Protein AF-0000000084784176 (afdb_homodimer)

Radius of gyration: 32.22 Å; Cα contacts (8 Å, |Δi|>4): 1896; chains: 2; bounding box: 97×102×106 Å

Structure (mmCIF, N/CA/C/O backbone):
data_AF-0000000084784176-model_v1
#
loop_
_entity.id
_entity.type
_entity.pdbx_description
1 polymer 'F-box domain-containing protein'
#
loop_
_atom_site.group_PDB
_atom_site.id
_atom_site.type_symbol
_atom_site.label_atom_id
_atom_site.label_alt_id
_atom_site.label_comp_id
_atom_site.label_asym_id
_atom_site.label_entity_id
_atom_site.label_seq_id
_atom_site.pdbx_PDB_ins_code
_atom_site.Cartn_x
_atom_site.Cartn_y
_atom_site.Cartn_z
_atom_site.occupancy
_atom_site.B_iso_or_equiv
_atom_site.auth_seq_id
_atom_site.auth_comp_id
_atom_site.auth_asym_id
_atom_site.auth_atom_id
_atom_site.pdbx_PDB_model_num
ATOM 1 N N . MET A 1 1 ? -66.812 -50.688 9.688 1 26.19 1 MET A N 1
ATOM 2 C CA . MET A 1 1 ? -66.5 -51.094 8.32 1 26.19 1 MET A CA 1
ATOM 3 C C . MET A 1 1 ? -65.125 -50.625 7.941 1 26.19 1 MET A C 1
ATOM 5 O O . MET A 1 1 ? -64.75 -49.469 8.047 1 26.19 1 MET A O 1
ATOM 9 N N . SER A 1 2 ? -64.062 -51.594 8.102 1 26.84 2 SER A N 1
ATOM 10 C CA . SER A 1 2 ? -62.625 -51.594 8.125 1 26.84 2 SER A CA 1
ATOM 11 C C . SER A 1 2 ? -62.031 -51.219 6.758 1 26.84 2 SER A C 1
ATOM 13 O O . SER A 1 2 ? -62.344 -51.906 5.762 1 26.84 2 SER A O 1
ATOM 15 N N . THR A 1 3 ? -62.094 -49.969 6.391 1 31.53 3 THR A N 1
ATOM 16 C CA . THR A 1 3 ? -61.781 -49.531 5.039 1 31.53 3 THR A CA 1
ATOM 17 C C . THR A 1 3 ? -60.406 -50.062 4.617 1 31.53 3 THR A C 1
ATOM 19 O O . THR A 1 3 ? -59.406 -49.75 5.262 1 31.53 3 THR A O 1
ATOM 22 N N . GLY A 1 4 ? -60.344 -51.312 4.16 1 27.42 4 GLY A N 1
ATOM 23 C CA . GLY A 1 4 ? -59.25 -52.125 3.703 1 27.42 4 GLY A CA 1
ATOM 24 C C . GLY A 1 4 ? -58.406 -51.469 2.631 1 27.42 4 GLY A C 1
ATOM 25 O O . GLY A 1 4 ? -58.875 -51.219 1.523 1 27.42 4 GLY A O 1
ATOM 26 N N . GLN A 1 5 ? -57.625 -50.469 3.006 1 34 5 GLN A N 1
ATOM 27 C CA . GLN A 1 5 ? -56.906 -49.75 1.958 1 34 5 GLN A CA 1
ATOM 28 C C . GLN A 1 5 ? -56.156 -50.688 1.036 1 34 5 GLN A C 1
ATOM 30 O O . GLN A 1 5 ? -55.5 -51.625 1.503 1 34 5 GLN A O 1
ATOM 35 N N . PRO A 1 6 ? -56.688 -50.938 -0.18 1 38.34 6 PRO A N 1
ATOM 36 C CA . PRO A 1 6 ? -56.094 -51.969 -1.017 1 38.34 6 PRO A CA 1
ATOM 37 C C . PRO A 1 6 ? -54.562 -51.875 -1.065 1 38.34 6 PRO A C 1
ATOM 39 O O . PRO A 1 6 ? -54 -50.781 -0.838 1 38.34 6 PRO A O 1
ATOM 42 N N . PRO A 1 7 ? -53.844 -53.031 -0.965 1 31.7 7 PRO A N 1
ATOM 43 C CA . PRO A 1 7 ? -52.375 -53.094 -0.883 1 31.7 7 PRO A CA 1
ATOM 44 C C . PRO A 1 7 ? -51.688 -52.469 -2.074 1 31.7 7 PRO A C 1
ATOM 46 O O . PRO A 1 7 ? -52.25 -52.375 -3.162 1 31.7 7 PRO A O 1
ATOM 49 N N . LEU A 1 8 ? -50.906 -51.406 -1.868 1 28.17 8 LEU A N 1
ATOM 50 C CA . LEU A 1 8 ? -50.125 -50.688 -2.871 1 28.17 8 LEU A CA 1
ATOM 51 C C . LEU A 1 8 ? -49.406 -51.656 -3.811 1 28.17 8 LEU A C 1
ATOM 53 O O . LEU A 1 8 ? -48.656 -52.531 -3.359 1 28.17 8 LEU A O 1
ATOM 57 N N . LYS A 1 9 ? -50.125 -51.969 -4.926 1 32.28 9 LYS A N 1
ATOM 58 C CA . LYS A 1 9 ? -49.562 -52.844 -5.93 1 32.28 9 LYS A CA 1
ATOM 59 C C . LYS A 1 9 ? -48.062 -52.594 -6.105 1 32.28 9 LYS A C 1
ATOM 61 O O . LYS A 1 9 ? -47.656 -51.469 -6.316 1 32.28 9 LYS A O 1
ATOM 66 N N . LYS A 1 10 ? -47.188 -53.469 -5.555 1 30 10 LYS A N 1
ATOM 67 C CA . LYS A 1 10 ? -45.75 -53.594 -5.75 1 30 10 LYS A CA 1
ATOM 68 C C . LYS A 1 10 ? -45.375 -53.469 -7.223 1 30 10 LYS A C 1
ATOM 70 O O . LYS A 1 10 ? -45.812 -54.281 -8.055 1 30 10 LYS A O 1
ATOM 75 N N . MET A 1 11 ? -45.438 -52.25 -7.734 1 29.42 11 MET A N 1
ATOM 76 C CA . MET A 1 11 ? -44.969 -52.125 -9.117 1 29.42 11 MET A CA 1
ATOM 77 C C . MET A 1 11 ? -43.75 -53 -9.367 1 29.42 11 MET A C 1
ATOM 79 O O . MET A 1 11 ? -42.75 -52.906 -8.633 1 29.42 11 MET A O 1
ATOM 83 N N . ARG A 1 12 ? -43.938 -54.188 -9.906 1 29.2 12 ARG A N 1
ATOM 84 C CA . ARG A 1 12 ? -42.906 -55.094 -10.391 1 29.2 12 ARG A CA 1
ATOM 85 C C . ARG A 1 12 ? -41.781 -54.344 -11.078 1 29.2 12 ARG A C 1
ATOM 87 O O . ARG A 1 12 ? -42.031 -53.438 -11.867 1 29.2 12 ARG A O 1
ATOM 94 N N . ALA A 1 13 ? -40.625 -54.344 -10.453 1 30.23 13 ALA A N 1
ATOM 95 C CA . ALA A 1 13 ? -39.312 -53.938 -10.961 1 30.23 13 ALA A CA 1
ATOM 96 C C . ALA A 1 13 ? -39.062 -54.5 -12.352 1 30.23 13 ALA A C 1
ATOM 98 O O . ALA A 1 13 ? -39.062 -55.719 -12.539 1 30.23 13 ALA A O 1
ATOM 99 N N . ALA A 1 14 ? -39.781 -54.031 -13.359 1 31.48 14 ALA A N 1
ATOM 100 C CA . ALA A 1 14 ? -39.469 -54.531 -14.703 1 31.48 14 ALA A CA 1
ATOM 101 C C . ALA A 1 14 ? -37.969 -54.781 -14.859 1 31.48 14 ALA A C 1
ATOM 103 O O . ALA A 1 14 ? -37.156 -54.031 -14.328 1 31.48 14 ALA A O 1
ATOM 104 N N . ASP A 1 15 ? -37.469 -55.969 -15.031 1 30.89 15 ASP A N 1
ATOM 105 C CA . ASP A 1 15 ? -36.219 -56.562 -15.484 1 30.89 15 ASP A CA 1
ATOM 106 C C . ASP A 1 15 ? -35.656 -55.781 -16.688 1 30.89 15 ASP A C 1
ATOM 108 O O . ASP A 1 15 ? -36 -56.094 -17.828 1 30.89 15 ASP A O 1
ATOM 112 N N . GLY A 1 16 ? -36 -54.5 -16.891 1 30.62 16 GLY A N 1
ATOM 113 C CA . GLY A 1 16 ? -35.562 -53.812 -18.109 1 30.62 16 GLY A CA 1
ATOM 114 C C . GLY A 1 16 ? -34.156 -54.156 -18.5 1 30.62 16 GLY A C 1
ATOM 115 O O . GLY A 1 16 ? -33.281 -54.281 -17.641 1 30.62 16 GLY A O 1
ATOM 116 N N . GLU A 1 17 ? -33.875 -54.906 -19.609 1 32.59 17 GLU A N 1
ATOM 117 C CA . GLU A 1 17 ? -32.625 -55.188 -20.344 1 32.59 17 GLU A CA 1
ATOM 118 C C . GLU A 1 17 ? -31.703 -54 -20.312 1 32.59 17 GLU A C 1
ATOM 120 O O . GLU A 1 17 ? -32.094 -52.875 -20.656 1 32.59 17 GLU A O 1
ATOM 125 N N . GLY A 1 18 ? -30.938 -53.844 -19.344 1 33.31 18 GLY A N 1
ATOM 126 C CA . GLY A 1 18 ? -29.922 -52.844 -19.078 1 33.31 18 GLY A CA 1
ATOM 127 C C . GLY A 1 18 ? -29.266 -52.312 -20.344 1 33.31 18 GLY A C 1
ATOM 128 O O . GLY A 1 18 ? -28.625 -53.094 -21.078 1 33.31 18 GLY A O 1
ATOM 129 N N . GLU A 1 19 ? -29.906 -51.531 -21.234 1 35.16 19 GLU A N 1
ATOM 130 C CA . GLU A 1 19 ? -29.375 -50.875 -22.438 1 35.16 19 GLU A CA 1
ATOM 131 C C . GLU A 1 19 ? -27.859 -50.688 -22.359 1 35.16 19 GLU A C 1
ATOM 133 O O . GLU A 1 19 ? -27.328 -50.344 -21.297 1 35.16 19 GLU A O 1
ATOM 138 N N . VAL A 1 20 ? -27.094 -51.406 -23.219 1 33.28 20 VAL A N 1
ATOM 139 C CA . VAL A 1 20 ? -25.672 -51.406 -23.562 1 33.28 20 VAL A CA 1
ATOM 140 C C . VAL A 1 20 ? -25.125 -49.969 -23.438 1 33.28 20 VAL A C 1
ATOM 142 O O . VAL A 1 20 ? -25.625 -49.062 -24.094 1 33.28 20 VAL A O 1
ATOM 145 N N . VAL A 1 21 ? -25 -49.375 -22.375 1 38.91 21 VAL A N 1
ATOM 146 C CA . VAL A 1 21 ? -24.016 -48.312 -22.375 1 38.91 21 VAL A CA 1
ATOM 147 C C . VAL A 1 21 ? -23 -48.531 -23.5 1 38.91 21 VAL A C 1
ATOM 149 O O . VAL A 1 21 ? -22.281 -49.531 -23.5 1 38.91 21 VAL A O 1
ATOM 152 N N . HIS A 1 22 ? -23.328 -48.406 -24.75 1 39.41 22 HIS A N 1
ATOM 153 C CA . HIS A 1 22 ? -22.453 -48.312 -25.906 1 39.41 22 HIS A CA 1
ATOM 154 C C . HIS A 1 22 ? -21.016 -47.969 -25.5 1 39.41 22 HIS A C 1
ATOM 156 O O . HIS A 1 22 ? -20.812 -47.062 -24.672 1 39.41 22 HIS A O 1
ATOM 162 N N . HIS A 1 23 ? -20.062 -48.875 -25.438 1 44.31 23 HIS A N 1
ATOM 163 C CA . HIS A 1 23 ? -18.609 -48.875 -25.25 1 44.31 23 HIS A CA 1
ATOM 164 C C . HIS A 1 23 ? -17.984 -47.625 -25.859 1 44.31 23 HIS A C 1
ATOM 166 O O . HIS A 1 23 ? -17.859 -47.5 -27.078 1 44.31 23 HIS A O 1
ATOM 172 N N . LEU A 1 24 ? -18.344 -46.5 -25.422 1 53.06 24 LEU A N 1
ATOM 173 C CA . LEU A 1 24 ? -17.562 -45.375 -25.906 1 53.06 24 LEU A CA 1
ATOM 174 C C . LEU A 1 24 ? -16.078 -45.75 -26.031 1 53.06 24 LEU A C 1
ATOM 176 O O . LEU A 1 24 ? -15.539 -46.438 -25.156 1 53.06 24 LEU A O 1
ATOM 180 N N . ASP A 1 25 ? -15.578 -45.719 -27.297 1 64.44 25 ASP A N 1
ATOM 181 C CA . ASP A 1 25 ? -14.156 -45.906 -27.547 1 64.44 25 ASP A CA 1
ATOM 182 C C . ASP A 1 25 ? -13.32 -45.188 -26.484 1 64.44 25 ASP A C 1
ATOM 184 O O . ASP A 1 25 ? -13.727 -44.156 -25.969 1 64.44 25 ASP A O 1
ATOM 188 N N . GLU A 1 26 ? -12.391 -45.906 -25.938 1 67.88 26 GLU A N 1
ATOM 189 C CA . GLU A 1 26 ? -11.492 -45.406 -24.906 1 67.88 26 GLU A CA 1
ATOM 190 C C . GLU A 1 26 ? -10.977 -44 -25.234 1 67.88 26 GLU A C 1
ATOM 192 O O . GLU A 1 26 ? -10.773 -43.188 -24.344 1 67.88 26 GLU A O 1
ATOM 197 N N . GLY A 1 27 ? -10.82 -43.875 -26.594 1 69.88 27 GLY A N 1
ATOM 198 C CA . GLY A 1 27 ? -10.359 -42.562 -27.016 1 69.88 27 GLY A CA 1
ATOM 199 C C . GLY A 1 27 ? -11.352 -41.438 -26.719 1 69.88 27 GLY A C 1
ATOM 200 O O . GLY A 1 27 ? -10.961 -40.375 -26.25 1 69.88 27 GLY A O 1
ATOM 201 N N . VAL A 1 28 ? -12.562 -41.781 -26.938 1 69.94 28 VAL A N 1
ATOM 202 C CA . VAL A 1 28 ? -13.609 -40.781 -26.734 1 69.94 28 VAL A CA 1
ATOM 203 C C . VAL A 1 28 ? -13.766 -40.5 -25.234 1 69.94 28 VAL A C 1
ATOM 205 O O . VAL A 1 28 ? -13.914 -39.344 -24.828 1 69.94 28 VAL A O 1
ATOM 208 N N . VAL A 1 29 ? -13.781 -41.531 -24.484 1 71.75 29 VAL A N 1
ATOM 209 C CA . VAL A 1 29 ? -13.883 -41.406 -23.031 1 71.75 29 VAL A CA 1
ATOM 210 C C . VAL A 1 29 ? -12.742 -40.531 -22.516 1 71.75 29 VAL A C 1
ATOM 212 O O . VAL A 1 29 ? -12.953 -39.625 -21.688 1 71.75 29 VAL A O 1
ATOM 215 N N . GLY A 1 30 ? -11.539 -40.844 -23.109 1 73.62 30 GLY A N 1
ATOM 216 C CA . GLY A 1 30 ? -10.383 -40.062 -22.719 1 73.62 30 GLY A CA 1
ATOM 217 C C . GLY A 1 30 ? -10.57 -38.562 -22.984 1 73.62 30 GLY A C 1
ATOM 218 O O . GLY A 1 30 ? -10.25 -37.719 -22.125 1 73.62 30 GLY A O 1
ATOM 219 N N . GLU A 1 31 ? -11.219 -38.344 -24.078 1 74.5 31 GLU A N 1
ATOM 220 C CA . GLU A 1 31 ? -11.422 -36.938 -24.453 1 74.5 31 GLU A CA 1
ATOM 221 C C . GLU A 1 31 ? -12.445 -36.281 -23.547 1 74.5 31 GLU A C 1
ATOM 223 O O . GLU A 1 31 ? -12.281 -35.094 -23.188 1 74.5 31 GLU A O 1
ATOM 228 N N . ILE A 1 32 ? -13.445 -36.938 -23.219 1 70.62 32 ILE A N 1
ATOM 229 C CA . ILE A 1 32 ? -14.453 -36.406 -22.312 1 70.62 32 ILE A CA 1
ATOM 230 C C . ILE A 1 32 ? -13.836 -36.125 -20.953 1 70.62 32 ILE A C 1
ATOM 232 O O . ILE A 1 32 ? -14.031 -35.031 -20.391 1 70.62 32 ILE A O 1
ATOM 236 N N . LEU A 1 33 ? -13.141 -37.094 -20.531 1 74.44 33 LEU A N 1
ATOM 237 C CA . LEU A 1 33 ? -12.539 -36.938 -19.203 1 74.44 33 LEU A CA 1
ATOM 238 C C . LEU A 1 33 ? -11.555 -35.781 -19.172 1 74.44 33 LEU A C 1
ATOM 240 O O . LEU A 1 33 ? -11.43 -35.094 -18.156 1 74.44 33 LEU A O 1
ATOM 244 N N . LEU A 1 34 ? -10.922 -35.562 -20.312 1 72.81 34 LEU A N 1
ATOM 245 C CA . LEU A 1 34 ? -9.93 -34.5 -20.422 1 72.81 34 LEU A CA 1
ATOM 246 C C . LEU A 1 34 ? -10.57 -33.125 -20.25 1 72.81 34 LEU A C 1
ATOM 248 O O . LEU A 1 34 ? -9.914 -32.188 -19.812 1 72.81 34 LEU A O 1
ATOM 252 N N . ARG A 1 35 ? -11.836 -33.156 -20.438 1 68.31 35 ARG A N 1
ATOM 253 C CA . ARG A 1 35 ? -12.531 -31.859 -20.422 1 68.31 35 ARG A CA 1
ATOM 254 C C . ARG A 1 35 ? -13.211 -31.625 -19.078 1 68.31 35 ARG A C 1
ATOM 256 O O . ARG A 1 35 ? -13.625 -30.5 -18.781 1 68.31 35 ARG A O 1
ATOM 263 N N . LEU A 1 36 ? -13.266 -32.656 -18.375 1 67.19 36 LEU A N 1
ATOM 264 C CA . LEU A 1 36 ? -13.938 -32.562 -17.078 1 67.19 36 LEU A CA 1
ATOM 265 C C . LEU A 1 36 ? -13 -31.969 -16.031 1 67.19 36 LEU A C 1
ATOM 267 O O . LEU A 1 36 ? -11.781 -32.156 -16.109 1 67.19 36 LEU A O 1
ATOM 271 N N . PRO A 1 37 ? -13.641 -31.188 -15.109 1 69.25 37 PRO A N 1
ATOM 272 C CA . PRO A 1 37 ? -12.82 -30.734 -13.984 1 69.25 37 PRO A CA 1
ATOM 273 C C . PRO A 1 37 ? -12.234 -31.891 -13.18 1 69.25 37 PRO A C 1
ATOM 275 O O . PRO A 1 37 ? -12.719 -33 -13.258 1 69.25 37 PRO A O 1
ATOM 278 N N . ALA A 1 38 ? -11.164 -31.641 -12.516 1 69.62 38 ALA A N 1
ATOM 279 C CA . ALA A 1 38 ? -10.43 -32.656 -11.773 1 69.62 38 ALA A CA 1
ATOM 280 C C . ALA A 1 38 ? -11.344 -33.406 -10.812 1 69.62 38 ALA A C 1
ATOM 282 O O . ALA A 1 38 ? -11.266 -34.625 -10.703 1 69.62 38 ALA A O 1
ATOM 283 N N . ALA A 1 39 ? -12.211 -32.656 -10.203 1 65.88 39 ALA A N 1
ATOM 284 C CA . ALA A 1 39 ? -13.117 -33.281 -9.25 1 65.88 39 ALA A CA 1
ATOM 285 C C . ALA A 1 39 ? -13.992 -34.344 -9.93 1 65.88 39 ALA A C 1
ATOM 287 O O . ALA A 1 39 ? -14.227 -35.406 -9.375 1 65.88 39 ALA A O 1
ATOM 288 N N . SER A 1 40 ? -14.398 -34 -11.055 1 70.38 40 SER A N 1
ATOM 289 C CA . SER A 1 40 ? -15.242 -34.906 -11.805 1 70.38 40 SER A CA 1
ATOM 290 C C . SER A 1 40 ? -14.453 -36.125 -12.258 1 70.38 40 SER A C 1
ATOM 292 O O . SER A 1 40 ? -14.961 -37.25 -12.219 1 70.38 40 SER A O 1
ATOM 294 N N . VAL A 1 41 ? -13.258 -35.875 -12.617 1 75.81 41 VAL A N 1
ATOM 295 C CA . VAL A 1 41 ? -12.422 -36.969 -13.055 1 75.81 41 VAL A CA 1
ATOM 296 C C . VAL A 1 41 ? -12.172 -37.938 -11.891 1 75.81 41 VAL A C 1
ATOM 298 O O . VAL A 1 41 ? -12.234 -39.156 -12.062 1 75.81 41 VAL A O 1
ATOM 301 N N . LEU A 1 42 ? -12.016 -37.375 -10.789 1 74.81 42 LEU A N 1
ATOM 302 C CA . LEU A 1 42 ? -11.758 -38.188 -9.617 1 74.81 42 LEU A CA 1
ATOM 303 C C . LEU A 1 42 ? -12.969 -39.062 -9.273 1 74.81 42 LEU A C 1
ATOM 305 O O . LEU A 1 42 ? -12.828 -40.219 -8.883 1 74.81 42 LEU A O 1
ATOM 309 N N . ARG A 1 43 ? -14.102 -38.5 -9.484 1 71.56 43 ARG A N 1
ATOM 310 C CA . ARG A 1 43 ? -15.328 -39.25 -9.25 1 71.56 43 ARG A CA 1
ATOM 311 C C . ARG A 1 43 ? -15.477 -40.375 -10.266 1 71.56 43 ARG A C 1
ATOM 313 O O . ARG A 1 43 ? -15.883 -41.5 -9.914 1 71.56 43 ARG A O 1
ATOM 320 N N . CYS A 1 44 ? -15.133 -40.031 -11.414 1 73.88 44 CYS A N 1
ATOM 321 C CA . CYS A 1 44 ? -15.242 -41 -12.492 1 73.88 44 CYS A CA 1
ATOM 322 C C . CYS A 1 44 ? -14.273 -42.156 -12.266 1 73.88 44 CYS A C 1
ATOM 324 O O . CYS A 1 44 ? -14.586 -43.312 -12.602 1 73.88 44 CYS A O 1
ATOM 326 N N . ARG A 1 45 ? -13.195 -41.812 -11.68 1 75.69 45 ARG A N 1
ATOM 327 C CA . ARG A 1 45 ? -12.188 -42.844 -11.359 1 75.69 45 ARG A CA 1
ATOM 328 C C . ARG A 1 45 ? -12.766 -43.906 -10.445 1 75.69 45 ARG A C 1
ATOM 330 O O . ARG A 1 45 ? -12.391 -45.094 -10.539 1 75.69 45 ARG A O 1
ATOM 337 N N . ALA A 1 46 ? -13.625 -43.406 -9.68 1 72.44 46 ALA A N 1
ATOM 338 C CA . ALA A 1 46 ? -14.18 -44.312 -8.672 1 72.44 46 ALA A CA 1
ATOM 339 C C . ALA A 1 46 ? -15.328 -45.156 -9.25 1 72.44 46 ALA A C 1
ATOM 341 O O . ALA A 1 46 ? -15.719 -46.156 -8.672 1 72.44 46 ALA A O 1
ATOM 342 N N . ALA A 1 47 ? -15.844 -44.844 -10.367 1 69.31 47 ALA A N 1
ATOM 343 C CA . ALA A 1 47 ? -17.062 -45.438 -10.906 1 69.31 47 ALA A CA 1
ATOM 344 C C . ALA A 1 47 ? -16.734 -46.688 -11.734 1 69.31 47 ALA A C 1
ATOM 346 O O . ALA A 1 47 ? -17.516 -47.625 -11.758 1 69.31 47 ALA A O 1
ATOM 347 N N . CYS A 1 48 ? -15.727 -46.656 -12.477 1 74.88 48 CYS A N 1
ATOM 348 C CA . CYS A 1 48 ? -15.414 -47.719 -13.406 1 74.88 48 CYS A CA 1
ATOM 349 C C . CYS A 1 48 ? -13.906 -47.969 -13.492 1 74.88 48 CYS A C 1
ATOM 351 O O . CYS A 1 48 ? -13.133 -47 -13.539 1 74.88 48 CYS A O 1
ATOM 353 N N . THR A 1 49 ? -13.531 -49.188 -13.461 1 76.56 49 THR A N 1
ATOM 354 C CA . THR A 1 49 ? -12.133 -49.562 -13.5 1 76.56 49 THR A CA 1
ATOM 355 C C . THR A 1 49 ? -11.461 -49.062 -14.773 1 76.56 49 THR A C 1
ATOM 357 O O . THR A 1 49 ? -10.289 -48.656 -14.75 1 76.56 49 THR A O 1
ATOM 360 N N . ALA A 1 50 ? -12.18 -49.094 -15.828 1 72.69 50 ALA A N 1
ATOM 361 C CA . ALA A 1 50 ? -11.633 -48.625 -17.094 1 72.69 50 ALA A CA 1
ATOM 362 C C . ALA A 1 50 ? -11.32 -47.125 -17.031 1 72.69 50 ALA A C 1
ATOM 364 O O . ALA A 1 50 ? -10.281 -46.688 -17.516 1 72.69 50 ALA A O 1
ATOM 365 N N . TRP A 1 51 ? -12.141 -46.5 -16.328 1 76.56 51 TRP A N 1
ATOM 366 C CA . TRP A 1 51 ? -11.945 -45.062 -16.188 1 76.56 51 TRP A CA 1
ATOM 367 C C . TRP A 1 51 ? -10.805 -44.75 -15.227 1 76.56 51 TRP A C 1
ATOM 369 O O . TRP A 1 51 ? -10.031 -43.812 -15.445 1 76.56 51 TRP A O 1
ATOM 379 N N . ARG A 1 52 ? -10.688 -45.562 -14.328 1 75.38 52 ARG A N 1
ATOM 380 C CA . ARG A 1 52 ? -9.594 -45.406 -13.375 1 75.38 52 ARG A CA 1
ATOM 381 C C . ARG A 1 52 ? -8.242 -45.562 -14.062 1 75.38 52 ARG A C 1
ATOM 383 O O . ARG A 1 52 ? -7.324 -44.781 -13.836 1 75.38 52 ARG A O 1
ATOM 390 N N . ARG A 1 53 ? -8.172 -46.594 -14.875 1 76.12 53 ARG A N 1
ATOM 391 C CA . ARG A 1 53 ? -6.93 -46.844 -15.594 1 76.12 53 ARG A CA 1
ATOM 392 C C . ARG A 1 53 ? -6.562 -45.656 -16.469 1 76.12 53 ARG A C 1
ATOM 394 O O . ARG A 1 53 ? -5.398 -45.25 -16.516 1 76.12 53 ARG A O 1
ATOM 401 N N . LEU A 1 54 ? -7.523 -45.156 -17.109 1 76.06 54 LEU A N 1
ATOM 402 C CA . LEU A 1 54 ? -7.289 -44 -17.984 1 76.06 54 LEU A CA 1
ATOM 403 C C . LEU A 1 54 ? -6.883 -42.781 -17.172 1 76.06 54 LEU A C 1
ATOM 405 O O . LEU A 1 54 ? -5.918 -42.094 -17.531 1 76.06 54 LEU A O 1
ATOM 409 N N . ALA A 1 55 ? -7.562 -42.625 -16.062 1 74.38 55 ALA A N 1
ATOM 410 C CA . ALA A 1 55 ? -7.383 -41.406 -15.266 1 74.38 55 ALA A CA 1
ATOM 411 C C . ALA A 1 55 ? -6.082 -41.469 -14.477 1 74.38 55 ALA A C 1
ATOM 413 O O . ALA A 1 55 ? -5.59 -40.438 -14 1 74.38 55 ALA A O 1
ATOM 414 N N . ASP A 1 56 ? -5.543 -42.688 -14.43 1 74.25 56 ASP A N 1
ATOM 415 C CA . ASP A 1 56 ? -4.309 -42.844 -13.672 1 74.25 56 ASP A CA 1
ATOM 416 C C . ASP A 1 56 ? -3.09 -42.812 -14.594 1 74.25 56 ASP A C 1
ATOM 418 O O . ASP A 1 56 ? -1.951 -42.781 -14.125 1 74.25 56 ASP A O 1
ATOM 422 N N . SER A 1 57 ? -3.32 -42.812 -15.891 1 75.69 57 SER A N 1
ATOM 423 C CA . SER A 1 57 ? -2.205 -42.812 -16.844 1 75.69 57 SER A CA 1
ATOM 424 C C . SER A 1 57 ? -1.501 -41.469 -16.844 1 75.69 57 SER A C 1
ATOM 426 O O . SER A 1 57 ? -2.152 -40.406 -16.859 1 75.69 57 SER A O 1
ATOM 428 N N . PRO A 1 58 ? -0.176 -41.562 -16.797 1 75.75 58 PRO A N 1
ATOM 429 C CA . PRO A 1 58 ? 0.602 -40.312 -16.797 1 75.75 58 PRO A CA 1
ATOM 430 C C . PRO A 1 58 ? 0.293 -39.438 -18 1 75.75 58 PRO A C 1
ATOM 432 O O . PRO A 1 58 ? 0.275 -38.219 -17.875 1 75.75 58 PRO A O 1
ATOM 435 N N . ALA A 1 59 ? 0.085 -40.062 -19.125 1 72.81 59 ALA A N 1
ATOM 436 C CA . ALA A 1 59 ? -0.216 -39.281 -20.328 1 72.81 59 ALA A CA 1
ATOM 437 C C . ALA A 1 59 ? -1.524 -38.531 -20.172 1 72.81 59 ALA A C 1
ATOM 439 O O . ALA A 1 59 ? -1.613 -37.344 -20.562 1 72.81 59 ALA A O 1
ATOM 440 N N . PHE A 1 60 ? -2.447 -39.156 -19.609 1 77.38 60 PHE A N 1
ATOM 441 C CA . PHE A 1 60 ? -3.74 -38.531 -19.391 1 77.38 60 PHE A CA 1
ATOM 442 C C . PHE A 1 60 ? -3.619 -37.406 -18.391 1 77.38 60 PHE A C 1
ATOM 444 O O . PHE A 1 60 ? -4.141 -36.312 -18.609 1 77.38 60 PHE A O 1
ATOM 451 N N . LEU A 1 61 ? -2.922 -37.625 -17.359 1 75.5 61 LEU A N 1
ATOM 452 C CA . LEU A 1 61 ? -2.793 -36.656 -16.281 1 75.5 61 LEU A CA 1
ATOM 453 C C . LEU A 1 61 ? -2.084 -35.375 -16.781 1 75.5 61 LEU A C 1
ATOM 455 O O . LEU A 1 61 ? -2.496 -34.281 -16.453 1 75.5 61 LEU A O 1
ATOM 459 N N . ALA A 1 62 ? -1.105 -35.594 -17.547 1 70 62 ALA A N 1
ATOM 460 C CA . ALA A 1 62 ? -0.382 -34.469 -18.109 1 70 62 ALA A CA 1
ATOM 461 C C . ALA A 1 62 ? -1.274 -33.656 -19.062 1 70 62 ALA A C 1
ATOM 463 O O . ALA A 1 62 ? -1.262 -32.438 -19.047 1 70 62 ALA A O 1
ATOM 464 N N . ALA A 1 63 ? -1.974 -34.375 -19.875 1 72.69 63 ALA A N 1
ATOM 465 C CA . ALA A 1 63 ? -2.873 -33.719 -20.828 1 72.69 63 ALA A CA 1
ATOM 466 C C . ALA A 1 63 ? -3.973 -32.969 -20.109 1 72.69 63 ALA A C 1
ATOM 468 O O . ALA A 1 63 ? -4.332 -31.859 -20.516 1 72.69 63 ALA A O 1
ATOM 469 N N . HIS A 1 64 ? -4.48 -33.594 -19.156 1 73 64 HIS A N 1
ATOM 470 C CA . HIS A 1 64 ? -5.527 -32.969 -18.375 1 73 64 HIS A CA 1
ATOM 471 C C . HIS A 1 64 ? -5.031 -31.672 -17.719 1 73 64 HIS A C 1
ATOM 473 O O . HIS A 1 64 ? -5.723 -30.641 -17.75 1 73 64 HIS A O 1
ATOM 479 N N . ALA A 1 65 ? -3.895 -31.656 -17.188 1 67.69 65 ALA A N 1
ATOM 480 C CA . ALA A 1 65 ? -3.293 -30.484 -16.547 1 67.69 65 ALA A CA 1
ATOM 481 C C . ALA A 1 65 ? -3.08 -29.359 -17.547 1 67.69 65 ALA A C 1
ATOM 483 O O . ALA A 1 65 ? -3.297 -28.188 -17.219 1 67.69 65 ALA A O 1
ATOM 484 N N . ARG A 1 66 ? -2.654 -29.734 -18.641 1 64.38 66 ARG A N 1
ATOM 485 C CA . ARG A 1 66 ? -2.357 -28.75 -19.688 1 64.38 66 ARG A CA 1
ATOM 486 C C . ARG A 1 66 ? -3.627 -28.062 -20.156 1 64.38 66 ARG A C 1
ATOM 488 O O . ARG A 1 66 ? -3.584 -26.906 -20.578 1 64.38 66 ARG A O 1
ATOM 495 N N . ARG A 1 67 ? -4.645 -28.719 -20.109 1 62.59 67 ARG A N 1
ATOM 496 C CA . ARG A 1 67 ? -5.879 -28.219 -20.688 1 62.59 67 ARG A CA 1
ATOM 497 C C . ARG A 1 67 ? -6.676 -27.406 -19.656 1 62.59 67 ARG A C 1
ATOM 499 O O . ARG A 1 67 ? -7.621 -26.703 -20.016 1 62.59 67 ARG A O 1
ATOM 506 N N . ARG A 1 68 ? -6.289 -27.547 -18.531 1 64.31 68 ARG A N 1
ATOM 507 C CA . ARG A 1 68 ? -7.066 -26.859 -17.5 1 64.31 68 ARG A CA 1
ATOM 508 C C . ARG A 1 68 ? -6.871 -25.344 -17.594 1 64.31 68 ARG A C 1
ATOM 510 O O . ARG A 1 68 ? -5.742 -24.859 -17.703 1 64.31 68 ARG A O 1
ATOM 517 N N . PRO A 1 69 ? -8.031 -24.672 -17.703 1 59.16 69 PRO A N 1
ATOM 518 C CA . PRO A 1 69 ? -7.906 -23.219 -17.688 1 59.16 69 PRO A CA 1
ATOM 519 C C . PRO A 1 69 ? -7.391 -22.672 -16.359 1 59.16 69 PRO A C 1
ATOM 521 O O . PRO A 1 69 ? -7.473 -23.359 -15.336 1 59.16 69 PRO A O 1
ATOM 524 N N . ILE A 1 70 ? -6.723 -21.562 -16.484 1 55 70 ILE A N 1
ATOM 525 C CA . ILE A 1 70 ? -6.309 -20.859 -15.289 1 55 70 ILE A CA 1
ATOM 526 C C . ILE A 1 70 ? -7.539 -20.469 -14.469 1 55 70 ILE A C 1
ATOM 528 O O . ILE A 1 70 ? -8.539 -20 -15.023 1 55 70 ILE A O 1
ATOM 532 N N . GLU A 1 71 ? -7.566 -21.016 -13.289 1 58.47 71 GLU A N 1
ATOM 533 C CA . GLU A 1 71 ? -8.633 -20.625 -12.367 1 58.47 71 GLU A CA 1
ATOM 534 C C . GLU A 1 71 ? -8.141 -19.625 -11.328 1 58.47 71 GLU A C 1
ATOM 536 O O . GLU A 1 71 ? -6.984 -19.703 -10.891 1 58.47 71 GLU A O 1
ATOM 541 N N . ILE A 1 72 ? -8.852 -18.562 -11.273 1 52.38 72 ILE A N 1
ATOM 542 C CA . ILE A 1 72 ? -8.531 -17.562 -10.25 1 52.38 72 ILE A CA 1
ATOM 543 C C . ILE A 1 72 ? -9.188 -17.953 -8.93 1 52.38 72 ILE A C 1
ATOM 545 O O . ILE A 1 72 ? -10.414 -17.922 -8.805 1 52.38 72 ILE A O 1
ATOM 549 N N . PRO A 1 73 ? -8.273 -18.594 -8.188 1 53.72 73 PRO A N 1
ATOM 550 C CA . PRO A 1 73 ? -8.875 -18.844 -6.871 1 53.72 73 PRO A CA 1
ATOM 551 C C . PRO A 1 73 ? -9.039 -17.562 -6.051 1 53.72 73 PRO A C 1
ATOM 553 O O . PRO A 1 73 ? -8.203 -16.672 -6.129 1 53.72 73 PRO A O 1
ATOM 556 N N . GLN A 1 74 ? -10.242 -17.234 -5.797 1 48.81 74 GLN A N 1
ATOM 557 C CA . GLN A 1 74 ? -10.492 -16.109 -4.902 1 48.81 74 GLN A CA 1
ATOM 558 C C . GLN A 1 74 ? -10.453 -16.547 -3.441 1 48.81 74 GLN A C 1
ATOM 560 O O . GLN A 1 74 ? -10.977 -17.609 -3.09 1 48.81 74 GLN A O 1
ATOM 565 N N . TYR A 1 75 ? -9.422 -15.852 -2.928 1 48.44 75 TYR A N 1
ATOM 566 C CA . TYR A 1 75 ? -9.383 -16.062 -1.485 1 48.44 75 TYR A CA 1
ATOM 567 C C . TYR A 1 75 ? -9.953 -14.867 -0.739 1 48.44 75 TYR A C 1
ATOM 569 O O . TYR A 1 75 ? -9.742 -13.719 -1.137 1 48.44 75 TYR A O 1
ATOM 577 N N . ILE A 1 76 ? -11.125 -15.078 -0.124 1 43.59 76 ILE A N 1
ATOM 578 C CA . ILE A 1 76 ? -11.641 -14 0.711 1 43.59 76 ILE A CA 1
ATOM 579 C C . ILE A 1 76 ? -11.086 -14.133 2.129 1 43.59 76 ILE A C 1
ATOM 581 O O . ILE A 1 76 ? -11.18 -15.203 2.736 1 43.59 76 ILE A O 1
ATOM 585 N N . ARG A 1 77 ? -10.352 -13.164 2.398 1 45.88 77 ARG A N 1
ATOM 586 C CA . ARG A 1 77 ? -9.922 -13.039 3.789 1 45.88 77 ARG A CA 1
ATOM 587 C C . ARG A 1 77 ? -11.008 -12.391 4.641 1 45.88 77 ARG A C 1
ATOM 589 O O . ARG A 1 77 ? -11.469 -11.289 4.328 1 45.88 77 ARG A O 1
ATOM 596 N N . THR A 1 78 ? -11.82 -13.273 5.371 1 38.75 78 THR A N 1
ATOM 597 C CA . THR A 1 78 ? -12.742 -12.688 6.336 1 38.75 78 THR A CA 1
ATOM 598 C C . THR A 1 78 ? -12.062 -12.477 7.684 1 38.75 78 THR A C 1
ATOM 600 O O . THR A 1 78 ? -11.492 -13.414 8.242 1 38.75 78 THR A O 1
ATOM 603 N N . GLU A 1 79 ? -11.891 -11.289 7.961 1 39.84 79 GLU A N 1
ATOM 604 C CA . GLU A 1 79 ? -11.461 -10.969 9.32 1 39.84 79 GLU A CA 1
ATOM 605 C C . GLU A 1 79 ? -12.633 -11 10.297 1 39.84 79 GLU A C 1
ATOM 607 O O . GLU A 1 79 ? -13.648 -10.336 10.07 1 39.84 79 GLU A O 1
ATOM 612 N N . ILE A 1 80 ? -12.93 -12.219 10.891 1 35.62 80 ILE A N 1
ATOM 613 C CA . ILE A 1 80 ? -13.969 -12.289 11.914 1 35.62 80 ILE A CA 1
ATOM 614 C C . ILE A 1 80 ? -13.484 -11.625 13.195 1 35.62 80 ILE A C 1
ATOM 616 O O . ILE A 1 80 ? -12.406 -11.961 13.703 1 35.62 80 ILE A O 1
ATOM 620 N N . TRP A 1 81 ? -14.141 -10.484 13.398 1 34.97 81 TRP A N 1
ATOM 621 C CA . TRP A 1 81 ? -13.945 -9.82 14.68 1 34.97 81 TRP A CA 1
ATOM 622 C C . TRP A 1 81 ? -14.812 -10.453 15.766 1 34.97 81 TRP A C 1
ATOM 624 O O . TRP A 1 81 ? -16.016 -10.617 15.586 1 34.97 81 TRP A O 1
ATOM 634 N N . PRO A 1 82 ? -14.297 -11.281 16.609 1 34.53 82 PRO A N 1
ATOM 635 C CA . PRO A 1 82 ? -15.195 -11.812 17.641 1 34.53 82 PRO A CA 1
ATOM 636 C C . PRO A 1 82 ? -16.109 -10.742 18.234 1 34.53 82 PRO A C 1
ATOM 638 O O . PRO A 1 82 ? -15.727 -9.57 18.281 1 34.53 82 PRO A O 1
ATOM 641 N N . ASP A 1 83 ? -17.453 -10.969 18.234 1 35.09 83 ASP A N 1
ATOM 642 C CA . ASP A 1 83 ? -18.516 -10.125 18.781 1 35.09 83 ASP A CA 1
ATOM 643 C C . ASP A 1 83 ? -18.047 -9.352 20 1 35.09 83 ASP A C 1
ATOM 645 O O . ASP A 1 83 ? -18.625 -8.32 20.359 1 35.09 83 ASP A O 1
ATOM 649 N N . GLY A 1 84 ? -17.875 -10.078 21.188 1 34.44 84 GLY A N 1
ATOM 650 C CA . GLY A 1 84 ? -17.922 -9.461 22.5 1 34.44 84 GLY A CA 1
ATOM 651 C C . GLY A 1 84 ? -17.062 -8.227 22.625 1 34.44 84 GLY A C 1
ATOM 652 O O . GLY A 1 84 ? -17.5 -7.188 23.109 1 34.44 84 GLY A O 1
ATOM 653 N N . VAL A 1 85 ? -15.766 -8.383 23.109 1 32.19 85 VAL A N 1
ATOM 654 C CA . VAL A 1 85 ? -15.062 -7.188 23.562 1 32.19 85 VAL A CA 1
ATOM 655 C C . VAL A 1 85 ? -14.797 -6.262 22.375 1 32.19 85 VAL A C 1
ATOM 657 O O . VAL A 1 85 ? -14.344 -6.707 21.312 1 32.19 85 VAL A O 1
ATOM 660 N N . ARG A 1 86 ? -15.516 -5.145 22.094 1 31.86 86 ARG A N 1
ATOM 661 C CA . ARG A 1 86 ? -15.422 -3.883 21.359 1 31.86 86 ARG A CA 1
ATOM 662 C C . ARG A 1 86 ? -14 -3.623 20.891 1 31.86 86 ARG A C 1
ATOM 664 O O . ARG A 1 86 ? -13.648 -2.49 20.547 1 31.86 86 ARG A O 1
ATOM 671 N N . ARG A 1 87 ? -13.047 -4.426 21.359 1 32.06 87 ARG A N 1
ATOM 672 C CA . ARG A 1 87 ? -11.617 -4.199 21.172 1 32.06 87 ARG A CA 1
ATOM 673 C C . ARG A 1 87 ? -11.219 -4.348 19.719 1 32.06 87 ARG A C 1
ATOM 675 O O . ARG A 1 87 ? -11.859 -5.078 18.953 1 32.06 87 ARG A O 1
ATOM 682 N N . ARG A 1 88 ? -10.68 -3.369 19.25 1 32.94 88 ARG A N 1
ATOM 683 C CA . ARG A 1 88 ? -10.172 -3.396 17.875 1 32.94 88 ARG A CA 1
ATOM 684 C C . ARG A 1 88 ? -9.836 -4.82 17.453 1 32.94 88 ARG A C 1
ATOM 686 O O . ARG A 1 88 ? -9.094 -5.523 18.141 1 32.94 88 ARG A O 1
ATOM 693 N N . PRO A 1 89 ? -10.75 -5.594 16.953 1 31.88 89 PRO A N 1
ATOM 694 C CA . PRO A 1 89 ? -10.523 -6.957 16.469 1 31.88 89 PRO A CA 1
ATOM 695 C C . PRO A 1 89 ? -9.078 -7.195 16.047 1 31.88 89 PRO A C 1
ATOM 697 O O . PRO A 1 89 ? -8.445 -6.309 15.461 1 31.88 89 PRO A O 1
ATOM 700 N N . LEU A 1 90 ? -8.164 -7.699 16.875 1 32.69 90 LEU A N 1
ATOM 701 C CA . LEU A 1 90 ? -7.125 -8.547 16.297 1 32.69 90 LEU A CA 1
ATOM 702 C C . LEU A 1 90 ? -7.578 -9.125 14.961 1 32.69 90 LEU A C 1
ATOM 704 O O . LEU A 1 90 ? -8.562 -9.859 14.891 1 32.69 90 LEU A O 1
ATOM 708 N N . CYS A 1 91 ? -7.781 -8.375 14.078 1 30.75 91 CYS A N 1
ATOM 709 C CA . CYS A 1 91 ? -8.18 -9.016 12.828 1 30.75 91 CYS A CA 1
ATOM 710 C C . CYS A 1 91 ? -7.613 -10.422 12.727 1 30.75 91 CYS A C 1
ATOM 712 O O . CYS A 1 91 ? -6.426 -10.602 12.453 1 30.75 91 CYS A O 1
ATOM 714 N N . GLY A 1 92 ? -7.688 -11.156 13.75 1 31.8 92 GLY A N 1
ATOM 715 C CA . GLY A 1 92 ? -7.539 -12.523 13.281 1 31.8 92 GLY A CA 1
ATOM 716 C C . GLY A 1 92 ? -8.203 -12.773 11.945 1 31.8 92 GLY A C 1
ATOM 717 O O . GLY A 1 92 ? -9.43 -12.805 11.852 1 31.8 92 GLY A O 1
ATOM 718 N N . SER A 1 93 ? -7.781 -11.984 11.062 1 32.66 93 SER A N 1
ATOM 719 C CA . SER A 1 93 ? -8.32 -12.219 9.727 1 32.66 93 SER A CA 1
ATOM 720 C C . SER A 1 93 ? -8.312 -13.703 9.391 1 32.66 93 SER A C 1
ATOM 722 O O . SER A 1 93 ? -7.27 -14.359 9.445 1 32.66 93 SER A O 1
ATOM 724 N N . GLY A 1 94 ? -9.133 -14.383 10.141 1 34.66 94 GLY A N 1
ATOM 725 C CA . GLY A 1 94 ? -9.32 -15.664 9.469 1 34.66 94 GLY A CA 1
ATOM 726 C C . GLY A 1 94 ? -9.648 -15.523 8 1 34.66 94 GLY A C 1
ATOM 727 O O . GLY A 1 94 ? -10.266 -14.539 7.586 1 34.66 94 GLY A O 1
ATOM 728 N N . GLU A 1 95 ? -8.672 -15.805 7.324 1 37.41 95 GLU A N 1
ATOM 729 C CA . GLU A 1 95 ? -8.891 -15.828 5.879 1 37.41 95 GLU A CA 1
ATOM 730 C C . GLU A 1 95 ? -9.734 -17.031 5.465 1 37.41 95 GLU A C 1
ATOM 732 O O . GLU A 1 95 ? -9.453 -18.156 5.875 1 37.41 95 GLU A O 1
ATOM 737 N N . ASP A 1 96 ? -10.984 -16.859 5.402 1 38.03 96 ASP A N 1
ATOM 738 C CA . ASP A 1 96 ? -11.75 -17.875 4.699 1 38.03 96 ASP A CA 1
ATOM 739 C C . ASP A 1 96 ? -11.344 -17.953 3.23 1 38.03 96 ASP A C 1
ATOM 741 O O . ASP A 1 96 ? -11.219 -16.938 2.559 1 38.03 96 ASP A O 1
ATOM 745 N N . PHE A 1 97 ? -10.562 -19.062 3.102 1 38.34 97 PHE A N 1
ATOM 746 C CA . PHE A 1 97 ? -10.141 -19.312 1.724 1 38.34 97 PHE A CA 1
ATOM 747 C C . PHE A 1 97 ? -11.234 -20.031 0.944 1 38.34 97 PHE A C 1
ATOM 749 O O . PHE A 1 97 ? -11.781 -21.031 1.409 1 38.34 97 PHE A O 1
ATOM 756 N N . ASP A 1 98 ? -12.141 -19.266 0.398 1 40.94 98 ASP A N 1
ATOM 757 C CA . ASP A 1 98 ? -12.953 -19.953 -0.604 1 40.94 98 ASP A CA 1
ATOM 758 C C . ASP A 1 98 ? -12.266 -19.938 -1.968 1 40.94 98 ASP A C 1
ATOM 760 O O . ASP A 1 98 ? -11.938 -18.875 -2.494 1 40.94 98 ASP A O 1
ATOM 764 N N . LEU A 1 99 ? -11.664 -21.109 -2.236 1 41 99 LEU A N 1
ATOM 765 C CA . LEU A 1 99 ? -11.078 -21.219 -3.568 1 41 99 LEU A CA 1
ATOM 766 C C . LEU A 1 99 ? -12.164 -21.328 -4.633 1 41 99 LEU A C 1
ATOM 768 O O . LEU A 1 99 ? -12.789 -22.375 -4.781 1 41 99 LEU A O 1
ATOM 772 N N . ASP A 1 100 ? -12.961 -20.266 -4.734 1 43.38 100 ASP A N 1
ATOM 773 C CA . ASP A 1 100 ? -13.781 -20.359 -5.938 1 43.38 100 ASP A CA 1
ATOM 774 C C . ASP A 1 100 ? -12.992 -19.938 -7.176 1 43.38 100 ASP A C 1
ATOM 776 O O . ASP A 1 100 ? -12.469 -18.828 -7.234 1 43.38 100 ASP A O 1
ATOM 780 N N . ALA A 1 101 ? -12.555 -20.969 -7.832 1 46.69 101 ALA A N 1
ATOM 781 C CA . ALA A 1 101 ? -11.867 -20.719 -9.102 1 46.69 101 ALA A CA 1
ATOM 782 C C . ALA A 1 101 ? -12.828 -20.125 -10.125 1 46.69 101 ALA A C 1
ATOM 784 O O . ALA A 1 101 ? -13.914 -20.656 -10.359 1 46.69 101 ALA A O 1
ATOM 785 N N . VAL A 1 102 ? -12.844 -18.797 -10.234 1 47.12 102 VAL A N 1
ATOM 786 C CA . VAL A 1 102 ? -13.594 -18.188 -11.32 1 47.12 102 VAL A CA 1
ATOM 787 C C . VAL A 1 102 ? -12.844 -18.391 -12.641 1 47.12 102 VAL A C 1
ATOM 789 O O . VAL A 1 102 ? -11.695 -17.969 -12.773 1 47.12 102 VAL A O 1
ATOM 792 N N . SER A 1 103 ? -13.453 -19.375 -13.375 1 51.75 103 SER A N 1
ATOM 793 C CA . SER A 1 103 ? -12.906 -19.406 -14.727 1 51.75 103 SER A CA 1
ATOM 794 C C . SER A 1 103 ? -13.055 -18.047 -15.414 1 51.75 103 SER A C 1
ATOM 796 O O . SER A 1 103 ? -14.164 -17.656 -15.789 1 51.75 103 SER A O 1
ATOM 798 N N . VAL A 1 104 ? -12.227 -17.094 -15.141 1 53 104 VAL A N 1
ATOM 799 C CA . VAL A 1 104 ? -12.305 -15.734 -15.664 1 53 104 VAL A CA 1
ATOM 800 C C . VAL A 1 104 ? -12.242 -15.758 -17.188 1 53 104 VAL A C 1
ATOM 802 O O . VAL A 1 104 ? -12.719 -14.836 -17.859 1 53 104 VAL A O 1
ATOM 805 N N . PHE A 1 105 ? -11.695 -16.766 -17.688 1 51.25 105 PHE A N 1
ATOM 806 C CA . PHE A 1 105 ? -11.508 -16.734 -19.125 1 51.25 105 PHE A CA 1
ATOM 807 C C . PHE A 1 105 ? -12.68 -17.375 -19.859 1 51.25 105 PHE A C 1
ATOM 809 O O . PHE A 1 105 ? -12.828 -17.234 -21.062 1 51.25 105 PHE A O 1
ATOM 816 N N . SER A 1 106 ? -13.469 -18.062 -18.953 1 48.22 106 SER A N 1
ATOM 817 C CA . SER A 1 106 ? -14.602 -18.656 -19.656 1 48.22 106 SER A CA 1
ATOM 818 C C . SER A 1 106 ? -15.75 -17.656 -19.797 1 48.22 106 SER A C 1
ATOM 820 O O . SER A 1 106 ? -15.891 -16.75 -18.969 1 48.22 106 SER A O 1
ATOM 822 N N . GLY A 1 107 ? -16.062 -17.031 -20.859 1 43.72 107 GLY A N 1
ATOM 823 C CA . GLY A 1 107 ? -17.203 -16.188 -21.203 1 43.72 107 GLY A CA 1
ATOM 824 C C . GLY A 1 107 ? -18.391 -16.391 -20.281 1 43.72 107 GLY A C 1
ATOM 825 O O . GLY A 1 107 ? -19.375 -15.68 -20.375 1 43.72 107 GLY A O 1
ATOM 826 N N . ALA A 1 108 ? -18.609 -17.422 -19.688 1 39.88 108 ALA A N 1
ATOM 827 C CA . ALA A 1 108 ? -19.859 -17.672 -18.969 1 39.88 108 ALA A CA 1
ATOM 828 C C . ALA A 1 108 ? -19.875 -16.953 -17.625 1 39.88 108 ALA A C 1
ATOM 830 O O . ALA A 1 108 ? -18.844 -16.875 -16.938 1 39.88 108 ALA A O 1
ATOM 831 N N . GLY A 1 109 ? -20.578 -15.875 -17.562 1 41.84 109 GLY A N 1
ATOM 832 C CA . GLY A 1 109 ? -20.906 -15.031 -16.422 1 41.84 109 GLY A CA 1
ATOM 833 C C . GLY A 1 109 ? -20.891 -15.781 -15.102 1 41.84 109 GLY A C 1
ATOM 834 O O . GLY A 1 109 ? -21.906 -15.859 -14.414 1 41.84 109 GLY A O 1
ATOM 835 N N . ASP A 1 110 ? -20.203 -16.75 -14.938 1 40.5 110 ASP A N 1
ATOM 836 C CA . ASP A 1 110 ? -20.516 -17.641 -13.82 1 40.5 110 ASP A CA 1
ATOM 837 C C . ASP A 1 110 ? -20.25 -16.938 -12.484 1 40.5 110 ASP A C 1
ATOM 839 O O . ASP A 1 110 ? -19.156 -16.422 -12.258 1 40.5 110 ASP A O 1
ATOM 843 N N . ARG A 1 111 ? -21.375 -16.5 -11.945 1 41.31 111 ARG A N 1
ATOM 844 C CA . ARG A 1 111 ? -21.547 -16.031 -10.57 1 41.31 111 ARG A CA 1
ATOM 845 C C . ARG A 1 111 ? -20.953 -17.031 -9.578 1 41.31 111 ARG A C 1
ATOM 847 O O . ARG A 1 111 ? -21.344 -18.203 -9.555 1 41.31 111 ARG A O 1
ATOM 854 N N . ARG A 1 112 ? -19.75 -17.062 -9.398 1 41.25 112 ARG A N 1
ATOM 855 C CA . ARG A 1 112 ? -19.297 -18.141 -8.531 1 41.25 112 ARG A CA 1
ATOM 856 C C . ARG A 1 112 ? -19.297 -17.703 -7.066 1 41.25 112 ARG A C 1
ATOM 858 O O . ARG A 1 112 ? -19.078 -16.531 -6.77 1 41.25 112 ARG A O 1
ATOM 865 N N . LYS A 1 113 ? -19.828 -18.625 -6.352 1 38.19 113 LYS A N 1
ATOM 866 C CA . LYS A 1 113 ? -20.047 -18.484 -4.914 1 38.19 113 LYS A CA 1
ATOM 867 C C . LYS A 1 113 ? -18.719 -18.453 -4.156 1 38.19 113 LYS A C 1
ATOM 869 O O . LYS A 1 113 ? -17.766 -19.141 -4.539 1 38.19 113 LYS A O 1
ATOM 874 N N . LEU A 1 114 ? -18.516 -17.531 -3.365 1 37.62 114 LEU A N 1
ATOM 875 C CA . LEU A 1 114 ? -17.422 -17.375 -2.414 1 37.62 114 LEU A CA 1
ATOM 876 C C . LEU A 1 114 ? -17.453 -18.484 -1.363 1 37.62 114 LEU A C 1
ATOM 878 O O . LEU A 1 114 ? -18.516 -18.828 -0.85 1 37.62 114 LEU A O 1
ATOM 882 N N . ALA A 1 115 ? -16.594 -19.5 -1.475 1 35.53 115 ALA A N 1
ATOM 883 C CA . ALA A 1 115 ? -16.562 -20.453 -0.36 1 35.53 115 ALA A CA 1
ATOM 884 C C . ALA A 1 115 ? -15.93 -19.812 0.875 1 35.53 115 ALA A C 1
ATOM 886 O O . ALA A 1 115 ? -15 -19.016 0.761 1 35.53 115 ALA A O 1
ATOM 887 N N . ARG A 1 116 ? -16.625 -19.922 2.039 1 37 116 ARG A N 1
ATOM 888 C CA . ARG A 1 116 ? -16.219 -19.406 3.344 1 37 116 ARG A CA 1
ATOM 889 C C . ARG A 1 116 ? -15.492 -20.484 4.148 1 37 116 ARG A C 1
ATOM 891 O O . ARG A 1 116 ? -15.914 -21.641 4.168 1 37 116 ARG A O 1
ATOM 898 N N . PHE A 1 117 ? -14.188 -20.266 4.348 1 34.72 117 PHE A N 1
ATOM 899 C CA . PHE A 1 117 ? -13.516 -21.141 5.293 1 34.72 117 PHE A CA 1
ATOM 900 C C . PHE A 1 117 ? -13.82 -20.734 6.73 1 34.72 117 PHE A C 1
ATOM 902 O O . PHE A 1 117 ? -13.719 -19.547 7.078 1 34.72 117 PHE A O 1
ATOM 909 N N . PRO A 1 118 ? -14.453 -21.672 7.445 1 36.19 118 PRO A N 1
ATOM 910 C CA . PRO A 1 118 ? -14.695 -21.312 8.844 1 36.19 118 PRO A CA 1
ATOM 911 C C . PRO A 1 118 ? -13.406 -21.047 9.617 1 36.19 118 PRO A C 1
ATOM 913 O O . PRO A 1 118 ? -12.414 -21.766 9.438 1 36.19 118 PRO A O 1
ATOM 916 N N . VAL A 1 119 ? -13.023 -19.891 9.945 1 38.75 119 VAL A N 1
ATOM 917 C CA . VAL A 1 119 ? -11.938 -19.547 10.859 1 38.75 119 VAL A CA 1
ATOM 918 C C . VAL A 1 119 ? -12.219 -20.125 12.242 1 38.75 119 VAL A C 1
ATOM 920 O O . VAL A 1 119 ? -13.227 -19.797 12.867 1 38.75 119 VAL A O 1
ATOM 923 N N . ALA A 1 120 ? -11.719 -21.344 12.438 1 39.78 120 ALA A N 1
ATOM 924 C CA . ALA A 1 120 ? -11.812 -21.641 13.867 1 39.78 120 ALA A CA 1
ATOM 925 C C . ALA A 1 120 ? -10.766 -20.844 14.656 1 39.78 120 ALA A C 1
ATOM 927 O O . ALA A 1 120 ? -9.672 -20.578 14.148 1 39.78 120 ALA A O 1
ATOM 928 N N . GLU A 1 121 ? -11.117 -20.109 15.625 1 45.03 121 GLU A N 1
ATOM 929 C CA . GLU A 1 121 ? -10.445 -19.219 16.578 1 45.03 121 GLU A CA 1
ATOM 930 C C . GLU A 1 121 ? -9.047 -19.734 16.906 1 45.03 121 GLU A C 1
ATOM 932 O O . GLU A 1 121 ? -8.125 -18.938 17.109 1 45.03 121 GLU A O 1
ATOM 937 N N . GLU A 1 122 ? -8.82 -21.078 17 1 45.25 122 GLU A N 1
ATOM 938 C CA . GLU A 1 122 ? -7.613 -21.625 17.594 1 45.25 122 GLU A CA 1
ATOM 939 C C . GLU A 1 122 ? -6.574 -21.969 16.531 1 45.25 122 GLU A C 1
ATOM 941 O O . GLU A 1 122 ? -5.43 -22.297 16.859 1 45.25 122 GLU A O 1
ATOM 946 N N . ASP A 1 123 ? -6.914 -21.891 15.32 1 49.16 123 ASP A N 1
ATOM 947 C CA . ASP A 1 123 ? -6.008 -22.5 14.352 1 49.16 123 ASP A CA 1
ATOM 948 C C . ASP A 1 123 ? -5 -21.484 13.836 1 49.16 123 ASP A C 1
ATOM 950 O O . ASP A 1 123 ? -5.316 -20.297 13.695 1 49.16 123 ASP A O 1
ATOM 954 N N . PRO A 1 124 ? -3.705 -21.938 13.867 1 53 124 PRO A N 1
ATOM 955 C CA . PRO A 1 124 ? -2.633 -21.094 13.344 1 53 124 PRO A CA 1
ATOM 956 C C . PRO A 1 124 ? -2.961 -20.5 11.969 1 53 124 PRO A C 1
ATOM 958 O O . PRO A 1 124 ? -3.684 -21.125 11.188 1 53 124 PRO A O 1
ATOM 961 N N . TYR A 1 125 ? -2.607 -19.328 11.773 1 58.88 125 TYR A N 1
ATOM 962 C CA . TYR A 1 125 ? -2.783 -18.609 10.516 1 58.88 125 TYR A CA 1
ATOM 963 C C . TYR A 1 125 ? -2.08 -19.344 9.375 1 58.88 125 TYR A C 1
ATOM 965 O O . TYR A 1 125 ? -0.919 -19.734 9.5 1 58.88 125 TYR A O 1
ATOM 973 N N . CYS A 1 126 ? -2.926 -19.906 8.4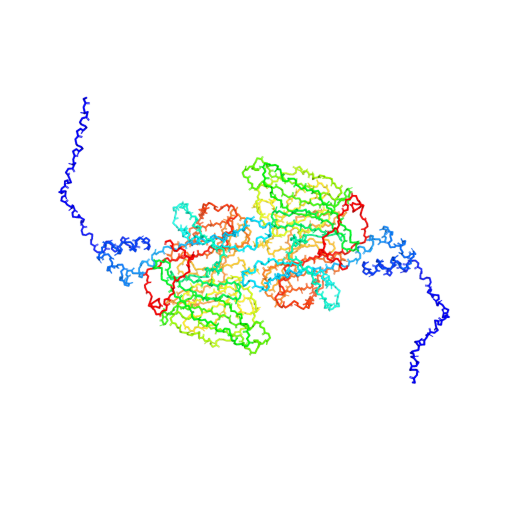14 1 64.19 126 CYS A N 1
ATOM 974 C CA . CYS A 1 126 ? -2.383 -20.484 7.195 1 64.19 126 CYS A CA 1
ATOM 975 C C . CYS A 1 126 ? -2.689 -19.609 5.984 1 64.19 126 CYS A C 1
ATOM 977 O O . CYS A 1 126 ? -3.799 -19.094 5.855 1 64.19 126 CYS A O 1
ATOM 979 N N . CYS A 1 127 ? -1.611 -19.328 5.25 1 70.06 127 CYS A N 1
ATOM 980 C CA . CYS A 1 127 ? -1.791 -18.469 4.086 1 70.06 127 CYS A CA 1
ATOM 981 C C . CYS A 1 127 ? -1.251 -19.141 2.824 1 70.06 127 CYS A C 1
ATOM 983 O O . CYS A 1 127 ? -0.13 -19.641 2.82 1 70.06 127 CYS A O 1
ATOM 985 N N . PRO A 1 128 ? -2.119 -19.297 1.778 1 77.69 128 PRO A N 1
ATOM 986 C CA . PRO A 1 128 ? -1.546 -19.703 0.491 1 77.69 128 PRO A CA 1
ATOM 987 C C . PRO A 1 128 ? -0.493 -18.719 -0.016 1 77.69 128 PRO A C 1
ATOM 989 O O . PRO A 1 128 ? -0.734 -17.5 -0.039 1 77.69 128 PRO A O 1
ATOM 992 N N . LEU A 1 129 ? 0.561 -19.266 -0.407 1 81.44 129 LEU A N 1
ATOM 993 C CA . LEU A 1 129 ? 1.676 -18.406 -0.805 1 81.44 129 LEU A CA 1
ATOM 994 C C . LEU A 1 129 ? 1.853 -18.422 -2.318 1 81.44 129 LEU A C 1
ATOM 996 O O . LEU A 1 129 ? 2.188 -17.391 -2.914 1 81.44 129 LEU A O 1
ATOM 1000 N N . ALA A 1 130 ? 1.69 -19.562 -2.881 1 85.38 130 ALA A N 1
ATOM 1001 C CA . ALA A 1 130 ? 1.957 -19.703 -4.309 1 85.38 130 ALA A CA 1
ATOM 1002 C C . ALA A 1 130 ? 1.344 -21 -4.855 1 85.38 130 ALA A C 1
ATOM 1004 O O . ALA A 1 130 ? 0.9 -21.859 -4.086 1 85.38 130 ALA A O 1
ATOM 1005 N N . SER A 1 131 ? 1.323 -21.047 -6.121 1 82.88 131 SER A N 1
ATOM 1006 C CA . SER A 1 131 ? 0.901 -22.25 -6.816 1 82.88 131 SER A CA 1
ATOM 1007 C C . SER A 1 131 ? 1.831 -22.578 -7.984 1 82.88 131 SER A C 1
ATOM 1009 O O . SER A 1 131 ? 2.383 -21.672 -8.609 1 82.88 131 SER A O 1
ATOM 1011 N N . CYS A 1 132 ? 1.989 -23.875 -8.164 1 86.38 132 CYS A N 1
ATOM 1012 C CA . CYS A 1 132 ? 2.799 -24.375 -9.281 1 86.38 132 CYS A CA 1
ATOM 1013 C C . CYS A 1 132 ? 2.314 -25.734 -9.742 1 86.38 132 CYS A C 1
ATOM 1015 O O . CYS A 1 132 ? 2.268 -26.688 -8.953 1 86.38 132 CYS A O 1
ATOM 1017 N N . ASP A 1 133 ? 1.933 -25.828 -10.961 1 81.38 133 ASP A N 1
ATOM 1018 C CA . ASP A 1 133 ? 1.521 -27.094 -11.578 1 81.38 133 ASP A CA 1
ATOM 1019 C C . ASP A 1 133 ? 0.404 -27.75 -10.773 1 81.38 133 ASP A C 1
ATOM 1021 O O . ASP A 1 133 ? 0.449 -28.953 -10.523 1 81.38 133 ASP A O 1
ATOM 1025 N N . GLY A 1 134 ? -0.418 -26.938 -10.32 1 77.94 134 GLY A N 1
ATOM 1026 C CA . GLY A 1 134 ? -1.572 -27.484 -9.625 1 77.94 134 GLY A CA 1
ATOM 1027 C C . GLY A 1 134 ? -1.328 -27.688 -8.141 1 77.94 134 GLY A C 1
ATOM 1028 O O . GLY A 1 134 ? -2.244 -28.047 -7.398 1 77.94 134 GLY A O 1
ATOM 1029 N N . LEU A 1 135 ? -0.154 -27.531 -7.77 1 84.75 135 LEU A N 1
ATOM 1030 C CA . LEU A 1 135 ? 0.179 -27.641 -6.352 1 84.75 135 LEU A CA 1
ATOM 1031 C C . LEU A 1 135 ? 0.067 -26.281 -5.664 1 84.75 135 LEU A C 1
ATOM 1033 O O . LEU A 1 135 ? 0.337 -25.25 -6.273 1 84.75 135 LEU A O 1
ATOM 1037 N N . LEU A 1 136 ? -0.327 -26.344 -4.41 1 84.81 136 LEU A N 1
ATOM 1038 C CA . LEU A 1 136 ? -0.431 -25.141 -3.594 1 84.81 136 LEU A CA 1
ATOM 1039 C C . LEU A 1 136 ? 0.6 -25.156 -2.471 1 84.81 136 LEU A C 1
ATOM 1041 O O . LEU A 1 136 ? 0.786 -26.172 -1.807 1 84.81 136 LEU A O 1
ATOM 1045 N N . LEU A 1 137 ? 1.26 -24.078 -2.357 1 88.56 137 LEU A N 1
ATOM 1046 C CA . LEU A 1 137 ? 2.16 -23.875 -1.228 1 88.56 137 LEU A CA 1
ATOM 1047 C C . LEU A 1 137 ? 1.48 -23.062 -0.131 1 88.56 137 LEU A C 1
ATOM 1049 O O . LEU A 1 137 ? 0.968 -21.969 -0.389 1 88.56 137 LEU A O 1
ATOM 1053 N N . VAL A 1 138 ? 1.518 -23.609 1.124 1 83.38 138 VAL A N 1
ATOM 1054 C CA . VAL A 1 138 ? 0.88 -22.953 2.26 1 83.38 138 VAL A CA 1
ATOM 1055 C C . VAL A 1 138 ? 1.9 -22.75 3.379 1 83.38 138 VAL A C 1
ATOM 1057 O O . VAL A 1 138 ? 2.695 -23.641 3.672 1 83.38 138 VAL A O 1
ATOM 1060 N N . GLY A 1 139 ? 1.913 -21.547 3.84 1 81.56 139 GLY A N 1
ATOM 1061 C CA . GLY A 1 139 ? 2.732 -21.266 5.008 1 81.56 139 GLY A CA 1
ATOM 1062 C C . GLY A 1 139 ? 1.926 -21.156 6.289 1 81.56 139 GLY A C 1
ATOM 1063 O O . GLY A 1 139 ? 0.836 -20.578 6.297 1 81.56 139 GLY A O 1
ATOM 1064 N N . GLN A 1 140 ? 2.475 -21.781 7.25 1 74.62 140 GLN A N 1
ATOM 1065 C CA . GLN A 1 140 ? 1.84 -21.656 8.555 1 74.62 140 GLN A CA 1
ATOM 1066 C C . GLN A 1 140 ? 2.566 -20.641 9.438 1 74.62 140 GLN A C 1
ATOM 1068 O O . GLN A 1 140 ? 3.785 -20.719 9.602 1 74.62 140 GLN A O 1
ATOM 1073 N N . GLY A 1 141 ? 1.828 -19.688 9.836 1 66.75 141 GLY A N 1
ATOM 1074 C CA . GLY A 1 141 ? 2.404 -18.656 10.688 1 66.75 141 GLY A CA 1
ATOM 1075 C C . GLY A 1 141 ? 2.221 -17.266 10.133 1 66.75 141 GLY A C 1
ATOM 1076 O O . GLY A 1 141 ? 1.393 -17.047 9.242 1 66.75 141 GLY A O 1
ATOM 1077 N N . SER A 1 142 ? 2.807 -16.344 10.875 1 59.91 142 SER A N 1
ATOM 1078 C CA . SER A 1 142 ? 2.662 -14.953 10.453 1 59.91 142 SER A CA 1
ATOM 1079 C C . SER A 1 142 ? 4.02 -14.258 10.352 1 59.91 142 SER A C 1
ATOM 1081 O O . SER A 1 142 ? 4.965 -14.641 11.039 1 59.91 142 SER A O 1
ATOM 1083 N N . GLY A 1 143 ? 4.039 -13.422 9.359 1 57.41 143 GLY A N 1
ATOM 1084 C CA . GLY A 1 143 ? 5.215 -12.57 9.227 1 57.41 143 GLY A CA 1
ATOM 1085 C C . GLY A 1 143 ? 6.457 -13.336 8.812 1 57.41 143 GLY A C 1
ATOM 1086 O O . GLY A 1 143 ? 6.438 -14.086 7.836 1 57.41 143 GLY A O 1
ATOM 1087 N N . TYR A 1 144 ? 7.535 -13.172 9.617 1 57.69 144 TYR A N 1
ATOM 1088 C CA . TYR A 1 144 ? 8.836 -13.742 9.312 1 57.69 144 TYR A CA 1
ATOM 1089 C C . TYR A 1 144 ? 8.984 -15.125 9.938 1 57.69 144 TYR A C 1
ATOM 1091 O O . TYR A 1 144 ? 10.047 -15.75 9.836 1 57.69 144 TYR A O 1
ATOM 1099 N N . GLN A 1 145 ? 7.875 -15.578 10.492 1 63.41 145 GLN A N 1
ATOM 1100 C CA . GLN A 1 145 ? 7.926 -16.906 11.094 1 63.41 145 GLN A CA 1
ATOM 1101 C C . GLN A 1 145 ? 6.902 -17.844 10.445 1 63.41 145 GLN A C 1
ATOM 1103 O O . GLN A 1 145 ? 6.074 -18.438 11.141 1 63.41 145 GLN A O 1
ATOM 1108 N N . MET A 1 146 ? 7.125 -17.906 9.125 1 70.75 146 MET A N 1
ATOM 1109 C CA . MET A 1 146 ? 6.184 -18.719 8.359 1 70.75 146 MET A CA 1
ATOM 1110 C C . MET A 1 146 ? 6.676 -20.156 8.258 1 70.75 146 MET A C 1
ATOM 1112 O O . MET A 1 146 ? 7.172 -20.578 7.203 1 70.75 146 MET A O 1
ATOM 1116 N N . GLN A 1 147 ? 6.707 -20.875 9.281 1 76.81 147 GLN A N 1
ATOM 1117 C CA . GLN A 1 147 ? 6.973 -22.297 9.266 1 76.81 147 GLN A CA 1
ATOM 1118 C C . GLN A 1 147 ? 5.98 -23.062 10.148 1 76.81 147 GLN A C 1
ATOM 1120 O O . GLN A 1 147 ? 5.531 -22.531 11.164 1 76.81 147 GLN A O 1
ATOM 1125 N N . PRO A 1 148 ? 5.676 -24.25 9.633 1 85.44 148 PRO A N 1
ATOM 1126 C CA . PRO A 1 148 ? 6.152 -25.016 8.484 1 85.44 148 PRO A CA 1
ATOM 1127 C C . PRO A 1 148 ? 5.496 -24.578 7.172 1 85.44 148 PRO A C 1
ATOM 1129 O O . PRO A 1 148 ? 4.461 -23.906 7.191 1 85.44 148 PRO A O 1
ATOM 1132 N N . TYR A 1 149 ? 6.211 -25 6.109 1 91.44 149 TYR A N 1
ATOM 1133 C CA . TYR A 1 149 ? 5.625 -24.891 4.777 1 91.44 149 TYR A CA 1
ATOM 1134 C C . TYR A 1 149 ? 5.031 -26.219 4.336 1 91.44 149 TYR A C 1
ATOM 1136 O O . TYR A 1 149 ? 5.68 -27.266 4.441 1 91.44 149 TYR A O 1
ATOM 1144 N N . LEU A 1 150 ? 3.852 -26.141 3.836 1 90.75 150 LEU A N 1
ATOM 1145 C CA . LEU A 1 150 ? 3.164 -27.344 3.373 1 90.75 150 LEU A CA 1
ATOM 1146 C C . LEU A 1 150 ? 2.859 -27.25 1.882 1 90.75 150 LEU A C 1
ATOM 1148 O O . LEU A 1 150 ? 2.539 -26.172 1.372 1 90.75 150 LEU A O 1
ATOM 1152 N N . VAL A 1 151 ? 2.988 -28.344 1.221 1 91.81 151 VAL A N 1
ATOM 1153 C CA . VAL A 1 151 ? 2.576 -28.469 -0.172 1 91.81 151 VAL A CA 1
ATOM 1154 C C . VAL A 1 151 ? 1.341 -29.375 -0.26 1 91.81 151 VAL A C 1
ATOM 1156 O O . VAL A 1 151 ? 1.296 -30.438 0.355 1 91.81 151 VAL A O 1
ATOM 1159 N N . CYS A 1 152 ? 0.448 -28.891 -0.998 1 87.06 152 CYS A N 1
ATOM 1160 C CA . CYS A 1 152 ? -0.783 -29.672 -1.113 1 87.06 152 CYS A CA 1
ATOM 1161 C C . CYS A 1 152 ? -1.254 -29.734 -2.561 1 87.06 152 CYS A C 1
ATOM 1163 O O . CYS A 1 152 ? -1.089 -28.766 -3.314 1 87.06 152 CYS A O 1
ATOM 1165 N N . ASN A 1 153 ? -1.705 -30.797 -2.945 1 82.94 153 ASN A N 1
ATOM 1166 C CA . ASN A 1 153 ? -2.514 -30.922 -4.152 1 82.94 153 ASN A CA 1
ATOM 1167 C C . ASN A 1 153 ? -4.004 -30.906 -3.832 1 82.94 153 ASN A C 1
ATOM 1169 O O . ASN A 1 153 ? -4.555 -31.891 -3.35 1 82.94 153 ASN A O 1
ATOM 1173 N N . PRO A 1 154 ? -4.566 -29.797 -4.09 1 75.06 154 PRO A N 1
ATOM 1174 C CA . PRO A 1 154 ? -5.973 -29.688 -3.688 1 75.06 154 PRO A CA 1
ATOM 1175 C C . PRO A 1 154 ? -6.879 -30.672 -4.406 1 75.06 154 PRO A C 1
ATOM 1177 O O . PRO A 1 154 ? -7.926 -31.062 -3.873 1 75.06 154 PRO A O 1
ATOM 1180 N N . ALA A 1 155 ? -6.531 -31.109 -5.574 1 71.44 155 ALA A N 1
ATOM 1181 C CA . ALA A 1 155 ? -7.352 -32.062 -6.336 1 71.44 155 ALA A CA 1
ATOM 1182 C C . ALA A 1 155 ? -7.316 -33.438 -5.707 1 71.44 155 ALA A C 1
ATOM 1184 O O . ALA A 1 155 ? -8.344 -34.125 -5.625 1 71.44 155 ALA A O 1
ATOM 1185 N N . THR A 1 156 ? -6.191 -33.875 -5.32 1 74 156 THR A N 1
ATOM 1186 C CA . THR A 1 156 ? -6.043 -35.219 -4.742 1 74 156 THR A CA 1
ATOM 1187 C C . THR A 1 156 ? -6.082 -35.156 -3.219 1 74 156 THR A C 1
ATOM 1189 O O . THR A 1 156 ? -6.109 -36.188 -2.547 1 74 156 THR A O 1
ATOM 1192 N N . ARG A 1 157 ? -5.953 -34.062 -2.637 1 76.19 157 ARG A N 1
ATOM 1193 C CA . ARG A 1 157 ? -6.016 -33.812 -1.201 1 76.19 157 ARG A CA 1
ATOM 1194 C C . ARG A 1 157 ? -4.805 -34.406 -0.488 1 76.19 157 ARG A C 1
ATOM 1196 O O . ARG A 1 157 ? -4.922 -34.906 0.63 1 76.19 157 ARG A O 1
ATOM 1203 N N . GLN A 1 158 ? -3.793 -34.469 -1.136 1 84.25 158 GLN A N 1
ATOM 1204 C CA . GLN A 1 158 ? -2.545 -34.938 -0.538 1 84.25 158 GLN A CA 1
ATOM 1205 C C . GLN A 1 158 ? -1.717 -33.75 -0.014 1 84.25 158 GLN A C 1
ATOM 1207 O O . GLN A 1 158 ? -1.729 -32.688 -0.597 1 84.25 158 GLN A O 1
ATOM 1212 N N . TRP A 1 159 ? -1.04 -34.062 1.084 1 88 159 TRP A N 1
ATOM 1213 C CA . TRP A 1 159 ? -0.234 -33.031 1.728 1 88 159 TRP A CA 1
ATOM 1214 C C . TRP A 1 159 ? 1.155 -33.531 2.07 1 88 159 TRP A C 1
ATOM 1216 O O . TRP A 1 159 ? 1.319 -34.719 2.365 1 88 159 TRP A O 1
ATOM 1226 N N . THR A 1 160 ? 2.072 -32.688 1.985 1 92.44 160 THR A N 1
ATOM 1227 C CA . THR A 1 160 ? 3.418 -32.969 2.477 1 92.44 160 THR A CA 1
ATOM 1228 C C . THR A 1 160 ? 4.035 -31.719 3.1 1 92.44 160 THR A C 1
ATOM 1230 O O . THR A 1 160 ? 3.58 -30.594 2.85 1 92.44 160 THR A O 1
ATOM 1233 N N . GLU A 1 161 ? 5 -31.953 3.969 1 93.19 161 GLU A N 1
ATOM 1234 C CA . GLU A 1 161 ? 5.711 -30.844 4.617 1 93.19 161 GLU A CA 1
ATOM 1235 C C . GLU A 1 161 ? 7.113 -30.688 4.039 1 93.19 161 GLU A C 1
ATOM 1237 O O . GLU A 1 161 ? 7.809 -31.672 3.785 1 93.19 161 GLU A O 1
ATOM 1242 N N . LEU A 1 162 ? 7.449 -29.438 3.807 1 94.75 162 LEU A N 1
ATOM 1243 C CA . LEU A 1 162 ? 8.82 -29.156 3.402 1 94.75 162 LEU A CA 1
ATOM 1244 C C . LEU A 1 162 ? 9.758 -29.156 4.609 1 94.75 162 LEU A C 1
ATOM 1246 O O . LEU A 1 162 ? 9.305 -29 5.746 1 94.75 162 LEU A O 1
ATOM 1250 N N . PRO A 1 163 ? 11.047 -29.391 4.324 1 93.12 163 PRO A N 1
ATOM 1251 C CA . PRO A 1 163 ? 11.984 -29.344 5.445 1 93.12 163 PRO A CA 1
ATOM 1252 C C . PRO A 1 163 ? 11.977 -28 6.168 1 93.12 163 PRO A C 1
ATOM 1254 O O . PRO A 1 163 ? 11.758 -26.953 5.547 1 93.12 163 PRO A O 1
ATOM 1257 N N . ARG A 1 164 ? 12.273 -28.031 7.41 1 89.44 164 ARG A N 1
ATOM 1258 C CA . ARG A 1 164 ? 12.258 -26.828 8.227 1 89.44 164 ARG A CA 1
ATOM 1259 C C . ARG A 1 164 ? 13.641 -26.188 8.289 1 89.44 164 ARG A C 1
ATOM 1261 O O . ARG A 1 164 ? 14.648 -26.891 8.336 1 89.44 164 ARG A O 1
ATOM 1268 N N . ILE A 1 165 ? 13.5 -24.938 8.156 1 86.62 165 ILE A N 1
ATOM 1269 C CA . ILE A 1 165 ? 14.727 -24.188 8.367 1 86.62 165 ILE A CA 1
ATOM 1270 C C . ILE A 1 165 ? 14.992 -24.031 9.859 1 86.62 165 ILE A C 1
ATOM 1272 O O . ILE A 1 165 ? 14.172 -23.469 10.586 1 86.62 165 ILE A O 1
ATOM 1276 N N . ALA A 1 166 ? 15.922 -24.75 10.414 1 72.81 166 ALA A N 1
ATOM 1277 C CA . ALA A 1 166 ? 16.203 -24.797 11.844 1 72.81 166 ALA A CA 1
ATOM 1278 C C . ALA A 1 166 ? 16.547 -23.422 12.391 1 72.81 166 ALA A C 1
ATOM 1280 O O . ALA A 1 166 ? 17.281 -22.656 11.75 1 72.81 166 ALA A O 1
ATOM 1281 N N . ALA A 1 167 ? 15.609 -22.938 13.281 1 60.31 167 ALA A N 1
ATOM 1282 C CA . ALA A 1 167 ? 16.062 -21.781 14.055 1 60.31 167 ALA A CA 1
ATOM 1283 C C . ALA A 1 167 ? 17.391 -22.078 14.742 1 60.31 167 ALA A C 1
ATOM 1285 O O . ALA A 1 167 ? 17.625 -23.188 15.211 1 60.31 167 ALA A O 1
ATOM 1286 N N . ARG A 1 168 ? 18.5 -21.75 14.242 1 52.41 168 ARG A N 1
ATOM 1287 C CA . ARG A 1 168 ? 19.719 -22.078 14.992 1 52.41 168 ARG A CA 1
ATOM 1288 C C . ARG A 1 168 ? 19.578 -21.688 16.453 1 52.41 168 ARG A C 1
ATOM 1290 O O . ARG A 1 168 ? 18.812 -20.781 16.797 1 52.41 168 ARG A O 1
ATOM 1297 N N . ALA A 1 169 ? 20.031 -22.578 17.328 1 46.59 169 ALA A N 1
ATOM 1298 C CA . ALA A 1 169 ? 20.156 -22.422 18.781 1 46.59 169 ALA A CA 1
ATOM 1299 C C . ALA A 1 169 ? 20.359 -20.953 19.156 1 46.59 169 ALA A C 1
ATOM 1301 O O . ALA A 1 169 ? 19.859 -20.484 20.188 1 46.59 169 ALA A O 1
ATOM 1302 N N . ALA A 1 170 ? 21.203 -20.25 18.453 1 45.53 170 ALA A N 1
ATOM 1303 C CA . ALA A 1 170 ? 21.828 -19.031 18.953 1 45.53 170 ALA A CA 1
ATOM 1304 C C . ALA A 1 170 ? 21.109 -17.797 18.438 1 45.53 170 ALA A C 1
ATOM 1306 O O . ALA A 1 170 ? 21.484 -16.672 18.766 1 45.53 170 ALA A O 1
ATOM 1307 N N . GLY A 1 171 ? 19.859 -18.016 17.625 1 55.72 171 GLY A N 1
ATOM 1308 C CA . GLY A 1 171 ? 19.219 -16.734 17.328 1 55.72 171 GLY A CA 1
ATOM 1309 C C . GLY A 1 171 ? 18.062 -16.859 16.344 1 55.72 171 GLY A C 1
ATOM 1310 O O . GLY A 1 171 ? 17.875 -17.922 15.75 1 55.72 171 GLY A O 1
ATOM 1311 N N . ARG A 1 172 ? 17.203 -15.922 16.312 1 65.19 172 ARG A N 1
ATOM 1312 C CA . ARG A 1 172 ? 16 -15.852 15.484 1 65.19 172 ARG A CA 1
ATOM 1313 C C . ARG A 1 172 ? 16.344 -15.516 14.031 1 65.19 172 ARG A C 1
ATOM 1315 O O . ARG A 1 172 ? 17.203 -14.664 13.781 1 65.19 172 ARG A O 1
ATOM 1322 N N . LEU A 1 173 ? 16.156 -16.531 13.078 1 74.19 173 LEU A N 1
ATOM 1323 C CA . LEU A 1 173 ? 16.312 -16.297 11.648 1 74.19 173 LEU A CA 1
ATOM 1324 C C . LEU A 1 173 ? 15.023 -15.781 11.031 1 74.19 173 LEU A C 1
ATOM 1326 O O . LEU A 1 173 ? 13.93 -16.188 11.43 1 74.19 173 LEU A O 1
ATOM 1330 N N . LYS A 1 174 ? 15.258 -14.82 10.211 1 78.75 174 LYS A N 1
ATOM 1331 C CA . LYS A 1 174 ? 14.141 -14.352 9.391 1 78.75 174 LYS A CA 1
ATOM 1332 C C . LYS A 1 174 ? 14.172 -14.984 8 1 78.75 174 LYS A C 1
ATOM 1334 O O . LYS A 1 174 ? 15.227 -15.023 7.355 1 78.75 174 LYS A O 1
ATOM 1339 N N . VAL A 1 175 ? 13.086 -15.586 7.637 1 83.5 175 VAL A N 1
ATOM 1340 C CA . VAL A 1 175 ? 13.008 -16.281 6.355 1 83.5 175 VAL A CA 1
ATOM 1341 C C . VAL A 1 175 ? 12.023 -15.547 5.438 1 83.5 175 VAL A C 1
ATOM 1343 O O . VAL A 1 175 ? 10.914 -15.203 5.848 1 83.5 175 VAL A O 1
ATOM 1346 N N . ARG A 1 176 ? 12.586 -15.32 4.258 1 86 176 ARG A N 1
ATOM 1347 C CA . ARG A 1 176 ? 11.727 -14.758 3.223 1 86 176 ARG A CA 1
ATOM 1348 C C . ARG A 1 176 ? 11.648 -15.68 2.01 1 86 176 ARG A C 1
ATOM 1350 O O . ARG A 1 176 ? 12.672 -15.977 1.387 1 86 176 ARG A O 1
ATOM 1357 N N . GLU A 1 177 ? 10.438 -16.062 1.745 1 90.75 177 GLU A N 1
ATOM 1358 C CA . GLU A 1 177 ? 10.227 -16.891 0.563 1 90.75 177 GLU A CA 1
ATOM 1359 C C . GLU A 1 177 ? 10.219 -16.047 -0.709 1 90.75 177 GLU A C 1
ATOM 1361 O O . GLU A 1 177 ? 9.695 -14.93 -0.718 1 90.75 177 GLU A O 1
ATOM 1366 N N . SER A 1 178 ? 10.719 -16.641 -1.844 1 90.69 178 SER A N 1
ATOM 1367 C CA . SER A 1 178 ? 10.82 -15.82 -3.045 1 90.69 178 SER A CA 1
ATOM 1368 C C . SER A 1 178 ? 10.383 -16.594 -4.285 1 90.69 178 SER A C 1
ATOM 1370 O O . SER A 1 178 ? 10.352 -16.047 -5.387 1 90.69 178 SER A O 1
ATOM 1372 N N . GLY A 1 179 ? 10.008 -17.797 -4.117 1 93 179 GLY A N 1
ATOM 1373 C CA . GLY A 1 179 ? 9.555 -18.516 -5.305 1 93 179 GLY A CA 1
ATOM 1374 C C . GLY A 1 179 ? 9.289 -19.984 -5.051 1 93 179 GLY A C 1
ATOM 1375 O O . GLY A 1 179 ? 10.031 -20.641 -4.309 1 93 179 GLY A O 1
ATOM 1376 N N . PHE A 1 180 ? 8.266 -20.562 -5.586 1 94.44 180 PHE A N 1
ATOM 1377 C CA . PHE A 1 180 ? 7.883 -21.969 -5.609 1 94.44 180 PHE A CA 1
ATOM 1378 C C . PHE A 1 180 ? 7.902 -22.516 -7.035 1 94.44 180 PHE A C 1
ATOM 1380 O O . PHE A 1 180 ? 7.195 -22 -7.906 1 94.44 180 PHE A O 1
ATOM 1387 N N . TYR A 1 181 ? 8.797 -23.453 -7.27 1 95.25 181 TYR A N 1
ATOM 1388 C CA . TYR A 1 181 ? 9.016 -23.812 -8.664 1 95.25 181 TYR A CA 1
ATOM 1389 C C . TYR A 1 181 ? 9.352 -25.297 -8.781 1 95.25 181 TYR A C 1
ATOM 1391 O O . TYR A 1 181 ? 9.672 -25.953 -7.785 1 95.25 181 TYR A O 1
ATOM 1399 N N . ARG A 1 182 ? 9.258 -25.719 -10 1 93.44 182 ARG A N 1
ATOM 1400 C CA . ARG A 1 182 ? 9.695 -27.062 -10.336 1 93.44 182 ARG A CA 1
ATOM 1401 C C . ARG A 1 182 ? 11.117 -27.062 -10.891 1 93.44 182 ARG A C 1
ATOM 1403 O O . ARG A 1 182 ? 11.414 -26.328 -11.836 1 93.44 182 ARG A O 1
ATOM 1410 N N . HIS A 1 183 ? 11.93 -27.797 -10.25 1 94.75 183 HIS A N 1
ATOM 1411 C CA . HIS A 1 183 ? 13.273 -28.031 -10.773 1 94.75 183 HIS A CA 1
ATOM 1412 C C . HIS A 1 183 ? 13.258 -29.094 -11.867 1 94.75 183 HIS A C 1
ATOM 1414 O O . HIS A 1 183 ? 13.195 -30.281 -11.578 1 94.75 183 HIS A O 1
ATOM 1420 N N . ALA A 1 184 ? 13.477 -28.656 -13.023 1 88.5 184 ALA A N 1
ATOM 1421 C CA . ALA A 1 184 ? 13.266 -29.531 -14.18 1 88.5 184 ALA A CA 1
ATOM 1422 C C . ALA A 1 184 ? 14.234 -30.719 -14.148 1 88.5 184 ALA A C 1
ATOM 1424 O O . ALA A 1 184 ? 13.828 -31.859 -14.367 1 88.5 184 ALA A O 1
ATOM 1425 N N . PRO A 1 185 ? 15.445 -30.469 -13.859 1 89.38 185 PRO A N 1
ATOM 1426 C CA . PRO A 1 185 ? 16.391 -31.594 -13.891 1 89.38 185 PRO A CA 1
ATOM 1427 C C . PRO A 1 185 ? 16.031 -32.688 -12.906 1 89.38 185 PRO A C 1
ATOM 1429 O O . PRO A 1 185 ? 16.141 -33.875 -13.227 1 89.38 185 PRO A O 1
ATOM 1432 N N . SER A 1 186 ? 15.594 -32.375 -11.727 1 88.25 186 SER A N 1
ATOM 1433 C CA . SER A 1 186 ? 15.297 -33.406 -10.727 1 88.25 186 SER A CA 1
ATOM 1434 C C . SER A 1 186 ? 13.805 -33.719 -10.672 1 88.25 186 SER A C 1
ATOM 1436 O O . SER A 1 186 ? 13.398 -34.75 -10.117 1 88.25 186 SER A O 1
ATOM 1438 N N . GLY A 1 187 ? 12.992 -32.844 -11.219 1 87.44 187 GLY A N 1
ATOM 1439 C CA . GLY A 1 187 ? 11.547 -33 -11.148 1 87.44 187 GLY A CA 1
ATOM 1440 C C . GLY A 1 187 ? 10.969 -32.594 -9.805 1 87.44 187 GLY A C 1
ATOM 1441 O O . GLY A 1 187 ? 9.75 -32.625 -9.617 1 87.44 187 GLY A O 1
ATOM 1442 N N . GLU A 1 188 ? 11.789 -32.188 -8.906 1 90.56 188 GLU A N 1
ATOM 1443 C CA . GLU A 1 188 ? 11.359 -31.812 -7.566 1 90.56 188 GLU A CA 1
ATOM 1444 C C . GLU A 1 188 ? 10.734 -30.406 -7.57 1 90.56 188 GLU A C 1
ATOM 1446 O O . GLU A 1 188 ? 11.109 -29.562 -8.375 1 90.56 188 GLU A O 1
ATOM 1451 N N . TYR A 1 189 ? 9.789 -30.312 -6.676 1 95 189 TYR A N 1
ATOM 1452 C CA . TYR A 1 189 ? 9.273 -28.969 -6.41 1 95 189 TYR A CA 1
ATOM 1453 C C . TYR A 1 189 ? 10.016 -28.312 -5.25 1 95 189 TYR A C 1
ATOM 1455 O O . TYR A 1 189 ? 10.258 -28.953 -4.223 1 95 189 TYR A O 1
ATOM 1463 N N . ARG A 1 190 ? 10.328 -27.047 -5.5 1 96.56 190 ARG A N 1
ATOM 1464 C CA . ARG A 1 190 ? 11.25 -26.391 -4.57 1 96.56 190 ARG A CA 1
ATOM 1465 C C . ARG A 1 190 ? 10.742 -25.016 -4.172 1 96.56 190 ARG A C 1
ATOM 1467 O O . ARG A 1 190 ? 10.07 -24.344 -4.961 1 96.56 190 ARG A O 1
ATOM 1474 N N . LEU A 1 191 ? 11.023 -24.672 -2.934 1 96.75 191 LEU A N 1
ATOM 1475 C CA . LEU A 1 191 ? 10.789 -23.328 -2.418 1 96.75 191 LEU A CA 1
ATOM 1476 C C . LEU A 1 191 ? 12.109 -22.594 -2.199 1 96.75 191 LEU A C 1
ATOM 1478 O O . LEU A 1 191 ? 12.977 -23.078 -1.469 1 96.75 191 LEU A O 1
ATOM 1482 N N . LEU A 1 192 ? 12.258 -21.469 -2.895 1 95.88 192 LEU A N 1
ATOM 1483 C CA . LEU A 1 192 ? 13.422 -20.625 -2.711 1 95.88 192 LEU A CA 1
ATOM 1484 C C . LEU A 1 192 ? 13.234 -19.688 -1.517 1 95.88 192 LEU A C 1
ATOM 1486 O O . LEU A 1 192 ? 12.234 -18.969 -1.435 1 95.88 192 LEU A O 1
ATOM 1490 N N . CYS A 1 193 ? 14.203 -19.688 -0.571 1 92.69 193 CYS A N 1
ATOM 1491 C CA . CYS A 1 193 ? 14.109 -18.859 0.632 1 92.69 193 CYS A CA 1
ATOM 1492 C C . CYS A 1 193 ? 15.359 -18.016 0.811 1 92.69 193 CYS A C 1
ATOM 1494 O O . CYS A 1 193 ? 16.469 -18.484 0.569 1 92.69 193 CYS A O 1
ATOM 1496 N N . HIS A 1 194 ? 15.141 -16.781 1.15 1 90.31 194 HIS A N 1
ATOM 1497 C CA . HIS A 1 194 ? 16.203 -15.891 1.628 1 90.31 194 HIS A CA 1
ATOM 1498 C C . HIS A 1 194 ? 16.25 -15.875 3.152 1 90.31 194 HIS A C 1
ATOM 1500 O O . HIS A 1 194 ? 15.281 -15.5 3.811 1 90.31 194 HIS A O 1
ATOM 1506 N N . VAL A 1 195 ? 17.344 -16.219 3.74 1 86.44 195 VAL A N 1
ATOM 1507 C CA . VAL A 1 195 ? 17.484 -16.344 5.188 1 86.44 195 VAL A CA 1
ATOM 1508 C C . VAL A 1 195 ? 18.438 -15.266 5.707 1 86.44 195 VAL A C 1
ATOM 1510 O O . VAL A 1 195 ? 19.547 -15.117 5.199 1 86.44 195 VAL A O 1
ATOM 1513 N N . MET A 1 196 ? 17.922 -14.531 6.664 1 82.31 196 MET A N 1
ATOM 1514 C CA . MET A 1 196 ? 18.734 -13.484 7.277 1 82.31 196 MET A CA 1
ATOM 1515 C C . MET A 1 196 ? 18.703 -13.594 8.797 1 82.31 196 MET A C 1
ATOM 1517 O O . MET A 1 196 ? 17.703 -14.031 9.375 1 82.31 196 MET A O 1
ATOM 1521 N N . PRO A 1 197 ? 19.766 -13.148 9.344 1 73.88 197 PRO A N 1
ATOM 1522 C CA . PRO A 1 197 ? 19.75 -13.078 10.812 1 73.88 197 PRO A CA 1
ATOM 1523 C C . PRO A 1 197 ? 18.844 -11.961 11.336 1 73.88 197 PRO A C 1
ATOM 1525 O O . PRO A 1 197 ? 18.766 -10.891 10.719 1 73.88 197 PRO A O 1
ATOM 1528 N N . SER A 1 198 ? 18.062 -12.195 12.312 1 64.75 198 SER A N 1
ATOM 1529 C CA . SER A 1 198 ? 17.125 -11.211 12.844 1 64.75 198 SER A CA 1
ATOM 1530 C C . SER A 1 198 ? 17.734 -10.461 14.031 1 64.75 198 SER A C 1
ATOM 1532 O O . SER A 1 198 ? 17.203 -9.43 14.453 1 64.75 198 SER A O 1
ATOM 1534 N N . ASP A 1 199 ? 18.578 -11.078 14.727 1 60.62 199 ASP A N 1
ATOM 1535 C CA . ASP A 1 199 ? 19.109 -10.453 15.93 1 60.62 199 ASP A CA 1
ATOM 1536 C C . ASP A 1 199 ? 20.641 -10.492 15.938 1 60.62 199 ASP A C 1
ATOM 1538 O O . ASP A 1 199 ? 21.266 -11.055 15.031 1 60.62 199 ASP A O 1
ATOM 1542 N N . GLU A 1 200 ? 21.078 -9.688 16.812 1 57.22 200 GLU A N 1
ATOM 1543 C CA . GLU A 1 200 ? 22.516 -9.523 16.984 1 57.22 200 GLU A CA 1
ATOM 1544 C C . GLU A 1 200 ? 23.203 -10.875 17.188 1 57.22 200 GLU A C 1
ATOM 1546 O O . GLU A 1 200 ? 24.344 -11.062 16.766 1 57.22 200 GLU A O 1
ATOM 1551 N N . VAL A 1 201 ? 22.484 -11.672 17.812 1 52.53 201 VAL A N 1
ATOM 1552 C CA . VAL A 1 201 ? 23.109 -12.953 18.125 1 52.53 201 VAL A CA 1
ATOM 1553 C C . VAL A 1 201 ? 23.297 -13.758 16.844 1 52.53 201 VAL A C 1
ATOM 1555 O O . VAL A 1 201 ? 24.328 -14.406 16.656 1 52.53 201 VAL A O 1
ATOM 1558 N N . ALA A 1 202 ? 22.266 -13.562 16.016 1 55.09 202 ALA A N 1
ATOM 1559 C CA . ALA A 1 202 ? 22.312 -14.258 14.727 1 55.09 202 ALA A CA 1
ATOM 1560 C C . ALA A 1 202 ? 23.219 -13.523 13.734 1 55.09 202 ALA A C 1
ATOM 1562 O O . ALA A 1 202 ? 23.516 -14.047 12.664 1 55.09 202 ALA A O 1
ATOM 1563 N N . ALA A 1 203 ? 23.578 -12.328 14.156 1 60.19 203 ALA A N 1
ATOM 1564 C CA . ALA A 1 203 ? 24.297 -11.438 13.25 1 60.19 203 ALA A CA 1
ATOM 1565 C C . ALA A 1 203 ? 25.578 -12.086 12.758 1 60.19 203 ALA A C 1
ATOM 1567 O O . ALA A 1 203 ? 26.156 -11.648 11.758 1 60.19 203 ALA A O 1
ATOM 1568 N N . GLN A 1 204 ? 25.953 -13.227 13.422 1 64.81 204 GLN A N 1
ATOM 1569 C CA . GLN A 1 204 ? 27.172 -13.867 12.969 1 64.81 204 GLN A CA 1
ATOM 1570 C C . GLN A 1 204 ? 26.938 -14.672 11.695 1 64.81 204 GLN A C 1
ATOM 1572 O O . GLN A 1 204 ? 27.891 -15.008 10.984 1 64.81 204 GLN A O 1
ATOM 1577 N N . THR A 1 205 ? 25.703 -14.922 11.359 1 71.94 205 THR A N 1
ATOM 1578 C CA . THR A 1 205 ? 25.438 -15.688 10.148 1 71.94 205 THR A CA 1
ATOM 1579 C C . THR A 1 205 ? 25.078 -14.758 8.992 1 71.94 205 THR A C 1
ATOM 1581 O O . THR A 1 205 ? 24.078 -14.031 9.055 1 71.94 205 THR A O 1
ATOM 1584 N N . PRO A 1 206 ? 25.953 -14.789 7.965 1 81.44 206 PRO A N 1
ATOM 1585 C CA . PRO A 1 206 ? 25.609 -13.969 6.805 1 81.44 206 PRO A CA 1
ATOM 1586 C C . PRO A 1 206 ? 24.312 -14.414 6.129 1 81.44 206 PRO A C 1
ATOM 1588 O O . PRO A 1 206 ? 23.938 -15.594 6.215 1 81.44 206 PRO A O 1
ATOM 1591 N N . PRO A 1 207 ? 23.719 -13.562 5.594 1 86.5 207 PRO A N 1
ATOM 1592 C CA . PRO A 1 207 ? 22.516 -13.945 4.844 1 86.5 207 PRO A CA 1
ATOM 1593 C C . PRO A 1 207 ? 22.812 -14.961 3.742 1 86.5 207 PRO A C 1
ATOM 1595 O O . PRO A 1 207 ? 23.906 -14.945 3.16 1 86.5 207 PRO A O 1
ATOM 1598 N N . TYR A 1 208 ? 21.859 -15.867 3.529 1 90.06 208 TYR A N 1
ATOM 1599 C CA . TYR A 1 208 ? 22.047 -16.875 2.486 1 90.06 208 TYR A CA 1
ATOM 1600 C C . TYR A 1 208 ? 20.703 -17.281 1.882 1 90.06 208 TYR A C 1
ATOM 1602 O O . TYR A 1 208 ? 19.656 -16.984 2.445 1 90.06 208 TYR A O 1
ATOM 1610 N N . TYR A 1 209 ? 20.906 -17.922 0.691 1 93.25 209 TYR A N 1
ATOM 1611 C CA . TYR A 1 209 ? 19.734 -18.531 0.075 1 93.25 209 TYR A CA 1
ATOM 1612 C C . TYR A 1 209 ? 19.703 -20.031 0.342 1 93.25 209 TYR A C 1
ATOM 1614 O O . TYR A 1 209 ? 20.75 -20.688 0.359 1 93.25 209 TYR A O 1
ATOM 1622 N N . CYS A 1 210 ? 18.547 -20.562 0.528 1 94.25 210 CYS A N 1
ATOM 1623 C CA . CYS A 1 210 ? 18.406 -22 0.597 1 94.25 210 CYS A CA 1
ATOM 1624 C C . CYS A 1 210 ? 17.156 -22.469 -0.143 1 94.25 210 CYS A C 1
ATOM 1626 O O . CYS A 1 210 ? 16.266 -21.656 -0.438 1 94.25 210 CYS A O 1
ATOM 1628 N N . VAL A 1 211 ? 17.156 -23.688 -0.437 1 96.25 211 VAL A N 1
ATOM 1629 C CA . VAL A 1 211 ? 16.031 -24.297 -1.132 1 96.25 211 VAL A CA 1
ATOM 1630 C C . VAL A 1 211 ? 15.453 -25.422 -0.271 1 96.25 211 VAL A C 1
ATOM 1632 O O . VAL A 1 211 ? 16.188 -26.219 0.318 1 96.25 211 VAL A O 1
ATOM 1635 N N . LEU A 1 212 ? 14.156 -25.359 -0.167 1 96.31 212 LEU A N 1
ATOM 1636 C CA . LEU A 1 212 ? 13.406 -26.453 0.458 1 96.31 212 LEU A CA 1
ATOM 1637 C C . LEU A 1 212 ? 12.75 -27.344 -0.597 1 96.31 212 LEU A C 1
ATOM 1639 O O . LEU A 1 212 ? 11.906 -26.875 -1.365 1 96.31 212 LEU A O 1
ATOM 1643 N N . SER A 1 213 ? 13.156 -28.531 -0.649 1 95.12 213 SER A N 1
ATOM 1644 C CA . SER A 1 213 ? 12.641 -29.453 -1.661 1 95.12 213 SER A CA 1
ATOM 1645 C C . SER A 1 213 ? 11.617 -30.422 -1.065 1 95.12 213 SER A C 1
ATOM 1647 O O . SER A 1 213 ? 11.812 -30.922 0.045 1 95.12 213 SER A O 1
ATOM 1649 N N . ALA A 1 214 ? 10.633 -30.578 -1.937 1 91.56 214 ALA A N 1
ATOM 1650 C CA . ALA A 1 214 ? 9.656 -31.578 -1.525 1 91.56 214 ALA A CA 1
ATOM 1651 C C . ALA A 1 214 ? 10.281 -32.969 -1.464 1 91.56 214 ALA A C 1
ATOM 1653 O O . ALA A 1 214 ? 10.945 -33.406 -2.412 1 91.56 214 ALA A O 1
ATOM 1654 N N . GLY A 1 215 ? 10.219 -33.625 -0.365 1 81.69 215 GLY A N 1
ATOM 1655 C CA . GLY A 1 215 ? 10.742 -34.969 -0.21 1 81.69 215 GLY A CA 1
ATOM 1656 C C . GLY A 1 215 ? 12.125 -35 0.422 1 81.69 215 GLY A C 1
ATOM 1657 O O . GLY A 1 215 ? 12.641 -36.094 0.733 1 81.69 215 GLY A O 1
ATOM 1658 N N . ALA A 1 216 ? 12.766 -33.875 0.481 1 89.31 216 ALA A N 1
ATOM 1659 C CA . ALA A 1 216 ? 14.07 -33.812 1.132 1 89.31 216 ALA A CA 1
ATOM 1660 C C . ALA A 1 216 ? 13.922 -33.688 2.646 1 89.31 216 ALA A C 1
ATOM 1662 O O . ALA A 1 216 ? 12.906 -33.219 3.141 1 89.31 216 ALA A O 1
ATOM 1663 N N . ASP A 1 217 ? 14.969 -34.062 3.316 1 89.25 217 ASP A N 1
ATOM 1664 C CA . ASP A 1 217 ? 14.922 -34.062 4.773 1 89.2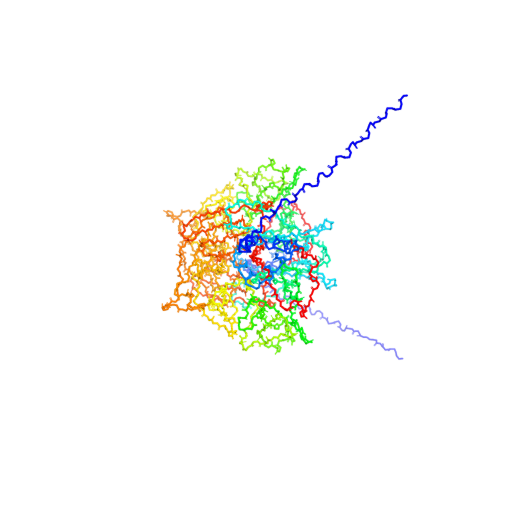5 217 ASP A CA 1
ATOM 1665 C C . ASP A 1 217 ? 15.445 -32.719 5.312 1 89.25 217 ASP A C 1
ATOM 1667 O O . ASP A 1 217 ? 15.055 -32.281 6.398 1 89.25 217 ASP A O 1
ATOM 1671 N N . GLU A 1 218 ? 16.312 -32.188 4.508 1 93.25 218 GLU A N 1
ATOM 1672 C CA . GLU A 1 218 ? 16.953 -30.969 4.992 1 93.25 218 GLU A CA 1
ATOM 1673 C C . GLU A 1 218 ? 16.984 -29.891 3.912 1 93.25 218 GLU A C 1
ATOM 1675 O O . GLU A 1 218 ? 16.984 -30.203 2.719 1 93.25 218 GLU A O 1
ATOM 1680 N N . PRO A 1 219 ? 17.047 -28.672 4.375 1 94.5 219 PRO A N 1
ATOM 1681 C CA . PRO A 1 219 ? 17.234 -27.578 3.42 1 94.5 219 PRO A CA 1
ATOM 1682 C C . PRO A 1 219 ? 18.609 -27.609 2.756 1 94.5 219 PRO A C 1
ATOM 1684 O O . PRO A 1 219 ? 19.594 -28.047 3.369 1 94.5 219 PRO A O 1
ATOM 1687 N N . ARG A 1 220 ? 18.688 -27.109 1.612 1 95.25 220 ARG A N 1
ATOM 1688 C CA . ARG A 1 220 ? 19.969 -27.016 0.902 1 95.25 220 ARG A CA 1
ATOM 1689 C C . ARG A 1 220 ? 20.359 -25.547 0.693 1 95.25 220 ARG A C 1
ATOM 1691 O O . ARG A 1 220 ? 19.609 -24.781 0.106 1 95.25 220 ARG A O 1
ATOM 1698 N N . ARG A 1 221 ? 21.547 -25.234 1.022 1 93.44 221 ARG A N 1
ATOM 1699 C CA . ARG A 1 221 ? 22.047 -23.875 0.831 1 93.44 221 ARG A CA 1
ATOM 1700 C C . ARG A 1 221 ? 22.547 -23.672 -0.597 1 93.44 221 ARG A C 1
ATOM 1702 O O . ARG A 1 221 ? 23.188 -24.562 -1.164 1 93.44 221 ARG A O 1
ATOM 1709 N N . LEU A 1 222 ? 22.125 -22.547 -1.099 1 94.69 222 LEU A N 1
ATOM 1710 C CA . LEU A 1 222 ? 22.609 -22.203 -2.43 1 94.69 222 LEU A CA 1
ATOM 1711 C C . LEU A 1 222 ? 23.969 -21.516 -2.346 1 94.69 222 LEU A C 1
ATOM 1713 O O . LEU A 1 222 ? 24.312 -20.938 -1.314 1 94.69 222 LEU A O 1
ATOM 1717 N N . ALA A 1 223 ? 24.703 -21.531 -3.432 1 86.31 223 ALA A N 1
ATOM 1718 C CA . ALA A 1 223 ? 26.016 -20.891 -3.506 1 86.31 223 ALA A CA 1
ATOM 1719 C C . ALA A 1 223 ? 25.891 -19.391 -3.723 1 86.31 223 ALA A C 1
ATOM 1721 O O . ALA A 1 223 ? 26.797 -18.625 -3.396 1 86.31 223 ALA A O 1
ATOM 1722 N N . ALA A 1 224 ? 24.828 -18.984 -4.152 1 80.56 224 ALA A N 1
ATOM 1723 C CA . ALA A 1 224 ? 24.625 -17.562 -4.469 1 80.56 224 ALA A CA 1
ATOM 1724 C C . ALA A 1 224 ? 24.75 -16.703 -3.221 1 80.56 224 ALA A C 1
ATOM 1726 O O . ALA A 1 224 ? 24.25 -17.062 -2.152 1 80.56 224 ALA A O 1
ATOM 1727 N N . ALA A 1 225 ? 25.516 -15.602 -3.35 1 77.25 225 ALA A N 1
ATOM 1728 C CA . ALA A 1 225 ? 25.609 -14.641 -2.258 1 77.25 225 ALA A CA 1
ATOM 1729 C C . ALA A 1 225 ? 24.297 -13.891 -2.062 1 77.25 225 ALA A C 1
ATOM 1731 O O . ALA A 1 225 ? 23.609 -13.57 -3.033 1 77.25 225 ALA A O 1
ATOM 1732 N N . ALA A 1 226 ? 23.969 -13.828 -0.781 1 82.19 226 ALA A N 1
ATOM 1733 C CA . ALA A 1 226 ? 22.719 -13.125 -0.475 1 82.19 226 ALA A CA 1
ATOM 1734 C C . ALA A 1 226 ? 23 -11.758 0.131 1 82.19 226 ALA A C 1
ATOM 1736 O O . ALA A 1 226 ? 23.906 -11.602 0.947 1 82.19 226 ALA A O 1
ATOM 1737 N N . ARG A 1 227 ? 22.359 -10.852 -0.379 1 77.69 227 ARG A N 1
ATOM 1738 C CA . ARG A 1 227 ? 22.453 -9.508 0.182 1 77.69 227 ARG A CA 1
ATOM 1739 C C . ARG A 1 227 ? 21.688 -9.406 1.493 1 77.69 227 ARG A C 1
ATOM 1741 O O . ARG A 1 227 ? 20.609 -9.992 1.634 1 77.69 227 ARG A O 1
ATOM 1748 N N . ALA A 1 228 ? 22.297 -8.703 2.406 1 65.75 228 ALA A N 1
ATOM 1749 C CA . ALA A 1 228 ? 21.625 -8.461 3.678 1 65.75 228 ALA A CA 1
ATOM 1750 C C . ALA A 1 228 ? 20.641 -7.309 3.564 1 65.75 228 ALA A C 1
ATOM 1752 O O . ALA A 1 228 ? 21.031 -6.141 3.582 1 65.75 228 ALA A O 1
ATOM 1753 N N . THR A 1 229 ? 19.5 -7.648 3.197 1 66.31 229 THR A N 1
ATOM 1754 C CA . THR A 1 229 ? 18.516 -6.582 3.162 1 66.31 229 THR A CA 1
ATOM 1755 C C . THR A 1 229 ? 17.172 -7.074 3.688 1 66.31 229 THR A C 1
ATOM 1757 O O . THR A 1 229 ? 16.797 -8.227 3.461 1 66.31 229 THR A O 1
ATOM 1760 N N . TRP A 1 230 ? 16.641 -6.246 4.484 1 60.91 230 TRP A N 1
ATOM 1761 C CA . TRP A 1 230 ? 15.336 -6.562 5.051 1 60.91 230 TRP A CA 1
ATOM 1762 C C . TRP A 1 230 ? 14.219 -5.961 4.207 1 60.91 230 TRP A C 1
ATOM 1764 O O . TRP A 1 230 ? 13.078 -5.836 4.672 1 60.91 230 TRP A O 1
ATOM 1774 N N . ARG A 1 231 ? 14.516 -5.805 3.035 1 67.25 231 ARG A N 1
ATOM 1775 C CA . ARG A 1 231 ? 13.492 -5.195 2.197 1 67.25 231 ARG A CA 1
ATOM 1776 C C . ARG A 1 231 ? 12.344 -6.172 1.94 1 67.25 231 ARG A C 1
ATOM 1778 O O . ARG A 1 231 ? 12.578 -7.355 1.691 1 67.25 231 ARG A O 1
ATOM 1785 N N . PHE A 1 232 ? 11.156 -5.555 2.248 1 64.62 232 PHE A N 1
ATOM 1786 C CA . PHE A 1 232 ? 9.953 -6.344 2.018 1 64.62 232 PHE A CA 1
ATOM 1787 C C . PHE A 1 232 ? 9.336 -6.004 0.667 1 64.62 232 PHE A C 1
ATOM 1789 O O . PHE A 1 232 ? 9 -4.848 0.404 1 64.62 232 PHE A O 1
ATOM 1796 N N . PHE A 1 233 ? 9.516 -7.02 -0.224 1 73.94 233 PHE A N 1
ATOM 1797 C CA . PHE A 1 233 ? 8.789 -6.887 -1.48 1 73.94 233 PHE A CA 1
ATOM 1798 C C . PHE A 1 233 ? 7.531 -7.746 -1.473 1 73.94 233 PHE A C 1
ATOM 1800 O O . PHE A 1 233 ? 7.602 -8.953 -1.248 1 73.94 233 PHE A O 1
ATOM 1807 N N . ALA A 1 234 ? 6.422 -7.082 -1.596 1 64.62 234 ALA A N 1
ATOM 1808 C CA . ALA A 1 234 ? 5.125 -7.738 -1.459 1 64.62 234 ALA A CA 1
ATOM 1809 C C . ALA A 1 234 ? 4.922 -8.789 -2.545 1 64.62 234 ALA A C 1
ATOM 1811 O O . ALA A 1 234 ? 4.137 -9.727 -2.375 1 64.62 234 ALA A O 1
ATOM 1812 N N . ASP A 1 235 ? 5.629 -8.836 -3.609 1 76.25 235 ASP A N 1
ATOM 1813 C CA . ASP A 1 235 ? 5.297 -9.711 -4.73 1 76.25 235 ASP A CA 1
ATOM 1814 C C . ASP A 1 235 ? 6.398 -10.75 -4.961 1 76.25 235 ASP A C 1
ATOM 1816 O O . ASP A 1 235 ? 6.531 -11.281 -6.062 1 76.25 235 ASP A O 1
ATOM 1820 N N . LEU A 1 236 ? 7.066 -11.094 -3.947 1 87.38 236 LEU A N 1
ATOM 1821 C CA . LEU A 1 236 ? 8.188 -12.016 -4.113 1 87.38 236 LEU A CA 1
ATOM 1822 C C . LEU A 1 236 ? 7.695 -13.422 -4.43 1 87.38 236 LEU A C 1
ATOM 1824 O O . LEU A 1 236 ? 8.367 -14.18 -5.133 1 87.38 236 LEU A O 1
ATOM 1828 N N . MET A 1 237 ? 6.527 -13.734 -3.965 1 87.56 237 MET A N 1
ATOM 1829 C CA . MET A 1 237 ? 6.047 -15.102 -4.109 1 87.56 237 MET A CA 1
ATOM 1830 C C . MET A 1 237 ? 5.195 -15.25 -5.363 1 87.56 237 MET A C 1
ATOM 1832 O O . MET A 1 237 ? 4.637 -16.328 -5.617 1 87.56 237 MET A O 1
ATOM 1836 N N . THR A 1 238 ? 5.125 -14.242 -6.117 1 83.69 238 THR A N 1
ATOM 1837 C CA . THR A 1 238 ? 4.371 -14.336 -7.363 1 83.69 238 THR A CA 1
ATOM 1838 C C . THR A 1 238 ? 5.23 -13.906 -8.547 1 83.69 238 THR A C 1
ATOM 1840 O O . THR A 1 238 ? 4.82 -13.062 -9.344 1 83.69 238 THR A O 1
ATOM 1843 N N . PRO A 1 239 ? 6.336 -14.57 -8.711 1 92.06 239 PRO A N 1
ATOM 1844 C CA . PRO A 1 239 ? 7.156 -14.281 -9.891 1 92.06 239 PRO A CA 1
ATOM 1845 C C . PRO A 1 239 ? 6.52 -14.766 -11.188 1 92.06 239 PRO A C 1
ATOM 1847 O O . PRO A 1 239 ? 5.676 -15.672 -11.172 1 92.06 239 PRO A O 1
ATOM 1850 N N . ALA A 1 240 ? 6.871 -14.156 -12.242 1 91.5 240 ALA A N 1
ATOM 1851 C CA . ALA A 1 240 ? 6.496 -14.688 -13.547 1 91.5 240 ALA A CA 1
ATOM 1852 C C . ALA A 1 240 ? 7.43 -15.82 -13.969 1 91.5 240 ALA A C 1
ATOM 1854 O O . ALA A 1 240 ? 8.648 -15.664 -13.953 1 91.5 240 ALA A O 1
ATOM 1855 N N . ALA A 1 241 ? 6.84 -16.891 -14.273 1 90.62 241 ALA A N 1
ATOM 1856 C CA . ALA A 1 241 ? 7.629 -18.031 -14.727 1 90.62 241 ALA A CA 1
ATOM 1857 C C . ALA A 1 241 ? 7.625 -18.141 -16.25 1 90.62 241 ALA A C 1
ATOM 1859 O O . ALA A 1 241 ? 6.562 -18.203 -16.875 1 90.62 241 ALA A O 1
ATOM 1860 N N . LEU A 1 242 ? 8.828 -18.125 -16.812 1 90.94 242 LEU A N 1
ATOM 1861 C CA . LEU A 1 242 ? 8.969 -18.25 -18.25 1 90.94 242 LEU A CA 1
ATOM 1862 C C . LEU A 1 242 ? 10.242 -19.016 -18.609 1 90.94 242 LEU A C 1
ATOM 1864 O O . LEU A 1 242 ? 11.336 -18.609 -18.219 1 90.94 242 LEU A O 1
ATOM 1868 N N . GLY A 1 243 ? 10.078 -20.078 -19.328 1 89.19 243 GLY A N 1
ATOM 1869 C CA . GLY A 1 243 ? 11.211 -20.797 -19.891 1 89.19 243 GLY A CA 1
ATOM 1870 C C . GLY A 1 243 ? 12.203 -21.266 -18.844 1 89.19 243 GLY A C 1
ATOM 1871 O O . GLY A 1 243 ? 13.406 -21.062 -18.984 1 89.19 243 GLY A O 1
ATOM 1872 N N . GLY A 1 244 ? 11.68 -21.734 -17.781 1 91.5 244 GLY A N 1
ATOM 1873 C CA . GLY A 1 244 ? 12.547 -22.25 -16.75 1 91.5 244 GLY A CA 1
ATOM 1874 C C . GLY A 1 244 ? 13.148 -21.172 -15.859 1 91.5 244 GLY A C 1
ATOM 1875 O O . GLY A 1 244 ? 14.094 -21.438 -15.117 1 91.5 244 GLY A O 1
ATOM 1876 N N . ARG A 1 245 ? 12.68 -20.047 -16 1 94.75 245 ARG A N 1
ATOM 1877 C CA . ARG A 1 245 ? 13.172 -18.938 -15.188 1 94.75 245 ARG A CA 1
ATOM 1878 C C . ARG A 1 245 ? 12.031 -18.25 -14.438 1 94.75 245 ARG A C 1
ATOM 1880 O O . ARG A 1 245 ? 10.914 -18.156 -14.953 1 94.75 245 ARG A O 1
ATOM 1887 N N . LEU A 1 246 ? 12.375 -17.844 -13.211 1 95.31 246 LEU A N 1
ATOM 1888 C CA . LEU A 1 246 ? 11.5 -16.953 -12.453 1 95.31 246 LEU A CA 1
ATOM 1889 C C . LEU A 1 246 ? 11.938 -15.5 -12.594 1 95.31 246 LEU A C 1
ATOM 1891 O O . LEU A 1 246 ? 13.133 -15.211 -12.586 1 95.31 246 LEU A O 1
ATOM 1895 N N . HIS A 1 247 ? 11.016 -14.617 -12.734 1 95.69 247 HIS A N 1
ATOM 1896 C CA . HIS A 1 247 ? 11.328 -13.203 -12.938 1 95.69 247 HIS A CA 1
ATOM 1897 C C . HIS A 1 247 ? 10.641 -12.336 -11.891 1 95.69 247 HIS A C 1
ATOM 1899 O O . HIS A 1 247 ? 9.469 -12.539 -11.578 1 95.69 247 HIS A O 1
ATOM 1905 N N . TRP A 1 248 ? 11.367 -11.352 -11.383 1 95.31 248 TRP A N 1
ATOM 1906 C CA . TRP A 1 248 ? 10.828 -10.352 -10.461 1 95.31 248 TRP A CA 1
ATOM 1907 C C . TRP A 1 248 ? 11.125 -8.945 -10.969 1 95.31 248 TRP A C 1
ATOM 1909 O O . TRP A 1 248 ? 12.219 -8.68 -11.477 1 95.31 248 TRP A O 1
ATOM 1919 N N . LEU A 1 249 ? 10.148 -8.102 -10.781 1 93.75 249 LEU A N 1
ATOM 1920 C CA . LEU A 1 249 ? 10.422 -6.691 -11.047 1 93.75 249 LEU A CA 1
ATOM 1921 C C . LEU A 1 249 ? 11.328 -6.098 -9.977 1 93.75 249 LEU A C 1
ATOM 1923 O O . LEU A 1 249 ? 12.18 -5.258 -10.281 1 93.75 249 LEU A O 1
ATOM 1927 N N . ARG A 1 250 ? 11.086 -6.523 -8.773 1 91.19 250 ARG A N 1
ATOM 1928 C CA . ARG A 1 250 ? 11.875 -6.098 -7.621 1 91.19 250 ARG A CA 1
ATOM 1929 C C . ARG A 1 250 ? 12.375 -7.301 -6.832 1 91.19 250 ARG A C 1
ATOM 1931 O O . ARG A 1 250 ? 11.609 -8.219 -6.527 1 91.19 250 ARG A O 1
ATOM 1938 N N . HIS A 1 251 ? 13.586 -7.25 -6.547 1 91 251 HIS A N 1
ATOM 1939 C CA . HIS A 1 251 ? 14.211 -8.336 -5.801 1 91 251 HIS A CA 1
ATOM 1940 C C . HIS A 1 251 ? 15.445 -7.844 -5.055 1 91 251 HIS A C 1
ATOM 1942 O O . HIS A 1 251 ? 16.141 -6.93 -5.516 1 91 251 HIS A O 1
ATOM 1948 N N . MET A 1 252 ? 15.758 -8.484 -3.998 1 86.12 252 MET A N 1
ATOM 1949 C CA . MET A 1 252 ? 16.891 -8.078 -3.17 1 86.12 252 MET A CA 1
ATOM 1950 C C . MET A 1 252 ? 18.188 -8.148 -3.953 1 86.12 252 MET A C 1
ATOM 1952 O O . MET A 1 252 ? 19.094 -7.332 -3.744 1 86.12 252 MET A O 1
ATOM 1956 N N . GLU A 1 253 ? 18.281 -9.031 -4.785 1 89.19 253 GLU A N 1
ATOM 1957 C CA . GLU A 1 253 ? 19.516 -9.25 -5.52 1 89.19 253 GLU A CA 1
ATOM 1958 C C . GLU A 1 253 ? 19.781 -8.117 -6.508 1 89.19 253 GLU A C 1
ATOM 1960 O O . GLU A 1 253 ? 20.891 -7.988 -7.031 1 89.19 253 GLU A O 1
ATOM 1965 N N . ALA A 1 254 ? 18.766 -7.395 -6.785 1 87.94 254 ALA A N 1
ATOM 1966 C CA . ALA A 1 254 ? 18.969 -6.238 -7.656 1 87.94 254 ALA A CA 1
ATOM 1967 C C . ALA A 1 254 ? 19.672 -5.105 -6.918 1 87.94 254 ALA A C 1
ATOM 1969 O O . ALA A 1 254 ? 20.188 -4.172 -7.539 1 87.94 254 ALA A O 1
ATOM 1970 N N . GLY A 1 255 ? 19.641 -5.188 -5.598 1 78.94 255 GLY A N 1
ATOM 1971 C CA . GLY A 1 255 ? 20.141 -4.047 -4.852 1 78.94 255 GLY A CA 1
ATOM 1972 C C . GLY A 1 255 ? 19.375 -2.768 -5.129 1 78.94 255 GLY A C 1
ATOM 1973 O O . GLY A 1 255 ? 18.141 -2.773 -5.191 1 78.94 255 GLY A O 1
ATOM 1974 N N . ASN A 1 256 ? 20.156 -1.723 -5.281 1 77.31 256 ASN A N 1
ATOM 1975 C CA . ASN A 1 256 ? 19.531 -0.43 -5.527 1 77.31 256 ASN A CA 1
ATOM 1976 C C . ASN A 1 256 ? 19.625 -0.028 -6.996 1 77.31 256 ASN A C 1
ATOM 1978 O O . ASN A 1 256 ? 19.703 1.16 -7.316 1 77.31 256 ASN A O 1
ATOM 1982 N N . THR A 1 257 ? 19.625 -0.977 -7.863 1 81.06 257 THR A N 1
ATOM 1983 C CA . THR A 1 257 ? 19.781 -0.671 -9.281 1 81.06 257 THR A CA 1
ATOM 1984 C C . THR A 1 257 ? 18.422 -0.51 -9.961 1 81.06 257 THR A C 1
ATOM 1986 O O . THR A 1 257 ? 18.344 0.043 -11.055 1 81.06 257 THR A O 1
ATOM 1989 N N . GLY A 1 258 ? 17.484 -1.029 -9.312 1 83.5 258 GLY A N 1
ATOM 1990 C CA . GLY A 1 258 ? 16.172 -0.982 -9.93 1 83.5 258 GLY A CA 1
ATOM 1991 C C . GLY A 1 258 ? 15.992 -2.023 -11.023 1 83.5 258 GLY A C 1
ATOM 1992 O O . GLY A 1 258 ? 14.93 -2.086 -11.656 1 83.5 258 GLY A O 1
ATOM 1993 N N . SER A 1 259 ? 16.969 -2.859 -11.195 1 90.81 259 SER A N 1
ATOM 1994 C CA . SER A 1 259 ? 16.922 -3.887 -12.227 1 90.81 259 SER A CA 1
ATOM 1995 C C . SER A 1 259 ? 15.93 -4.996 -11.859 1 90.81 259 SER A C 1
ATOM 1997 O O . SER A 1 259 ? 15.68 -5.242 -10.68 1 90.81 259 SER A O 1
ATOM 1999 N N . MET A 1 260 ? 15.453 -5.582 -12.922 1 94.44 260 MET A N 1
ATOM 2000 C CA . MET A 1 260 ? 14.742 -6.84 -12.727 1 94.44 260 MET A CA 1
ATOM 2001 C C . MET A 1 260 ? 15.719 -7.98 -12.445 1 94.44 260 MET A C 1
ATOM 2003 O O . MET A 1 260 ? 16.906 -7.871 -12.75 1 94.44 260 MET A O 1
ATOM 2007 N N . VAL A 1 261 ? 15.203 -8.977 -11.844 1 94.94 261 VAL A N 1
ATOM 2008 C CA . VAL A 1 261 ? 16.031 -10.141 -11.539 1 94.94 261 VAL A CA 1
ATOM 2009 C C . VAL A 1 261 ? 15.359 -11.406 -12.07 1 94.94 261 VAL A C 1
ATOM 2011 O O . VAL A 1 261 ? 14.141 -11.547 -11.992 1 94.94 261 VAL A O 1
ATOM 2014 N N . ALA A 1 262 ? 16.141 -12.195 -12.656 1 95.81 262 ALA A N 1
ATOM 2015 C CA . ALA A 1 262 ? 15.703 -13.531 -13.07 1 95.81 262 ALA A CA 1
ATOM 2016 C C . ALA A 1 262 ? 16.469 -14.617 -12.328 1 95.81 262 ALA A C 1
ATOM 2018 O O . ALA A 1 262 ? 17.641 -14.43 -11.984 1 95.81 262 ALA A O 1
ATOM 2019 N N . PHE A 1 263 ? 15.844 -15.711 -12.031 1 95.88 263 PHE A N 1
ATOM 2020 C CA . PHE A 1 263 ? 16.438 -16.891 -11.398 1 95.88 263 PHE A CA 1
ATOM 2021 C C . PHE A 1 263 ? 16.281 -18.109 -12.289 1 95.88 263 PHE A C 1
ATOM 2023 O O . PHE A 1 263 ? 15.156 -18.516 -12.609 1 95.88 263 PHE A O 1
ATOM 2030 N N . ASP A 1 264 ? 17.359 -18.625 -12.672 1 95.56 264 ASP A N 1
ATOM 2031 C CA . ASP A 1 264 ? 17.344 -19.875 -13.422 1 95.56 264 ASP A CA 1
ATOM 2032 C C . ASP A 1 264 ? 17.031 -21.062 -12.508 1 95.56 264 ASP A C 1
ATOM 2034 O O . ASP A 1 264 ? 17.812 -21.406 -11.617 1 95.56 264 ASP A O 1
ATOM 2038 N N . THR A 1 265 ? 15.992 -21.688 -12.727 1 95.5 265 THR A N 1
ATOM 2039 C CA . THR A 1 265 ? 15.508 -22.719 -11.812 1 95.5 265 THR A CA 1
ATOM 2040 C C . THR A 1 265 ? 16.359 -23.984 -11.922 1 95.5 265 THR A C 1
ATOM 2042 O O . THR A 1 265 ? 16.359 -24.812 -11.016 1 95.5 265 THR A O 1
ATOM 2045 N N . ALA A 1 266 ? 17 -24.203 -13.031 1 94.31 266 ALA A N 1
ATOM 2046 C CA . ALA A 1 266 ? 17.859 -25.375 -13.195 1 94.31 266 ALA A CA 1
ATOM 2047 C C . ALA A 1 266 ? 19.25 -25.125 -12.609 1 94.31 266 ALA A C 1
ATOM 2049 O O . ALA A 1 266 ? 19.719 -25.891 -11.773 1 94.31 266 ALA A O 1
ATOM 2050 N N . ALA A 1 267 ? 19.812 -24.062 -13.008 1 93.94 267 ALA A N 1
ATOM 2051 C CA . ALA A 1 267 ? 21.156 -23.734 -12.539 1 93.94 267 ALA A CA 1
ATOM 2052 C C . ALA A 1 267 ? 21.125 -23.141 -11.141 1 93.94 267 ALA A C 1
ATOM 2054 O O . ALA A 1 267 ? 22.141 -23.109 -10.438 1 93.94 267 ALA A O 1
ATOM 2055 N N . GLU A 1 268 ? 19.969 -22.609 -10.727 1 94.94 268 GLU A N 1
ATOM 2056 C CA . GLU A 1 268 ? 19.719 -21.969 -9.43 1 94.94 268 GLU A CA 1
ATOM 2057 C C . GLU A 1 268 ? 20.672 -20.781 -9.211 1 94.94 268 GLU A C 1
ATOM 2059 O O . GLU A 1 268 ? 21.312 -20.688 -8.164 1 94.94 268 GLU A O 1
ATOM 2064 N N . THR A 1 269 ? 20.688 -19.938 -10.242 1 94.94 269 THR A N 1
ATOM 2065 C CA . THR A 1 269 ? 21.484 -18.719 -10.234 1 94.94 269 THR A CA 1
ATOM 2066 C C . THR A 1 269 ? 20.641 -17.516 -10.602 1 94.94 269 THR A C 1
ATOM 2068 O O . THR A 1 269 ? 19.656 -17.641 -11.336 1 94.94 269 THR A O 1
ATOM 2071 N N . PHE A 1 270 ? 21.109 -16.391 -10.086 1 94.88 270 PHE A N 1
ATOM 2072 C CA . PHE A 1 270 ? 20.406 -15.141 -10.359 1 94.88 270 PHE A CA 1
ATOM 2073 C C . PHE A 1 270 ? 21.078 -14.383 -11.492 1 94.88 270 PHE A C 1
ATOM 2075 O O . PHE A 1 270 ? 22.297 -14.484 -11.68 1 94.88 270 PHE A O 1
ATOM 2082 N N . SER A 1 271 ? 20.328 -13.648 -12.242 1 93.5 271 SER A N 1
ATOM 2083 C CA . SER A 1 271 ? 20.828 -12.703 -13.234 1 93.5 271 SER A CA 1
ATOM 2084 C C . SER A 1 271 ? 20 -11.43 -13.25 1 93.5 271 SER A C 1
ATOM 2086 O O . SER A 1 271 ? 18.828 -11.438 -12.852 1 93.5 271 SER A O 1
ATOM 2088 N N . ARG A 1 272 ? 20.594 -10.391 -13.695 1 92.88 272 ARG A N 1
ATOM 2089 C CA . ARG A 1 272 ? 19.891 -9.117 -13.789 1 92.88 272 ARG A CA 1
ATOM 2090 C C . ARG A 1 272 ? 19.344 -8.898 -15.195 1 92.88 272 ARG A C 1
ATOM 2092 O O . ARG A 1 272 ? 19.906 -9.406 -16.172 1 92.88 272 ARG A O 1
ATOM 2099 N N . MET A 1 273 ? 18.281 -8.219 -15.211 1 94.25 273 MET A N 1
ATOM 2100 C CA . MET A 1 273 ? 17.609 -7.891 -16.469 1 94.25 273 MET A CA 1
ATOM 2101 C C . MET A 1 273 ? 17.25 -6.41 -16.531 1 94.25 273 MET A C 1
ATOM 2103 O O . MET A 1 273 ? 17.281 -5.719 -15.508 1 94.25 273 MET A O 1
ATOM 2107 N N . PRO A 1 274 ? 16.891 -5.969 -17.719 1 92.56 274 PRO A N 1
ATOM 2108 C CA . PRO A 1 274 ? 16.516 -4.555 -17.844 1 92.56 274 PRO A CA 1
ATOM 2109 C C . PRO A 1 274 ? 15.305 -4.188 -16.984 1 92.56 274 PRO A C 1
ATOM 2111 O O . PRO A 1 274 ? 14.375 -4.984 -16.859 1 92.56 274 PRO A O 1
ATOM 2114 N N . SER A 1 275 ? 15.367 -3.002 -16.547 1 93.06 275 SER A N 1
ATOM 2115 C CA . SER A 1 275 ? 14.32 -2.5 -15.656 1 93.06 275 SER A CA 1
ATOM 2116 C C . SER A 1 275 ? 13.086 -2.076 -16.453 1 93.06 275 SER A C 1
ATOM 2118 O O . SER A 1 275 ? 13.203 -1.521 -17.547 1 93.06 275 SER A O 1
ATOM 2120 N N . LEU A 1 276 ? 11.945 -2.352 -15.945 1 94.06 276 LEU A N 1
ATOM 2121 C CA . LEU A 1 276 ? 10.711 -1.747 -16.453 1 94.06 276 LEU A CA 1
ATOM 2122 C C . LEU A 1 276 ? 10.742 -0.232 -16.281 1 94.06 276 LEU A C 1
ATOM 2124 O O . LEU A 1 276 ? 11.023 0.272 -15.195 1 94.06 276 LEU A O 1
ATOM 2128 N N . PRO A 1 277 ? 10.477 0.511 -17.312 1 91.69 277 PRO A N 1
ATOM 2129 C CA . PRO A 1 277 ? 10.609 1.968 -17.234 1 91.69 277 PRO A CA 1
ATOM 2130 C C . PRO A 1 277 ? 9.375 2.643 -16.641 1 91.69 277 PRO A C 1
ATOM 2132 O O . PRO A 1 277 ? 8.727 3.451 -17.312 1 91.69 277 PRO A O 1
ATOM 2135 N N . VAL A 1 278 ? 9.094 2.32 -15.453 1 89.31 278 VAL A N 1
ATOM 2136 C CA . VAL A 1 278 ? 7.984 2.936 -14.742 1 89.31 278 VAL A CA 1
ATOM 2137 C C . VAL A 1 278 ? 8.5 3.646 -13.492 1 89.31 278 VAL A C 1
ATOM 2139 O O . VAL A 1 278 ? 9.602 3.357 -13.016 1 89.31 278 VAL A O 1
ATOM 2142 N N . ALA A 1 279 ? 7.695 4.531 -13.039 1 79.44 279 ALA A N 1
ATOM 2143 C CA . ALA A 1 279 ? 8.117 5.316 -11.883 1 79.44 279 ALA A CA 1
ATOM 2144 C C . ALA A 1 279 ? 8.188 4.457 -10.625 1 79.44 279 ALA A C 1
ATOM 2146 O O . ALA A 1 279 ? 9.141 4.555 -9.852 1 79.44 279 ALA A O 1
ATOM 2147 N N . CYS A 1 280 ? 7.176 3.633 -10.5 1 85.12 280 CYS A N 1
ATOM 2148 C CA . CYS A 1 280 ? 7.094 2.826 -9.289 1 85.12 280 CYS A CA 1
ATOM 2149 C C . CYS A 1 280 ? 6.699 1.391 -9.617 1 85.12 280 CYS A C 1
ATOM 2151 O O . CYS A 1 280 ? 5.539 1.113 -9.914 1 85.12 280 CYS A O 1
ATOM 2153 N N . LYS A 1 281 ? 7.625 0.56 -9.391 1 88.56 281 LYS A N 1
ATOM 2154 C CA . LYS A 1 281 ? 7.434 -0.834 -9.781 1 88.56 281 LYS A CA 1
ATOM 2155 C C . LYS A 1 281 ? 6.508 -1.554 -8.805 1 88.56 281 LYS A C 1
ATOM 2157 O O . LYS A 1 281 ? 5.973 -2.619 -9.117 1 88.56 281 LYS A O 1
ATOM 2162 N N . LYS A 1 282 ? 6.355 -1.02 -7.684 1 86.12 282 LYS A N 1
ATOM 2163 C CA . LYS A 1 282 ? 5.508 -1.672 -6.688 1 86.12 282 LYS A CA 1
ATOM 2164 C C . LYS A 1 282 ? 4.07 -1.791 -7.184 1 86.12 282 LYS A C 1
ATOM 2166 O O . LYS A 1 282 ? 3.314 -2.641 -6.711 1 86.12 282 LYS A O 1
ATOM 2171 N N . ASN A 1 283 ? 3.738 -0.963 -8.102 1 88.5 283 ASN A N 1
ATOM 2172 C CA . ASN A 1 283 ? 2.387 -0.983 -8.648 1 88.5 283 ASN A CA 1
ATOM 2173 C C . ASN A 1 283 ? 2.307 -1.836 -9.906 1 88.5 283 ASN A C 1
ATOM 2175 O O . ASN A 1 283 ? 1.344 -1.735 -10.672 1 88.5 283 ASN A O 1
ATOM 2179 N N . SER A 1 284 ? 3.305 -2.531 -10.109 1 91.31 284 SER A N 1
ATOM 2180 C CA . SER A 1 284 ? 3.352 -3.361 -11.312 1 91.31 284 SER A CA 1
ATOM 2181 C C . SER A 1 284 ? 3.527 -4.836 -10.953 1 91.31 284 SER A C 1
ATOM 2183 O O . SER A 1 284 ? 4.074 -5.164 -9.898 1 91.31 284 SER A O 1
ATOM 2185 N N . ARG A 1 285 ? 2.969 -5.672 -11.812 1 91.56 285 ARG A N 1
ATOM 2186 C CA . ARG A 1 285 ? 3.115 -7.121 -11.695 1 91.56 285 ARG A CA 1
ATOM 2187 C C . ARG A 1 285 ? 3.521 -7.738 -13.031 1 91.56 285 ARG A C 1
ATOM 2189 O O . ARG A 1 285 ? 3.111 -7.266 -14.094 1 91.56 285 ARG A O 1
ATOM 2196 N N . LEU A 1 286 ? 4.277 -8.781 -12.898 1 93 286 LEU A N 1
ATOM 2197 C CA . LEU A 1 286 ? 4.672 -9.5 -14.102 1 93 286 LEU A CA 1
ATOM 2198 C C . LEU A 1 286 ? 3.682 -10.609 -14.422 1 93 286 LEU A C 1
ATOM 2200 O O . LEU A 1 286 ? 3.033 -11.148 -13.516 1 93 286 LEU A O 1
ATOM 2204 N N . LEU A 1 287 ? 3.59 -10.883 -15.68 1 89.75 287 LEU A N 1
ATOM 2205 C CA . LEU A 1 287 ? 2.803 -12.008 -16.172 1 89.75 287 LEU A CA 1
ATOM 2206 C C . LEU A 1 287 ? 3.367 -12.539 -17.484 1 89.75 287 LEU A C 1
ATOM 2208 O O . LEU A 1 287 ? 4.211 -11.891 -18.109 1 89.75 287 LEU A O 1
ATOM 2212 N N . VAL A 1 288 ? 2.99 -13.695 -17.75 1 88.81 288 VAL A N 1
ATOM 2213 C CA . VAL A 1 288 ? 3.299 -14.281 -19.047 1 88.81 288 VAL A CA 1
ATOM 2214 C C . VAL A 1 288 ? 2.012 -14.477 -19.844 1 88.81 288 VAL A C 1
ATOM 2216 O O . VAL A 1 288 ? 1.027 -15.008 -19.328 1 88.81 288 VAL A O 1
ATOM 2219 N N . ALA A 1 289 ? 2.074 -13.945 -21 1 83.69 289 ALA A N 1
ATOM 2220 C CA . ALA A 1 289 ? 0.902 -14.086 -21.859 1 83.69 289 ALA A CA 1
ATOM 2221 C C . ALA A 1 289 ? 1.31 -14.305 -23.312 1 83.69 289 ALA A C 1
ATOM 2223 O O . ALA A 1 289 ? 2.5 -14.344 -23.625 1 83.69 289 ALA A O 1
ATOM 2224 N N . ASP A 1 290 ? 0.272 -14.594 -24.172 1 78.44 290 ASP A N 1
ATOM 2225 C CA . ASP A 1 290 ? 0.373 -14.625 -25.625 1 78.44 290 ASP A CA 1
ATOM 2226 C C . ASP A 1 290 ? 1.496 -15.555 -26.078 1 78.44 290 ASP A C 1
ATOM 2228 O O . ASP A 1 290 ? 2.369 -15.148 -26.844 1 78.44 290 ASP A O 1
ATOM 2232 N N . GLY A 1 291 ? 1.543 -16.672 -25.703 1 73.81 291 GLY A N 1
ATOM 2233 C CA . GLY A 1 291 ? 2.467 -17.688 -26.203 1 73.81 291 GLY A CA 1
ATOM 2234 C C . GLY A 1 291 ? 3.85 -17.578 -25.594 1 73.81 291 GLY A C 1
ATOM 2235 O O . GLY A 1 291 ? 4.848 -17.906 -26.234 1 73.81 291 GLY A O 1
ATOM 2236 N N . GLY A 1 292 ? 4.027 -16.891 -24.547 1 84.31 292 GLY A N 1
ATOM 2237 C CA . GLY A 1 292 ? 5.312 -16.891 -23.859 1 84.31 292 GLY A CA 1
ATOM 2238 C C . GLY A 1 292 ? 5.961 -15.516 -23.812 1 84.31 292 GLY A C 1
ATOM 2239 O O . GLY A 1 292 ? 7.188 -15.406 -23.828 1 84.31 292 GLY A O 1
ATOM 2240 N N . THR A 1 293 ? 5.246 -14.516 -23.969 1 89.06 293 THR A N 1
ATOM 2241 C CA . THR A 1 293 ? 5.754 -13.156 -23.828 1 89.06 293 THR A CA 1
ATOM 2242 C C . THR A 1 293 ? 5.734 -12.711 -22.375 1 89.06 293 THR A C 1
ATOM 2244 O O . THR A 1 293 ? 4.711 -12.828 -21.688 1 89.06 293 THR A O 1
ATOM 2247 N N . LEU A 1 294 ? 6.91 -12.266 -21.953 1 94.06 294 LEU A N 1
ATOM 2248 C CA . LEU A 1 294 ? 6.945 -11.656 -20.625 1 94.06 294 LEU A CA 1
ATOM 2249 C C . LEU A 1 294 ? 6.344 -10.258 -20.656 1 94.06 294 LEU A C 1
ATOM 2251 O O . LEU A 1 294 ? 6.766 -9.406 -21.453 1 94.06 294 LEU A O 1
ATOM 2255 N N . MET A 1 295 ? 5.375 -10.078 -19.812 1 94.31 295 MET A N 1
ATOM 2256 C CA . MET A 1 295 ? 4.668 -8.805 -19.781 1 94.31 295 MET A CA 1
ATOM 2257 C C . MET A 1 295 ? 4.613 -8.25 -18.359 1 94.31 295 MET A C 1
ATOM 2259 O O . MET A 1 295 ? 4.883 -8.977 -17.391 1 94.31 295 MET A O 1
ATOM 2263 N N . ALA A 1 296 ? 4.391 -6.961 -18.281 1 95.69 296 ALA A N 1
ATOM 2264 C CA . ALA A 1 296 ? 4.152 -6.285 -17.016 1 95.69 296 ALA A CA 1
ATOM 2265 C C . ALA A 1 296 ? 2.873 -5.457 -17.062 1 95.69 296 ALA A C 1
ATOM 2267 O O . ALA A 1 296 ? 2.594 -4.793 -18.062 1 95.69 296 ALA A O 1
ATOM 2268 N N . ALA A 1 297 ? 2.053 -5.648 -16.078 1 94.62 297 ALA A N 1
ATOM 2269 C CA . ALA A 1 297 ? 0.871 -4.805 -15.922 1 94.62 297 ALA A CA 1
ATOM 2270 C C . ALA A 1 297 ? 1.117 -3.709 -14.891 1 94.62 297 ALA A C 1
ATOM 2272 O O . ALA A 1 297 ? 1.33 -3.994 -13.711 1 94.62 297 ALA A O 1
ATOM 2273 N N . GLU A 1 298 ? 1.146 -2.494 -15.32 1 94.19 298 GLU A N 1
ATOM 2274 C CA . GLU A 1 298 ? 1.274 -1.34 -14.43 1 94.19 298 GLU A CA 1
ATOM 2275 C C . GLU A 1 298 ? -0.092 -0.756 -14.086 1 94.19 298 GLU A C 1
ATOM 2277 O O . GLU A 1 298 ? -0.843 -0.347 -14.969 1 94.19 298 GLU A O 1
ATOM 2282 N N . LEU A 1 299 ? -0.325 -0.706 -12.812 1 92.44 299 LEU A N 1
ATOM 2283 C CA . LEU A 1 299 ? -1.6 -0.168 -12.344 1 92.44 299 LEU A CA 1
ATOM 2284 C C . LEU A 1 299 ? -1.551 1.354 -12.273 1 92.44 299 LEU A C 1
ATOM 2286 O O . LEU A 1 299 ? -0.676 1.92 -11.609 1 92.44 299 LEU A O 1
ATOM 2290 N N . GLY A 1 300 ? -2.461 1.94 -12.992 1 88.5 300 GLY A N 1
ATOM 2291 C CA . GLY A 1 300 ? -2.732 3.361 -12.852 1 88.5 300 GLY A CA 1
ATOM 2292 C C . GLY A 1 300 ? -3.996 3.652 -12.062 1 88.5 300 GLY A C 1
ATOM 2293 O O . GLY A 1 300 ? -4.527 2.771 -11.383 1 88.5 300 GLY A O 1
ATOM 2294 N N . ASP A 1 301 ? -4.465 4.895 -12.141 1 85.38 301 ASP A N 1
ATOM 2295 C CA . ASP A 1 301 ? -5.66 5.285 -11.406 1 85.38 301 ASP A CA 1
ATOM 2296 C C . ASP A 1 301 ? -6.91 4.637 -12 1 85.38 301 ASP A C 1
ATOM 2298 O O . ASP A 1 301 ? -7.762 4.125 -11.273 1 85.38 301 ASP A O 1
ATOM 2302 N N . LEU A 1 302 ? -6.945 4.68 -13.312 1 87.19 302 LEU A N 1
ATOM 2303 C CA . LEU A 1 302 ? -8.156 4.211 -13.977 1 87.19 302 LEU A CA 1
ATOM 2304 C C . LEU A 1 302 ? -7.812 3.311 -15.156 1 87.19 302 LEU A C 1
ATOM 2306 O O . LEU A 1 302 ? -8.586 3.207 -16.109 1 87.19 302 LEU A O 1
ATOM 2310 N N . ALA A 1 303 ? -6.648 2.793 -15.039 1 91.56 303 ALA A N 1
ATOM 2311 C CA . ALA A 1 303 ? -6.246 1.942 -16.156 1 91.56 303 ALA A CA 1
ATOM 2312 C C . ALA A 1 303 ? -5.074 1.047 -15.766 1 91.56 303 ALA A C 1
ATOM 2314 O O . ALA A 1 303 ? -4.41 1.288 -14.75 1 91.56 303 ALA A O 1
ATOM 2315 N N . PHE A 1 304 ? -4.953 0.032 -16.562 1 94.44 304 PHE A N 1
ATOM 2316 C CA . PHE A 1 304 ? -3.729 -0.757 -16.578 1 94.44 304 PHE A CA 1
ATOM 2317 C C . PHE A 1 304 ? -2.947 -0.518 -17.875 1 94.44 304 PHE A C 1
ATOM 2319 O O . PHE A 1 304 ? -3.512 -0.565 -18.969 1 94.44 304 PHE A O 1
ATOM 2326 N N . ASP A 1 305 ? -1.686 -0.228 -17.734 1 95.38 305 ASP A N 1
ATOM 2327 C CA . ASP A 1 305 ? -0.792 -0.243 -18.891 1 95.38 305 ASP A CA 1
ATOM 2328 C C . ASP A 1 305 ? -0.066 -1.581 -19.016 1 95.38 305 ASP A C 1
ATOM 2330 O O . ASP A 1 305 ? 0.566 -2.035 -18.047 1 95.38 305 ASP A O 1
ATOM 2334 N N . LEU A 1 306 ? -0.168 -2.182 -20.109 1 96.19 306 LEU A N 1
ATOM 2335 C CA . LEU A 1 306 ? 0.503 -3.455 -20.359 1 96.19 306 LEU A CA 1
ATOM 2336 C C . LEU A 1 306 ? 1.778 -3.248 -21.172 1 96.19 306 LEU A C 1
ATOM 2338 O O . LEU A 1 306 ? 1.737 -2.691 -22.266 1 96.19 306 LEU A O 1
ATOM 2342 N N . TRP A 1 307 ? 2.809 -3.658 -20.562 1 96.5 307 TRP A N 1
ATOM 2343 C CA . TRP A 1 307 ? 4.133 -3.604 -21.188 1 96.5 307 TRP A CA 1
ATOM 2344 C C . TRP A 1 307 ? 4.574 -4.988 -21.641 1 96.5 307 TRP A C 1
ATOM 2346 O O . TRP A 1 307 ? 4.258 -5.992 -21 1 96.5 307 TRP A O 1
ATOM 2356 N N . ALA A 1 308 ? 5.281 -5.062 -22.734 1 94.81 308 ALA A N 1
ATOM 2357 C CA . ALA A 1 308 ? 5.879 -6.305 -23.219 1 94.81 308 ALA A CA 1
ATOM 2358 C C . ALA A 1 308 ? 7.391 -6.168 -23.344 1 94.81 308 ALA A C 1
ATOM 2360 O O . ALA A 1 308 ? 7.891 -5.137 -23.812 1 94.81 308 ALA A O 1
ATOM 2361 N N . LEU A 1 309 ? 8.055 -7.156 -22.906 1 95.44 309 LEU A N 1
ATOM 2362 C CA . LEU A 1 309 ? 9.5 -7.168 -23.062 1 95.44 309 LEU A CA 1
ATOM 2363 C C . LEU A 1 309 ? 9.891 -7.703 -24.438 1 95.44 309 LEU A C 1
ATOM 2365 O O . LEU A 1 309 ? 9.836 -8.914 -24.688 1 95.44 309 LEU A O 1
ATOM 2369 N N . GLU A 1 310 ? 10.383 -6.812 -25.219 1 92.31 310 GLU A N 1
ATOM 2370 C CA . GLU A 1 310 ? 10.844 -7.195 -26.547 1 92.31 310 GLU A CA 1
ATOM 2371 C C . GLU A 1 310 ? 12.266 -7.75 -26.5 1 92.31 310 GLU A C 1
ATOM 2373 O O . GLU A 1 310 ? 13.078 -7.32 -25.688 1 92.31 310 GLU A O 1
ATOM 2378 N N . GLY A 1 311 ? 12.539 -8.703 -27.406 1 91.06 311 GLY A N 1
ATOM 2379 C CA . GLY A 1 311 ? 13.875 -9.289 -27.484 1 91.06 311 GLY A CA 1
ATOM 2380 C C . GLY A 1 311 ? 14.094 -10.406 -26.469 1 91.06 311 GLY A C 1
ATOM 2381 O O . GLY A 1 311 ? 15.234 -10.797 -26.219 1 91.06 311 GLY A O 1
ATOM 2382 N N . TYR A 1 312 ? 13.148 -10.781 -25.75 1 91.5 312 TYR A N 1
ATOM 2383 C CA . TYR A 1 312 ? 13.172 -11.859 -24.781 1 91.5 312 TYR A CA 1
ATOM 2384 C C . TYR A 1 312 ? 12.047 -12.859 -25.031 1 91.5 312 TYR A C 1
ATOM 2386 O O . TYR A 1 312 ? 10.867 -12.508 -24.953 1 91.5 312 TYR A O 1
ATOM 2394 N N . THR A 1 313 ? 12.367 -13.977 -25.531 1 82.62 313 THR A N 1
ATOM 2395 C CA . THR A 1 313 ? 11.352 -14.93 -25.938 1 82.62 313 THR A CA 1
ATOM 2396 C C . THR A 1 313 ? 11.773 -16.359 -25.609 1 82.62 313 THR A C 1
ATOM 2398 O O . THR A 1 313 ? 12.875 -16.578 -25.094 1 82.62 313 THR A O 1
ATOM 2401 N N . MET A 1 314 ? 10.82 -17.188 -25.828 1 83.06 314 MET A N 1
ATOM 2402 C CA . MET A 1 314 ? 11.078 -18.609 -25.625 1 83.06 314 MET A CA 1
ATOM 2403 C C . MET A 1 314 ? 11.758 -19.219 -26.844 1 83.06 314 MET A C 1
ATOM 2405 O O . MET A 1 314 ? 11.242 -19.141 -27.953 1 83.06 314 MET A O 1
ATOM 2409 N N . ILE A 1 315 ? 12.977 -19.672 -26.594 1 75 315 ILE A N 1
ATOM 2410 C CA . ILE A 1 315 ? 13.695 -20.406 -27.641 1 75 315 ILE A CA 1
ATOM 2411 C C . ILE A 1 315 ? 14.023 -21.812 -27.141 1 75 315 ILE A C 1
ATOM 2413 O O . ILE A 1 315 ? 14.727 -21.984 -26.141 1 75 315 ILE A O 1
ATOM 2417 N N . GLY A 1 316 ? 13.562 -22.781 -27.828 1 73.12 316 GLY A N 1
ATOM 2418 C CA . GLY A 1 316 ? 13.836 -24.156 -27.438 1 73.12 316 GLY A CA 1
ATOM 2419 C C . GLY A 1 316 ? 13.344 -24.5 -26.047 1 73.12 316 GLY A C 1
ATOM 2420 O O . GLY A 1 316 ? 14.016 -25.203 -25.297 1 73.12 316 GLY A O 1
ATOM 2421 N N . GLY A 1 317 ? 12.32 -23.797 -25.547 1 77.81 317 GLY A N 1
ATOM 2422 C CA . GLY A 1 317 ? 11.758 -24.078 -24.234 1 77.81 317 GLY A CA 1
ATOM 2423 C C . GLY A 1 317 ? 12.391 -23.266 -23.125 1 77.81 317 GLY A C 1
ATOM 2424 O O . GLY A 1 317 ? 12 -23.406 -21.969 1 77.81 317 GLY A O 1
ATOM 2425 N N . GLU A 1 318 ? 13.352 -22.5 -23.562 1 82.5 318 GLU A N 1
ATOM 2426 C CA . GLU A 1 318 ? 14.031 -21.672 -22.562 1 82.5 318 GLU A CA 1
ATOM 2427 C C . GLU A 1 318 ? 13.883 -20.188 -22.891 1 82.5 318 GLU A C 1
ATOM 2429 O O . GLU A 1 318 ? 13.906 -19.797 -24.062 1 82.5 318 GLU A O 1
ATOM 2434 N N . ALA A 1 319 ? 13.734 -19.469 -21.844 1 85.25 319 ALA A N 1
ATOM 2435 C CA . ALA A 1 319 ? 13.703 -18.016 -22.031 1 85.25 319 ALA A CA 1
ATOM 2436 C C . ALA A 1 319 ? 15.094 -17.484 -22.344 1 85.25 319 ALA A C 1
ATOM 2438 O O . ALA A 1 319 ? 16.062 -17.812 -21.656 1 85.25 319 ALA A O 1
ATOM 2439 N N . ALA A 1 320 ? 15.141 -16.828 -23.391 1 81.5 320 ALA A N 1
ATOM 2440 C CA . ALA A 1 320 ? 16.453 -16.328 -23.812 1 81.5 320 ALA A CA 1
ATOM 2441 C C . ALA A 1 320 ? 16.312 -15.016 -24.578 1 81.5 320 ALA A C 1
ATOM 2443 O O . ALA A 1 320 ? 15.227 -14.688 -25.062 1 81.5 320 ALA A O 1
ATOM 2444 N N . GLU A 1 321 ? 17.391 -14.336 -24.578 1 82.56 321 GLU A N 1
ATOM 2445 C CA . GLU A 1 321 ? 17.469 -13.125 -25.391 1 82.56 321 GLU A CA 1
ATOM 2446 C C . GLU A 1 321 ? 17.5 -13.461 -26.875 1 82.56 321 GLU A C 1
ATOM 2448 O O . GLU A 1 321 ? 18.234 -14.352 -27.312 1 82.56 321 GLU A O 1
ATOM 2453 N N . ALA A 1 322 ? 16.406 -13.008 -27.672 1 73.06 322 ALA A N 1
ATOM 2454 C CA . ALA A 1 322 ? 16.266 -13.273 -29.109 1 73.06 322 ALA A CA 1
ATOM 2455 C C . ALA A 1 322 ? 17.062 -12.258 -29.922 1 73.06 322 ALA A C 1
ATOM 2457 O O . ALA A 1 322 ? 16.5 -11.312 -30.469 1 73.06 322 ALA A O 1
ATOM 2458 N N . GLY A 1 323 ? 18.203 -12.273 -30.094 1 63.75 323 GLY A N 1
ATOM 2459 C CA . GLY A 1 323 ? 18.969 -11.43 -30.984 1 63.75 323 GLY A CA 1
ATOM 2460 C C . GLY A 1 323 ? 18.625 -9.961 -30.875 1 63.75 323 GLY A C 1
ATOM 2461 O O . GLY A 1 323 ? 17.469 -9.578 -31.078 1 63.75 323 GLY A O 1
ATOM 2462 N N . GLY A 1 324 ? 19.062 -9.219 -29.891 1 69.5 324 GLY A N 1
ATOM 2463 C CA . GLY A 1 324 ? 18.938 -7.785 -29.688 1 69.5 324 GLY A CA 1
ATOM 2464 C C . GLY A 1 324 ? 18.797 -7.398 -28.234 1 69.5 324 GLY A C 1
ATOM 2465 O O . GLY A 1 324 ? 18.672 -8.266 -27.359 1 69.5 324 GLY A O 1
ATOM 2466 N N . ALA A 1 325 ? 18.719 -6.098 -28.062 1 84.88 325 ALA A N 1
ATOM 2467 C CA . ALA A 1 325 ? 18.656 -5.562 -26.703 1 84.88 325 ALA A CA 1
ATOM 2468 C C . ALA A 1 325 ? 17.25 -5.707 -26.125 1 84.88 325 ALA A C 1
ATOM 2470 O O . ALA A 1 325 ? 16.266 -5.52 -26.828 1 84.88 325 ALA A O 1
ATOM 2471 N N . MET A 1 326 ? 17.141 -6.309 -25.016 1 92.19 326 MET A N 1
ATOM 2472 C CA . MET A 1 326 ? 15.875 -6.363 -24.297 1 92.19 326 MET A CA 1
ATOM 2473 C C . MET A 1 326 ? 15.336 -4.965 -24.031 1 92.19 326 MET A C 1
ATOM 2475 O O . MET A 1 326 ? 16.047 -4.113 -23.484 1 92.19 326 MET A O 1
ATOM 2479 N N . ARG A 1 327 ? 14.094 -4.781 -24.531 1 93.5 327 ARG A N 1
ATOM 2480 C CA . ARG A 1 327 ? 13.469 -3.477 -24.344 1 93.5 327 ARG A CA 1
ATOM 2481 C C . ARG A 1 327 ? 11.992 -3.619 -23.984 1 93.5 327 ARG A C 1
ATOM 2483 O O . ARG A 1 327 ? 11.273 -4.402 -24.594 1 93.5 327 ARG A O 1
ATOM 2490 N N . TRP A 1 328 ? 11.641 -2.844 -23.062 1 96.06 328 TRP A N 1
ATOM 2491 C CA . TRP A 1 328 ? 10.234 -2.805 -22.688 1 96.06 328 TRP A CA 1
ATOM 2492 C C . TRP A 1 328 ? 9.461 -1.836 -23.578 1 96.06 328 TRP A C 1
ATOM 2494 O O . TRP A 1 328 ? 9.922 -0.722 -23.844 1 96.06 328 TRP A O 1
ATOM 2504 N N . GLU A 1 329 ? 8.344 -2.299 -24.062 1 95.81 329 GLU A N 1
ATOM 2505 C CA . GLU A 1 329 ? 7.453 -1.456 -24.844 1 95.81 329 GLU A CA 1
ATOM 2506 C C . GLU A 1 329 ? 6.031 -1.49 -24.297 1 95.81 329 GLU A C 1
ATOM 2508 O O . GLU A 1 329 ? 5.48 -2.566 -24.062 1 95.81 329 GLU A O 1
ATOM 2513 N N . ARG A 1 330 ? 5.504 -0.283 -24.078 1 95.94 330 ARG A N 1
ATOM 2514 C CA . ARG A 1 330 ? 4.098 -0.223 -23.688 1 95.94 330 ARG A CA 1
ATOM 2515 C C . ARG A 1 330 ? 3.193 -0.556 -24.875 1 95.94 330 ARG A C 1
ATOM 2517 O O . ARG A 1 330 ? 3.148 0.186 -25.859 1 95.94 330 ARG A O 1
ATOM 2524 N N . ARG A 1 331 ? 2.375 -1.584 -24.828 1 95.56 331 ARG A N 1
ATOM 2525 C CA . ARG A 1 331 ? 1.613 -2.061 -25.984 1 95.56 331 ARG A CA 1
ATOM 2526 C C . ARG A 1 331 ? 0.136 -1.707 -25.844 1 95.56 331 ARG A C 1
ATOM 2528 O O . ARG A 1 331 ? -0.537 -1.433 -26.844 1 95.56 331 ARG A O 1
ATOM 2535 N N . HIS A 1 332 ? -0.343 -1.841 -24.625 1 95.94 332 HIS A N 1
ATOM 2536 C CA . HIS A 1 332 ? -1.778 -1.662 -24.453 1 95.94 332 HIS A CA 1
ATOM 2537 C C . HIS A 1 332 ? -2.076 -0.81 -23.219 1 95.94 332 HIS A C 1
ATOM 2539 O O . HIS A 1 332 ? -1.293 -0.79 -22.266 1 95.94 332 HIS A O 1
ATOM 2545 N N . ARG A 1 333 ? -3.135 -0.13 -23.297 1 94.81 333 ARG A N 1
ATOM 2546 C CA . ARG A 1 333 ? -3.762 0.517 -22.141 1 94.81 333 ARG A CA 1
ATOM 2547 C C . ARG A 1 333 ? -5.199 0.045 -21.969 1 94.81 333 ARG A C 1
ATOM 2549 O O . ARG A 1 333 ? -6.016 0.161 -22.891 1 94.81 333 ARG A O 1
ATOM 2556 N N . VAL A 1 334 ? -5.484 -0.495 -20.828 1 95.25 334 VAL A N 1
ATOM 2557 C CA . VAL A 1 334 ? -6.809 -1.037 -20.531 1 95.25 334 VAL A CA 1
ATOM 2558 C C . VAL A 1 334 ? -7.516 -0.156 -19.516 1 95.25 334 VAL A C 1
ATOM 2560 O O . VAL A 1 334 ? -7.172 -0.179 -18.328 1 95.25 334 VAL A O 1
ATOM 2563 N N . GLU A 1 335 ? -8.492 0.54 -19.938 1 91.94 335 GLU A N 1
ATOM 2564 C CA . GLU A 1 335 ? -9.258 1.384 -19.016 1 91.94 335 GLU A CA 1
ATOM 2565 C C . GLU A 1 335 ? -10.188 0.548 -18.156 1 91.94 335 GLU A C 1
ATOM 2567 O O . GLU A 1 335 ? -10.781 -0.424 -18.625 1 91.94 335 GLU A O 1
ATOM 2572 N N . VAL A 1 336 ? -10.219 0.916 -16.906 1 87.5 336 VAL A N 1
ATOM 2573 C CA . VAL A 1 336 ? -11.109 0.23 -15.977 1 87.5 336 VAL A CA 1
ATOM 2574 C C . VAL A 1 336 ? -12.055 1.24 -15.328 1 87.5 336 VAL A C 1
ATOM 2576 O O . VAL A 1 336 ? -11.711 2.416 -15.18 1 87.5 336 VAL A O 1
ATOM 2579 N N . PRO A 1 337 ? -13.219 0.821 -14.898 1 79.69 337 PRO A N 1
ATOM 2580 C CA . PRO A 1 337 ? -14.211 1.762 -14.383 1 79.69 337 PRO A CA 1
ATOM 2581 C C . PRO A 1 337 ? -14.07 2.016 -12.883 1 79.69 337 PRO A C 1
ATOM 2583 O O . PRO A 1 337 ? -14.984 2.553 -12.258 1 79.69 337 PRO A O 1
ATOM 2586 N N . TRP A 1 338 ? -12.992 1.551 -12.305 1 76.62 338 TRP A N 1
ATOM 2587 C CA . TRP A 1 338 ? -12.812 1.734 -10.875 1 76.62 338 TRP A CA 1
ATOM 2588 C C . TRP A 1 338 ? -11.414 2.252 -10.562 1 76.62 338 TRP A C 1
ATOM 2590 O O . TRP A 1 338 ? -10.469 2.016 -11.328 1 76.62 338 TRP A O 1
ATOM 2600 N N . TYR A 1 339 ? -11.344 2.979 -9.453 1 76.06 339 TYR A N 1
ATOM 2601 C CA . TYR A 1 339 ? -10.039 3.369 -8.938 1 76.06 339 TYR A CA 1
ATOM 2602 C C . TYR A 1 339 ? -9.359 2.199 -8.234 1 76.06 339 TYR A C 1
ATOM 2604 O O . TYR A 1 339 ? -10.008 1.413 -7.547 1 76.06 339 TYR A O 1
ATOM 2612 N N . ALA A 1 340 ? -8.148 2.129 -8.602 1 71.56 340 ALA A N 1
ATOM 2613 C CA . ALA A 1 340 ? -7.426 1.003 -8.016 1 71.56 340 ALA A CA 1
ATOM 2614 C C . ALA A 1 340 ? -6.34 1.487 -7.059 1 71.56 340 ALA A C 1
ATOM 2616 O O . ALA A 1 340 ? -5.707 2.518 -7.301 1 71.56 340 ALA A O 1
ATOM 2617 N N . GLU A 1 341 ? -6.203 0.766 -5.969 1 73.81 341 GLU A N 1
ATOM 2618 C CA . GLU A 1 341 ? -5.148 1.062 -5.004 1 73.81 341 GLU A CA 1
ATOM 2619 C C . GLU A 1 341 ? -3.969 0.11 -5.168 1 73.81 341 GLU A C 1
ATOM 2621 O O . GLU A 1 341 ? -2.816 0.504 -4.977 1 73.81 341 GLU A O 1
ATOM 2626 N N . ARG A 1 342 ? -4.254 -1.087 -5.504 1 77.19 342 ARG A N 1
ATOM 2627 C CA . ARG A 1 342 ? -3.186 -2.07 -5.664 1 77.19 342 ARG A CA 1
ATOM 2628 C C . ARG A 1 342 ? -3.596 -3.168 -6.645 1 77.19 342 ARG A C 1
ATOM 2630 O O . ARG A 1 342 ? -4.762 -3.57 -6.68 1 77.19 342 ARG A O 1
ATOM 2637 N N . PRO A 1 343 ? -2.619 -3.551 -7.41 1 77.81 343 PRO A N 1
ATOM 2638 C CA . PRO A 1 343 ? -2.926 -4.73 -8.227 1 77.81 343 PRO A CA 1
ATOM 2639 C C . PRO A 1 343 ? -3.037 -6.008 -7.391 1 77.81 343 PRO A C 1
ATOM 2641 O O . PRO A 1 343 ? -2.119 -6.336 -6.633 1 77.81 343 PRO A O 1
ATOM 2644 N N . THR A 1 344 ? -4.137 -6.637 -7.43 1 72.56 344 THR A N 1
ATOM 2645 C CA . THR A 1 344 ? -4.363 -7.82 -6.609 1 72.56 344 THR A CA 1
ATOM 2646 C C . THR A 1 344 ? -4.137 -9.094 -7.422 1 72.56 344 THR A C 1
ATOM 2648 O O . THR A 1 344 ? -3.59 -10.07 -6.91 1 72.56 344 THR A O 1
ATOM 2651 N N . VAL A 1 345 ? -4.492 -9.055 -8.664 1 73.38 345 VAL A N 1
ATOM 2652 C CA . VAL A 1 345 ? -4.301 -10.25 -9.477 1 73.38 345 VAL A CA 1
ATOM 2653 C C . VAL A 1 345 ? -3.949 -9.852 -10.906 1 73.38 345 VAL A C 1
ATOM 2655 O O . VAL A 1 345 ? -4.629 -9.016 -11.508 1 73.38 345 VAL A O 1
ATOM 2658 N N . VAL A 1 346 ? -2.902 -10.438 -11.328 1 78.62 346 VAL A N 1
ATOM 2659 C CA . VAL A 1 346 ? -2.467 -10.305 -12.719 1 78.62 346 VAL A CA 1
ATOM 2660 C C . VAL A 1 346 ? -1.942 -11.648 -13.227 1 78.62 346 VAL A C 1
ATOM 2662 O O . VAL A 1 346 ? -1.08 -12.266 -12.594 1 78.62 346 VAL A O 1
ATOM 2665 N N . ALA A 1 347 ? -2.623 -12.086 -14.234 1 80 347 ALA A N 1
ATOM 2666 C CA . ALA A 1 347 ? -2.205 -13.383 -14.766 1 80 347 ALA A CA 1
ATOM 2667 C C . ALA A 1 347 ? -2.547 -13.5 -16.25 1 80 347 ALA A C 1
ATOM 2669 O O . ALA A 1 347 ? -3.557 -12.961 -16.703 1 80 347 ALA A O 1
ATOM 2670 N N . GLY A 1 348 ? -1.653 -14.18 -16.906 1 77.75 348 GLY A N 1
ATOM 2671 C CA . GLY A 1 348 ? -1.94 -14.516 -18.281 1 77.75 348 GLY A CA 1
ATOM 2672 C C . GLY A 1 348 ? -2.477 -15.922 -18.469 1 77.75 348 GLY A C 1
ATOM 2673 O O . GLY A 1 348 ? -2.094 -16.828 -17.719 1 77.75 348 GLY A O 1
ATOM 2674 N N . ALA A 1 349 ? -3.316 -15.922 -19.5 1 70.44 349 ALA A N 1
ATOM 2675 C CA . ALA A 1 349 ? -3.787 -17.266 -19.859 1 70.44 349 ALA A CA 1
ATOM 2676 C C . ALA A 1 349 ? -2.668 -18.094 -20.469 1 70.44 349 ALA A C 1
ATOM 2678 O O . ALA A 1 349 ? -1.853 -17.578 -21.234 1 70.44 349 ALA A O 1
ATOM 2679 N N . GLU A 1 350 ? -2.568 -19.281 -20.062 1 65.75 350 GLU A N 1
ATOM 2680 C CA . GLU A 1 350 ? -1.5 -20.156 -20.531 1 65.75 350 GLU A CA 1
ATOM 2681 C C . GLU A 1 350 ? -1.938 -20.922 -21.781 1 65.75 350 GLU A C 1
ATOM 2683 O O . GLU A 1 350 ? -1.147 -21.672 -22.359 1 65.75 350 GLU A O 1
ATOM 2688 N N . ASP A 1 351 ? -3.078 -20.688 -22.219 1 63.16 351 ASP A N 1
ATOM 2689 C CA . ASP A 1 351 ? -3.584 -21.484 -23.328 1 63.16 351 ASP A CA 1
ATOM 2690 C C . ASP A 1 351 ? -3.293 -20.797 -24.672 1 63.16 351 ASP A C 1
ATOM 2692 O O . ASP A 1 351 ? -3.727 -21.281 -25.719 1 63.16 351 ASP A O 1
ATOM 2696 N N . GLY A 1 352 ? -2.645 -19.781 -24.641 1 68.44 352 GLY A N 1
ATOM 2697 C CA . GLY A 1 352 ? -2.32 -19.109 -25.891 1 68.44 352 GLY A CA 1
ATOM 2698 C C . GLY A 1 352 ? -3.447 -18.234 -26.406 1 68.44 352 GLY A C 1
ATOM 2699 O O . GLY A 1 352 ? -3.361 -17.688 -27.5 1 68.44 352 GLY A O 1
ATOM 2700 N N . SER A 1 353 ? -4.527 -18.047 -25.703 1 71.38 353 SER A N 1
ATOM 2701 C CA . SER A 1 353 ? -5.68 -17.266 -26.156 1 71.38 353 SER A CA 1
ATOM 2702 C C . SER A 1 353 ? -5.355 -15.781 -26.203 1 71.38 353 SER A C 1
ATOM 2704 O O . SER A 1 353 ? -6.031 -15.023 -26.891 1 71.38 353 SER A O 1
ATOM 2706 N N . GLY A 1 354 ? -4.371 -15.43 -25.453 1 81.94 354 GLY A N 1
ATOM 2707 C CA . GLY A 1 354 ? -4.043 -14.016 -25.359 1 81.94 354 GLY A CA 1
ATOM 2708 C C . GLY A 1 354 ? -4.777 -13.297 -24.25 1 81.94 354 GLY A C 1
ATOM 2709 O O . GLY A 1 354 ? -4.621 -12.086 -24.078 1 81.94 354 GLY A O 1
ATOM 2710 N N . ASP A 1 355 ? -5.57 -13.992 -23.469 1 82.75 355 ASP A N 1
ATOM 2711 C CA . ASP A 1 355 ? -6.328 -13.391 -22.375 1 82.75 355 ASP A CA 1
ATOM 2712 C C . ASP A 1 355 ? -5.422 -13.086 -21.172 1 82.75 355 ASP A C 1
ATOM 2714 O O . ASP A 1 355 ? -4.574 -13.906 -20.812 1 82.75 355 ASP A O 1
ATOM 2718 N N . VAL A 1 356 ? -5.621 -11.93 -20.672 1 87 356 VAL A N 1
ATOM 2719 C CA . VAL A 1 356 ? -4.926 -11.5 -19.453 1 87 356 VAL A CA 1
ATOM 2720 C C . VAL A 1 356 ? -5.941 -11.062 -18.406 1 87 356 VAL A C 1
ATOM 2722 O O . VAL A 1 356 ? -6.891 -10.336 -18.719 1 87 356 VAL A O 1
ATOM 2725 N N . VAL A 1 357 ? -5.742 -11.57 -17.219 1 83.75 357 VAL A N 1
ATOM 2726 C CA . VAL A 1 357 ? -6.586 -11.156 -16.094 1 83.75 357 VAL A CA 1
ATOM 2727 C C . VAL A 1 357 ? -5.953 -9.969 -15.375 1 83.75 357 VAL A C 1
ATOM 2729 O O . VAL A 1 357 ? -4.781 -10.023 -14.992 1 83.75 357 VAL A O 1
ATOM 2732 N N . LEU A 1 358 ? -6.684 -8.945 -15.258 1 86.44 358 LEU A N 1
ATOM 2733 C CA . LEU A 1 358 ? -6.262 -7.73 -14.562 1 86.44 358 LEU A CA 1
ATOM 2734 C C . LEU A 1 358 ? -7.219 -7.391 -13.43 1 86.44 358 LEU A C 1
ATOM 2736 O O . LEU A 1 358 ? -8.383 -7.051 -13.672 1 86.44 358 LEU A O 1
ATOM 2740 N N . GLY A 1 359 ? -6.645 -7.523 -12.203 1 82 359 GLY A N 1
ATOM 2741 C CA . GLY A 1 359 ? -7.508 -7.293 -11.055 1 82 359 GLY A CA 1
ATOM 2742 C C . GLY A 1 359 ? -6.898 -6.348 -10.031 1 82 359 GLY A C 1
ATOM 2743 O O . GLY A 1 359 ? -5.68 -6.332 -9.844 1 82 359 GLY A O 1
ATOM 2744 N N . SER A 1 360 ? -7.742 -5.562 -9.422 1 79.12 360 SER A N 1
ATOM 2745 C CA . SER A 1 360 ? -7.406 -4.711 -8.281 1 79.12 360 SER A CA 1
ATOM 2746 C C . SER A 1 360 ? -8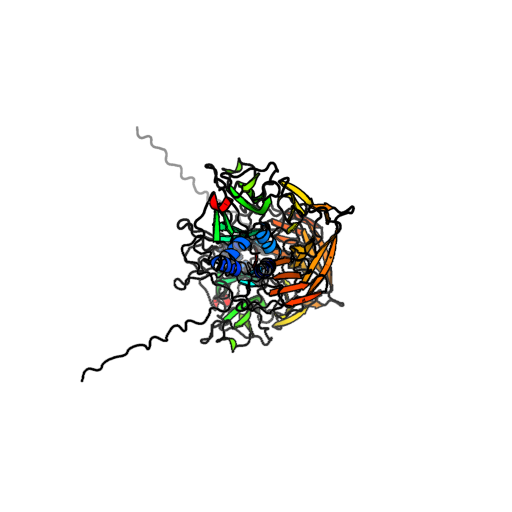.375 -4.93 -7.129 1 79.12 360 SER A C 1
ATOM 2748 O O . SER A 1 360 ? -9.195 -5.852 -7.164 1 79.12 360 SER A O 1
ATOM 2750 N N . ASP A 1 361 ? -8.266 -4.164 -6.055 1 70.19 361 ASP A N 1
ATOM 2751 C CA . ASP A 1 361 ? -9.102 -4.27 -4.863 1 70.19 361 ASP A CA 1
ATOM 2752 C C . ASP A 1 361 ? -10.57 -4.008 -5.199 1 70.19 361 ASP A C 1
ATOM 2754 O O . ASP A 1 361 ? -11.469 -4.418 -4.457 1 70.19 361 ASP A O 1
ATOM 2758 N N . TYR A 1 362 ? -10.859 -3.5 -6.453 1 71.44 362 TYR A N 1
ATOM 2759 C CA . TYR A 1 362 ? -12.227 -3.064 -6.703 1 71.44 362 TYR A CA 1
ATOM 2760 C C . TYR A 1 362 ? -12.844 -3.828 -7.867 1 71.44 362 TYR A C 1
ATOM 2762 O O . TYR A 1 362 ? -14.047 -3.75 -8.102 1 71.44 362 TYR A O 1
ATOM 2770 N N . GLY A 1 363 ? -11.992 -4.535 -8.547 1 73.88 363 GLY A N 1
ATOM 2771 C CA . GLY A 1 363 ? -12.586 -5.258 -9.664 1 73.88 363 GLY A CA 1
ATOM 2772 C C . GLY A 1 363 ? -11.562 -6.035 -10.477 1 73.88 363 GLY A C 1
ATOM 2773 O O . GLY A 1 363 ? -10.359 -5.883 -10.281 1 73.88 363 GLY A O 1
ATOM 2774 N N . VAL A 1 364 ? -12.203 -6.875 -11.32 1 78.75 364 VAL A N 1
ATOM 2775 C CA . VAL A 1 364 ? -11.375 -7.715 -12.188 1 78.75 364 VAL A CA 1
ATOM 2776 C C . VAL A 1 364 ? -11.891 -7.633 -13.625 1 78.75 364 VAL A C 1
ATOM 2778 O O . VAL A 1 364 ? -13.102 -7.648 -13.859 1 78.75 364 VAL A O 1
ATOM 2781 N N . VAL A 1 365 ? -10.992 -7.508 -14.555 1 83.81 365 VAL A N 1
ATOM 2782 C CA . VAL A 1 365 ? -11.328 -7.57 -15.969 1 83.81 365 VAL A CA 1
ATOM 2783 C C . VAL A 1 365 ? -10.438 -8.586 -16.672 1 83.81 365 VAL A C 1
ATOM 2785 O O . VAL A 1 365 ? -9.336 -8.883 -16.203 1 83.81 365 VAL A O 1
ATOM 2788 N N . VAL A 1 366 ? -10.992 -9.141 -17.656 1 84.62 366 VAL A N 1
ATOM 2789 C CA . VAL A 1 366 ? -10.211 -9.953 -18.594 1 84.62 366 VAL A CA 1
ATOM 2790 C C . VAL A 1 366 ? -9.992 -9.188 -19.891 1 84.62 366 VAL A C 1
ATOM 2792 O O . VAL A 1 366 ? -10.945 -8.68 -20.484 1 84.62 366 VAL A O 1
ATOM 2795 N N . TYR A 1 367 ? -8.742 -9.078 -20.281 1 90 367 TYR A N 1
ATOM 2796 C CA . TYR A 1 367 ? -8.352 -8.383 -21.5 1 90 367 TYR A CA 1
ATOM 2797 C C . TYR A 1 367 ? -7.672 -9.336 -22.469 1 90 367 TYR A C 1
ATOM 2799 O O . TYR A 1 367 ? -6.766 -10.086 -22.094 1 90 367 TYR A O 1
ATOM 2807 N N . ASN A 1 368 ? -8.117 -9.266 -23.672 1 89.06 368 ASN A N 1
ATOM 2808 C CA . ASN A 1 368 ? -7.449 -10.039 -24.719 1 89.06 368 ASN A CA 1
ATOM 2809 C C . ASN A 1 368 ? -6.414 -9.195 -25.453 1 89.06 368 ASN A C 1
ATOM 2811 O O . ASN A 1 368 ? -6.766 -8.242 -26.156 1 89.06 368 ASN A O 1
ATOM 2815 N N . VAL A 1 369 ? -5.254 -9.531 -25.438 1 91.81 369 VAL A N 1
ATOM 2816 C CA . VAL A 1 369 ? -4.16 -8.711 -25.953 1 91.81 369 VAL A CA 1
ATOM 2817 C C . VAL A 1 369 ? -4.141 -8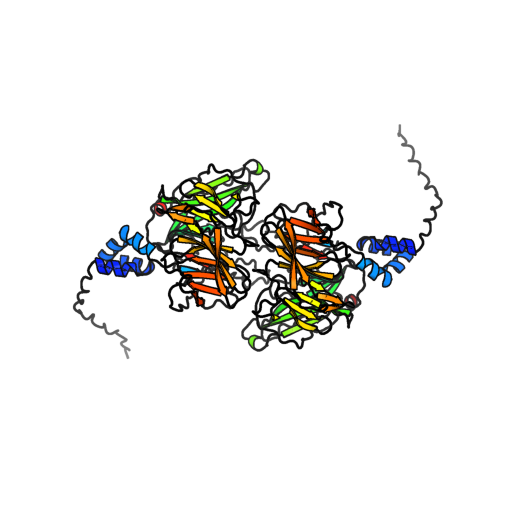.758 -27.469 1 91.81 369 VAL A C 1
ATOM 2819 O O . VAL A 1 369 ? -3.506 -7.926 -28.125 1 91.81 369 VAL A O 1
ATOM 2822 N N . ARG A 1 370 ? -4.758 -9.664 -28.094 1 89.94 370 ARG A N 1
ATOM 2823 C CA . ARG A 1 370 ? -4.789 -9.781 -29.547 1 89.94 370 ARG A CA 1
ATOM 2824 C C . ARG A 1 370 ? -5.941 -8.977 -30.125 1 89.94 370 ARG A C 1
ATOM 2826 O O . ARG A 1 370 ? -5.75 -8.211 -31.078 1 89.94 370 ARG A O 1
ATOM 2833 N N . SER A 1 371 ? -7.055 -9.102 -29.484 1 90.62 371 SER A N 1
ATOM 2834 C CA . SER A 1 371 ? -8.25 -8.484 -30.047 1 90.62 371 SER A CA 1
ATOM 2835 C C . SER A 1 371 ? -8.508 -7.117 -29.438 1 90.62 371 SER A C 1
ATOM 2837 O O . SER A 1 371 ? -9.234 -6.297 -30 1 90.62 371 SER A O 1
ATOM 2839 N N . GLY A 1 372 ? -8.07 -6.969 -28.266 1 91.75 372 GLY A N 1
ATOM 2840 C CA . GLY A 1 372 ? -8.336 -5.727 -27.562 1 91.75 372 GLY A CA 1
ATOM 2841 C C . GLY A 1 372 ? -9.656 -5.738 -26.812 1 91.75 372 GLY A C 1
ATOM 2842 O O . GLY A 1 372 ? -10.039 -4.734 -26.203 1 91.75 372 GLY A O 1
ATOM 2843 N N . ALA A 1 373 ? -10.25 -6.832 -26.781 1 90.88 373 ALA A N 1
ATOM 2844 C CA . ALA A 1 373 ? -11.547 -6.938 -26.125 1 90.88 373 ALA A CA 1
ATOM 2845 C C . ALA A 1 373 ? -11.391 -6.945 -24.594 1 90.88 373 ALA A C 1
ATOM 2847 O O . ALA A 1 373 ? -10.453 -7.555 -24.078 1 90.88 373 ALA A O 1
ATOM 2848 N N . VAL A 1 374 ? -12.305 -6.219 -23.984 1 89.75 374 VAL A N 1
ATOM 2849 C CA . VAL A 1 374 ? -12.32 -6.168 -22.516 1 89.75 374 VAL A CA 1
ATOM 2850 C C . VAL A 1 374 ? -13.625 -6.77 -22 1 89.75 374 VAL A C 1
ATOM 2852 O O . VAL A 1 374 ? -14.703 -6.461 -22.5 1 89.75 374 VAL A O 1
ATOM 2855 N N . ARG A 1 375 ? -13.445 -7.656 -20.984 1 83.25 375 ARG A N 1
ATOM 2856 C CA . ARG A 1 375 ? -14.602 -8.242 -20.328 1 83.25 375 ARG A CA 1
ATOM 2857 C C . ARG A 1 375 ? -14.516 -8.062 -18.812 1 83.25 375 ARG A C 1
ATOM 2859 O O . ARG A 1 375 ? -13.5 -8.406 -18.203 1 83.25 375 ARG A O 1
ATOM 2866 N N . ARG A 1 376 ? -15.594 -7.625 -18.234 1 78.69 376 ARG A N 1
ATOM 2867 C CA . ARG A 1 376 ? -15.656 -7.477 -16.781 1 78.69 376 ARG A CA 1
ATOM 2868 C C . ARG A 1 376 ? -16.062 -8.789 -16.109 1 78.69 376 ARG A C 1
ATOM 2870 O O . ARG A 1 376 ? -16.938 -9.5 -16.609 1 78.69 376 ARG A O 1
ATOM 2877 N N . VAL A 1 377 ? -15.328 -9.062 -15.102 1 73.06 377 VAL A N 1
ATOM 2878 C CA . VAL A 1 377 ? -15.664 -10.242 -14.305 1 73.06 377 VAL A CA 1
ATOM 2879 C C . VAL A 1 377 ? -16.516 -9.828 -13.109 1 73.06 377 VAL A C 1
ATOM 2881 O O . VAL A 1 377 ? -16.125 -8.961 -12.328 1 73.06 377 VAL A O 1
ATOM 2884 N N . VAL A 1 378 ? -17.672 -10.328 -12.984 1 63.06 378 VAL A N 1
ATOM 2885 C CA . VAL A 1 378 ? -18.547 -10.031 -11.852 1 63.06 378 VAL A CA 1
ATOM 2886 C C . VAL A 1 378 ? -18.375 -11.102 -10.773 1 63.06 378 VAL A C 1
ATOM 2888 O O . VAL A 1 378 ? -18.5 -12.297 -11.055 1 63.06 378 VAL A O 1
ATOM 2891 N N . ILE A 1 379 ? -17.844 -10.656 -9.711 1 57.22 379 ILE A N 1
ATOM 2892 C CA . ILE A 1 379 ? -17.688 -11.562 -8.578 1 57.22 379 ILE A CA 1
ATOM 2893 C C . ILE A 1 379 ? -18.828 -11.344 -7.582 1 57.22 379 ILE A C 1
ATOM 2895 O O . ILE A 1 379 ? -19.031 -10.227 -7.094 1 57.22 379 ILE A O 1
ATOM 2899 N N . ASP A 1 380 ? -19.734 -12.305 -7.422 1 51.66 380 ASP A N 1
ATOM 2900 C CA . ASP A 1 380 ? -20.891 -12.203 -6.527 1 51.66 380 ASP A CA 1
ATOM 2901 C C . ASP A 1 380 ? -20.453 -12.062 -5.074 1 51.66 380 ASP A C 1
ATOM 2903 O O . ASP A 1 380 ? -19.484 -12.719 -4.645 1 51.66 380 ASP A O 1
ATOM 2907 N N . GLY A 1 381 ? -21.312 -11.352 -4.27 1 48.59 381 GLY A N 1
ATOM 2908 C CA . GLY A 1 381 ? -21.125 -11.227 -2.832 1 48.59 381 GLY A CA 1
ATOM 2909 C C . GLY A 1 381 ? -20.016 -10.258 -2.453 1 48.59 381 GLY A C 1
ATOM 2910 O O . GLY A 1 381 ? -19.812 -9.977 -1.271 1 48.59 381 GLY A O 1
ATOM 2911 N N . VAL A 1 382 ? -19.109 -10.211 -3.334 1 46 382 VAL A N 1
ATOM 2912 C CA . VAL A 1 382 ? -18.047 -9.281 -2.938 1 46 382 VAL A CA 1
ATOM 2913 C C . VAL A 1 382 ? -18.578 -7.852 -2.988 1 46 382 VAL A C 1
ATOM 2915 O O . VAL A 1 382 ? -19.031 -7.387 -4.035 1 46 382 VAL A O 1
ATOM 2918 N N . SER A 1 383 ? -19.203 -7.551 -1.951 1 44.09 383 SER A N 1
ATOM 2919 C CA . SER A 1 383 ? -19.484 -6.121 -1.852 1 44.09 383 SER A CA 1
ATOM 2920 C C . SER A 1 383 ? -18.297 -5.297 -2.365 1 44.09 383 SER A C 1
ATOM 2922 O O . SER A 1 383 ? -17.188 -5.805 -2.471 1 44.09 383 SER A O 1
ATOM 2924 N N . GLU A 1 384 ? -18.641 -4.184 -3.004 1 44.5 384 GLU A N 1
ATOM 2925 C CA . GLU A 1 384 ? -17.75 -3.162 -3.533 1 44.5 384 GLU A CA 1
ATOM 2926 C C . GLU A 1 384 ? -16.406 -3.164 -2.793 1 44.5 384 GLU A C 1
ATOM 2928 O O . GLU A 1 384 ? -15.43 -2.58 -3.264 1 44.5 384 GLU A O 1
ATOM 2933 N N . ARG A 1 385 ? -16.516 -3.766 -1.558 1 41.81 385 ARG A N 1
ATOM 2934 C CA . ARG A 1 385 ? -15.266 -3.771 -0.789 1 41.81 385 ARG A CA 1
ATOM 2935 C C . ARG A 1 385 ? -14.43 -5.004 -1.113 1 41.81 385 ARG A C 1
ATOM 2937 O O . ARG A 1 385 ? -14.414 -5.969 -0.346 1 41.81 385 ARG A O 1
ATOM 2944 N N . LEU A 1 386 ? -14.672 -5.633 -2.268 1 43.88 386 LEU A N 1
ATOM 2945 C CA . LEU A 1 386 ? -13.914 -6.844 -2.555 1 43.88 386 LEU A CA 1
ATOM 2946 C C . LEU A 1 386 ? -12.461 -6.684 -2.131 1 43.88 386 LEU A C 1
ATOM 2948 O O . LEU A 1 386 ? -11.695 -5.965 -2.777 1 43.88 386 LEU A O 1
ATOM 2952 N N . LEU A 1 387 ? -12.18 -6.648 -0.799 1 45 387 LEU A N 1
ATOM 2953 C CA . LEU A 1 387 ? -10.773 -6.887 -0.476 1 45 387 LEU A CA 1
ATOM 2954 C C . LEU A 1 387 ? -10.234 -8.078 -1.255 1 45 387 LEU A C 1
ATOM 2956 O O . LEU A 1 387 ? -10.328 -9.219 -0.799 1 45 387 LEU A O 1
ATOM 2960 N N . LEU A 1 388 ? -10.516 -8.094 -2.566 1 45.03 388 LEU A N 1
ATOM 2961 C CA . LEU A 1 388 ? -9.922 -9.062 -3.482 1 45.03 388 LEU A CA 1
ATOM 2962 C C . LEU A 1 388 ? -8.445 -9.297 -3.152 1 45.03 388 LEU A C 1
ATOM 2964 O O . LEU A 1 388 ? -7.688 -9.766 -3.998 1 45.03 388 LEU A O 1
ATOM 2968 N N . SER A 1 389 ? -8.023 -8.93 -1.934 1 46.84 389 SER A N 1
ATOM 2969 C CA . SER A 1 389 ? -6.609 -8.82 -1.598 1 46.84 389 SER A CA 1
ATOM 2970 C C . SER A 1 389 ? -5.879 -10.133 -1.858 1 46.84 389 SER A C 1
ATOM 2972 O O . SER A 1 389 ? -4.652 -10.156 -1.964 1 46.84 389 SER A O 1
ATOM 2974 N N . ARG A 1 390 ? -6.648 -11.312 -1.995 1 50.12 390 ARG A N 1
ATOM 2975 C CA . ARG A 1 390 ? -5.719 -12.422 -2.174 1 50.12 390 ARG A CA 1
ATOM 2976 C C . ARG A 1 390 ? -6.211 -13.375 -3.258 1 50.12 390 ARG A C 1
ATOM 2978 O O . ARG A 1 390 ? -6.793 -14.422 -2.955 1 50.12 390 ARG A O 1
ATOM 2985 N N . ILE A 1 391 ? -6.363 -12.836 -4.348 1 51.69 391 ILE A N 1
ATOM 2986 C CA . ILE A 1 391 ? -6.703 -13.672 -5.492 1 51.69 391 ILE A CA 1
ATOM 2987 C C . ILE A 1 391 ? -5.441 -14.32 -6.051 1 51.69 391 ILE A C 1
ATOM 2989 O O . ILE A 1 391 ? -4.398 -13.672 -6.168 1 51.69 391 ILE A O 1
ATOM 2993 N N . GLY A 1 392 ? -5.469 -15.602 -5.887 1 60.41 392 GLY A N 1
ATOM 2994 C CA . GLY A 1 392 ? -4.41 -16.359 -6.527 1 60.41 392 GLY A CA 1
ATOM 2995 C C . GLY A 1 392 ? -4.887 -17.156 -7.73 1 60.41 392 GLY A C 1
ATOM 2996 O O . GLY A 1 392 ? -6.059 -17.094 -8.102 1 60.41 392 GLY A O 1
ATOM 2997 N N . VAL A 1 393 ? -3.971 -17.547 -8.57 1 60 393 VAL A N 1
ATOM 2998 C CA . VAL A 1 393 ? -4.262 -18.391 -9.734 1 60 393 VAL A CA 1
ATOM 2999 C C . VAL A 1 393 ? -3.855 -19.828 -9.438 1 60 393 VAL A C 1
ATOM 3001 O O . VAL A 1 393 ? -2.807 -20.078 -8.844 1 60 393 VAL A O 1
ATOM 3004 N N . LEU A 1 394 ? -4.879 -20.688 -9.586 1 65.12 394 LEU A N 1
ATOM 3005 C CA . LEU A 1 394 ? -4.578 -22.109 -9.414 1 65.12 394 LEU A CA 1
ATOM 3006 C C . LEU A 1 394 ? -5.078 -22.922 -10.602 1 65.12 394 LEU A C 1
ATOM 3008 O O . LEU A 1 394 ? -6.164 -22.672 -11.117 1 65.12 394 LEU A O 1
ATOM 3012 N N . LYS A 1 395 ? -4.16 -23.812 -11.008 1 65.5 395 LYS A N 1
ATOM 3013 C CA . LYS A 1 395 ? -4.535 -24.828 -12 1 65.5 395 LYS A CA 1
ATOM 3014 C C . LYS A 1 395 ? -4.602 -26.219 -11.375 1 65.5 395 LYS A C 1
ATOM 3016 O O . LYS A 1 395 ? -3.607 -26.719 -10.844 1 65.5 395 LYS A O 1
ATOM 3021 N N . GLU A 1 396 ? -5.77 -26.766 -11.508 1 66.44 396 GLU A N 1
ATOM 3022 C CA . GLU A 1 396 ? -5.902 -28.094 -10.906 1 66.44 396 GLU A CA 1
ATOM 3023 C C . GLU A 1 396 ? -5.066 -29.125 -11.656 1 66.44 396 GLU A C 1
ATOM 3025 O O . GLU A 1 396 ? -4.898 -29.031 -12.867 1 66.44 396 GLU A O 1
ATOM 3030 N N . SER A 1 397 ? -4.496 -30 -10.867 1 71.5 397 SER A N 1
ATOM 3031 C CA . SER A 1 397 ? -3.705 -31.078 -11.461 1 71.5 397 SER A CA 1
ATOM 3032 C C . SER A 1 397 ? -3.961 -32.406 -10.766 1 71.5 397 SER A C 1
ATOM 3034 O O . SER A 1 397 ? -4.098 -32.438 -9.539 1 71.5 397 SER A O 1
ATOM 3036 N N . LEU A 1 398 ? -4.07 -33.438 -11.586 1 72.06 398 LEU A N 1
ATOM 3037 C CA . LEU A 1 398 ? -4.27 -34.781 -11.047 1 72.06 398 LEU A CA 1
ATOM 3038 C C . LEU A 1 398 ? -2.967 -35.594 -11.07 1 72.06 398 LEU A C 1
ATOM 3040 O O . LEU A 1 398 ? -2.959 -36.781 -10.773 1 72.06 398 LEU A O 1
ATOM 3044 N N . VAL A 1 399 ? -1.962 -34.906 -11.414 1 72.25 399 VAL A N 1
ATOM 3045 C CA . VAL A 1 399 ? -0.669 -35.594 -11.492 1 72.25 399 VAL A CA 1
ATOM 3046 C C . VAL A 1 399 ? -0.253 -36.062 -10.102 1 72.25 399 VAL A C 1
ATOM 3048 O O . VAL A 1 399 ? -0.362 -35.344 -9.125 1 72.25 399 VAL A O 1
ATOM 3051 N N . ARG A 1 400 ? 0.186 -37.281 -10.07 1 76.38 400 ARG A N 1
ATOM 3052 C CA . ARG A 1 400 ? 0.647 -37.875 -8.812 1 76.38 400 ARG A CA 1
ATOM 3053 C C . ARG A 1 400 ? 2.127 -37.594 -8.586 1 76.38 400 ARG A C 1
ATOM 3055 O O . ARG A 1 400 ? 2.924 -37.625 -9.523 1 76.38 400 ARG A O 1
ATOM 3062 N N . HIS A 1 401 ? 2.359 -37.25 -7.418 1 85.81 401 HIS A N 1
ATOM 3063 C CA . HIS A 1 401 ? 3.746 -36.969 -7.043 1 85.81 401 HIS A CA 1
ATOM 3064 C C . HIS A 1 401 ? 4.18 -37.906 -5.898 1 85.81 401 HIS A C 1
ATOM 3066 O O . HIS A 1 401 ? 3.516 -37.969 -4.863 1 85.81 401 HIS A O 1
ATOM 3072 N N . GLY A 1 402 ? 5.277 -38.562 -6.016 1 85.31 402 GLY A N 1
ATOM 3073 C CA . GLY A 1 402 ? 5.773 -39.531 -5.059 1 85.31 402 GLY A CA 1
ATOM 3074 C C . GLY A 1 402 ? 6.125 -38.938 -3.717 1 85.31 402 GLY A C 1
ATOM 3075 O O . GLY A 1 402 ? 6.105 -39.625 -2.691 1 85.31 402 GLY A O 1
ATOM 3076 N N . PHE A 1 403 ? 6.406 -37.688 -3.678 1 89.69 403 PHE A N 1
ATOM 3077 C CA . PHE A 1 403 ? 6.859 -37.094 -2.434 1 89.69 403 PHE A CA 1
ATOM 3078 C C . PHE A 1 403 ? 5.711 -36.969 -1.438 1 89.69 403 PHE A C 1
ATOM 3080 O O . PHE A 1 403 ? 5.934 -36.781 -0.242 1 89.69 403 PHE A O 1
ATOM 3087 N N . PHE A 1 404 ? 4.508 -37.094 -1.843 1 89.25 404 PHE A N 1
ATOM 3088 C CA . PHE A 1 404 ? 3.385 -37.094 -0.914 1 89.25 404 PHE A CA 1
ATOM 3089 C C . PHE A 1 404 ? 3.375 -38.375 -0.066 1 89.25 404 PHE A C 1
ATOM 3091 O O . PHE A 1 404 ? 2.912 -38.344 1.076 1 89.25 404 PHE A O 1
ATOM 3098 N N . ASP A 1 405 ? 3.879 -39.375 -0.657 1 86.44 405 ASP A N 1
ATOM 3099 C CA . ASP A 1 405 ? 3.922 -40.656 0.047 1 86.44 405 ASP A CA 1
ATOM 3100 C C . ASP A 1 405 ? 5.148 -40.719 0.955 1 86.44 405 ASP A C 1
ATOM 3102 O O . ASP A 1 405 ? 5.102 -41.375 2.008 1 86.44 405 ASP A O 1
ATOM 3106 N N . ALA A 1 406 ? 6.152 -40.094 0.56 1 83.88 406 ALA A N 1
ATOM 3107 C CA . ALA A 1 406 ? 7.406 -40.156 1.308 1 83.88 406 ALA A CA 1
ATOM 3108 C C . ALA A 1 406 ? 7.289 -39.406 2.637 1 83.88 406 ALA A C 1
ATOM 3110 O O . ALA A 1 406 ? 7.82 -39.844 3.654 1 83.88 406 ALA A O 1
ATOM 3111 N N . ARG A 1 407 ? 6.566 -38.312 2.648 1 85.44 407 ARG A N 1
ATOM 3112 C CA . ARG A 1 407 ? 6.363 -37.5 3.848 1 85.44 407 ARG A CA 1
ATOM 3113 C C . ARG A 1 407 ? 4.926 -37 3.936 1 85.44 407 ARG A C 1
ATOM 3115 O O . ARG A 1 407 ? 4.668 -35.812 3.797 1 85.44 407 ARG A O 1
ATOM 3122 N N . PRO A 1 408 ? 4.129 -37.906 4.258 1 87.06 408 PRO A N 1
ATOM 3123 C CA . PRO A 1 408 ? 2.719 -37.5 4.312 1 87.06 408 PRO A CA 1
ATOM 3124 C C . PRO A 1 408 ? 2.416 -36.562 5.473 1 87.06 408 PRO A C 1
ATOM 3126 O O . PRO A 1 408 ? 3.031 -36.656 6.535 1 87.06 408 PRO A O 1
ATOM 3129 N N . HIS A 1 409 ? 1.616 -35.625 5.203 1 87.56 409 HIS A N 1
ATOM 3130 C CA . HIS A 1 409 ? 1.104 -34.688 6.203 1 87.56 409 HIS A CA 1
ATOM 3131 C C . HIS A 1 409 ? -0.418 -34.75 6.281 1 87.56 409 HIS A C 1
ATOM 3133 O O . HIS A 1 409 ? -1.091 -34.875 5.254 1 87.56 409 HIS A O 1
ATOM 3139 N N . PRO A 1 410 ? -0.983 -34.719 7.469 1 81.69 410 PRO A N 1
ATOM 3140 C CA . PRO A 1 410 ? -2.436 -34.812 7.621 1 81.69 410 PRO A CA 1
ATOM 3141 C C . PRO A 1 410 ? -3.189 -33.625 7.074 1 81.69 410 PRO A C 1
ATOM 3143 O O . PRO A 1 410 ? -4.41 -33.688 6.895 1 81.69 410 PRO A O 1
ATOM 3146 N N . GLY A 1 411 ? -2.504 -32.719 6.574 1 75.5 411 GLY A N 1
ATOM 3147 C CA . GLY A 1 411 ? -3.158 -31.531 6.051 1 75.5 411 GLY A CA 1
ATOM 3148 C C . GLY A 1 411 ? -3.57 -30.547 7.129 1 75.5 411 GLY A C 1
ATOM 3149 O O . GLY A 1 411 ? -3.268 -30.75 8.305 1 75.5 411 GLY A O 1
ATOM 3150 N N . LEU A 1 412 ? -3.98 -29.375 6.617 1 67.06 412 LEU A N 1
ATOM 3151 C CA . LEU A 1 412 ? -4.48 -28.359 7.531 1 67.06 412 LEU A CA 1
ATOM 3152 C C . LEU A 1 412 ? -5.996 -28.422 7.648 1 67.06 412 LEU A C 1
ATOM 3154 O O . LEU A 1 412 ? -6.699 -28.547 6.641 1 67.06 412 LEU A O 1
ATOM 3158 N N . PRO A 1 413 ? -6.453 -28.734 8.891 1 52.81 413 PRO A N 1
ATOM 3159 C CA . PRO A 1 413 ? -7.895 -28.938 9.062 1 52.81 413 PRO A CA 1
ATOM 3160 C C . PRO A 1 413 ? -8.727 -27.922 8.273 1 52.81 413 PRO A C 1
ATOM 3162 O O . PRO A 1 413 ? -9.828 -28.25 7.824 1 52.81 413 PRO A O 1
ATOM 3165 N N . LEU A 1 414 ? -8.297 -26.766 8.297 1 48.31 414 LEU A N 1
ATOM 3166 C CA . LEU A 1 414 ? -9.188 -25.703 7.832 1 48.31 414 LEU A CA 1
ATOM 3167 C C . LEU A 1 414 ? -9.094 -25.531 6.316 1 48.31 414 LEU A C 1
ATOM 3169 O O . LEU A 1 414 ? -9.812 -24.719 5.73 1 48.31 414 LEU A O 1
ATOM 3173 N N . PHE A 1 415 ? -8.188 -26.234 5.734 1 45.94 415 PHE A N 1
ATOM 3174 C CA . PHE A 1 415 ? -8.133 -26.141 4.281 1 45.94 415 PHE A CA 1
ATOM 3175 C C . PHE A 1 415 ? -9.117 -27.094 3.639 1 45.94 415 PHE A C 1
ATOM 3177 O O . PHE A 1 415 ? -8.898 -28.312 3.639 1 45.94 415 PHE A O 1
ATOM 3184 N N . ARG A 1 416 ? -10.453 -26.719 3.736 1 41.38 416 ARG A N 1
ATOM 3185 C CA . ARG A 1 416 ? -11.375 -27.625 3.059 1 41.38 416 ARG A CA 1
ATOM 3186 C C . ARG A 1 416 ? -11.227 -27.531 1.544 1 41.38 416 ARG A C 1
ATOM 3188 O O . ARG A 1 416 ? -11.344 -26.438 0.971 1 41.38 416 ARG A O 1
ATOM 3195 N N . LEU A 1 417 ? -10.469 -28.359 1.018 1 38 417 LEU A N 1
ATOM 3196 C CA . LEU A 1 417 ? -10.375 -28.531 -0.428 1 38 417 LEU A CA 1
ATOM 3197 C C . LEU A 1 417 ? -11.734 -28.891 -1.018 1 38 417 LEU A C 1
ATOM 3199 O O . LEU A 1 417 ? -12.5 -29.641 -0.408 1 38 417 LEU A O 1
ATOM 3203 N N . PHE A 1 418 ? -12.383 -28.031 -1.781 1 34.81 418 PHE A N 1
ATOM 3204 C CA . PHE A 1 418 ? -13.633 -28.422 -2.414 1 34.81 418 PHE A CA 1
ATOM 3205 C C . PHE A 1 418 ? -13.438 -29.641 -3.307 1 34.81 418 PHE A C 1
ATOM 3207 O O . PHE A 1 418 ? -12.383 -29.797 -3.922 1 34.81 418 PHE A O 1
ATOM 3214 N N . MET B 1 1 ? 29.672 4.641 75.438 1 28.22 1 MET B N 1
ATOM 3215 C CA . MET B 1 1 ? 30.281 5.766 74.75 1 28.22 1 MET B CA 1
ATOM 3216 C C . MET B 1 1 ? 29.359 6.305 73.688 1 28.22 1 MET B C 1
ATOM 3218 O O . MET B 1 1 ? 28.875 5.547 72.812 1 28.22 1 MET B O 1
ATOM 3222 N N . SER B 1 2 ? 28.609 7.422 73.938 1 27.42 2 SER B N 1
ATOM 3223 C CA . SER B 1 2 ? 27.5 8.156 73.375 1 27.42 2 SER B CA 1
ATOM 3224 C C . SER B 1 2 ? 27.859 8.727 72 1 27.42 2 SER B C 1
ATOM 3226 O O . SER B 1 2 ? 28.797 9.523 71.875 1 27.42 2 SER B O 1
ATOM 3228 N N . THR B 1 3 ? 27.781 7.93 70.938 1 32.19 3 THR B N 1
ATOM 3229 C CA . THR B 1 3 ? 28.234 8.117 69.562 1 32.19 3 THR B CA 1
ATOM 3230 C C . THR B 1 3 ? 27.547 9.32 68.938 1 32.19 3 THR B C 1
ATOM 3232 O O . THR B 1 3 ? 26.344 9.273 68.625 1 32.19 3 THR B O 1
ATOM 3235 N N . GLY B 1 4 ? 27.766 10.508 69.5 1 30.42 4 GLY B N 1
ATOM 3236 C CA . GLY B 1 4 ? 27.109 11.75 69.125 1 30.42 4 GLY B CA 1
ATOM 3237 C C . GLY B 1 4 ? 27.203 12.078 67.688 1 30.42 4 GLY B C 1
ATOM 3238 O O . GLY B 1 4 ? 28.312 12.164 67.125 1 30.42 4 GLY B O 1
ATOM 3239 N N . GLN B 1 5 ? 26.078 11.664 67.062 1 29.22 5 GLN B N 1
ATOM 3240 C CA . GLN B 1 5 ? 26.031 11.742 65.625 1 29.22 5 GLN B CA 1
ATOM 3241 C C . GLN B 1 5 ? 26.5 13.109 65.125 1 29.22 5 GLN B C 1
ATOM 3243 O O . GLN B 1 5 ? 26.562 14.062 65.875 1 29.22 5 GLN B O 1
ATOM 3248 N N . PRO B 1 6 ? 25.953 13.648 64.062 1 32.72 6 PRO B N 1
ATOM 3249 C CA . PRO B 1 6 ? 26.078 13.695 62.594 1 32.72 6 PRO B CA 1
ATOM 3250 C C . PRO B 1 6 ? 26.078 15.117 62.031 1 32.72 6 PRO B C 1
ATOM 3252 O O . PRO B 1 6 ? 26.359 15.336 60.844 1 32.72 6 PRO B O 1
ATOM 3255 N N . PRO B 1 7 ? 26.047 16.469 62.688 1 32.34 7 PRO B N 1
ATOM 3256 C CA . PRO B 1 7 ? 25.094 17.406 62.125 1 32.34 7 PRO B CA 1
ATOM 3257 C C . PRO B 1 7 ? 25.562 18.031 60.812 1 32.34 7 PRO B C 1
ATOM 3259 O O . PRO B 1 7 ? 26.766 18.141 60.594 1 32.34 7 PRO B O 1
ATOM 3262 N N . LEU B 1 8 ? 24.766 18.047 59.781 1 28.98 8 LEU B N 1
ATOM 3263 C CA . LEU B 1 8 ? 24.938 18.547 58.406 1 28.98 8 LEU B CA 1
ATOM 3264 C C . LEU B 1 8 ? 25.234 20.047 58.406 1 28.98 8 LEU B C 1
ATOM 3266 O O . LEU B 1 8 ? 24.484 20.828 59 1 28.98 8 LEU B O 1
ATOM 3270 N N . LYS B 1 9 ? 26.469 20.375 58.344 1 35.41 9 LYS B N 1
ATOM 3271 C CA . LYS B 1 9 ? 26.891 21.781 58.312 1 35.41 9 LYS B CA 1
ATOM 3272 C C . LYS B 1 9 ? 26.016 22.609 57.406 1 35.41 9 LYS B C 1
ATOM 3274 O O . LYS B 1 9 ? 25.812 22.266 56.219 1 35.41 9 LYS B O 1
ATOM 3279 N N . LYS B 1 10 ? 25.078 23.375 57.938 1 31.59 10 LYS B N 1
ATOM 3280 C CA . LYS B 1 10 ? 24.234 24.422 57.344 1 31.59 10 LYS B CA 1
ATOM 3281 C C . LYS B 1 10 ? 25.062 25.359 56.469 1 31.59 10 LYS B C 1
ATOM 3283 O O . LYS B 1 10 ? 25.922 26.094 57 1 31.59 10 LYS B O 1
ATOM 3288 N N . MET B 1 11 ? 25.453 24.969 55.312 1 29.86 11 MET B N 1
ATOM 3289 C CA . MET B 1 11 ? 26.125 25.938 54.438 1 29.86 11 MET B CA 1
ATOM 3290 C C . MET B 1 11 ? 25.359 27.266 54.406 1 29.86 11 MET B C 1
ATOM 3292 O O . MET B 1 11 ? 24.156 27.297 54.156 1 29.86 11 MET B O 1
ATOM 3296 N N . ARG B 1 12 ? 25.766 28.234 55.094 1 30.41 12 ARG B N 1
ATOM 3297 C CA . ARG B 1 12 ? 25.312 29.625 55.125 1 30.41 12 ARG B CA 1
ATOM 3298 C C . ARG B 1 12 ? 25.016 30.125 53.719 1 30.41 12 ARG B C 1
ATOM 3300 O O . ARG B 1 12 ? 25.797 29.922 52.781 1 30.41 12 ARG B O 1
ATOM 3307 N N . ALA B 1 13 ? 23.719 30.312 53.406 1 31.25 13 ALA B N 1
ATOM 3308 C CA . ALA B 1 13 ? 23.094 31.047 52.281 1 31.25 13 ALA B CA 1
ATOM 3309 C C . ALA B 1 13 ? 23.766 32.406 52.062 1 31.25 13 ALA B C 1
ATOM 3311 O O . ALA B 1 13 ? 23.734 33.281 52.938 1 31.25 13 ALA B O 1
ATOM 3312 N N . ALA B 1 14 ? 25 32.438 51.594 1 31.97 14 ALA B N 1
ATOM 3313 C CA . ALA B 1 14 ? 25.594 33.719 51.25 1 31.97 14 ALA B CA 1
ATOM 3314 C C . ALA B 1 14 ? 24.562 34.656 50.656 1 31.97 14 ALA B C 1
ATOM 3316 O O . ALA B 1 14 ? 23.703 34.219 49.875 1 31.97 14 ALA B O 1
ATOM 3317 N N . ASP B 1 15 ? 24.141 35.688 51.281 1 32.09 15 ASP B N 1
ATOM 3318 C CA . ASP B 1 15 ? 23.375 36.875 50.906 1 32.09 15 ASP B CA 1
ATOM 3319 C C . ASP B 1 15 ? 23.844 37.469 49.594 1 32.09 15 ASP B C 1
ATOM 3321 O O . ASP B 1 15 ? 24.781 38.25 49.531 1 32.09 15 ASP B O 1
ATOM 3325 N N . GLY B 1 16 ? 24.453 36.688 48.656 1 31.17 16 GLY B N 1
ATOM 3326 C CA . GLY B 1 16 ? 24.969 37.312 47.438 1 31.17 16 GLY B CA 1
ATOM 3327 C C . GLY B 1 16 ? 24.031 38.344 46.844 1 31.17 16 GLY B C 1
ATOM 3328 O O . GLY B 1 16 ? 22.812 38.188 46.875 1 31.17 16 GLY B O 1
ATOM 3329 N N . GLU B 1 17 ? 24.328 39.688 46.875 1 33.25 17 GLU B N 1
ATOM 3330 C CA . GLU B 1 17 ? 23.734 40.781 46.125 1 33.25 17 GLU B CA 1
ATOM 3331 C C . GLU B 1 17 ? 23.234 40.344 44.781 1 33.25 17 GLU B C 1
ATOM 3333 O O . GLU B 1 17 ? 23.984 39.75 44 1 33.25 17 GLU B O 1
ATOM 3338 N N . GLY B 1 18 ? 22.094 39.906 44.656 1 34.03 18 GLY B N 1
ATOM 3339 C CA . GLY B 1 18 ? 21.344 39.438 43.5 1 34.03 18 GLY B CA 1
ATOM 3340 C C . GLY B 1 18 ? 21.656 40.219 42.25 1 34.03 18 GLY B C 1
ATOM 3341 O O . GLY B 1 18 ? 21.438 41.406 42.188 1 34.03 18 GLY B O 1
ATOM 3342 N N . GLU B 1 19 ? 22.844 40.094 41.594 1 35.69 19 GLU B N 1
ATOM 3343 C CA . GLU B 1 19 ? 23.234 40.719 40.312 1 35.69 19 GLU B CA 1
ATOM 3344 C C . GLU B 1 19 ? 22 41.062 39.469 1 35.69 19 GLU B C 1
ATOM 3346 O O . GLU B 1 19 ? 21.047 40.281 39.375 1 35.69 19 GLU B O 1
ATOM 3351 N N . VAL B 1 20 ? 21.75 42.406 39.281 1 34.12 20 VAL B N 1
ATOM 3352 C CA . VAL B 1 20 ? 20.812 43.094 38.406 1 34.12 20 VAL B CA 1
ATOM 3353 C C . VAL B 1 20 ? 20.641 42.312 37.094 1 34.12 20 VAL B C 1
ATOM 3355 O O . VAL B 1 20 ? 21.609 42.062 36.375 1 34.12 20 VAL B O 1
ATOM 3358 N N . VAL B 1 21 ? 20.078 41.219 37.031 1 39.28 21 VAL B N 1
ATOM 3359 C CA . VAL B 1 21 ? 19.516 40.875 35.719 1 39.28 21 VAL B CA 1
ATOM 3360 C C . VAL B 1 21 ? 19.203 42.125 34.938 1 39.28 21 VAL B C 1
ATOM 3362 O O . VAL B 1 21 ? 18.344 42.906 35.344 1 39.28 21 VAL B O 1
ATOM 3365 N N . HIS B 1 22 ? 20.141 42.875 34.438 1 40.19 22 HIS B N 1
ATOM 3366 C CA . HIS B 1 22 ? 20.016 43.938 33.438 1 40.19 22 HIS B CA 1
ATOM 3367 C C . HIS B 1 22 ? 18.719 43.812 32.656 1 40.19 22 HIS B C 1
ATOM 3369 O O . HIS B 1 22 ? 18.328 42.688 32.281 1 40.19 22 HIS B O 1
ATOM 3375 N N . HIS B 1 23 ? 17.688 44.625 32.844 1 45.81 23 HIS B N 1
ATOM 3376 C CA . HIS B 1 23 ? 16.375 44.875 32.25 1 45.81 23 HIS B CA 1
ATOM 3377 C C . HIS B 1 23 ? 16.422 44.688 30.734 1 45.81 23 HIS B C 1
ATOM 3379 O O . HIS B 1 23 ? 16.953 45.531 30.016 1 45.81 23 HIS B O 1
ATOM 3385 N N . LEU B 1 24 ? 16.75 43.594 30.281 1 55.06 24 LEU B N 1
ATOM 3386 C CA . LEU B 1 24 ? 16.578 43.438 28.844 1 55.06 24 LEU B CA 1
ATOM 3387 C C . LEU B 1 24 ? 15.305 44.125 28.359 1 55.06 24 LEU B C 1
ATOM 3389 O O . LEU B 1 24 ? 14.266 44.031 29.016 1 55.06 24 LEU B O 1
ATOM 3393 N N . ASP B 1 25 ? 15.508 45.156 27.469 1 65.88 25 ASP B N 1
ATOM 3394 C CA . ASP B 1 25 ? 14.383 45.812 26.797 1 65.88 25 ASP B CA 1
ATOM 3395 C C . ASP B 1 25 ? 13.336 44.781 26.391 1 65.88 25 ASP B C 1
ATOM 3397 O O . ASP B 1 25 ? 13.664 43.656 26.062 1 65.88 25 ASP B O 1
ATOM 3401 N N . GLU B 1 26 ? 12.109 45.094 26.688 1 69.56 26 GLU B N 1
ATOM 3402 C CA . GLU B 1 26 ? 10.969 44.25 26.406 1 69.56 26 GLU B CA 1
ATOM 3403 C C . GLU B 1 26 ? 11.016 43.719 24.969 1 69.56 26 GLU B C 1
ATOM 3405 O O . GLU B 1 26 ? 10.609 42.594 24.703 1 69.56 26 GLU B O 1
ATOM 3410 N N . GLY B 1 27 ? 11.547 44.656 24.125 1 72.12 27 GLY B N 1
ATOM 3411 C CA . GLY B 1 27 ? 11.664 44.25 22.75 1 72.12 27 GLY B CA 1
ATOM 3412 C C . GLY B 1 27 ? 12.609 43.094 22.547 1 72.12 27 GLY B C 1
ATOM 3413 O O . GLY B 1 27 ? 12.297 42.125 21.812 1 72.12 27 GLY B O 1
ATOM 3414 N N . VAL B 1 28 ? 13.672 43.156 23.234 1 71.12 28 VAL B N 1
ATOM 3415 C CA . VAL B 1 28 ? 14.688 42.125 23.109 1 71.12 28 VAL B CA 1
ATOM 3416 C C . VAL B 1 28 ? 14.172 40.812 23.719 1 71.12 28 VAL B C 1
ATOM 3418 O O . VAL B 1 28 ? 14.367 39.75 23.141 1 71.12 28 VAL B O 1
ATOM 3421 N N . VAL B 1 29 ? 13.586 40.938 24.859 1 72.44 29 VAL B N 1
ATOM 3422 C CA . VAL B 1 29 ? 13.023 39.75 25.5 1 72.44 29 VAL B CA 1
ATOM 3423 C C . VAL B 1 29 ? 12.008 39.094 24.578 1 72.44 29 VAL B C 1
ATOM 3425 O O . VAL B 1 29 ? 12 37.875 24.422 1 72.44 29 VAL B O 1
ATOM 3428 N N . GLY B 1 30 ? 11.195 40 23.938 1 75.31 30 GLY B N 1
ATOM 3429 C CA . GLY B 1 30 ? 10.219 39.469 22.984 1 75.31 30 GLY B CA 1
ATOM 3430 C C . GLY B 1 30 ? 10.844 38.688 21.859 1 75.31 30 GLY B C 1
ATOM 3431 O O . GLY B 1 30 ? 10.367 37.594 21.531 1 75.31 30 GLY B O 1
ATOM 3432 N N . GLU B 1 31 ? 11.969 39.188 21.484 1 75.31 31 GLU B N 1
ATOM 3433 C CA . GLU B 1 31 ? 12.648 38.531 20.375 1 75.31 31 GLU B CA 1
ATOM 3434 C C . GLU B 1 31 ? 13.234 37.188 20.812 1 75.31 31 GLU B C 1
ATOM 3436 O O . GLU B 1 31 ? 13.195 36.219 20.047 1 75.31 31 GLU B O 1
ATOM 3441 N N . ILE B 1 32 ? 13.766 37.156 21.938 1 71.31 32 ILE B N 1
ATOM 3442 C CA . ILE B 1 32 ? 14.32 35.906 22.469 1 71.31 32 ILE B CA 1
ATOM 3443 C C . ILE B 1 32 ? 13.211 34.875 22.625 1 71.31 32 ILE B C 1
ATOM 3445 O O . ILE B 1 32 ? 13.359 33.719 22.203 1 71.31 32 ILE B O 1
ATOM 3449 N N . LEU B 1 33 ? 12.172 35.312 23.203 1 74.88 33 LEU B N 1
ATOM 3450 C CA . LEU B 1 33 ? 11.062 34.406 23.469 1 74.88 33 LEU B CA 1
ATOM 3451 C C . LEU B 1 33 ? 10.484 33.875 22.156 1 74.88 33 LEU B C 1
ATOM 3453 O O . LEU B 1 33 ? 10.062 32.719 22.094 1 74.88 33 LEU B O 1
ATOM 3457 N N . LEU B 1 34 ? 10.547 34.688 21.141 1 73.56 34 LEU B N 1
ATOM 3458 C CA . LEU B 1 34 ? 10 34.312 19.844 1 73.56 34 LEU B CA 1
ATOM 3459 C C . LEU B 1 34 ? 10.781 33.156 19.234 1 73.56 34 LEU B C 1
ATOM 3461 O O . LEU B 1 34 ? 10.242 32.406 18.438 1 73.56 34 LEU B O 1
ATOM 3465 N N . ARG B 1 35 ? 11.961 33 19.766 1 69.25 35 ARG B N 1
ATOM 3466 C CA . ARG B 1 35 ? 12.836 32 19.172 1 69.25 35 ARG B CA 1
ATOM 3467 C C . ARG B 1 35 ? 12.82 30.703 19.969 1 69.25 35 ARG B C 1
ATOM 3469 O O . ARG B 1 35 ? 13.281 29.672 19.5 1 69.25 35 ARG B O 1
ATOM 3476 N N . LEU B 1 36 ? 12.266 30.844 21.109 1 67.81 36 LEU B N 1
ATOM 3477 C CA . LEU B 1 36 ? 12.242 29.688 21.984 1 67.81 36 LEU B CA 1
ATOM 3478 C C . LEU B 1 36 ? 11.07 28.766 21.625 1 67.81 36 LEU B C 1
ATOM 3480 O O . LEU B 1 36 ? 10.031 29.234 21.141 1 67.81 36 LEU B O 1
ATOM 3484 N N . PRO B 1 37 ? 11.352 27.422 21.797 1 69.5 37 PRO B N 1
ATOM 3485 C CA . PRO B 1 37 ? 10.219 26.5 21.625 1 69.5 37 PRO B CA 1
ATOM 3486 C C . PRO B 1 37 ? 9.062 26.812 22.578 1 69.5 37 PRO B C 1
ATOM 3488 O O . PRO B 1 37 ? 9.258 27.484 23.594 1 69.5 37 PRO B O 1
ATOM 3491 N N . ALA B 1 38 ? 7.91 26.406 22.219 1 69.75 38 ALA B N 1
ATOM 3492 C CA . ALA B 1 38 ? 6.695 26.688 22.969 1 69.75 38 ALA B CA 1
ATOM 3493 C C . ALA B 1 38 ? 6.84 26.266 24.438 1 69.75 38 ALA B C 1
ATOM 3495 O O . ALA B 1 38 ? 6.43 27 25.344 1 69.75 38 ALA B O 1
ATOM 3496 N N . ALA B 1 39 ? 7.457 25.156 24.609 1 67.06 39 ALA B N 1
ATOM 3497 C CA . ALA B 1 39 ? 7.625 24.656 25.969 1 67.06 39 ALA B CA 1
ATOM 3498 C C . ALA B 1 39 ? 8.438 25.641 26.828 1 67.06 39 ALA B C 1
ATOM 3500 O O . ALA B 1 39 ? 8.125 25.875 27.984 1 67.06 39 ALA B O 1
ATOM 3501 N N . SER B 1 40 ? 9.406 26.141 26.203 1 71.25 40 SER B N 1
ATOM 3502 C CA . SER B 1 40 ? 10.266 27.078 26.906 1 71.25 40 SER B CA 1
ATOM 3503 C C . SER B 1 40 ? 9.523 28.391 27.203 1 71.25 40 SER B C 1
ATOM 3505 O O . SER B 1 40 ? 9.672 28.969 28.281 1 71.25 40 SER B O 1
ATOM 3507 N N . VAL B 1 41 ? 8.758 28.75 26.266 1 76.44 41 VAL B N 1
ATOM 3508 C CA . VAL B 1 41 ? 8 29.984 26.453 1 76.44 41 VAL B CA 1
ATOM 3509 C C . VAL B 1 41 ? 7.008 29.828 27.609 1 76.44 41 VAL B C 1
ATOM 3511 O O . VAL B 1 41 ? 6.852 30.719 28.438 1 76.44 41 VAL B O 1
ATOM 3514 N N . LEU B 1 42 ? 6.469 28.688 27.656 1 75.12 42 LEU B N 1
ATOM 3515 C CA . LEU B 1 42 ? 5.496 28.438 28.703 1 75.12 42 LEU B CA 1
ATOM 3516 C C . LEU B 1 42 ? 6.164 28.453 30.078 1 75.12 42 LEU B C 1
ATOM 3518 O O . LEU B 1 42 ? 5.586 28.953 31.047 1 75.12 42 LEU B O 1
ATOM 3522 N N . ARG B 1 43 ? 7.359 28 30.125 1 72.38 43 ARG B N 1
ATOM 3523 C CA . ARG B 1 43 ? 8.117 28.031 31.375 1 72.38 43 ARG B CA 1
ATOM 3524 C C . ARG B 1 43 ? 8.461 29.469 31.766 1 72.38 43 ARG B C 1
ATOM 3526 O O . ARG B 1 43 ? 8.383 29.828 32.938 1 72.38 43 ARG B O 1
ATOM 3533 N N . CYS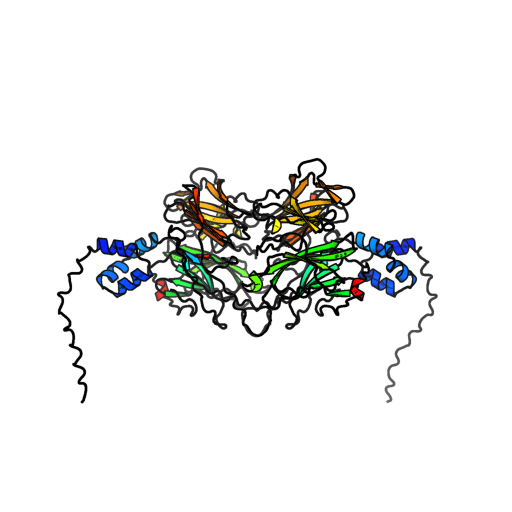 B 1 44 ? 8.812 30.141 30.781 1 74.81 44 CYS B N 1
ATOM 3534 C CA . CYS B 1 44 ? 9.188 31.531 31.016 1 74.81 44 CYS B CA 1
ATOM 3535 C C . CYS B 1 44 ? 7.992 32.344 31.516 1 74.81 44 CYS B C 1
ATOM 3537 O O . CYS B 1 44 ? 8.148 33.25 32.344 1 74.81 44 CYS B O 1
ATOM 3539 N N . ARG B 1 45 ? 6.871 31.953 31.047 1 76.06 45 ARG B N 1
ATOM 3540 C CA . ARG B 1 45 ? 5.633 32.594 31.469 1 76.06 45 ARG B CA 1
ATOM 3541 C C . ARG B 1 45 ? 5.438 32.5 32.969 1 76.06 45 ARG B C 1
ATOM 3543 O O . ARG B 1 45 ? 4.891 33.406 33.594 1 76.06 45 ARG B O 1
ATOM 3550 N N . ALA B 1 46 ? 5.953 31.422 33.406 1 73.5 46 ALA B N 1
ATOM 3551 C CA . ALA B 1 46 ? 5.738 31.141 34.844 1 73.5 46 ALA B CA 1
ATOM 3552 C C . ALA B 1 46 ? 6.801 31.828 35.688 1 73.5 46 ALA B C 1
ATOM 3554 O O . ALA B 1 46 ? 6.637 31.953 36.906 1 73.5 46 ALA B O 1
ATOM 3555 N N . ALA B 1 47 ? 7.828 32.312 35.156 1 70.38 47 ALA B N 1
ATOM 3556 C CA . ALA B 1 47 ? 8.984 32.812 35.906 1 70.38 47 ALA B CA 1
ATOM 3557 C C . ALA B 1 47 ? 8.82 34.281 36.25 1 70.38 47 ALA B C 1
ATOM 3559 O O . ALA B 1 47 ? 9.266 34.719 37.312 1 70.38 47 ALA B O 1
ATOM 3560 N N . CYS B 1 48 ? 8.32 35.031 35.375 1 76 48 CYS B N 1
ATOM 3561 C CA . CYS B 1 48 ? 8.25 36.469 35.562 1 76 48 CYS B CA 1
ATOM 3562 C C . CYS B 1 48 ? 6.961 37.031 34.969 1 76 48 CYS B C 1
ATOM 3564 O O . CYS B 1 48 ? 6.559 36.656 33.875 1 76 48 CYS B O 1
ATOM 3566 N N . THR B 1 49 ? 6.344 37.906 35.656 1 77.62 49 THR B N 1
ATOM 3567 C CA . THR B 1 49 ? 5.082 38.531 35.25 1 77.62 49 THR B CA 1
ATOM 3568 C C . THR B 1 49 ? 5.242 39.281 33.938 1 77.62 49 THR B C 1
ATOM 3570 O O . THR B 1 49 ? 4.324 39.281 33.125 1 77.62 49 THR B O 1
ATOM 3573 N N . ALA B 1 50 ? 6.344 39.906 33.812 1 73.81 50 ALA B N 1
ATOM 3574 C CA . ALA B 1 50 ? 6.594 40.625 32.594 1 73.81 50 ALA B CA 1
ATOM 3575 C C . ALA B 1 50 ? 6.641 39.688 31.375 1 73.81 50 ALA B C 1
ATOM 3577 O O . ALA B 1 50 ? 6.094 40 30.328 1 73.81 50 ALA B O 1
ATOM 3578 N N . TRP B 1 51 ? 7.16 38.594 31.656 1 77.25 51 TRP B N 1
ATOM 3579 C CA . TRP B 1 51 ? 7.262 37.594 30.594 1 77.25 51 TRP B CA 1
ATOM 3580 C C . TRP B 1 51 ? 5.902 36.969 30.297 1 77.25 51 TRP B C 1
ATOM 3582 O O . TRP B 1 51 ? 5.57 36.719 29.141 1 77.25 51 TRP B O 1
ATOM 3592 N N . ARG B 1 52 ? 5.18 36.875 31.25 1 76.56 52 ARG B N 1
ATOM 3593 C CA . ARG B 1 52 ? 3.828 36.344 31.094 1 76.56 52 ARG B CA 1
ATOM 3594 C C . ARG B 1 52 ? 2.979 37.281 30.234 1 76.56 52 ARG B C 1
ATOM 3596 O O . ARG B 1 52 ? 2.271 36.812 29.328 1 76.56 52 ARG B O 1
ATOM 3603 N N . ARG B 1 53 ? 3.066 38.531 30.531 1 77 53 ARG B N 1
ATOM 3604 C CA . ARG B 1 53 ? 2.303 39.5 29.766 1 77 53 ARG B CA 1
ATOM 3605 C C . ARG B 1 53 ? 2.684 39.469 28.281 1 77 53 ARG B C 1
ATOM 3607 O O . ARG B 1 53 ? 1.812 39.5 27.406 1 77 53 ARG B O 1
ATOM 3614 N N . LEU B 1 54 ? 3.934 39.375 28.062 1 77 54 LEU B N 1
ATOM 3615 C CA . LEU B 1 54 ? 4.414 39.312 26.688 1 77 54 LEU B CA 1
ATOM 3616 C C . LEU B 1 54 ? 3.957 38.031 26 1 77 54 LEU B C 1
ATOM 3618 O O . LEU B 1 54 ? 3.463 38.062 24.875 1 77 54 LEU B O 1
ATOM 3622 N N . ALA B 1 55 ? 4.039 36.969 26.766 1 75.31 55 ALA B N 1
ATOM 3623 C CA . ALA B 1 55 ? 3.779 35.656 26.188 1 75.31 55 ALA B CA 1
ATOM 3624 C C . ALA B 1 55 ? 2.283 35.406 26 1 75.31 55 ALA B C 1
ATOM 3626 O O . ALA B 1 55 ? 1.875 34.531 25.266 1 75.31 55 ALA B O 1
ATOM 3627 N N . ASP B 1 56 ? 1.522 36.312 26.641 1 76.12 56 ASP B N 1
ATOM 3628 C CA . ASP B 1 56 ? 0.074 36.156 26.547 1 76.12 56 ASP B CA 1
ATOM 3629 C C . ASP B 1 56 ? -0.51 37.094 25.484 1 76.12 56 ASP B C 1
ATOM 3631 O O . ASP B 1 56 ? -1.689 36.969 25.141 1 76.12 56 ASP B O 1
ATOM 3635 N N . SER B 1 57 ? 0.309 37.969 24.953 1 77.62 57 SER B N 1
ATOM 3636 C CA . SER B 1 57 ? -0.185 38.906 23.938 1 77.62 57 SER B CA 1
ATOM 3637 C C . SER B 1 57 ? -0.48 38.188 22.625 1 77.62 57 SER B C 1
ATOM 3639 O O . SER B 1 57 ? 0.319 37.375 22.172 1 77.62 57 SER B O 1
ATOM 3641 N N . PRO B 1 58 ? -1.647 38.531 22.094 1 77 58 PRO B N 1
ATOM 3642 C CA . PRO B 1 58 ? -2.023 37.906 20.812 1 77 58 PRO B CA 1
ATOM 3643 C C . PRO B 1 58 ? -0.992 38.125 19.719 1 77 58 PRO B C 1
ATOM 3645 O O . PRO B 1 58 ? -0.755 37.25 18.891 1 77 58 PRO B O 1
ATOM 3648 N N . ALA B 1 59 ? -0.43 39.281 19.734 1 75.5 59 ALA B N 1
ATOM 3649 C CA . ALA B 1 59 ? 0.569 39.594 18.703 1 75.5 59 ALA B CA 1
ATOM 3650 C C . ALA B 1 59 ? 1.792 38.688 18.844 1 75.5 59 ALA B C 1
ATOM 3652 O O . ALA B 1 59 ? 2.316 38.188 17.844 1 75.5 59 ALA B O 1
ATOM 3653 N N . PHE B 1 60 ? 2.17 38.5 20 1 76.44 60 PHE B N 1
ATOM 3654 C CA . PHE B 1 60 ? 3.314 37.625 20.266 1 76.44 60 PHE B CA 1
ATOM 3655 C C . PHE B 1 60 ? 2.998 36.188 19.875 1 76.44 60 PHE B C 1
ATOM 3657 O O . PHE B 1 60 ? 3.795 35.531 19.203 1 76.44 60 PHE B O 1
ATOM 3664 N N . LEU B 1 61 ? 1.882 35.781 20.234 1 76.56 61 LEU B N 1
ATOM 3665 C CA . LEU B 1 61 ? 1.491 34.375 20 1 76.56 61 LEU B CA 1
ATOM 3666 C C . LEU B 1 61 ? 1.408 34.094 18.5 1 76.56 61 LEU B C 1
ATOM 3668 O O . LEU B 1 61 ? 1.862 33.031 18.047 1 76.56 61 LEU B O 1
ATOM 3672 N N . ALA B 1 62 ? 0.874 35 17.812 1 71.88 62 ALA B N 1
ATOM 3673 C CA . ALA B 1 62 ? 0.79 34.875 16.359 1 71.88 62 ALA B CA 1
ATOM 3674 C C . ALA B 1 62 ? 2.18 34.844 15.734 1 71.88 62 ALA B C 1
ATOM 3676 O O . ALA B 1 62 ? 2.445 34.031 14.836 1 71.88 62 ALA B O 1
ATOM 3677 N N . ALA B 1 63 ? 3.002 35.719 16.188 1 72.81 63 ALA B N 1
ATOM 3678 C CA . ALA B 1 63 ? 4.367 35.781 15.672 1 72.81 63 ALA B CA 1
ATOM 3679 C C . ALA B 1 63 ? 5.141 34.531 15.984 1 72.81 63 ALA B C 1
ATOM 3681 O O . ALA B 1 63 ? 5.891 34 15.148 1 72.81 63 ALA B O 1
ATOM 3682 N N . HIS B 1 64 ? 4.98 34.125 17.156 1 74.62 64 HIS B N 1
ATOM 3683 C CA . HIS B 1 64 ? 5.645 32.906 17.594 1 74.62 64 HIS B CA 1
ATOM 3684 C C . HIS B 1 64 ? 5.219 31.703 16.719 1 74.62 64 HIS B C 1
ATOM 3686 O O . HIS B 1 64 ? 6.062 30.922 16.281 1 74.62 64 HIS B O 1
ATOM 3692 N N . ALA B 1 65 ? 4.004 31.562 16.438 1 69.06 65 ALA B N 1
ATOM 3693 C CA . ALA B 1 65 ? 3.459 30.469 15.633 1 69.06 65 ALA B CA 1
ATOM 3694 C C . ALA B 1 65 ? 4.008 30.516 14.211 1 69.06 65 ALA B C 1
ATOM 3696 O O . ALA B 1 65 ? 4.312 29.484 13.617 1 69.06 65 ALA B O 1
ATOM 3697 N N . ARG B 1 66 ? 4.074 31.656 13.758 1 66.06 66 ARG B N 1
ATOM 3698 C CA . ARG B 1 66 ? 4.535 31.844 12.383 1 66.06 66 ARG B CA 1
ATOM 3699 C C . ARG B 1 66 ? 6 31.453 12.234 1 66.06 66 ARG B C 1
ATOM 3701 O O . ARG B 1 66 ? 6.43 31.031 11.164 1 66.06 66 ARG B O 1
ATOM 3708 N N . ARG B 1 67 ? 6.691 31.578 13.242 1 63.5 67 ARG B N 1
ATOM 3709 C CA . ARG B 1 67 ? 8.133 31.391 13.164 1 63.5 67 ARG B CA 1
ATOM 3710 C C . ARG B 1 67 ? 8.516 29.938 13.469 1 63.5 67 ARG B C 1
ATOM 3712 O O . ARG B 1 67 ? 9.648 29.531 13.211 1 63.5 67 ARG B O 1
ATOM 3719 N N . ARG B 1 68 ? 7.613 29.281 13.93 1 65.62 68 ARG B N 1
ATOM 3720 C CA . ARG B 1 68 ? 7.949 27.922 14.312 1 65.62 68 ARG B CA 1
ATOM 3721 C C . ARG B 1 68 ? 8.172 27.047 13.078 1 65.62 68 ARG B C 1
ATOM 3723 O O . ARG B 1 68 ? 7.367 27.078 12.141 1 65.62 68 ARG B O 1
ATOM 3730 N N . PRO B 1 69 ? 9.367 26.406 13.109 1 60.25 69 PRO B N 1
ATOM 3731 C CA . PRO B 1 69 ? 9.594 25.484 11.984 1 60.25 69 PRO B CA 1
ATOM 3732 C C . PRO B 1 69 ? 8.656 24.281 12.008 1 60.25 69 PRO B C 1
ATOM 3734 O O . PRO B 1 69 ? 8.07 23.969 13.055 1 60.25 69 PRO B O 1
ATOM 3737 N N . ILE B 1 70 ? 8.438 23.781 10.836 1 56.59 70 ILE B N 1
ATOM 3738 C CA . ILE B 1 70 ? 7.68 22.547 10.727 1 56.59 70 ILE B CA 1
ATOM 3739 C C . ILE B 1 70 ? 8.422 21.422 11.445 1 56.59 70 ILE B C 1
ATOM 3741 O O . ILE B 1 70 ? 9.648 21.297 11.336 1 56.59 70 ILE B O 1
ATOM 3745 N N . GLU B 1 71 ? 7.758 20.922 12.406 1 59.53 71 GLU B N 1
ATOM 3746 C CA . GLU B 1 71 ? 8.312 19.766 13.109 1 59.53 71 GLU B CA 1
ATOM 3747 C C . GLU B 1 71 ? 7.645 18.469 12.641 1 59.53 71 GLU B C 1
ATOM 3749 O O . GLU B 1 71 ? 6.453 18.453 12.32 1 59.53 71 GLU B O 1
ATOM 3754 N N . ILE B 1 72 ? 8.469 17.578 12.281 1 53.38 72 ILE B N 1
ATOM 3755 C CA . ILE B 1 72 ? 7.957 16.266 11.883 1 53.38 72 ILE B CA 1
ATOM 3756 C C . ILE B 1 72 ? 7.773 15.391 13.117 1 53.38 72 ILE B C 1
ATOM 3758 O O . ILE B 1 72 ? 8.75 14.93 13.711 1 53.38 72 ILE B O 1
ATOM 3762 N N . PRO B 1 73 ? 6.492 15.508 13.531 1 53.28 73 PRO B N 1
ATOM 3763 C CA . PRO B 1 73 ? 6.293 14.555 14.625 1 53.28 73 PRO B CA 1
ATOM 3764 C C . PRO B 1 73 ? 6.289 13.102 14.148 1 53.28 73 PRO B C 1
ATOM 3766 O O . PRO B 1 73 ? 5.797 12.805 13.055 1 53.28 73 PRO B O 1
ATOM 3769 N N . GLN B 1 74 ? 7.25 12.367 14.578 1 48.84 74 GLN B N 1
ATOM 3770 C CA . GLN B 1 74 ? 7.254 10.938 14.297 1 48.84 74 GLN B CA 1
ATOM 3771 C C . GLN B 1 74 ? 6.402 10.172 15.305 1 48.84 74 GLN B C 1
ATOM 3773 O O . GLN B 1 74 ? 6.43 10.469 16.5 1 48.84 74 GLN B O 1
ATOM 3778 N N . TYR B 1 75 ? 5.422 9.641 14.539 1 47.97 75 TYR B N 1
ATOM 3779 C CA . TYR B 1 75 ? 4.629 8.742 15.367 1 47.97 75 TYR B CA 1
ATOM 3780 C C . TYR B 1 75 ? 5.008 7.289 15.109 1 47.97 75 TYR B C 1
ATOM 3782 O O . TYR B 1 75 ? 5.203 6.887 13.961 1 47.97 75 TYR B O 1
ATOM 3790 N N . ILE B 1 76 ? 5.707 6.699 16.078 1 42.25 76 ILE B N 1
ATOM 3791 C CA . ILE B 1 76 ? 5.977 5.277 15.93 1 42.25 76 ILE B CA 1
ATOM 3792 C C . ILE B 1 76 ? 4.836 4.465 16.531 1 42.25 76 ILE B C 1
ATOM 3794 O O . ILE B 1 76 ? 4.453 4.68 17.688 1 42.25 76 ILE B O 1
ATOM 3798 N N . ARG B 1 77 ? 4.258 3.803 15.633 1 45.47 77 ARG B N 1
ATOM 3799 C CA . ARG B 1 77 ? 3.27 2.826 16.078 1 45.47 77 ARG B CA 1
ATOM 3800 C C . ARG B 1 77 ? 3.939 1.531 16.531 1 45.47 77 ARG B C 1
ATOM 3802 O O . ARG B 1 77 ? 4.688 0.918 15.766 1 45.47 77 ARG B O 1
ATOM 3809 N N . THR B 1 78 ? 4.137 1.409 17.906 1 38.03 78 THR B N 1
ATOM 3810 C CA . THR B 1 78 ? 4.613 0.121 18.391 1 38.03 78 THR B CA 1
ATOM 3811 C C . THR B 1 78 ? 3.443 -0.826 18.656 1 38.03 78 THR B C 1
ATOM 3813 O O . THR B 1 78 ? 2.49 -0.47 19.344 1 38.03 78 THR B O 1
ATOM 3816 N N . GLU B 1 79 ? 3.385 -1.746 17.859 1 39.06 79 GLU B N 1
ATOM 3817 C CA . GLU B 1 79 ? 2.436 -2.822 18.125 1 39.06 79 GLU B CA 1
ATOM 3818 C C . GLU B 1 79 ? 2.986 -3.799 19.172 1 39.06 79 GLU B C 1
ATOM 3820 O O . GLU B 1 79 ? 4.098 -4.312 19.016 1 39.06 79 GLU B O 1
ATOM 3825 N N . ILE B 1 80 ? 2.736 -3.48 20.516 1 35.31 80 ILE B N 1
ATOM 3826 C CA . ILE B 1 80 ? 3.154 -4.422 21.547 1 35.31 80 ILE B CA 1
ATOM 3827 C C . ILE B 1 80 ? 2.26 -5.656 21.516 1 35.31 80 ILE B C 1
ATOM 3829 O O . ILE B 1 80 ? 1.031 -5.543 21.531 1 35.31 80 ILE B O 1
ATOM 3833 N N . TRP B 1 81 ? 2.963 -6.695 21.094 1 34.66 81 TRP B N 1
ATOM 3834 C CA . TRP B 1 81 ? 2.316 -8 21.188 1 34.66 81 TRP B CA 1
ATOM 3835 C C . TRP B 1 81 ? 2.395 -8.547 22.609 1 34.66 81 TRP B C 1
ATOM 3837 O O . TRP B 1 81 ? 3.475 -8.602 23.203 1 34.66 81 TRP B O 1
ATOM 3847 N N . PRO B 1 82 ? 1.376 -8.484 23.406 1 34.41 82 PRO B N 1
ATOM 3848 C CA . PRO B 1 82 ? 1.522 -9.062 24.734 1 34.41 82 PRO B CA 1
ATOM 3849 C C . PRO B 1 82 ? 2.223 -10.422 24.719 1 34.41 82 PRO B C 1
ATOM 3851 O O . PRO B 1 82 ? 2.127 -11.156 23.734 1 34.41 82 PRO B O 1
ATOM 3854 N N . ASP B 1 83 ? 3.336 -10.586 25.484 1 34.88 83 ASP B N 1
ATOM 3855 C CA . ASP B 1 83 ? 4.125 -11.797 25.688 1 34.88 83 ASP B CA 1
ATOM 3856 C C . ASP B 1 83 ? 3.246 -13.047 25.609 1 34.88 83 ASP B C 1
ATOM 3858 O O . ASP B 1 83 ? 3.746 -14.156 25.422 1 34.88 83 ASP B O 1
ATOM 3862 N N . GLY B 1 84 ? 2.385 -13.25 26.734 1 33.88 84 GLY B N 1
ATOM 3863 C CA . GLY B 1 84 ? 1.931 -14.594 27.062 1 33.88 84 GLY B CA 1
ATOM 3864 C C . GLY B 1 84 ? 1.39 -15.352 25.859 1 33.88 84 GLY B C 1
ATOM 3865 O O . GLY B 1 84 ? 1.745 -16.516 25.641 1 33.88 84 GLY B O 1
ATOM 3866 N N . VAL B 1 85 ? 0.027 -15.305 25.641 1 31.73 85 VAL B N 1
ATOM 3867 C CA . VAL B 1 85 ? -0.524 -16.312 24.734 1 31.73 85 VAL B CA 1
ATOM 3868 C C . VAL B 1 85 ? 0.057 -16.109 23.328 1 31.73 85 VAL B C 1
ATOM 3870 O O . VAL B 1 85 ? 0.129 -14.992 22.844 1 31.73 85 VAL B O 1
ATOM 3873 N N . ARG B 1 86 ? 1.025 -16.891 22.766 1 31.23 86 ARG B N 1
ATOM 3874 C CA . ARG B 1 86 ? 1.556 -17.312 21.469 1 31.23 86 ARG B CA 1
ATOM 3875 C C . ARG B 1 86 ? 0.654 -16.844 20.344 1 31.23 86 ARG B C 1
ATOM 3877 O O . ARG B 1 86 ? 0.743 -17.344 19.219 1 31.23 86 ARG B O 1
ATOM 3884 N N . ARG B 1 87 ? -0.545 -16.406 20.641 1 31.59 87 ARG B N 1
ATOM 3885 C CA . ARG B 1 87 ? -1.629 -16.125 19.703 1 31.59 87 ARG B CA 1
ATOM 3886 C C . ARG B 1 87 ? -1.28 -14.953 18.812 1 31.59 87 ARG B C 1
ATOM 3888 O O . ARG B 1 87 ? -0.441 -14.125 19.156 1 31.59 87 ARG B O 1
ATOM 3895 N N . ARG B 1 88 ? -1.697 -15.086 17.641 1 32.75 88 ARG B N 1
ATOM 3896 C CA . ARG B 1 88 ? -1.482 -14.125 16.562 1 32.75 88 ARG B CA 1
ATOM 3897 C C . ARG B 1 88 ? -1.505 -12.695 17.094 1 32.75 88 ARG B C 1
ATOM 3899 O O . ARG B 1 88 ? -2.373 -12.336 17.891 1 32.75 88 ARG B O 1
ATOM 3906 N N . PRO B 1 89 ? -0.444 -12.109 17.359 1 31.23 89 PRO B N 1
ATOM 3907 C CA . PRO B 1 89 ? -0.413 -10.719 17.828 1 31.23 89 PRO B CA 1
ATOM 3908 C C . PRO B 1 89 ? -1.667 -9.938 17.438 1 31.23 89 PRO B C 1
ATOM 3910 O O . PRO B 1 89 ? -2.07 -9.945 16.281 1 31.23 89 PRO B O 1
ATOM 3913 N N . LEU B 1 90 ? -2.844 -10.117 18.078 1 32.03 90 LEU B N 1
ATOM 3914 C CA . LEU B 1 90 ? -3.732 -8.953 18.094 1 32.03 90 LEU B CA 1
ATOM 3915 C C . LEU B 1 90 ? -2.934 -7.66 18.031 1 32.03 90 LEU B C 1
ATOM 3917 O O . LEU B 1 90 ? -2.189 -7.34 18.969 1 32.03 90 LEU B O 1
ATOM 3921 N N . CYS B 1 91 ? -2.248 -7.445 17.125 1 30.53 91 CYS B N 1
ATOM 3922 C CA . CYS B 1 91 ? -1.522 -6.18 17.172 1 30.53 91 CYS B CA 1
ATOM 3923 C C . CYS B 1 91 ? -2.352 -5.094 17.844 1 30.53 91 CYS B C 1
ATOM 3925 O O . CYS B 1 91 ? -3.287 -4.559 17.25 1 30.53 91 CYS B O 1
ATOM 3927 N N . GLY B 1 92 ? -2.932 -5.391 18.922 1 32 92 GLY B N 1
ATOM 3928 C CA . GLY B 1 92 ? -3.191 -4.145 19.625 1 32 92 GLY B CA 1
ATOM 3929 C C . GLY B 1 92 ? -2.062 -3.139 19.5 1 32 92 GLY B C 1
ATOM 3930 O O . GLY B 1 92 ? -0.996 -3.314 20.094 1 32 92 GLY B O 1
ATOM 3931 N N . SER B 1 93 ? -1.781 -2.891 18.297 1 32.19 93 SER B N 1
ATOM 3932 C CA . SER B 1 93 ? -0.723 -1.912 18.062 1 32.19 93 SER B CA 1
ATOM 3933 C C . SER B 1 93 ? -0.925 -0.67 18.938 1 32.19 93 SER B C 1
ATOM 3935 O O . SER B 1 93 ? -1.975 -0.027 18.859 1 32.19 93 SER B O 1
ATOM 3937 N N . GLY B 1 94 ? -0.758 -0.927 20.188 1 33.72 94 GLY B N 1
ATOM 3938 C CA . GLY B 1 94 ? -0.586 0.368 20.828 1 33.72 94 GLY B CA 1
ATOM 3939 C C . GLY B 1 94 ? 0.404 1.263 20.109 1 33.72 94 GLY B C 1
ATOM 3940 O O . GLY B 1 94 ? 1.378 0.779 19.531 1 33.72 94 GLY B O 1
ATOM 3941 N N . GLU B 1 95 ? -0.185 2.123 19.453 1 35.78 95 GLU B N 1
ATOM 3942 C CA . GLU B 1 95 ? 0.652 3.127 18.797 1 35.78 95 GLU B CA 1
ATOM 3943 C C . GLU B 1 95 ? 1.358 4.004 19.828 1 35.78 95 GLU B C 1
ATOM 3945 O O . GLU B 1 95 ? 0.725 4.523 20.75 1 35.78 95 GLU B O 1
ATOM 3950 N N . ASP B 1 96 ? 2.512 3.607 20.203 1 36.94 96 ASP B N 1
ATOM 3951 C CA . ASP B 1 96 ? 3.338 4.578 20.906 1 36.94 96 ASP B CA 1
ATOM 3952 C C . ASP B 1 96 ? 3.646 5.789 20.031 1 36.94 96 ASP B C 1
ATOM 3954 O O . ASP B 1 96 ? 4.117 5.641 18.906 1 36.94 96 ASP B O 1
ATOM 3958 N N . PHE B 1 97 ? 2.76 6.727 20.375 1 37.72 97 PHE B N 1
ATOM 3959 C CA . PHE B 1 97 ? 3 7.977 19.656 1 37.72 97 PHE B CA 1
ATOM 3960 C C . PHE B 1 97 ? 4.172 8.734 20.281 1 37.72 97 PHE B C 1
ATOM 3962 O O . PHE B 1 97 ? 4.219 8.93 21.484 1 37.72 97 PHE B O 1
ATOM 3969 N N . ASP B 1 98 ? 5.352 8.398 19.844 1 41.31 98 ASP B N 1
ATOM 3970 C CA . ASP B 1 98 ? 6.418 9.328 20.203 1 41.31 98 ASP B CA 1
ATOM 3971 C C . ASP B 1 98 ? 6.488 10.492 19.219 1 41.31 98 ASP B C 1
ATOM 3973 O O . ASP B 1 98 ? 6.676 10.281 18.016 1 41.31 98 ASP B O 1
ATOM 3977 N N . LEU B 1 99 ? 5.844 11.57 19.672 1 40.41 99 LEU B N 1
ATOM 3978 C CA . LEU B 1 99 ? 5.969 12.773 18.859 1 40.41 99 LEU B CA 1
ATOM 3979 C C . LEU B 1 99 ? 7.371 13.359 18.969 1 40.41 99 LEU B C 1
ATOM 3981 O O . LEU B 1 99 ? 7.703 14.008 19.953 1 40.41 99 LEU B O 1
ATOM 3985 N N . ASP B 1 100 ? 8.359 12.586 18.5 1 43.12 100 ASP B N 1
ATOM 3986 C CA . ASP B 1 100 ? 9.617 13.32 18.422 1 43.12 100 ASP B CA 1
ATOM 3987 C C . ASP B 1 100 ? 9.656 14.211 17.188 1 43.12 100 ASP B C 1
ATOM 3989 O O . ASP B 1 100 ? 9.508 13.727 16.062 1 43.12 100 ASP B O 1
ATOM 3993 N N . ALA B 1 101 ? 9.328 15.453 17.484 1 46.06 101 ALA B N 1
ATOM 3994 C CA . ALA B 1 101 ? 9.422 16.422 16.406 1 46.06 101 ALA B CA 1
ATOM 3995 C C . ALA B 1 101 ? 10.875 16.609 15.969 1 46.06 101 ALA B C 1
ATOM 3997 O O . ALA B 1 101 ? 11.766 16.828 16.797 1 46.06 101 ALA B O 1
ATOM 3998 N N . VAL B 1 102 ? 11.258 15.914 14.922 1 46.97 102 VAL B N 1
ATOM 3999 C CA . VAL B 1 102 ? 12.578 16.172 14.344 1 46.97 102 VAL B CA 1
ATOM 4000 C C . VAL B 1 102 ? 12.539 17.438 13.508 1 46.97 102 VAL B C 1
ATOM 4002 O O . VAL B 1 102 ? 11.742 17.562 12.578 1 46.97 102 VAL B O 1
ATOM 4005 N N . SER B 1 103 ? 13.172 18.453 14.172 1 51.12 103 SER B N 1
ATOM 4006 C CA . SER B 1 103 ? 13.367 19.609 13.297 1 51.12 103 SER B CA 1
ATOM 4007 C C . SER B 1 103 ? 14.156 19.234 12.047 1 51.12 103 SER B C 1
ATOM 4009 O O . SER B 1 103 ? 15.344 18.906 12.133 1 51.12 103 SER B O 1
ATOM 4011 N N . VAL B 1 104 ? 13.547 18.703 11.047 1 52.75 104 VAL B N 1
ATOM 4012 C CA . VAL B 1 104 ? 14.203 18.203 9.836 1 52.75 104 VAL B CA 1
ATOM 4013 C C . VAL B 1 104 ? 14.914 19.359 9.125 1 52.75 104 VAL B C 1
ATOM 4015 O O . VAL B 1 104 ? 15.883 19.125 8.391 1 52.75 104 VAL B O 1
ATOM 4018 N N . PHE B 1 105 ? 14.445 20.484 9.328 1 52.12 105 PHE B N 1
ATOM 4019 C CA . PHE B 1 105 ? 15.023 21.547 8.516 1 52.12 105 PHE B CA 1
ATOM 4020 C C . PHE B 1 105 ? 16.203 22.188 9.227 1 52.12 105 PHE B C 1
ATOM 4022 O O . PHE B 1 105 ? 17 22.906 8.602 1 52.12 105 PHE B O 1
ATOM 4029 N N . SER B 1 106 ? 16.25 21.812 10.539 1 48.5 106 SER B N 1
ATOM 4030 C CA . SER B 1 106 ? 17.391 22.438 11.18 1 48.5 106 SER B CA 1
ATOM 4031 C C . SER B 1 106 ? 18.672 21.625 10.961 1 48.5 106 SER B C 1
ATOM 4033 O O . SER B 1 106 ? 18.594 20.406 10.766 1 48.5 106 SER B O 1
ATOM 4035 N N . GLY B 1 107 ? 19.578 21.922 10.109 1 44.16 107 GLY B N 1
ATOM 4036 C CA . GLY B 1 107 ? 20.906 21.375 9.883 1 44.16 107 GLY B CA 1
ATOM 4037 C C . GLY B 1 107 ? 21.391 20.5 11.023 1 44.16 107 GLY B C 1
ATOM 4038 O O . GLY B 1 107 ? 22.438 19.859 10.922 1 44.16 107 GLY B O 1
ATOM 4039 N N . ALA B 1 108 ? 21.078 20.672 12.156 1 40.66 108 ALA B N 1
ATOM 4040 C CA . ALA B 1 108 ? 21.688 19.938 13.266 1 40.66 108 ALA B CA 1
ATOM 4041 C C . ALA B 1 108 ? 21.203 18.5 13.312 1 40.66 108 ALA B C 1
ATOM 4043 O O . ALA B 1 108 ? 20.031 18.219 13.078 1 40.66 108 ALA B O 1
ATOM 4044 N N . GLY B 1 109 ? 21.953 17.609 12.82 1 42.88 109 GLY B N 1
ATOM 4045 C CA . GLY B 1 109 ? 21.812 16.156 12.859 1 42.88 109 GLY B CA 1
ATOM 4046 C C . GLY B 1 109 ? 20.969 15.68 14.023 1 42.88 109 GLY B C 1
ATOM 4047 O O . GLY B 1 109 ? 21.5 15.148 15 1 42.88 109 GLY B O 1
ATOM 4048 N N . ASP B 1 110 ? 20.016 16.328 14.414 1 40.62 110 ASP B N 1
ATOM 4049 C CA . ASP B 1 110 ? 19.453 16.078 15.734 1 40.62 110 ASP B CA 1
ATOM 4050 C C . ASP B 1 110 ? 18.812 14.688 15.797 1 40.62 110 ASP B C 1
ATOM 4052 O O . ASP B 1 110 ? 17.938 14.367 14.984 1 40.62 110 ASP B O 1
ATOM 4056 N N . ARG B 1 111 ? 19.672 13.812 16.281 1 41.88 111 ARG B N 1
ATOM 4057 C CA . ARG B 1 111 ? 19.297 12.484 16.766 1 41.88 111 ARG B CA 1
ATOM 4058 C C . ARG B 1 111 ? 18.078 12.562 17.672 1 41.88 111 ARG B C 1
ATOM 4060 O O . ARG B 1 111 ? 18.125 13.195 18.734 1 41.88 111 ARG B O 1
ATOM 4067 N N . ARG B 1 112 ? 16.969 12.719 17.141 1 41.09 112 ARG B N 1
ATOM 4068 C CA . ARG B 1 112 ? 15.875 12.922 18.094 1 41.09 112 ARG B CA 1
ATOM 4069 C C . ARG B 1 112 ? 15.32 11.586 18.578 1 41.09 112 ARG B C 1
ATOM 4071 O O . ARG B 1 112 ? 15.32 10.602 17.844 1 41.09 112 ARG B O 1
ATOM 4078 N N . LYS B 1 113 ? 15.289 11.594 19.859 1 38.44 113 LYS B N 1
ATOM 4079 C CA . LYS B 1 113 ? 14.789 10.453 20.625 1 38.44 113 LYS B CA 1
ATOM 4080 C C . LYS B 1 113 ? 13.297 10.234 20.359 1 38.44 113 LYS B C 1
ATOM 4082 O O . LYS B 1 113 ? 12.547 11.195 20.219 1 38.44 113 LYS B O 1
ATOM 4087 N N . LEU B 1 114 ? 12.922 9.125 19.922 1 37.78 114 LEU B N 1
ATOM 4088 C CA . LEU B 1 114 ? 11.555 8.656 19.781 1 37.78 114 LEU B CA 1
ATOM 4089 C C . LEU B 1 114 ? 10.883 8.523 21.156 1 37.78 114 LEU B C 1
ATOM 4091 O O . LEU B 1 114 ? 11.484 8.016 22.094 1 37.78 114 LEU B O 1
ATOM 4095 N N . ALA B 1 115 ? 10.039 9.469 21.547 1 35.91 115 ALA B N 1
ATOM 4096 C CA . ALA B 1 115 ? 9.289 9.219 22.781 1 35.91 115 ALA B CA 1
ATOM 4097 C C . ALA B 1 115 ? 8.273 8.094 22.578 1 35.91 115 ALA B C 1
ATOM 4099 O O . ALA B 1 115 ? 7.676 7.965 21.516 1 35.91 115 ALA B O 1
ATOM 4100 N N . ARG B 1 116 ? 8.32 7.082 23.516 1 37.22 116 ARG B N 1
ATOM 4101 C CA . ARG B 1 116 ? 7.449 5.914 23.562 1 37.22 116 ARG B CA 1
ATOM 4102 C C . ARG B 1 116 ? 6.219 6.184 24.422 1 37.22 116 ARG B C 1
ATOM 4104 O O . ARG B 1 116 ? 6.328 6.75 25.516 1 37.22 116 ARG B O 1
ATOM 4111 N N . PHE B 1 117 ? 5.09 6.242 23.781 1 34.69 117 PHE B N 1
ATOM 4112 C CA . PHE B 1 117 ? 3.883 6.281 24.594 1 34.69 117 PHE B CA 1
ATOM 4113 C C . PHE B 1 117 ? 3.459 4.875 25 1 34.69 117 PHE B C 1
ATOM 4115 O O . PHE B 1 117 ? 3.379 3.977 24.156 1 34.69 117 PHE B O 1
ATOM 4122 N N . PRO B 1 118 ? 3.42 4.699 26.359 1 36.47 118 PRO B N 1
ATOM 4123 C CA . PRO B 1 118 ? 2.949 3.387 26.812 1 36.47 118 PRO B CA 1
ATOM 4124 C C . PRO B 1 118 ? 1.493 3.121 26.438 1 36.47 118 PRO B C 1
ATOM 4126 O O . PRO B 1 118 ? 0.653 4.02 26.547 1 36.47 118 PRO B O 1
ATOM 4129 N N . VAL B 1 119 ? 1.104 2.402 25.453 1 38.53 119 VAL B N 1
ATOM 4130 C CA . VAL B 1 119 ? -0.278 2 25.219 1 38.53 119 VAL B CA 1
ATOM 4131 C C . VAL B 1 119 ? -0.74 1.058 26.328 1 38.53 119 VAL B C 1
ATOM 4133 O O . VAL B 1 119 ? -0.126 0.013 26.562 1 38.53 119 VAL B O 1
ATOM 4136 N N . ALA B 1 120 ? -1.43 1.625 27.219 1 39.53 120 ALA B N 1
ATOM 4137 C CA . ALA B 1 120 ? -2.066 0.666 28.109 1 39.53 120 ALA B CA 1
ATOM 4138 C C . ALA B 1 120 ? -3.123 -0.154 27.375 1 39.53 120 ALA B C 1
ATOM 4140 O O . ALA B 1 120 ? -3.734 0.324 26.422 1 39.53 120 ALA B O 1
ATOM 4141 N N . GLU B 1 121 ? -3.127 -1.414 27.453 1 44.78 121 GLU B N 1
ATOM 4142 C CA . GLU B 1 121 ? -3.928 -2.508 26.906 1 44.78 121 GLU B CA 1
ATOM 4143 C C . GLU B 1 121 ? -5.383 -2.086 26.719 1 44.78 121 GLU B C 1
ATOM 4145 O O . GLU B 1 121 ? -6.039 -2.514 25.781 1 44.78 121 GLU B O 1
ATOM 4150 N N . GLU B 1 122 ? -5.984 -1.275 27.641 1 44.91 122 GLU B N 1
ATOM 4151 C CA . GLU B 1 122 ? -7.426 -1.048 27.719 1 44.91 122 GLU B CA 1
ATOM 4152 C C . GLU B 1 122 ? -7.824 0.216 26.953 1 44.91 122 GLU B C 1
ATOM 4154 O O . GLU B 1 122 ? -9.016 0.49 26.781 1 44.91 122 GLU B O 1
ATOM 4159 N N . ASP B 1 123 ? -6.914 0.944 26.453 1 49.06 123 ASP B N 1
ATOM 4160 C CA . ASP B 1 123 ? -7.301 2.271 25.984 1 49.06 123 ASP B CA 1
ATOM 4161 C C . ASP B 1 123 ? -7.691 2.24 24.516 1 49.06 123 ASP B C 1
ATOM 4163 O O . ASP B 1 123 ? -7.109 1.488 23.734 1 49.06 123 ASP B O 1
ATOM 4167 N N . PRO B 1 124 ? -8.922 2.816 24.25 1 53.22 124 PRO B N 1
ATOM 4168 C CA . PRO B 1 124 ? -9.383 2.916 22.859 1 53.22 124 PRO B CA 1
ATOM 4169 C C . PRO B 1 124 ? -8.312 3.449 21.922 1 53.22 124 PRO B C 1
ATOM 4171 O O . PRO B 1 124 ? -7.453 4.23 22.344 1 53.22 124 PRO B O 1
ATOM 4174 N N . TYR B 1 125 ? -8.25 2.898 20.812 1 59.38 125 TYR B N 1
ATOM 4175 C CA . TYR B 1 125 ? -7.324 3.311 19.75 1 59.38 125 TYR B CA 1
ATOM 4176 C C . TYR B 1 125 ? -7.523 4.777 19.406 1 59.38 125 TYR B C 1
ATOM 4178 O O . TYR B 1 125 ? -8.656 5.223 19.188 1 59.38 125 TYR B O 1
ATOM 4186 N N . CYS B 1 126 ? -6.469 5.621 19.734 1 64.38 126 CYS B N 1
ATOM 4187 C CA . CYS B 1 126 ? -6.457 7.016 19.312 1 64.38 126 CYS B CA 1
ATOM 4188 C C . CYS B 1 126 ? -5.398 7.25 18.234 1 64.38 126 CYS B C 1
ATOM 4190 O O . CYS B 1 126 ? -4.281 6.738 18.344 1 64.38 126 CYS B O 1
ATOM 4192 N N . CYS B 1 127 ? -5.875 7.871 17.156 1 70.25 127 CYS B N 1
ATOM 4193 C CA . CYS B 1 127 ? -4.941 8.117 16.062 1 70.25 127 CYS B CA 1
ATOM 4194 C C . CYS B 1 127 ? -4.941 9.586 15.664 1 70.25 127 CYS B C 1
ATOM 4196 O O . CYS B 1 127 ? -6 10.188 15.477 1 70.25 127 CYS B O 1
ATOM 4198 N N . PRO B 1 128 ? -3.732 10.242 15.695 1 77.88 128 PRO B N 1
ATOM 4199 C CA . PRO B 1 128 ? -3.678 11.57 15.078 1 77.88 128 PRO B CA 1
ATOM 4200 C C . PRO B 1 128 ? -4.078 11.555 13.602 1 77.88 128 PRO B C 1
ATOM 4202 O O . PRO B 1 128 ? -3.578 10.727 12.836 1 77.88 128 PRO B O 1
ATOM 4205 N N . LEU B 1 129 ? -4.895 12.438 13.289 1 81.38 129 LEU B N 1
ATOM 4206 C CA . LEU B 1 129 ? -5.43 12.445 11.93 1 81.38 129 LEU B CA 1
ATOM 4207 C C . LEU B 1 129 ? -4.836 13.594 11.117 1 81.38 129 LEU B C 1
ATOM 4209 O O . LEU B 1 129 ? -4.578 13.445 9.922 1 81.38 129 LEU B O 1
ATOM 4213 N N . ALA B 1 130 ? -4.711 14.703 11.766 1 86.06 130 ALA B N 1
ATOM 4214 C CA . ALA B 1 130 ? -4.273 15.898 11.055 1 86.06 130 ALA B CA 1
ATOM 4215 C C . ALA B 1 130 ? -3.795 16.969 12.023 1 86.06 130 ALA B C 1
ATOM 4217 O O . ALA B 1 130 ? -3.998 16.859 13.234 1 86.06 130 ALA B O 1
ATOM 4218 N N . SER B 1 131 ? -3.172 17.922 11.469 1 83.31 131 SER B N 1
ATOM 4219 C CA . SER B 1 131 ? -2.764 19.109 12.219 1 83.31 131 SER B CA 1
ATOM 4220 C C . SER B 1 131 ? -3.055 20.375 11.43 1 83.31 131 SER B C 1
ATOM 4222 O O . SER B 1 131 ? -3.002 20.391 10.203 1 83.31 131 SER B O 1
ATOM 4224 N N . CYS B 1 132 ? -3.408 21.391 12.227 1 86.69 132 CYS B N 1
ATOM 4225 C CA . CYS B 1 132 ? -3.668 22.703 11.656 1 86.69 132 CYS B CA 1
ATOM 4226 C C . CYS B 1 132 ? -3.361 23.812 12.656 1 86.69 132 CYS B C 1
ATOM 4228 O O . CYS B 1 132 ? -3.934 23.828 13.75 1 86.69 132 CYS B O 1
ATOM 4230 N N . ASP B 1 133 ? -2.467 24.656 12.328 1 81.44 133 ASP B N 1
ATOM 4231 C CA . ASP B 1 133 ? -2.123 25.812 13.141 1 81.44 133 ASP B CA 1
ATOM 4232 C C . ASP B 1 133 ? -1.733 25.406 14.555 1 81.44 133 ASP B C 1
ATOM 4234 O O . ASP B 1 133 ? -2.182 26.016 15.531 1 81.44 133 ASP B O 1
ATOM 4238 N N . GLY B 1 134 ? -1.073 24.344 14.578 1 78.12 134 GLY B N 1
ATOM 4239 C CA . GLY B 1 134 ? -0.578 23.906 15.875 1 78.12 134 GLY B CA 1
ATOM 4240 C C . GLY B 1 134 ? -1.554 23.016 16.625 1 78.12 134 GLY B C 1
ATOM 4241 O O . GLY B 1 134 ? -1.234 22.5 17.688 1 78.12 134 GLY B O 1
ATOM 4242 N N . LEU B 1 135 ? -2.686 22.938 16.125 1 84.88 135 LEU B N 1
ATOM 4243 C CA . LEU B 1 135 ? -3.682 22.062 16.719 1 84.88 135 LEU B CA 1
ATOM 4244 C C . LEU B 1 135 ? -3.602 20.656 16.109 1 84.88 135 LEU B C 1
ATOM 4246 O O . LEU B 1 135 ? -3.293 20.5 14.922 1 84.88 135 LEU B O 1
ATOM 4250 N N . LEU B 1 136 ? -3.889 19.688 16.953 1 84.94 136 LEU B N 1
ATOM 4251 C CA . LEU B 1 136 ? -3.916 18.297 16.516 1 84.94 136 LEU B CA 1
ATOM 4252 C C . LEU B 1 136 ? -5.332 17.734 16.562 1 84.94 136 LEU B C 1
ATOM 4254 O O . LEU B 1 136 ? -6.055 17.953 17.547 1 84.94 136 LEU B O 1
ATOM 4258 N N . LEU B 1 137 ? -5.695 17.141 15.516 1 88.75 137 LEU B N 1
ATOM 4259 C CA . LEU B 1 137 ? -6.953 16.391 15.469 1 88.75 137 LEU B CA 1
ATOM 4260 C C . LEU B 1 137 ? -6.723 14.914 15.742 1 88.75 137 LEU B C 1
ATOM 4262 O O . LEU B 1 137 ? -5.902 14.281 15.07 1 88.75 137 LEU B O 1
ATOM 4266 N N . VAL B 1 138 ? -7.5 14.367 16.703 1 83.56 138 VAL B N 1
ATOM 4267 C CA . VAL B 1 138 ? -7.363 12.961 17.094 1 83.56 138 VAL B CA 1
ATOM 4268 C C . VAL B 1 138 ? -8.719 12.266 16.984 1 83.56 138 VAL B C 1
ATOM 4270 O O . VAL B 1 138 ? -9.742 12.812 17.391 1 83.56 138 VAL B O 1
ATOM 4273 N N . GLY B 1 139 ? -8.656 11.148 16.328 1 81.75 139 GLY B N 1
ATOM 4274 C CA . GLY B 1 139 ? -9.852 10.32 16.297 1 81.75 139 GLY B CA 1
ATOM 4275 C C . GLY B 1 139 ? -9.781 9.125 17.234 1 81.75 139 GLY B C 1
ATOM 4276 O O . GLY B 1 139 ? -8.727 8.492 17.359 1 81.75 139 GLY B O 1
ATOM 4277 N N . GLN B 1 140 ? -10.844 8.961 17.875 1 74.75 140 GLN B N 1
ATOM 4278 C CA . GLN B 1 140 ? -10.93 7.789 18.75 1 74.75 140 GLN B CA 1
ATOM 4279 C C . GLN B 1 140 ? -11.734 6.672 18.078 1 74.75 140 GLN B C 1
ATOM 4281 O O . GLN B 1 140 ? -12.859 6.895 17.625 1 74.75 140 GLN B O 1
ATOM 4286 N N . GLY B 1 141 ? -11.086 5.582 17.938 1 66.56 141 GLY B N 1
ATOM 4287 C CA . GLY B 1 141 ? -11.742 4.441 17.328 1 66.56 141 GLY B CA 1
ATOM 4288 C C . GLY B 1 141 ? -10.992 3.893 16.125 1 66.56 141 GLY B C 1
ATOM 4289 O O . GLY B 1 141 ? -9.82 4.215 15.922 1 66.56 141 GLY B O 1
ATOM 4290 N N . SER B 1 142 ? -11.609 2.875 15.562 1 59.81 142 SER B N 1
ATOM 4291 C CA . SER B 1 142 ? -10.953 2.25 14.422 1 59.81 142 SER B CA 1
ATOM 4292 C C . SER B 1 142 ? -11.875 2.188 13.211 1 59.81 142 SER B C 1
ATOM 4294 O O . SER B 1 142 ? -13.102 2.148 13.359 1 59.81 142 SER B O 1
ATOM 4296 N N . GLY B 1 143 ? -11.227 2.359 12.117 1 57.84 143 GLY B N 1
ATOM 4297 C CA . GLY B 1 143 ? -11.945 2.184 10.859 1 57.84 143 GLY B CA 1
ATOM 4298 C C . GLY B 1 143 ? -12.953 3.287 10.594 1 57.84 143 GLY B C 1
ATOM 4299 O O . GLY B 1 143 ? -12.617 4.469 10.664 1 57.84 143 GLY B O 1
ATOM 4300 N N . TYR B 1 144 ? -14.203 2.879 10.336 1 57.81 144 TYR B N 1
ATOM 4301 C CA . TYR B 1 144 ? -15.273 3.799 9.961 1 57.81 144 TYR B CA 1
ATOM 4302 C C . TYR B 1 144 ? -16.031 4.289 11.18 1 57.81 144 TYR B C 1
ATOM 4304 O O . TYR B 1 144 ? -17.016 5.027 11.055 1 57.81 144 TYR B O 1
ATOM 4312 N N . GLN B 1 145 ? -15.461 3.916 12.328 1 63.38 145 GLN B N 1
ATOM 4313 C CA . GLN B 1 145 ? -16.125 4.371 13.547 1 63.38 145 GLN B CA 1
ATOM 4314 C C . GLN B 1 145 ? -15.164 5.176 14.422 1 63.38 145 GLN B C 1
ATOM 4316 O O . GLN B 1 145 ? -14.945 4.832 15.578 1 63.38 145 GLN B O 1
ATOM 4321 N N . MET B 1 146 ? -14.719 6.234 13.742 1 70.38 146 MET B N 1
ATOM 4322 C CA . MET B 1 146 ? -13.75 7.07 14.438 1 70.38 146 MET B CA 1
ATOM 4323 C C . MET B 1 146 ? -14.445 8.195 15.203 1 70.38 146 MET B C 1
ATOM 4325 O O . MET B 1 146 ? -14.414 9.352 14.773 1 70.38 146 MET B O 1
ATOM 4329 N N . GLN B 1 147 ? -15.211 7.926 16.141 1 77.06 147 GLN B N 1
ATOM 4330 C CA . GLN B 1 147 ? -15.766 8.922 17.031 1 77.06 147 GLN B CA 1
ATOM 4331 C C . GLN B 1 147 ? -15.555 8.531 18.5 1 77.06 147 GLN B C 1
ATOM 4333 O O . GLN B 1 147 ? -15.555 7.348 18.828 1 77.06 147 GLN B O 1
ATOM 4338 N N . PRO B 1 148 ? -15.312 9.594 19.281 1 85.75 148 PRO B N 1
ATOM 4339 C CA . PRO B 1 148 ? -15.32 11.039 19.031 1 85.75 148 PRO B CA 1
ATOM 4340 C C . PRO B 1 148 ? -14.023 11.539 18.406 1 85.75 148 PRO B C 1
ATOM 4342 O O . PRO B 1 148 ? -13.008 10.836 18.438 1 85.75 148 PRO B O 1
ATOM 4345 N N . TYR B 1 149 ? -14.211 12.742 17.859 1 91.5 149 TYR B N 1
ATOM 4346 C CA . TYR B 1 149 ? -13.039 13.5 17.422 1 91.5 149 TYR B CA 1
ATOM 4347 C C . TYR B 1 149 ? -12.633 14.531 18.484 1 91.5 149 TYR B C 1
ATOM 4349 O O . TYR B 1 149 ? -13.477 15.273 18.969 1 91.5 149 TYR B O 1
ATOM 4357 N N . LEU B 1 150 ? -11.383 14.555 18.75 1 90.94 150 LEU B N 1
ATOM 4358 C CA . LEU B 1 150 ? -10.859 15.5 19.734 1 90.94 150 LEU B CA 1
ATOM 4359 C C . LEU B 1 150 ? -9.859 16.453 19.094 1 90.94 150 LEU B C 1
ATOM 4361 O O . LEU B 1 150 ? -9.086 16.062 18.219 1 90.94 150 LEU B O 1
ATOM 4365 N N . VAL B 1 151 ? -9.906 17.672 19.516 1 92.06 151 VAL B N 1
ATOM 4366 C CA . VAL B 1 151 ? -8.914 18.672 19.141 1 92.06 151 VAL B CA 1
ATOM 4367 C C . VAL B 1 151 ? -8.039 19 20.344 1 92.06 151 VAL B C 1
ATOM 4369 O O . VAL B 1 151 ? -8.555 19.234 21.438 1 92.06 151 VAL B O 1
ATOM 4372 N N . CYS B 1 152 ? -6.805 19.016 20.062 1 87.31 152 CYS B N 1
ATOM 4373 C CA . CYS B 1 152 ? -5.895 19.281 21.172 1 87.31 152 CYS B CA 1
ATOM 4374 C C . CYS B 1 152 ? -4.809 20.266 20.75 1 87.31 152 CYS B C 1
ATOM 4376 O O . CYS B 1 152 ? -4.355 20.25 19.594 1 87.31 152 CYS B O 1
ATOM 4378 N N . ASN B 1 153 ? -4.5 21.125 21.562 1 83.25 153 ASN B N 1
ATOM 4379 C CA . ASN B 1 153 ? -3.264 21.891 21.469 1 83.25 153 ASN B CA 1
ATOM 4380 C C . ASN B 1 153 ? -2.16 21.281 22.328 1 83.25 153 ASN B C 1
ATOM 4382 O O . ASN B 1 153 ? -2.17 21.438 23.562 1 83.25 153 ASN B O 1
ATOM 4386 N N . PRO B 1 154 ? -1.279 20.641 21.688 1 75.38 154 PRO B N 1
ATOM 4387 C CA . PRO B 1 154 ? -0.267 19.938 22.469 1 75.38 154 PRO B CA 1
ATOM 4388 C C . PRO B 1 154 ? 0.611 20.875 23.281 1 75.38 154 PRO B C 1
ATOM 4390 O O . PRO B 1 154 ? 1.152 20.484 24.328 1 75.38 154 PRO B O 1
ATOM 4393 N N . ALA B 1 155 ? 0.777 22.094 22.875 1 71.94 155 ALA B N 1
ATOM 4394 C CA . ALA B 1 155 ? 1.613 23.062 23.578 1 71.94 155 ALA B CA 1
ATOM 4395 C C . ALA B 1 155 ? 0.95 23.5 24.891 1 71.94 155 ALA B C 1
ATOM 4397 O O . ALA B 1 155 ? 1.617 23.641 25.922 1 71.94 155 ALA B O 1
ATOM 4398 N N . THR B 1 156 ? -0.287 23.766 24.844 1 74.56 156 THR B N 1
ATOM 4399 C CA . THR B 1 156 ? -1.01 24.234 26.031 1 74.56 156 THR B CA 1
ATOM 4400 C C . THR B 1 156 ? -1.704 23.078 26.734 1 74.56 156 THR B C 1
ATOM 4402 O O . THR B 1 156 ? -2.25 23.25 27.828 1 74.56 156 THR B O 1
ATOM 4405 N N . ARG B 1 157 ? -1.84 21.984 26.156 1 76.88 157 ARG B N 1
ATOM 4406 C CA . ARG B 1 157 ? -2.426 20.766 26.688 1 76.88 157 ARG B CA 1
ATOM 4407 C C . ARG B 1 157 ? -3.932 20.906 26.875 1 76.88 157 ARG B C 1
ATOM 4409 O O . ARG B 1 157 ? -4.5 20.375 27.828 1 76.88 157 ARG B O 1
ATOM 4416 N N . GLN B 1 158 ? -4.488 21.672 26.141 1 84.69 158 GLN B N 1
ATOM 4417 C CA . GLN B 1 158 ? -5.941 21.844 26.156 1 84.69 158 GLN B CA 1
ATOM 4418 C C . GLN B 1 158 ? -6.613 20.906 25.156 1 84.69 158 GLN B C 1
ATOM 4420 O O . GLN B 1 158 ? -6.055 20.625 24.094 1 84.69 158 GLN B O 1
ATOM 4425 N N . TRP B 1 159 ? -7.773 20.453 25.562 1 88.5 159 TRP B N 1
ATOM 4426 C CA . TRP B 1 159 ? -8.516 19.516 24.734 1 88.5 159 TRP B CA 1
ATOM 4427 C C . TRP B 1 159 ? -9.977 19.938 24.609 1 88.5 159 TRP B C 1
ATOM 4429 O O . TRP B 1 159 ? -10.539 20.531 25.531 1 88.5 159 TRP B O 1
ATOM 4439 N N . THR B 1 160 ? -10.523 19.672 23.484 1 92.69 160 THR B N 1
ATOM 4440 C CA . THR B 1 160 ? -11.953 19.812 23.266 1 92.69 160 THR B CA 1
ATOM 4441 C C . THR B 1 160 ? -12.484 18.703 22.359 1 92.69 160 THR B C 1
ATOM 4443 O O . THR B 1 160 ? -11.711 18.062 21.641 1 92.69 160 THR B O 1
ATOM 4446 N N . GLU B 1 161 ? -13.773 18.469 22.484 1 93.25 161 GLU B N 1
ATOM 4447 C CA . GLU B 1 161 ? -14.422 17.453 21.656 1 93.25 161 GLU B CA 1
ATOM 4448 C C . GLU B 1 161 ? -15.281 18.109 20.578 1 93.25 161 GLU B C 1
ATOM 4450 O O . GLU B 1 161 ? -15.984 19.094 20.828 1 93.25 161 GLU B O 1
ATOM 4455 N N . LEU B 1 162 ? -15.156 17.562 19.391 1 94.88 162 LEU B N 1
ATOM 4456 C CA . LEU B 1 162 ? -16.047 18 18.312 1 94.88 162 LEU B CA 1
ATOM 4457 C C . LEU B 1 162 ? -17.422 17.359 18.453 1 94.88 162 LEU B C 1
ATOM 4459 O O . LEU B 1 162 ? -17.562 16.312 19.094 1 94.88 162 LEU B O 1
ATOM 4463 N N . PRO B 1 163 ? -18.406 18.031 17.844 1 93.31 163 PRO B N 1
ATOM 4464 C CA . PRO B 1 163 ? -19.734 17.422 17.891 1 93.31 163 PRO B CA 1
ATOM 4465 C C . PRO B 1 163 ? -19.766 16.031 17.25 1 93.31 163 PRO B C 1
ATOM 4467 O O . PRO B 1 163 ? -19.016 15.766 16.312 1 93.31 163 PRO B O 1
ATOM 4470 N N . ARG B 1 164 ? -20.625 15.219 17.734 1 89.56 164 ARG B N 1
ATOM 4471 C CA . ARG B 1 164 ? -20.719 13.844 17.25 1 89.56 164 ARG B CA 1
ATOM 4472 C C . ARG B 1 164 ? -21.766 13.727 16.141 1 89.56 164 ARG B C 1
ATOM 4474 O O . ARG B 1 164 ? -22.812 14.375 16.188 1 89.56 164 ARG B O 1
ATOM 4481 N N . ILE B 1 165 ? -21.297 12.977 15.234 1 86.81 165 ILE B N 1
ATOM 4482 C CA . ILE B 1 165 ? -22.25 12.648 14.188 1 86.81 165 ILE B CA 1
ATOM 4483 C C . ILE B 1 165 ? -23.172 11.516 14.664 1 86.81 165 ILE B C 1
ATOM 4485 O O . ILE B 1 165 ? -22.703 10.438 15.016 1 86.81 165 ILE B O 1
ATOM 4489 N N . ALA B 1 166 ? -24.391 11.789 14.992 1 72.75 166 ALA B N 1
ATOM 4490 C CA . ALA B 1 166 ? -25.344 10.844 15.578 1 72.75 166 ALA B CA 1
ATOM 4491 C C . ALA B 1 166 ? -25.562 9.641 14.672 1 72.75 166 ALA B C 1
ATOM 4493 O O . ALA B 1 166 ? -25.688 9.789 13.453 1 72.75 166 ALA B O 1
ATOM 4494 N N . ALA B 1 167 ? -25.062 8.453 15.227 1 60.62 167 ALA B N 1
ATOM 4495 C CA . ALA B 1 167 ? -25.547 7.262 14.531 1 60.62 167 ALA B CA 1
ATOM 4496 C C . ALA B 1 167 ? -27.062 7.258 14.438 1 60.62 167 ALA B C 1
ATOM 4498 O O . ALA B 1 167 ? -27.766 7.688 15.359 1 60.62 167 ALA B O 1
ATOM 4499 N N . ARG B 1 168 ? -27.688 7.699 13.414 1 52.19 168 ARG B N 1
ATOM 4500 C CA . ARG B 1 168 ? -29.141 7.664 13.414 1 52.19 168 ARG B CA 1
ATOM 4501 C C . ARG B 1 168 ? -29.656 6.309 13.883 1 52.19 168 ARG B C 1
ATOM 4503 O O . ARG B 1 168 ? -28.969 5.293 13.742 1 52.19 168 ARG B O 1
ATOM 4510 N N . ALA B 1 169 ? -30.656 6.367 14.719 1 46.41 169 ALA B N 1
ATOM 4511 C CA . ALA B 1 169 ? -31.453 5.238 15.211 1 46.41 169 ALA B CA 1
ATOM 4512 C C . ALA B 1 169 ? -31.469 4.102 14.203 1 46.41 169 ALA B C 1
ATOM 4514 O O . ALA B 1 169 ? -31.469 2.926 14.578 1 46.41 169 ALA B O 1
ATOM 4515 N N . ALA B 1 170 ? -31.656 4.43 12.953 1 45.94 170 ALA B N 1
ATOM 4516 C CA . ALA B 1 170 ? -32.156 3.467 11.977 1 45.94 170 ALA B CA 1
ATOM 4517 C C . ALA B 1 170 ? -31 2.863 11.172 1 45.94 170 ALA B C 1
ATOM 4519 O O . ALA B 1 170 ? -31.234 2.088 10.234 1 45.94 170 ALA B O 1
ATOM 4520 N N . GLY B 1 171 ? -29.625 3.17 11.656 1 55.94 171 GLY B N 1
ATOM 4521 C CA . GLY B 1 171 ? -28.625 2.398 10.922 1 55.94 171 GLY B CA 1
ATOM 4522 C C . GLY B 1 171 ? -27.219 2.93 11.094 1 55.94 171 GLY B C 1
ATOM 4523 O O . GLY B 1 171 ? -27.016 4 11.672 1 55.94 171 GLY B O 1
ATOM 4524 N N . ARG B 1 172 ? -26.219 2.154 10.82 1 65.06 172 ARG B N 1
ATOM 4525 C CA . ARG B 1 172 ? -24.797 2.436 10.961 1 65.06 172 ARG B CA 1
ATOM 4526 C C . ARG B 1 172 ? -24.312 3.352 9.852 1 65.06 172 ARG B C 1
ATOM 4528 O O . ARG B 1 172 ? -24.703 3.193 8.688 1 65.06 172 ARG B O 1
ATOM 4535 N N . LEU B 1 173 ? -23.953 4.652 10.234 1 74.44 173 LEU B N 1
ATOM 4536 C CA . LEU B 1 173 ? -23.328 5.582 9.297 1 74.44 173 LEU B CA 1
ATOM 4537 C C . LEU B 1 173 ? -21.812 5.375 9.25 1 74.44 173 LEU B C 1
ATOM 4539 O O . LEU B 1 173 ? -21.188 5.082 10.266 1 74.44 173 LEU B O 1
ATOM 4543 N N . LYS B 1 174 ? -21.391 5.41 8.031 1 78.62 174 LYS B N 1
ATOM 4544 C CA . LYS B 1 174 ? -19.938 5.434 7.828 1 78.62 174 LYS B CA 1
ATOM 4545 C C . LYS B 1 174 ? -19.438 6.855 7.609 1 78.62 174 LYS B C 1
ATOM 4547 O O . LYS B 1 174 ? -20.016 7.609 6.824 1 78.62 174 LYS B O 1
ATOM 4552 N N . VAL B 1 175 ? -18.484 7.25 8.398 1 83.62 175 VAL B N 1
ATOM 4553 C CA . VAL B 1 175 ? -17.953 8.602 8.32 1 83.62 175 VAL B CA 1
ATOM 4554 C C . VAL B 1 175 ? -16.516 8.562 7.82 1 83.62 175 VAL B C 1
ATOM 4556 O O . VAL B 1 175 ? -15.695 7.77 8.305 1 83.62 175 VAL B O 1
ATOM 4559 N N . ARG B 1 176 ? -16.359 9.398 6.82 1 86.12 176 ARG B N 1
ATOM 4560 C CA . ARG B 1 176 ? -14.992 9.57 6.328 1 86.12 176 ARG B CA 1
ATOM 4561 C C . ARG B 1 176 ? -14.547 11.023 6.457 1 86.12 176 ARG B C 1
ATOM 4563 O O . ARG B 1 176 ? -15.164 11.922 5.879 1 86.12 176 ARG B O 1
ATOM 4570 N N . GLU B 1 177 ? -13.5 11.18 7.203 1 90.88 177 GLU B N 1
ATOM 4571 C CA . GLU B 1 177 ? -12.938 12.516 7.348 1 90.88 177 GLU B CA 1
ATOM 4572 C C . GLU B 1 177 ? -12.117 12.906 6.121 1 90.88 177 GLU B C 1
ATOM 4574 O O . GLU B 1 177 ? -11.414 12.07 5.543 1 90.88 177 GLU B O 1
ATOM 4579 N N . SER B 1 178 ? -12.133 14.227 5.746 1 90.75 178 SER B N 1
ATOM 4580 C CA . SER B 1 178 ? -11.445 14.602 4.516 1 90.75 178 SER B CA 1
ATOM 4581 C C . SER B 1 178 ? -10.664 15.898 4.691 1 90.75 178 SER B C 1
ATOM 4583 O O . SER B 1 178 ? -10.008 16.375 3.756 1 90.75 178 SER B O 1
ATOM 4585 N N . GLY B 1 179 ? -10.695 16.438 5.863 1 93 179 GLY B N 1
ATOM 4586 C CA . GLY B 1 179 ? -9.906 17.656 6.031 1 93 179 GLY B CA 1
ATOM 4587 C C . GLY B 1 179 ? -10.156 18.344 7.355 1 93 179 GLY B C 1
ATOM 4588 O O . GLY B 1 179 ? -11.297 18.406 7.828 1 93 179 GLY B O 1
ATOM 4589 N N . PHE B 1 180 ? -9.133 18.859 7.953 1 94.56 180 PHE B N 1
ATOM 4590 C CA . PHE B 1 180 ? -9.141 19.703 9.148 1 94.56 180 PHE B CA 1
ATOM 4591 C C . PHE B 1 180 ? -8.586 21.078 8.844 1 94.56 180 PHE B C 1
ATOM 4593 O O . PHE B 1 180 ? -7.441 21.219 8.398 1 94.56 180 PHE B O 1
ATOM 4600 N N . TYR B 1 181 ? -9.453 22.094 9.023 1 95.06 181 TYR B N 1
ATOM 4601 C CA . TYR B 1 181 ? -9.047 23.406 8.516 1 95.06 181 TYR B CA 1
ATOM 4602 C C . TYR B 1 181 ? -9.625 24.531 9.375 1 95.06 181 TYR B C 1
ATOM 4604 O O . TYR B 1 181 ? -10.523 24.297 10.18 1 95.06 181 TYR B O 1
ATOM 4612 N N . ARG B 1 182 ? -9.062 25.672 9.133 1 93.31 182 ARG B N 1
ATOM 4613 C CA . ARG B 1 182 ? -9.586 26.891 9.734 1 93.31 182 ARG B CA 1
ATOM 4614 C C . ARG B 1 182 ? -10.508 27.625 8.773 1 93.31 182 ARG B C 1
ATOM 4616 O O . ARG B 1 182 ? -10.117 27.922 7.637 1 93.31 182 ARG B O 1
ATOM 4623 N N . HIS B 1 183 ? -11.688 27.828 9.211 1 94.81 183 HIS B N 1
ATOM 4624 C CA . HIS B 1 183 ? -12.609 28.672 8.477 1 94.81 183 HIS B CA 1
ATOM 4625 C C . HIS B 1 183 ? -12.32 30.156 8.727 1 94.81 183 HIS B C 1
ATOM 4627 O O . HIS B 1 183 ? -12.703 30.688 9.766 1 94.81 183 HIS B O 1
ATOM 4633 N N . ALA B 1 184 ? -11.828 30.766 7.754 1 88.69 184 ALA B N 1
ATOM 4634 C CA . ALA B 1 184 ? -11.297 32.125 7.941 1 88.69 184 ALA B CA 1
ATOM 4635 C C . ALA B 1 184 ? -12.406 33.094 8.336 1 88.69 184 ALA B C 1
ATOM 4637 O O . ALA B 1 184 ? -12.234 33.906 9.258 1 88.69 184 ALA B O 1
ATOM 4638 N N . PRO B 1 185 ? -13.492 33 7.699 1 89.81 185 PRO B N 1
ATOM 4639 C CA . PRO B 1 185 ? -14.531 33.969 8.039 1 89.81 185 PRO B CA 1
ATOM 4640 C C . PRO B 1 185 ? -14.984 33.875 9.492 1 89.81 185 PRO B C 1
ATOM 4642 O O . PRO B 1 185 ? -15.211 34.906 10.141 1 89.81 185 PRO B O 1
ATOM 4645 N N . SER B 1 186 ? -15.133 32.75 10.039 1 88.5 186 SER B N 1
ATOM 4646 C CA . SER B 1 186 ? -15.617 32.594 11.406 1 88.5 186 SER B CA 1
ATOM 4647 C C . SER B 1 186 ? -14.469 32.406 12.391 1 88.5 186 SER B C 1
ATOM 4649 O O . SER B 1 186 ? -14.648 32.531 13.602 1 88.5 186 SER B O 1
ATOM 4651 N N . GLY B 1 187 ? -13.32 32.031 11.891 1 87.5 187 GLY B N 1
ATOM 4652 C CA . GLY B 1 187 ? -12.188 31.734 12.75 1 87.5 187 GLY B CA 1
ATOM 4653 C C . GLY B 1 187 ? -12.258 30.359 13.383 1 87.5 187 GLY B C 1
ATOM 4654 O O . GLY B 1 187 ? -11.344 29.953 14.102 1 87.5 187 GLY B O 1
ATOM 4655 N N . GLU B 1 188 ? -13.273 29.641 13.109 1 90.81 188 GLU B N 1
ATOM 4656 C CA . GLU B 1 188 ? -13.477 28.312 13.68 1 90.81 188 GLU B CA 1
ATOM 4657 C C . GLU B 1 188 ? -12.602 27.281 12.977 1 90.81 188 GLU B C 1
ATOM 4659 O O . GLU B 1 188 ? -12.312 27.406 11.789 1 90.81 188 GLU B O 1
ATOM 4664 N N . TYR B 1 189 ? -12.219 26.312 13.812 1 95 189 TYR B N 1
ATOM 4665 C CA . TYR B 1 189 ? -11.594 25.141 13.227 1 95 189 TYR B CA 1
ATOM 4666 C C . TYR B 1 189 ? -12.625 24.047 12.953 1 95 189 TYR B C 1
ATOM 4668 O O . TYR B 1 189 ? -13.477 23.766 13.789 1 95 189 TYR B O 1
ATOM 4676 N N . ARG B 1 190 ? -12.469 23.5 11.742 1 96.56 190 ARG B N 1
ATOM 4677 C CA . ARG B 1 190 ? -13.531 22.625 11.266 1 96.56 190 ARG B CA 1
ATOM 4678 C C . ARG B 1 190 ? -12.969 21.312 10.711 1 96.56 190 ARG B C 1
ATOM 4680 O O . ARG B 1 190 ? -11.867 21.297 10.156 1 96.56 190 ARG B O 1
ATOM 4687 N N . LEU B 1 191 ? -13.734 20.266 10.93 1 96.81 191 LEU B N 1
ATOM 4688 C CA . LEU B 1 191 ? -13.469 18.969 10.305 1 96.81 191 LEU B CA 1
ATOM 4689 C C . LEU B 1 191 ? -14.516 18.672 9.234 1 96.81 191 LEU B C 1
ATOM 4691 O O . LEU B 1 191 ? -15.711 18.672 9.508 1 96.81 191 LEU B O 1
ATOM 4695 N N . LEU B 1 192 ? -14.031 18.484 8.008 1 95.88 192 LEU B N 1
ATOM 4696 C CA . LEU B 1 192 ? -14.898 18.078 6.906 1 95.88 192 LEU B CA 1
ATOM 4697 C C . LEU B 1 192 ? -15.102 16.562 6.898 1 95.88 192 LEU B C 1
ATOM 4699 O O . LEU B 1 192 ? -14.133 15.805 6.898 1 95.88 192 LEU B O 1
ATOM 4703 N N . CYS B 1 193 ? -16.375 16.109 6.875 1 92.69 193 CYS B N 1
ATOM 4704 C CA . CYS B 1 193 ? -16.688 14.688 6.898 1 92.69 193 CYS B CA 1
ATOM 4705 C C . CYS B 1 193 ? -17.625 14.312 5.758 1 92.69 193 CYS B C 1
ATOM 4707 O O . CYS B 1 193 ? -18.562 15.055 5.445 1 92.69 193 CYS B O 1
ATOM 4709 N N . HIS B 1 194 ? -17.312 13.227 5.137 1 90.38 194 HIS B N 1
ATOM 4710 C CA . HIS B 1 194 ? -18.219 12.562 4.207 1 90.38 194 HIS B CA 1
ATOM 4711 C C . HIS B 1 194 ? -19.016 11.461 4.906 1 90.38 194 HIS B C 1
ATOM 4713 O O . HIS B 1 194 ? -18.438 10.508 5.434 1 90.38 194 HIS B O 1
ATOM 4719 N N . VAL B 1 195 ? -20.281 11.523 4.906 1 86.31 195 VAL B N 1
ATOM 4720 C CA . VAL B 1 195 ? -21.141 10.586 5.629 1 86.31 195 VAL B CA 1
ATOM 4721 C C . VAL B 1 195 ? -21.953 9.75 4.633 1 86.31 195 VAL B C 1
ATOM 4723 O O . VAL B 1 195 ? -22.594 10.289 3.734 1 86.31 195 VAL B O 1
ATOM 4726 N N . MET B 1 196 ? -21.812 8.461 4.82 1 82.19 196 MET B N 1
ATOM 4727 C CA . MET B 1 196 ? -22.562 7.543 3.959 1 82.19 196 MET B CA 1
ATOM 4728 C C . MET B 1 196 ? -23.312 6.5 4.785 1 82.19 196 MET B C 1
ATOM 4730 O O . MET B 1 196 ? -22.859 6.125 5.871 1 82.19 196 MET B O 1
ATOM 4734 N N . PRO B 1 197 ? -24.359 6.074 4.188 1 73.69 197 PRO B N 1
ATOM 4735 C CA . PRO B 1 197 ? -25.031 4.961 4.859 1 73.69 197 PRO B CA 1
ATOM 4736 C C . PRO B 1 197 ? -24.266 3.646 4.738 1 73.69 197 PRO B C 1
ATOM 4738 O O . PRO B 1 197 ? -23.656 3.381 3.707 1 73.69 197 PRO B O 1
ATOM 4741 N N . SER B 1 198 ? -24.141 2.898 5.777 1 64.69 198 SER B N 1
ATOM 4742 C CA . SER B 1 198 ? -23.391 1.648 5.77 1 64.69 198 SER B CA 1
ATOM 4743 C C . SER B 1 198 ? -24.297 0.454 5.5 1 64.69 198 SER B C 1
ATOM 4745 O O . SER B 1 198 ? -23.812 -0.642 5.199 1 64.69 198 SER B O 1
ATOM 4747 N N . ASP B 1 199 ? -25.5 0.561 5.883 1 60.78 199 ASP B N 1
ATOM 4748 C CA . ASP B 1 199 ? -26.391 -0.588 5.746 1 60.78 199 ASP B CA 1
ATOM 4749 C C . ASP B 1 199 ? -27.672 -0.201 5.023 1 60.78 199 ASP B C 1
ATOM 4751 O O . ASP B 1 199 ? -27.875 0.969 4.688 1 60.78 199 ASP B O 1
ATOM 4755 N N . GLU B 1 200 ? -28.297 -1.242 4.633 1 57.53 200 GLU B N 1
ATOM 4756 C CA . GLU B 1 200 ? -29.547 -1.124 3.887 1 57.53 200 GLU B CA 1
ATOM 4757 C C . GLU B 1 200 ? -30.547 -0.245 4.625 1 57.53 200 GLU B C 1
ATOM 4759 O O . GLU B 1 200 ? -31.344 0.459 4 1 57.53 200 GLU B O 1
ATOM 4764 N N . VAL B 1 201 ? -30.438 -0.36 5.863 1 53.09 201 VAL B N 1
ATOM 4765 C CA . VAL B 1 201 ? -31.422 0.395 6.645 1 53.09 201 VAL B CA 1
ATOM 4766 C C . VAL B 1 201 ? -31.141 1.891 6.512 1 53.09 201 VAL B C 1
ATOM 4768 O O . VAL B 1 201 ? -32.062 2.693 6.383 1 53.09 201 VAL B O 1
ATOM 4771 N N . ALA B 1 202 ? -29.828 2.113 6.469 1 55.53 202 ALA B N 1
ATOM 4772 C CA . ALA B 1 202 ? -29.406 3.504 6.336 1 55.53 202 ALA B CA 1
ATOM 4773 C C . ALA B 1 202 ? -29.484 3.967 4.887 1 55.53 202 ALA B C 1
ATOM 4775 O O . ALA B 1 202 ? -29.328 5.156 4.598 1 55.53 202 ALA B O 1
ATOM 4776 N N . ALA B 1 203 ? -29.719 2.984 4.039 1 60.34 203 ALA B N 1
ATOM 4777 C CA . ALA B 1 203 ? -29.656 3.246 2.604 1 60.34 203 ALA B CA 1
ATOM 4778 C C . ALA B 1 203 ? -30.656 4.34 2.201 1 60.34 203 ALA B C 1
ATOM 4780 O O . ALA B 1 203 ? -30.531 4.922 1.121 1 60.34 203 ALA B O 1
ATOM 4781 N N . GLN B 1 204 ? -31.562 4.664 3.174 1 65.06 204 GLN B N 1
ATOM 4782 C CA . GLN B 1 204 ? -32.531 5.707 2.814 1 65.06 204 GLN B CA 1
ATOM 4783 C C . GLN B 1 204 ? -31.875 7.09 2.904 1 65.06 204 GLN B C 1
ATOM 4785 O O . GLN B 1 204 ? -32.406 8.055 2.334 1 65.06 204 GLN B O 1
ATOM 4790 N N . THR B 1 205 ? -30.75 7.195 3.549 1 72.31 205 THR B N 1
ATOM 4791 C CA . THR B 1 205 ? -30.109 8.5 3.652 1 72.31 205 THR B CA 1
ATOM 4792 C C . THR B 1 205 ? -29.016 8.656 2.594 1 72.31 205 THR B C 1
ATOM 4794 O O . THR B 1 205 ? -28.047 7.898 2.576 1 72.31 205 THR B O 1
ATOM 4797 N N . PRO B 1 206 ? -29.266 9.641 1.71 1 81.5 206 PRO B N 1
ATOM 4798 C CA . PRO B 1 206 ? -28.219 9.867 0.721 1 81.5 206 PRO B CA 1
ATOM 4799 C C . PRO B 1 206 ? -26.906 10.328 1.354 1 81.5 206 PRO B C 1
ATOM 4801 O O . PRO B 1 206 ? -26.906 10.93 2.432 1 81.5 206 PRO B O 1
ATOM 4804 N N . PRO B 1 207 ? -25.938 10.016 0.76 1 86.5 207 PRO B N 1
ATOM 4805 C CA . PRO B 1 207 ? -24.656 10.516 1.261 1 86.5 207 PRO B CA 1
ATOM 4806 C C . PRO B 1 207 ? -24.594 12.039 1.322 1 86.5 207 PRO B C 1
ATOM 4808 O O . PRO B 1 207 ? -25.219 12.719 0.497 1 86.5 207 PRO B O 1
ATOM 4811 N N . TYR B 1 208 ? -23.906 12.555 2.33 1 90.12 208 TYR B N 1
ATOM 4812 C CA . TYR B 1 208 ? -23.781 14 2.465 1 90.12 208 TYR B CA 1
ATOM 4813 C C . TYR B 1 208 ? -22.469 14.375 3.125 1 90.12 208 TYR B C 1
ATOM 4815 O O . TYR B 1 208 ? -21.781 13.516 3.699 1 90.12 208 TYR B O 1
ATOM 4823 N N . TYR B 1 209 ? -22.188 15.688 2.934 1 93.25 209 TYR B N 1
ATOM 4824 C CA . TYR B 1 209 ? -21.047 16.25 3.658 1 93.25 209 TYR B CA 1
ATOM 4825 C C . TYR B 1 209 ? -21.516 17.016 4.895 1 93.25 209 TYR B C 1
ATOM 4827 O O . TYR B 1 209 ? -22.547 17.672 4.867 1 93.25 209 TYR B O 1
ATOM 4835 N N . CYS B 1 210 ? -20.766 16.922 5.918 1 94.25 210 CYS B N 1
ATOM 4836 C CA . CYS B 1 210 ? -21.016 17.766 7.082 1 94.25 210 CYS B CA 1
ATOM 4837 C C . CYS B 1 210 ? -19.719 18.281 7.668 1 94.25 210 CYS B C 1
ATOM 4839 O O . CYS B 1 210 ? -18.641 17.766 7.367 1 94.25 210 CYS B O 1
ATOM 4841 N N . VAL B 1 211 ? -19.875 19.281 8.414 1 96.25 211 VAL B N 1
ATOM 4842 C CA . VAL B 1 211 ? -18.75 19.922 9.07 1 96.25 211 VAL B CA 1
ATOM 4843 C C . VAL B 1 211 ? -18.938 19.875 10.586 1 96.25 211 VAL B C 1
ATOM 4845 O O . VAL B 1 211 ? -20.031 20.125 11.086 1 96.25 211 VAL B O 1
ATOM 4848 N N . LEU B 1 212 ? -17.891 19.453 11.234 1 96.31 212 LEU B N 1
ATOM 4849 C CA . LEU B 1 212 ? -17.828 19.516 12.688 1 96.31 212 LEU B CA 1
ATOM 4850 C C . LEU B 1 212 ? -16.969 20.703 13.148 1 96.31 212 LEU B C 1
ATOM 4852 O O . LEU B 1 212 ? -15.773 20.766 12.844 1 96.31 212 LEU B O 1
ATOM 4856 N N . SER B 1 213 ? -17.562 21.594 13.805 1 95.25 213 SER B N 1
ATOM 4857 C CA . SER B 1 213 ? -16.844 22.781 14.234 1 95.25 213 SER B CA 1
ATOM 4858 C C . SER B 1 213 ? -16.516 22.734 15.719 1 95.25 213 SER B C 1
ATOM 4860 O O . SER B 1 213 ? -17.328 22.297 16.531 1 95.25 213 SER B O 1
ATOM 4862 N N . ALA B 1 214 ? -15.289 23.234 15.906 1 91.62 214 ALA B N 1
ATOM 4863 C CA . ALA B 1 214 ? -14.914 23.344 17.312 1 91.62 214 ALA B CA 1
ATOM 4864 C C . ALA B 1 214 ? -15.805 24.344 18.047 1 91.62 214 ALA B C 1
ATOM 4866 O O . ALA B 1 214 ? -15.992 25.469 17.578 1 91.62 214 ALA B O 1
ATOM 4867 N N . GLY B 1 215 ? -16.438 23.938 19.094 1 81.75 215 GLY B N 1
ATOM 4868 C CA . GLY B 1 215 ? -17.266 24.812 19.891 1 81.75 215 GLY B CA 1
ATOM 4869 C C . GLY B 1 215 ? -18.75 24.719 19.547 1 81.75 215 GLY B C 1
ATOM 4870 O O . GLY B 1 215 ? -19.594 25.297 20.219 1 81.75 215 GLY B O 1
ATOM 4871 N N . ALA B 1 216 ? -19.047 24.109 18.438 1 89.62 216 ALA B N 1
ATOM 4872 C CA . ALA B 1 216 ? -20.438 23.922 18.062 1 89.62 216 ALA B CA 1
ATOM 4873 C C . ALA B 1 216 ? -21.031 22.703 18.781 1 89.62 216 ALA B C 1
ATOM 4875 O O . ALA B 1 216 ? -20.312 21.781 19.156 1 89.62 216 ALA B O 1
ATOM 4876 N N . ASP B 1 217 ? -22.344 22.719 18.859 1 89.31 217 ASP B N 1
ATOM 4877 C CA . ASP B 1 217 ? -23.016 21.625 19.562 1 89.31 217 ASP B CA 1
ATOM 4878 C C . ASP B 1 217 ? -23.406 20.516 18.594 1 89.31 217 ASP B C 1
ATOM 4880 O O . ASP B 1 217 ? -23.5 19.344 18.984 1 89.31 217 ASP B O 1
ATOM 4884 N N . GLU B 1 218 ? -23.609 20.953 17.391 1 93.25 218 GLU B N 1
ATOM 4885 C CA . GLU B 1 218 ? -24.094 19.969 16.406 1 93.25 218 GLU B CA 1
ATOM 4886 C C . GLU B 1 218 ? -23.328 20.078 15.102 1 93.25 218 GLU B C 1
ATOM 4888 O O . GLU B 1 218 ? -22.812 21.141 14.75 1 93.25 218 GLU B O 1
ATOM 4893 N N . PRO B 1 219 ? -23.312 18.969 14.414 1 94.62 219 PRO B N 1
ATOM 4894 C CA . PRO B 1 219 ? -22.75 19.016 13.062 1 94.62 219 PRO B CA 1
ATOM 4895 C C . PRO B 1 219 ? -23.578 19.844 12.094 1 94.62 219 PRO B C 1
ATOM 4897 O O . PRO B 1 219 ? -24.812 19.906 12.227 1 94.62 219 PRO B O 1
ATOM 4900 N N . ARG B 1 220 ? -22.969 20.391 11.141 1 95.31 220 ARG B N 1
ATOM 4901 C CA . ARG B 1 220 ? -23.656 21.141 10.109 1 95.31 220 ARG B CA 1
ATOM 4902 C C . ARG B 1 220 ? -23.547 20.453 8.75 1 95.31 220 ARG B C 1
ATOM 4904 O O . ARG B 1 220 ? -22.453 20.203 8.266 1 95.31 220 ARG B O 1
ATOM 4911 N N . ARG B 1 221 ? -24.625 20.297 8.109 1 93.44 221 ARG B N 1
ATOM 4912 C CA . ARG B 1 221 ? -24.641 19.688 6.785 1 93.44 221 ARG B CA 1
ATOM 4913 C C . ARG B 1 221 ? -24.312 20.703 5.707 1 93.44 221 ARG B C 1
ATOM 4915 O O . ARG B 1 221 ? -24.797 21.844 5.754 1 93.44 221 ARG B O 1
ATOM 4922 N N . LEU B 1 222 ? -23.438 20.25 4.844 1 94.69 222 LEU B N 1
ATOM 4923 C CA . LEU B 1 222 ? -23.125 21.125 3.711 1 94.69 222 LEU B CA 1
ATOM 4924 C C . LEU B 1 222 ? -24.141 20.953 2.588 1 94.69 222 LEU B C 1
ATOM 4926 O O . LEU B 1 222 ? -24.797 19.906 2.496 1 94.69 222 LEU B O 1
ATOM 4930 N N . ALA B 1 223 ? -24.219 21.922 1.723 1 86 223 ALA B N 1
ATOM 4931 C CA . ALA B 1 223 ? -25.141 21.891 0.585 1 86 223 ALA B CA 1
ATOM 4932 C C . ALA B 1 223 ? -24.578 21.047 -0.551 1 86 223 ALA B C 1
ATOM 4934 O O . ALA B 1 223 ? -25.328 20.531 -1.386 1 86 223 ALA B O 1
ATOM 4935 N N . ALA B 1 224 ? -23.359 20.828 -0.534 1 80.06 224 ALA B N 1
ATOM 4936 C CA . ALA B 1 224 ? -22.703 20.109 -1.611 1 80.06 224 ALA B CA 1
ATOM 4937 C C . ALA B 1 224 ? -23.203 18.656 -1.684 1 80.06 224 ALA B C 1
ATOM 4939 O O . ALA B 1 224 ? -23.375 18 -0.654 1 80.06 224 ALA B O 1
ATOM 4940 N N . ALA B 1 225 ? -23.531 18.25 -2.912 1 76.81 225 ALA B N 1
ATOM 4941 C CA . ALA B 1 225 ? -23.922 16.859 -3.123 1 76.81 225 ALA B CA 1
ATOM 4942 C C . ALA B 1 225 ? -22.734 15.914 -2.955 1 76.81 225 ALA B C 1
ATOM 4944 O O . ALA B 1 225 ? -21.609 16.25 -3.35 1 76.81 225 ALA B O 1
ATOM 4945 N N . ALA B 1 226 ? -23.047 14.875 -2.211 1 82 226 ALA B N 1
ATOM 4946 C CA . ALA B 1 226 ? -21.984 13.906 -1.986 1 82 226 ALA B CA 1
ATOM 4947 C C . ALA B 1 226 ? -22.188 12.656 -2.836 1 82 226 ALA B C 1
ATOM 4949 O O . ALA B 1 226 ? -23.312 12.18 -2.992 1 82 226 ALA B O 1
ATOM 4950 N N . ARG B 1 227 ? -21.203 12.297 -3.447 1 77.38 227 ARG B N 1
ATOM 4951 C CA . ARG B 1 227 ? -21.234 11.047 -4.203 1 77.38 227 ARG B CA 1
ATOM 4952 C C . ARG B 1 227 ? -21.219 9.836 -3.268 1 77.38 227 ARG B C 1
ATOM 4954 O O . ARG B 1 227 ? -20.531 9.852 -2.242 1 77.38 227 ARG B O 1
ATOM 4961 N N . ALA B 1 228 ? -22.016 8.867 -3.643 1 65.31 228 ALA B N 1
ATOM 4962 C CA . ALA B 1 228 ? -22.047 7.633 -2.869 1 65.31 228 ALA B CA 1
ATOM 4963 C C . ALA B 1 228 ? -20.891 6.715 -3.258 1 65.31 228 ALA B C 1
ATOM 4965 O O . ALA B 1 228 ? -21 5.957 -4.227 1 65.31 228 ALA B O 1
ATOM 4966 N N . THR B 1 229 ? -19.828 6.949 -2.672 1 66 229 THR B N 1
ATOM 4967 C CA . THR B 1 229 ? -18.719 6.039 -2.959 1 66 229 THR B CA 1
ATOM 4968 C C . THR B 1 229 ? -17.938 5.715 -1.688 1 66 229 THR B C 1
ATOM 4970 O O . THR B 1 229 ? -17.766 6.57 -0.818 1 66 229 THR B O 1
ATOM 4973 N N . TRP B 1 230 ? -17.688 4.492 -1.576 1 61 230 TRP B N 1
ATOM 4974 C CA . TRP B 1 230 ? -16.922 4.027 -0.422 1 61 230 TRP B CA 1
ATOM 4975 C C . TRP B 1 230 ? -15.445 3.936 -0.754 1 61 230 TRP B C 1
ATOM 4977 O O . TRP B 1 230 ? -14.688 3.244 -0.065 1 61 230 TRP B O 1
ATOM 4987 N N . ARG B 1 231 ? -15.078 4.723 -1.583 1 67.38 231 ARG B N 1
ATOM 4988 C CA . ARG B 1 231 ? -13.664 4.645 -1.951 1 67.38 231 ARG B CA 1
ATOM 4989 C C . ARG B 1 231 ? -12.781 5.16 -0.824 1 67.38 231 ARG B C 1
ATOM 4991 O O . ARG B 1 231 ? -13.078 6.188 -0.208 1 67.38 231 ARG B O 1
ATOM 4998 N N . PHE B 1 232 ? -11.82 4.238 -0.537 1 64.5 232 PHE B N 1
ATOM 4999 C CA . PHE B 1 232 ? -10.875 4.602 0.511 1 64.5 232 PHE B CA 1
ATOM 5000 C C . PHE B 1 232 ? -9.625 5.234 -0.087 1 64.5 232 PHE B C 1
ATOM 5002 O O . PHE B 1 232 ? -8.938 4.613 -0.902 1 64.5 232 PHE B O 1
ATOM 5009 N N . PHE B 1 233 ? -9.586 6.566 0.138 1 74.12 233 PHE B N 1
ATOM 5010 C CA . PHE B 1 233 ? -8.336 7.23 -0.199 1 74.12 233 PHE B CA 1
ATOM 5011 C C . PHE B 1 233 ? -7.496 7.477 1.05 1 74.12 233 PHE B C 1
ATOM 5013 O O . PHE B 1 233 ? -7.965 8.094 2.006 1 74.12 233 PHE B O 1
ATOM 5020 N N . ALA B 1 234 ? -6.34 6.879 1.044 1 65.88 234 ALA B N 1
ATOM 5021 C CA . ALA B 1 234 ? -5.48 6.891 2.225 1 65.88 234 ALA B CA 1
ATOM 5022 C C . ALA B 1 234 ? -5.035 8.305 2.566 1 65.88 234 ALA B C 1
ATOM 5024 O O . ALA B 1 234 ? -4.695 8.602 3.717 1 65.88 234 ALA B O 1
ATOM 5025 N N . ASP B 1 235 ? -5.117 9.266 1.722 1 77.19 235 ASP B N 1
ATOM 5026 C CA . ASP B 1 235 ? -4.492 10.562 1.974 1 77.19 235 ASP B CA 1
ATOM 5027 C C . ASP B 1 235 ? -5.543 11.664 2.076 1 77.19 235 ASP B C 1
ATOM 5029 O O . ASP B 1 235 ? -5.238 12.844 1.866 1 77.19 235 ASP B O 1
ATOM 5033 N N . LEU B 1 236 ? -6.699 11.328 2.492 1 87.56 236 LEU B N 1
ATOM 5034 C CA . LEU B 1 236 ? -7.773 12.312 2.533 1 87.56 236 LEU B CA 1
ATOM 5035 C C . LEU B 1 236 ? -7.539 13.328 3.648 1 87.56 236 LEU B C 1
ATOM 5037 O O . LEU B 1 236 ? -7.926 14.492 3.527 1 87.56 236 LEU B O 1
ATOM 5041 N N . MET B 1 237 ? -6.859 12.906 4.668 1 87.75 237 MET B N 1
ATOM 5042 C CA . MET B 1 237 ? -6.715 13.773 5.832 1 87.75 237 MET B CA 1
ATOM 5043 C C . MET B 1 237 ? -5.418 14.578 5.754 1 87.75 237 MET B C 1
ATOM 5045 O O . MET B 1 237 ? -5.082 15.305 6.688 1 87.75 237 MET B O 1
ATOM 5049 N N . THR B 1 238 ? -4.754 14.453 4.703 1 84 238 THR B N 1
ATOM 5050 C CA . THR B 1 238 ? -3.533 15.242 4.543 1 84 238 THR B CA 1
ATOM 5051 C C . THR B 1 238 ? -3.564 16.031 3.236 1 84 238 THR B C 1
ATOM 5053 O O . THR B 1 238 ? -2.627 15.953 2.438 1 84 238 THR B O 1
ATOM 5056 N N . PRO B 1 239 ? -4.574 16.844 3.094 1 92.25 239 PRO B N 1
ATOM 5057 C CA . PRO B 1 239 ? -4.609 17.703 1.911 1 92.25 239 PRO B CA 1
ATOM 5058 C C . PRO B 1 239 ? -3.557 18.812 1.955 1 92.25 239 PRO B C 1
ATOM 5060 O O . PRO B 1 239 ? -3.078 19.172 3.033 1 92.25 239 PRO B O 1
ATOM 5063 N N . ALA B 1 240 ? -3.197 19.266 0.83 1 91.62 240 ALA B N 1
ATOM 5064 C CA . ALA B 1 240 ? -2.373 20.484 0.779 1 91.62 240 ALA B CA 1
ATOM 5065 C C . ALA B 1 240 ? -3.225 21.734 0.941 1 91.62 240 ALA B C 1
ATOM 5067 O O . ALA B 1 240 ? -4.223 21.906 0.239 1 91.62 240 ALA B O 1
ATOM 5068 N N . ALA B 1 241 ? -2.842 22.516 1.865 1 90.62 241 ALA B N 1
ATOM 5069 C CA . ALA B 1 241 ? -3.555 23.766 2.09 1 90.62 241 ALA B CA 1
ATOM 5070 C C . ALA B 1 241 ? -2.83 24.938 1.43 1 90.62 241 ALA B C 1
ATOM 5072 O O . ALA B 1 241 ? -1.649 25.172 1.694 1 90.62 241 ALA B O 1
ATOM 5073 N N . LEU B 1 242 ? -3.568 25.625 0.557 1 91 242 LEU B N 1
ATOM 5074 C CA . LEU B 1 242 ? -3.008 26.781 -0.119 1 91 242 LEU B CA 1
ATOM 5075 C C . LEU B 1 242 ? -4.082 27.844 -0.371 1 91 242 LEU B C 1
ATOM 5077 O O . LEU B 1 242 ? -5.102 27.547 -1.006 1 91 242 LEU B O 1
ATOM 5081 N N . GLY B 1 243 ? -3.846 29 0.131 1 89.19 243 GLY B N 1
ATOM 5082 C CA . GLY B 1 243 ? -4.691 30.141 -0.171 1 89.19 243 GLY B CA 1
ATOM 5083 C C . GLY B 1 243 ? -6.148 29.922 0.186 1 89.19 243 GLY B C 1
ATOM 5084 O O . GLY B 1 243 ? -7.039 30.188 -0.624 1 89.19 243 GLY B O 1
ATOM 5085 N N . GLY B 1 244 ? -6.348 29.328 1.291 1 91.56 244 GLY B N 1
ATOM 5086 C CA . GLY B 1 244 ? -7.715 29.125 1.748 1 91.56 244 GLY B CA 1
ATOM 5087 C C . GLY B 1 244 ? -8.391 27.938 1.103 1 91.56 244 GLY B C 1
ATOM 5088 O O . GLY B 1 244 ? -9.609 27.797 1.169 1 91.56 244 GLY B O 1
ATOM 5089 N N . ARG B 1 245 ? -7.637 27.188 0.457 1 94.81 245 ARG B N 1
ATOM 5090 C CA . ARG B 1 245 ? -8.188 26 -0.196 1 94.81 245 ARG B CA 1
ATOM 5091 C C . ARG B 1 245 ? -7.434 24.75 0.235 1 94.81 245 ARG B C 1
ATOM 5093 O O . ARG B 1 245 ? -6.227 24.781 0.473 1 94.81 245 ARG B O 1
ATOM 5100 N N . LEU B 1 246 ? -8.211 23.672 0.344 1 95.31 246 LEU B N 1
ATOM 5101 C CA . LEU B 1 246 ? -7.633 22.344 0.492 1 95.31 246 LEU B CA 1
ATOM 5102 C C . LEU B 1 246 ? -7.582 21.625 -0.85 1 95.31 246 LEU B C 1
ATOM 5104 O O . LEU B 1 246 ? -8.516 21.719 -1.648 1 95.31 246 LEU B O 1
ATOM 5108 N N . HIS B 1 247 ? -6.531 20.906 -1.106 1 95.69 247 HIS B N 1
ATOM 5109 C CA . HIS B 1 247 ? -6.355 20.234 -2.383 1 95.69 247 HIS B CA 1
ATOM 5110 C C . HIS B 1 247 ? -6.09 18.734 -2.178 1 95.69 247 HIS B C 1
ATOM 5112 O O . HIS B 1 247 ? -5.312 18.359 -1.3 1 95.69 247 HIS B O 1
ATOM 5118 N N . TRP B 1 248 ? -6.707 17.922 -3.002 1 95.31 248 TRP B N 1
ATOM 5119 C CA . TRP B 1 248 ? -6.469 16.484 -3.027 1 95.31 248 TRP B CA 1
ATOM 5120 C C . TRP B 1 248 ? -6.133 16.016 -4.438 1 95.31 248 TRP B C 1
ATOM 5122 O O . TRP B 1 248 ? -6.727 16.484 -5.414 1 95.31 248 TRP B O 1
ATOM 5132 N N . LEU B 1 249 ? -5.207 15.094 -4.473 1 93.75 249 LEU B N 1
ATOM 5133 C CA . LEU B 1 249 ? -4.961 14.453 -5.758 1 93.75 249 LEU B CA 1
ATOM 5134 C C . LEU B 1 249 ? -6.102 13.508 -6.125 1 93.75 249 LEU B C 1
ATOM 5136 O O . LEU B 1 249 ? -6.461 13.383 -7.301 1 93.75 249 LEU B O 1
ATOM 5140 N N . ARG B 1 250 ? -6.594 12.852 -5.125 1 91.06 250 ARG B N 1
ATOM 5141 C CA . ARG B 1 250 ? -7.719 11.93 -5.262 1 91.06 250 ARG B CA 1
ATOM 5142 C C . ARG B 1 250 ? -8.82 12.258 -4.258 1 91.06 250 ARG B C 1
ATOM 5144 O O . ARG B 1 250 ? -8.547 12.445 -3.068 1 91.06 250 ARG B O 1
ATOM 5151 N N . HIS B 1 251 ? -9.969 12.305 -4.758 1 91 251 HIS B N 1
ATOM 5152 C CA . HIS B 1 251 ? -11.117 12.617 -3.92 1 91 251 HIS B CA 1
ATOM 5153 C C . HIS B 1 251 ? -12.406 12.055 -4.52 1 91 251 HIS B C 1
ATOM 5155 O O . HIS B 1 251 ? -12.539 11.969 -5.742 1 91 251 HIS B O 1
ATOM 5161 N N . MET B 1 252 ? -13.312 11.773 -3.688 1 86 252 MET B N 1
ATOM 5162 C CA . MET B 1 252 ? -14.57 11.18 -4.141 1 86 252 MET B CA 1
ATOM 5163 C C . MET B 1 252 ? -15.297 12.109 -5.105 1 86 252 MET B C 1
ATOM 5165 O O . MET B 1 252 ? -15.953 11.648 -6.043 1 86 252 MET B O 1
ATOM 5169 N N . GLU B 1 253 ? -15.164 13.305 -4.922 1 89.25 253 GLU B N 1
ATOM 5170 C CA . GLU B 1 253 ? -15.898 14.281 -5.727 1 89.25 253 GLU B CA 1
ATOM 5171 C C . GLU B 1 253 ? -15.352 14.336 -7.152 1 89.25 253 GLU B C 1
ATOM 5173 O O . GLU B 1 253 ? -15.984 14.914 -8.039 1 89.25 253 GLU B O 1
ATOM 5178 N N . ALA B 1 254 ? -14.203 13.828 -7.328 1 87.94 254 ALA B N 1
ATOM 5179 C CA . ALA B 1 254 ? -13.656 13.766 -8.68 1 87.94 254 ALA B CA 1
ATOM 5180 C C . ALA B 1 254 ? -14.344 12.68 -9.5 1 87.94 254 ALA B C 1
ATOM 5182 O O . ALA B 1 254 ? -14.234 12.656 -10.727 1 87.94 254 ALA B O 1
ATOM 5183 N N . GLY B 1 255 ? -14.977 11.766 -8.773 1 78.94 255 GLY B N 1
ATOM 5184 C CA . GLY B 1 255 ? -15.508 10.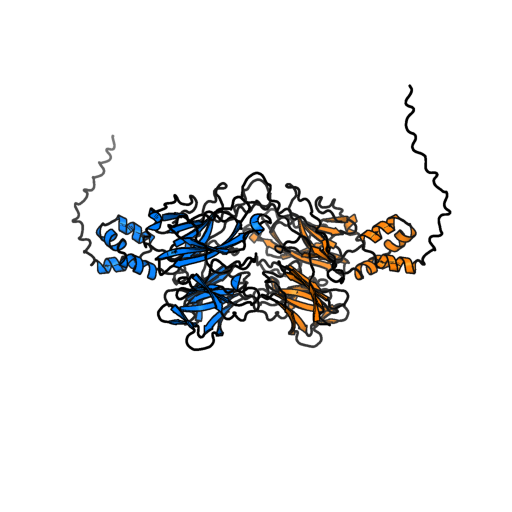617 -9.5 1 78.94 255 GLY B CA 1
ATOM 5185 C C . GLY B 1 255 ? -14.43 9.812 -10.195 1 78.94 255 GLY B C 1
ATOM 5186 O O . GLY B 1 255 ? -13.367 9.555 -9.625 1 78.94 255 GLY B O 1
ATOM 5187 N N . ASN B 1 256 ? -14.766 9.414 -11.414 1 77.19 256 ASN B N 1
ATOM 5188 C CA . ASN B 1 256 ? -13.812 8.602 -12.164 1 77.19 256 ASN B CA 1
ATOM 5189 C C . ASN B 1 256 ? -13.07 9.438 -13.211 1 77.19 256 ASN B C 1
ATOM 5191 O O . ASN B 1 256 ? -12.711 8.922 -14.273 1 77.19 256 ASN B O 1
ATOM 5195 N N . THR B 1 257 ? -12.852 10.695 -12.938 1 80.69 257 THR B N 1
ATOM 5196 C CA . THR B 1 257 ? -12.211 11.562 -13.914 1 80.69 257 THR B CA 1
ATOM 5197 C C . THR B 1 257 ? -10.703 11.617 -13.68 1 80.69 257 THR B C 1
ATOM 5199 O O . THR B 1 257 ? -9.945 12.039 -14.555 1 80.69 257 THR B O 1
ATOM 5202 N N . GLY B 1 258 ? -10.383 11.25 -12.523 1 83.56 258 GLY B N 1
ATOM 5203 C CA . GLY B 1 258 ? -8.969 11.344 -12.195 1 83.56 258 GLY B CA 1
ATOM 5204 C C . GLY B 1 258 ? -8.523 12.758 -11.875 1 83.56 258 GLY B C 1
ATOM 5205 O O . GLY B 1 258 ? -7.344 12.992 -11.602 1 83.56 258 GLY B O 1
ATOM 5206 N N . SER B 1 259 ? -9.453 13.664 -11.836 1 90.88 259 SER B N 1
ATOM 5207 C CA . SER B 1 259 ? -9.141 15.062 -11.562 1 90.88 259 SER B CA 1
ATOM 5208 C C . SER B 1 259 ? -8.766 15.273 -10.102 1 90.88 259 SER B C 1
ATOM 5210 O O . SER B 1 259 ? -9.195 14.508 -9.227 1 90.88 259 SER B O 1
ATOM 5212 N N . MET B 1 260 ? -7.988 16.312 -9.953 1 94.44 260 MET B N 1
ATOM 5213 C CA . MET B 1 260 ? -7.789 16.812 -8.594 1 94.44 260 MET B CA 1
ATOM 5214 C C . MET B 1 260 ? -9.016 17.578 -8.109 1 94.44 260 MET B C 1
ATOM 5216 O O . MET B 1 260 ? -9.836 18.016 -8.922 1 94.44 260 MET B O 1
ATOM 5220 N N . VAL B 1 261 ? -9.109 17.672 -6.832 1 95.06 261 VAL B N 1
ATOM 5221 C CA . VAL B 1 261 ? -10.234 18.391 -6.254 1 95.06 261 VAL B CA 1
ATOM 5222 C C . VAL B 1 261 ? -9.719 19.422 -5.258 1 95.06 261 VAL B C 1
ATOM 5224 O O . VAL B 1 261 ? -8.766 19.172 -4.516 1 95.06 261 VAL B O 1
ATOM 5227 N N . ALA B 1 262 ? -10.289 20.547 -5.332 1 95.75 262 ALA B N 1
ATOM 5228 C CA . ALA B 1 262 ? -10.039 21.594 -4.348 1 95.75 262 ALA B CA 1
ATOM 5229 C C . ALA B 1 262 ? -11.312 21.938 -3.58 1 95.75 262 ALA B C 1
ATOM 5231 O O . ALA B 1 262 ? -12.414 21.844 -4.121 1 95.75 262 ALA B O 1
ATOM 5232 N N . PHE B 1 263 ? -11.164 22.281 -2.348 1 95.94 263 PHE B N 1
ATOM 5233 C CA . PHE B 1 263 ? -12.25 22.719 -1.476 1 95.94 263 PHE B CA 1
ATOM 5234 C C . PHE B 1 263 ? -11.984 24.125 -0.941 1 95.94 263 PHE B C 1
ATOM 5236 O O . PHE B 1 263 ? -10.984 24.344 -0.26 1 95.94 263 PHE B O 1
ATOM 5243 N N . ASP B 1 264 ? -12.859 24.984 -1.286 1 95.69 264 ASP B N 1
ATOM 5244 C CA . ASP B 1 264 ? -12.789 26.328 -0.731 1 95.69 264 ASP B CA 1
ATOM 5245 C C . ASP B 1 264 ? -13.25 26.359 0.725 1 95.69 264 ASP B C 1
ATOM 5247 O O . ASP B 1 264 ? -14.422 26.109 1.015 1 95.69 264 ASP B O 1
ATOM 5251 N N . THR B 1 265 ? -12.414 26.656 1.579 1 95.5 265 THR B N 1
ATOM 5252 C CA . THR B 1 265 ? -12.703 26.531 3.004 1 95.5 265 THR B CA 1
ATOM 5253 C C . THR B 1 265 ? -13.656 27.641 3.459 1 95.5 265 THR B C 1
ATOM 5255 O O . THR B 1 265 ? -14.297 27.516 4.504 1 95.5 265 THR B O 1
ATOM 5258 N N . ALA B 1 266 ? -13.711 28.734 2.779 1 94.31 266 ALA B N 1
ATOM 5259 C CA . ALA B 1 266 ? -14.633 29.812 3.131 1 94.31 266 ALA B CA 1
ATOM 5260 C C . ALA B 1 266 ? -16.016 29.562 2.551 1 94.31 266 ALA B C 1
ATOM 5262 O O . ALA B 1 266 ? -17.016 29.562 3.279 1 94.31 266 ALA B O 1
ATOM 5263 N N . ALA B 1 267 ? -16.062 29.312 1.304 1 94 267 ALA B N 1
ATOM 5264 C CA . ALA B 1 267 ? -17.344 29.078 0.632 1 94 267 ALA B CA 1
ATOM 5265 C C . ALA B 1 267 ? -17.844 27.672 0.896 1 94 267 ALA B C 1
ATOM 5267 O O . ALA B 1 267 ? -19.031 27.391 0.718 1 94 267 ALA B O 1
ATOM 5268 N N . GLU B 1 268 ? -16.938 26.75 1.272 1 94.88 268 GLU B N 1
ATOM 5269 C CA . GLU B 1 268 ? -17.219 25.344 1.55 1 94.88 268 GLU B CA 1
ATOM 5270 C C . GLU B 1 268 ? -17.828 24.656 0.336 1 94.88 268 GLU B C 1
ATOM 5272 O O . GLU B 1 268 ? -18.859 24 0.45 1 94.88 268 GLU B O 1
ATOM 5277 N N . THR B 1 269 ? -17.156 24.859 -0.783 1 95.06 269 THR B N 1
ATOM 5278 C CA . THR B 1 269 ? -17.531 24.25 -2.059 1 95.06 269 THR B CA 1
ATOM 5279 C C . THR B 1 269 ? -16.344 23.547 -2.693 1 95.06 269 THR B C 1
ATOM 5281 O O . THR B 1 269 ? -15.195 23.938 -2.473 1 95.06 269 THR B O 1
ATOM 5284 N N . PHE B 1 270 ? -16.719 22.562 -3.494 1 94.81 270 PHE B N 1
ATOM 5285 C CA . PHE B 1 270 ? -15.703 21.781 -4.191 1 94.81 270 PHE B CA 1
ATOM 5286 C C . PHE B 1 270 ? -15.531 22.281 -5.621 1 94.81 270 PHE B C 1
ATOM 5288 O O . PHE B 1 270 ? -16.484 22.781 -6.23 1 94.81 270 PHE B O 1
ATOM 5295 N N . SER B 1 271 ? -14.359 22.188 -6.16 1 93.5 271 SER B N 1
ATOM 5296 C CA . SER B 1 271 ? -14.062 22.422 -7.57 1 93.5 271 SER B CA 1
ATOM 5297 C C . SER B 1 271 ? -13.039 21.406 -8.094 1 93.5 271 SER B C 1
ATOM 5299 O O . SER B 1 271 ? -12.25 20.859 -7.32 1 93.5 271 SER B O 1
ATOM 5301 N N . ARG B 1 272 ? -13.086 21.188 -9.344 1 93 272 ARG B N 1
ATOM 5302 C CA . ARG B 1 272 ? -12.141 20.281 -9.977 1 93 272 ARG B CA 1
ATOM 5303 C C . ARG B 1 272 ? -10.938 21.031 -10.539 1 93 272 ARG B C 1
ATOM 5305 O O . ARG B 1 272 ? -11.062 22.188 -10.922 1 93 272 ARG B O 1
ATOM 5312 N N . MET B 1 273 ? -9.867 20.359 -10.531 1 94.38 273 MET B N 1
ATOM 5313 C CA . MET B 1 273 ? -8.609 20.906 -11.031 1 94.38 273 MET B CA 1
ATOM 5314 C C . MET B 1 273 ? -7.922 19.906 -11.961 1 94.38 273 MET B C 1
ATOM 5316 O O . MET B 1 273 ? -8.289 18.734 -12 1 94.38 273 MET B O 1
ATOM 5320 N N . PRO B 1 274 ? -6.93 20.406 -12.68 1 92.56 274 PRO B N 1
ATOM 5321 C CA . PRO B 1 274 ? -6.219 19.484 -13.578 1 92.56 274 PRO B CA 1
ATOM 5322 C C . PRO B 1 274 ? -5.531 18.344 -12.836 1 92.56 274 PRO B C 1
ATOM 5324 O O . PRO B 1 274 ? -5.008 18.547 -11.742 1 92.56 274 PRO B O 1
ATOM 5327 N N . SER B 1 275 ? -5.508 17.281 -13.516 1 93 275 SER B N 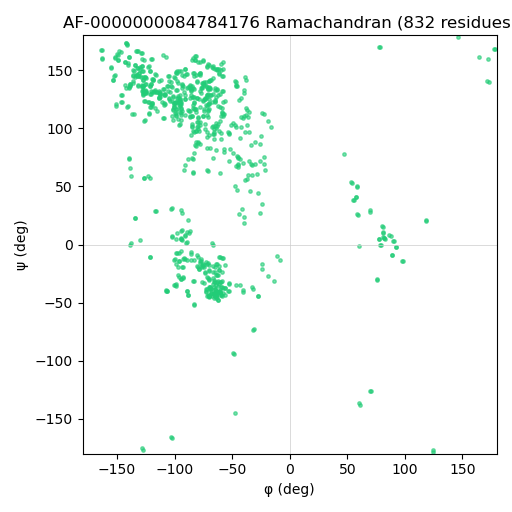1
ATOM 5328 C CA . SER B 1 275 ? -4.941 16.062 -12.945 1 93 275 SER B CA 1
ATOM 5329 C C . SER B 1 275 ? -3.418 16.062 -13.023 1 93 275 SER B C 1
ATOM 5331 O O . SER B 1 275 ? -2.846 16.531 -14.016 1 93 275 SER B O 1
ATOM 5333 N N . LEU B 1 276 ? -2.773 15.609 -12.008 1 93.94 276 LEU B N 1
ATOM 5334 C CA . LEU B 1 276 ? -1.351 15.297 -12.086 1 93.94 276 LEU B CA 1
ATOM 5335 C C . LEU B 1 276 ? -1.09 14.211 -13.125 1 93.94 276 LEU B C 1
ATOM 5337 O O . LEU B 1 276 ? -1.739 13.164 -13.109 1 93.94 276 LEU B O 1
ATOM 5341 N N . PRO B 1 277 ? -0.173 14.414 -14.016 1 91.38 277 PRO B N 1
ATOM 5342 C CA . PRO B 1 277 ? 0.035 13.453 -15.109 1 91.38 277 PRO B CA 1
ATOM 5343 C C . PRO B 1 277 ? 0.94 12.289 -14.703 1 91.38 277 PRO B C 1
ATOM 5345 O O . PRO B 1 277 ? 2.006 12.102 -15.297 1 91.38 277 PRO B O 1
ATOM 5348 N N . VAL B 1 278 ? 0.503 11.562 -13.766 1 89.19 278 VAL B N 1
ATOM 5349 C CA . VAL B 1 278 ? 1.234 10.383 -13.328 1 89.19 278 VAL B CA 1
ATOM 5350 C C . VAL B 1 278 ? 0.361 9.141 -13.5 1 89.19 278 VAL B C 1
ATOM 5352 O O . VAL B 1 278 ? -0.865 9.242 -13.586 1 89.19 278 VAL B O 1
ATOM 5355 N N . ALA B 1 279 ? 1.041 8.062 -13.531 1 79.25 279 ALA B N 1
ATOM 5356 C CA . ALA B 1 279 ? 0.311 6.82 -13.766 1 79.25 279 ALA B CA 1
ATOM 5357 C C . ALA B 1 279 ? -0.569 6.473 -12.562 1 79.25 279 ALA B C 1
ATOM 5359 O O . ALA B 1 279 ? -1.728 6.082 -12.734 1 79.25 279 ALA B O 1
ATOM 5360 N N . CYS B 1 280 ? 0.019 6.648 -11.422 1 84.88 280 CYS B N 1
ATOM 5361 C CA . CYS B 1 280 ? -0.702 6.266 -10.211 1 84.88 280 CYS B CA 1
ATOM 5362 C C . CYS B 1 280 ? -0.572 7.336 -9.133 1 84.88 280 CYS B C 1
ATOM 5364 O O . CYS B 1 280 ? 0.477 7.457 -8.5 1 84.88 280 CYS B O 1
ATOM 5366 N N . LYS B 1 281 ? -1.663 7.93 -8.875 1 88.31 281 LYS B N 1
ATOM 5367 C CA . LYS B 1 281 ? -1.654 9.07 -7.961 1 88.31 281 LYS B CA 1
ATOM 5368 C C . LYS B 1 281 ? -1.536 8.602 -6.512 1 88.31 281 LYS B C 1
ATOM 5370 O O . LYS B 1 281 ? -1.189 9.391 -5.629 1 88.31 281 LYS B O 1
ATOM 5375 N N . LYS B 1 282 ? -1.845 7.414 -6.285 1 85.75 282 LYS B N 1
ATOM 5376 C CA . LYS B 1 282 ? -1.789 6.91 -4.914 1 85.75 282 LYS B CA 1
ATOM 5377 C C . LYS B 1 282 ? -0.371 6.992 -4.355 1 85.75 282 LYS B C 1
ATOM 5379 O O . LYS B 1 282 ? -0.177 7.016 -3.139 1 85.75 282 LYS B O 1
ATOM 5384 N N . ASN B 1 283 ? 0.566 7.043 -5.238 1 88.38 283 ASN B N 1
ATOM 5385 C CA . ASN B 1 283 ? 1.962 7.125 -4.82 1 88.38 283 ASN B CA 1
ATOM 5386 C C . ASN B 1 283 ? 2.445 8.57 -4.758 1 88.38 283 ASN B C 1
ATOM 5388 O O . ASN B 1 283 ? 3.65 8.82 -4.711 1 88.38 283 ASN B O 1
ATOM 5392 N N . SER B 1 284 ? 1.528 9.406 -4.832 1 91.31 284 SER B N 1
ATOM 5393 C CA . SER B 1 284 ? 1.879 10.82 -4.828 1 91.31 284 SER B CA 1
ATOM 5394 C C . SER B 1 284 ? 1.203 11.555 -3.67 1 91.31 284 SER B C 1
ATOM 5396 O O . SER B 1 284 ? 0.143 11.133 -3.199 1 91.31 284 SER B O 1
ATOM 5398 N N . ARG B 1 285 ? 1.902 12.578 -3.199 1 91.75 285 ARG B N 1
ATOM 5399 C CA . ARG B 1 285 ? 1.374 13.453 -2.162 1 91.75 285 ARG B CA 1
ATOM 5400 C C . ARG B 1 285 ? 1.538 14.922 -2.551 1 91.75 285 ARG B C 1
ATOM 5402 O O . ARG B 1 285 ? 2.514 15.289 -3.209 1 91.75 285 ARG B O 1
ATOM 5409 N N . LEU B 1 286 ? 0.587 15.664 -2.1 1 93 286 LEU B N 1
ATOM 5410 C CA . LEU B 1 286 ? 0.67 17.109 -2.354 1 93 286 LEU B CA 1
ATOM 5411 C C . LEU B 1 286 ? 1.389 17.812 -1.211 1 93 286 LEU B C 1
ATOM 5413 O O . LEU B 1 286 ? 1.357 17.359 -0.068 1 93 286 LEU B O 1
ATOM 5417 N N . LEU B 1 287 ? 2.023 18.891 -1.574 1 89.81 287 LEU B N 1
ATOM 5418 C CA . LEU B 1 287 ? 2.65 19.766 -0.602 1 89.81 287 LEU B CA 1
ATOM 5419 C C . LEU B 1 287 ? 2.701 21.203 -1.128 1 89.81 287 LEU B C 1
ATOM 5421 O O . LEU B 1 287 ? 2.465 21.438 -2.314 1 89.81 287 LEU B O 1
ATOM 5425 N N . VAL B 1 288 ? 2.873 22.062 -0.23 1 88.75 288 VAL B N 1
ATOM 5426 C CA . VAL B 1 288 ? 3.113 23.453 -0.586 1 88.75 288 VAL B CA 1
ATOM 5427 C C . VAL B 1 288 ? 4.531 23.859 -0.186 1 88.75 288 VAL B C 1
ATOM 5429 O O . VAL B 1 288 ? 4.969 23.578 0.934 1 88.75 288 VAL B O 1
ATOM 5432 N N . ALA B 1 289 ? 5.152 24.359 -1.144 1 83.31 289 ALA B N 1
ATOM 5433 C CA . ALA B 1 289 ? 6.523 24.797 -0.871 1 83.31 289 ALA B CA 1
ATOM 5434 C C . ALA B 1 289 ? 6.844 26.094 -1.616 1 83.31 289 ALA B C 1
ATOM 5436 O O . ALA B 1 289 ? 5.996 26.641 -2.324 1 83.31 289 ALA B O 1
ATOM 5437 N N . ASP B 1 290 ? 8.062 26.641 -1.304 1 78.06 290 ASP B N 1
ATOM 5438 C CA . ASP B 1 290 ? 8.695 27.75 -2.029 1 78.06 290 ASP B CA 1
ATOM 5439 C C . ASP B 1 290 ? 7.754 28.938 -2.139 1 78.06 290 ASP B C 1
ATOM 5441 O O . ASP B 1 290 ? 7.508 29.453 -3.236 1 78.06 290 ASP B O 1
ATOM 5445 N N . GLY B 1 291 ? 7.25 29.406 -1.177 1 73.5 291 GLY B N 1
ATOM 5446 C CA . GLY B 1 291 ? 6.488 30.641 -1.157 1 73.5 291 GLY B CA 1
ATOM 5447 C C . GLY B 1 291 ? 5.055 30.469 -1.62 1 73.5 291 GLY B C 1
ATOM 5448 O O . GLY B 1 291 ? 4.465 31.391 -2.191 1 73.5 291 GLY B O 1
ATOM 5449 N N . GLY B 1 292 ? 4.555 29.297 -1.701 1 84.06 292 GLY B N 1
ATOM 5450 C CA . GLY B 1 292 ? 3.146 29.125 -2.016 1 84.06 292 GLY B CA 1
ATOM 5451 C C . GLY B 1 292 ? 2.914 28.359 -3.307 1 84.06 292 GLY B C 1
ATOM 5452 O O . GLY B 1 292 ? 1.922 28.594 -4 1 84.06 292 GLY B O 1
ATOM 5453 N N . THR B 1 293 ? 3.82 27.641 -3.752 1 88.88 293 THR B N 1
ATOM 5454 C CA . THR B 1 293 ? 3.66 26.797 -4.926 1 88.88 293 THR B CA 1
ATOM 5455 C C . THR B 1 293 ? 3.07 25.438 -4.535 1 88.88 293 THR B C 1
ATOM 5457 O O . THR B 1 293 ? 3.564 24.781 -3.615 1 88.88 293 THR B O 1
ATOM 5460 N N . LEU B 1 294 ? 1.985 25.125 -5.223 1 94 294 LEU B N 1
ATOM 5461 C CA . LEU B 1 294 ? 1.454 23.781 -5.039 1 94 294 LEU B CA 1
ATOM 5462 C C . LEU B 1 294 ? 2.309 22.75 -5.773 1 94 294 LEU B C 1
ATOM 5464 O O . LEU B 1 294 ? 2.549 22.891 -6.977 1 94 294 LEU B O 1
ATOM 5468 N N . MET B 1 295 ? 2.764 21.812 -5.02 1 94.12 295 MET B N 1
ATOM 5469 C CA . MET B 1 295 ? 3.646 20.781 -5.578 1 94.12 295 MET B CA 1
ATOM 5470 C C . MET B 1 295 ? 3.125 19.391 -5.27 1 94.12 295 MET B C 1
ATOM 5472 O O . MET B 1 295 ? 2.258 19.219 -4.41 1 94.12 295 MET B O 1
ATOM 5476 N N . ALA B 1 296 ? 3.576 18.453 -6.07 1 95.56 296 ALA B N 1
ATOM 5477 C CA . ALA B 1 296 ? 3.314 17.031 -5.828 1 95.56 296 ALA B CA 1
ATOM 5478 C C . ALA B 1 296 ? 4.613 16.234 -5.824 1 95.56 296 ALA B C 1
ATOM 5480 O O . ALA B 1 296 ? 5.5 16.469 -6.648 1 95.56 296 ALA B O 1
ATOM 5481 N N . ALA B 1 297 ? 4.766 15.43 -4.816 1 94.5 297 ALA B N 1
ATOM 5482 C CA . ALA B 1 297 ? 5.883 14.492 -4.77 1 94.5 297 ALA B CA 1
ATOM 5483 C C . ALA B 1 297 ? 5.434 13.094 -5.191 1 94.5 297 ALA B C 1
ATOM 5485 O O . ALA B 1 297 ? 4.621 12.461 -4.508 1 94.5 297 ALA B O 1
ATOM 5486 N N . GLU B 1 298 ? 5.91 12.633 -6.289 1 94.19 298 GLU B N 1
ATOM 5487 C CA . GLU B 1 298 ? 5.648 11.273 -6.762 1 94.19 298 GLU B CA 1
ATOM 5488 C C . GLU B 1 298 ? 6.762 10.32 -6.348 1 94.19 298 GLU B C 1
ATOM 5490 O O . GLU B 1 298 ? 7.926 10.523 -6.707 1 94.19 298 GLU B O 1
ATOM 5495 N N . LEU B 1 299 ? 6.336 9.312 -5.656 1 92.31 299 LEU B N 1
ATOM 5496 C CA . LEU B 1 299 ? 7.309 8.32 -5.199 1 92.31 299 LEU B CA 1
ATOM 5497 C C . LEU B 1 299 ? 7.598 7.301 -6.293 1 92.31 299 LEU B C 1
ATOM 5499 O O . LEU B 1 299 ? 6.68 6.656 -6.809 1 92.31 299 LEU B O 1
ATOM 5503 N N . GLY B 1 300 ? 8.867 7.254 -6.629 1 88.5 300 GLY B N 1
ATOM 5504 C CA . GLY B 1 300 ? 9.359 6.164 -7.457 1 88.5 300 GLY B CA 1
ATOM 5505 C C . GLY B 1 300 ? 10.102 5.105 -6.664 1 88.5 300 GLY B C 1
ATOM 5506 O O . GLY B 1 300 ? 10.016 5.066 -5.438 1 88.5 300 GLY B O 1
ATOM 5507 N N . ASP B 1 301 ? 10.82 4.23 -7.379 1 85.75 301 ASP B N 1
ATOM 5508 C CA . ASP B 1 301 ? 11.555 3.158 -6.715 1 85.75 301 ASP B CA 1
ATOM 5509 C C . ASP B 1 301 ? 12.742 3.709 -5.93 1 85.75 301 ASP B C 1
ATOM 5511 O O . ASP B 1 301 ? 12.969 3.318 -4.785 1 85.75 301 ASP B O 1
ATOM 5515 N N . LEU B 1 302 ? 13.438 4.609 -6.566 1 87.38 302 LEU B N 1
ATOM 5516 C CA . LEU B 1 302 ? 14.672 5.105 -5.961 1 87.38 302 LEU B CA 1
ATOM 5517 C C . LEU B 1 302 ? 14.75 6.629 -6.051 1 87.38 302 LEU B C 1
ATOM 5519 O O . LEU B 1 302 ? 15.844 7.199 -6.059 1 87.38 302 LEU B O 1
ATOM 5523 N N . ALA B 1 303 ? 13.594 7.156 -6.188 1 91.69 303 ALA B N 1
ATOM 5524 C CA . ALA B 1 303 ? 13.594 8.609 -6.305 1 91.69 303 ALA B CA 1
ATOM 5525 C C . ALA B 1 303 ? 12.203 9.188 -6.047 1 91.69 303 ALA B C 1
ATOM 5527 O O . ALA B 1 303 ? 11.211 8.453 -6.066 1 91.69 303 ALA B O 1
ATOM 5528 N N . PHE B 1 304 ? 12.242 10.445 -5.734 1 94.38 304 PHE B N 1
ATOM 5529 C CA . PHE B 1 304 ? 11.031 11.258 -5.77 1 94.38 304 PHE B CA 1
ATOM 5530 C C . PHE B 1 304 ? 11.062 12.234 -6.941 1 94.38 304 PHE B C 1
ATOM 5532 O O . PHE B 1 304 ? 12.062 12.922 -7.156 1 94.38 304 PHE B O 1
ATOM 5539 N N . ASP B 1 305 ? 10.016 12.258 -7.719 1 95.25 305 ASP B N 1
ATOM 5540 C CA . ASP B 1 305 ? 9.836 13.32 -8.703 1 95.25 305 ASP B CA 1
ATOM 5541 C C . ASP B 1 305 ? 8.953 14.445 -8.148 1 95.25 305 ASP B C 1
ATOM 5543 O O . ASP B 1 305 ? 7.84 14.195 -7.688 1 95.25 305 ASP B O 1
ATOM 5547 N N . LEU B 1 306 ? 9.438 15.594 -8.18 1 96.19 306 LEU B N 1
ATOM 5548 C CA . LEU B 1 306 ? 8.695 16.75 -7.707 1 96.19 306 LEU B CA 1
ATOM 5549 C C . LEU B 1 306 ? 8.078 17.516 -8.875 1 96.19 306 LEU B C 1
ATOM 5551 O O . LEU B 1 306 ? 8.781 17.938 -9.789 1 96.19 306 LEU B O 1
ATOM 5555 N N . TRP B 1 307 ? 6.82 17.609 -8.789 1 96.5 307 TRP B N 1
ATOM 5556 C CA . TRP B 1 307 ? 6.031 18.344 -9.773 1 96.5 307 TRP B CA 1
ATOM 5557 C C . TRP B 1 307 ? 5.547 19.672 -9.203 1 96.5 307 TRP B C 1
ATOM 5559 O O . TRP B 1 307 ? 5.25 19.766 -8.008 1 96.5 307 TRP B O 1
ATOM 5569 N N . ALA B 1 308 ? 5.477 20.672 -10.023 1 94.75 308 ALA B N 1
ATOM 5570 C CA . ALA B 1 308 ? 4.918 21.969 -9.648 1 94.75 308 ALA B CA 1
ATOM 5571 C C . ALA B 1 308 ? 3.748 22.344 -10.555 1 94.75 308 ALA B C 1
ATOM 5573 O O . ALA B 1 308 ? 3.807 22.141 -11.773 1 94.75 308 ALA B O 1
ATOM 5574 N N . LEU B 1 309 ? 2.73 22.828 -9.953 1 95.38 309 LEU B N 1
ATOM 5575 C CA . LEU B 1 309 ? 1.598 23.297 -10.742 1 95.38 309 LEU B CA 1
ATOM 5576 C C . LEU B 1 309 ? 1.822 24.734 -11.203 1 95.38 309 LEU B C 1
ATOM 5578 O O . LEU B 1 309 ? 1.688 25.672 -10.406 1 95.38 309 LEU B O 1
ATOM 5582 N N . GLU B 1 310 ? 2.008 24.844 -12.453 1 92.31 310 GLU B N 1
ATOM 5583 C CA . GLU B 1 310 ? 2.193 26.172 -13.039 1 92.31 310 GLU B CA 1
ATOM 5584 C C . GLU B 1 310 ? 0.851 26.844 -13.32 1 92.31 310 GLU B C 1
ATOM 5586 O O . GLU B 1 310 ? -0.129 26.172 -13.648 1 92.31 310 GLU B O 1
ATOM 5591 N N . GLY B 1 311 ? 0.838 28.156 -13.203 1 91 311 GLY B N 1
ATOM 5592 C CA . GLY B 1 311 ? -0.37 28.922 -13.469 1 91 311 GLY B CA 1
ATOM 5593 C C . GLY B 1 311 ? -1.326 28.953 -12.297 1 91 311 GLY B C 1
ATOM 5594 O O . GLY B 1 311 ? -2.498 29.312 -12.453 1 91 311 GLY B O 1
ATOM 5595 N N . TYR B 1 312 ? -0.981 28.438 -11.203 1 91.5 312 TYR B N 1
ATOM 5596 C CA . TYR B 1 312 ? -1.747 28.438 -9.969 1 91.5 312 TYR B CA 1
ATOM 5597 C C . TYR B 1 312 ? -0.923 29 -8.812 1 91.5 312 TYR B C 1
ATOM 5599 O O . TYR B 1 312 ? 0.097 28.422 -8.43 1 91.5 312 TYR B O 1
ATOM 5607 N N . THR B 1 313 ? -1.232 30.172 -8.398 1 82.38 313 THR B N 1
ATOM 5608 C CA . THR B 1 313 ? -0.403 30.844 -7.406 1 82.38 313 THR B CA 1
ATOM 5609 C C . THR B 1 313 ? -1.269 31.609 -6.414 1 82.38 313 THR B C 1
ATOM 5611 O O . THR B 1 313 ? -2.492 31.656 -6.555 1 82.38 313 THR B O 1
ATOM 5614 N N . MET B 1 314 ? -0.565 32.062 -5.449 1 82.88 314 MET B N 1
ATOM 5615 C CA . MET B 1 314 ? -1.221 32.906 -4.449 1 82.88 314 MET B CA 1
ATOM 5616 C C . MET B 1 314 ? -1.339 34.344 -4.93 1 82.88 314 MET B C 1
ATOM 5618 O O . MET B 1 314 ? -0.336 34.969 -5.277 1 82.88 314 MET B O 1
ATOM 5622 N N . ILE B 1 315 ? -2.582 34.75 -5.078 1 74.94 315 ILE B N 1
ATOM 5623 C CA . ILE B 1 315 ? -2.85 36.125 -5.398 1 74.94 315 ILE B CA 1
ATOM 5624 C C . ILE B 1 315 ? -3.707 36.75 -4.301 1 74.94 315 ILE B C 1
ATOM 5626 O O . ILE B 1 315 ? -4.828 36.312 -4.047 1 74.94 315 ILE B O 1
ATOM 5630 N N . GLY B 1 316 ? -3.229 37.781 -3.697 1 73.12 316 GLY B N 1
ATOM 5631 C CA . GLY B 1 316 ? -3.979 38.469 -2.646 1 73.12 316 GLY B CA 1
ATOM 5632 C C . GLY B 1 316 ? -4.332 37.531 -1.49 1 73.12 316 GLY B C 1
ATOM 5633 O O . GLY B 1 316 ? -5.438 37.625 -0.95 1 73.12 316 GLY B O 1
ATOM 5634 N N . GLY B 1 317 ? -3.545 36.469 -1.264 1 77.94 317 GLY B N 1
ATOM 5635 C CA . GLY B 1 317 ? -3.779 35.562 -0.145 1 77.94 317 GLY B CA 1
ATOM 5636 C C . GLY B 1 317 ? -4.664 34.375 -0.503 1 77.94 317 GLY B C 1
ATOM 5637 O O . GLY B 1 317 ? -4.93 33.531 0.338 1 77.94 317 GLY B O 1
ATOM 5638 N N . GLU B 1 318 ? -5.078 34.438 -1.742 1 82.75 318 GLU B N 1
ATOM 5639 C CA . GLU B 1 318 ? -5.934 33.344 -2.197 1 82.75 318 GLU B CA 1
ATOM 5640 C C . GLU B 1 318 ? -5.293 32.594 -3.359 1 82.75 318 GLU B C 1
ATOM 5642 O O . GLU B 1 318 ? -4.656 33.219 -4.223 1 82.75 318 GLU B O 1
ATOM 5647 N N . ALA B 1 319 ? -5.512 31.328 -3.305 1 85.69 319 ALA B N 1
ATOM 5648 C CA . ALA B 1 319 ? -5.043 30.531 -4.434 1 85.69 319 ALA B CA 1
ATOM 5649 C C . ALA B 1 319 ? -5.93 30.75 -5.66 1 85.69 319 ALA B C 1
ATOM 5651 O O . ALA B 1 319 ? -7.156 30.688 -5.559 1 85.69 319 ALA B O 1
ATOM 5652 N N . ALA B 1 320 ? -5.297 31.094 -6.676 1 81.81 320 ALA B N 1
ATOM 5653 C CA . ALA B 1 320 ? -6.062 31.391 -7.883 1 81.81 320 ALA B CA 1
ATOM 5654 C C . ALA B 1 320 ? -5.254 31.062 -9.141 1 81.81 320 ALA B C 1
ATOM 5656 O O . ALA B 1 320 ? -4.027 30.953 -9.078 1 81.81 320 ALA B O 1
ATOM 5657 N N . GLU B 1 321 ? -6.016 30.891 -10.195 1 82.62 321 GLU B N 1
ATOM 5658 C CA . GLU B 1 321 ? -5.391 30.719 -11.5 1 82.62 321 GLU B CA 1
ATOM 5659 C C . GLU B 1 321 ? -4.766 32.031 -11.984 1 82.62 321 GLU B C 1
ATOM 5661 O O . GLU B 1 321 ? -5.387 33.094 -11.898 1 82.62 321 GLU B O 1
ATOM 5666 N N . ALA B 1 322 ? -3.41 32.062 -12.25 1 74.31 322 ALA B N 1
ATOM 5667 C CA . ALA B 1 322 ? -2.672 33.219 -12.688 1 74.31 322 ALA B CA 1
ATOM 5668 C C . ALA B 1 322 ? -2.686 33.344 -14.211 1 74.31 322 ALA B C 1
ATOM 5670 O O . ALA B 1 322 ? -1.667 33.125 -14.867 1 74.31 322 ALA B O 1
ATOM 5671 N N . GLY B 1 323 ? -3.787 33.75 -14.914 1 62.88 323 GLY B N 1
ATOM 5672 C CA . GLY B 1 323 ? -3.977 34.125 -16.297 1 62.88 323 GLY B CA 1
ATOM 5673 C C . GLY B 1 323 ? -3.627 33.031 -17.281 1 62.88 323 GLY B C 1
ATOM 5674 O O . GLY B 1 323 ? -3.98 33.125 -18.469 1 62.88 323 GLY B O 1
ATOM 5675 N N . GLY B 1 324 ? -3.164 31.859 -16.906 1 68.75 324 GLY B N 1
ATOM 5676 C CA . GLY B 1 324 ? -2.859 30.766 -17.812 1 68.75 324 GLY B CA 1
ATOM 5677 C C . GLY B 1 324 ? -3.408 29.422 -17.344 1 68.75 324 GLY B C 1
ATOM 5678 O O . GLY B 1 324 ? -3.936 29.312 -16.234 1 68.75 324 GLY B O 1
ATOM 5679 N N . ALA B 1 325 ? -3.355 28.484 -18.375 1 85.12 325 ALA B N 1
ATOM 5680 C CA . ALA B 1 325 ? -3.844 27.141 -18.078 1 85.12 325 ALA B CA 1
ATOM 5681 C C . ALA B 1 325 ? -2.988 26.469 -17 1 85.12 325 ALA B C 1
ATOM 5683 O O . ALA B 1 325 ? -1.764 26.609 -17 1 85.12 325 ALA B O 1
ATOM 5684 N N . MET B 1 326 ? -3.609 26.016 -16.031 1 92 326 MET B N 1
ATOM 5685 C CA . MET B 1 326 ? -2.916 25.219 -15.023 1 92 326 MET B CA 1
ATOM 5686 C C . MET B 1 326 ? -2.256 24 -15.641 1 92 326 MET B C 1
ATOM 5688 O O . MET B 1 326 ? -2.91 23.219 -16.344 1 92 326 MET B O 1
ATOM 5692 N N . ARG B 1 327 ? -0.93 23.938 -15.414 1 93.5 327 ARG B N 1
ATOM 5693 C CA . ARG B 1 327 ? -0.189 22.812 -15.969 1 93.5 327 ARG B CA 1
ATOM 5694 C C . ARG B 1 327 ? 0.832 22.281 -14.961 1 93.5 327 ARG B C 1
ATOM 5696 O O . ARG B 1 327 ? 1.552 23.062 -14.336 1 93.5 327 ARG B O 1
ATOM 5703 N N . TRP B 1 328 ? 0.856 21.031 -14.914 1 96.06 328 TRP B N 1
ATOM 5704 C CA . TRP B 1 328 ? 1.863 20.391 -14.07 1 96.06 328 TRP B CA 1
ATOM 5705 C C . TRP B 1 328 ? 3.18 20.219 -14.82 1 96.06 328 TRP B C 1
ATOM 5707 O O . TRP B 1 328 ? 3.189 19.797 -15.977 1 96.06 328 TRP B O 1
ATOM 5717 N N . GLU B 1 329 ? 4.234 20.609 -14.164 1 95.75 329 GLU B N 1
ATOM 5718 C CA . GLU B 1 329 ? 5.57 20.406 -14.719 1 95.75 329 GLU B CA 1
ATOM 5719 C C . GLU B 1 329 ? 6.484 19.703 -13.727 1 95.75 329 GLU B C 1
ATOM 5721 O O . GLU B 1 329 ? 6.562 20.078 -12.562 1 95.75 329 GLU B O 1
ATOM 5726 N N . ARG B 1 330 ? 7.125 18.625 -14.25 1 95.88 330 ARG B N 1
ATOM 5727 C CA . ARG B 1 330 ? 8.125 17.969 -13.406 1 95.88 330 ARG B CA 1
ATOM 5728 C C . ARG B 1 330 ? 9.383 18.828 -13.281 1 95.88 330 ARG B C 1
ATOM 5730 O O . ARG B 1 330 ? 10.086 19.062 -14.273 1 95.88 330 ARG B O 1
ATOM 5737 N N . ARG B 1 331 ? 9.805 19.266 -12.109 1 95.44 331 ARG B N 1
ATOM 5738 C CA . ARG B 1 331 ? 10.891 20.219 -11.93 1 95.44 331 ARG B CA 1
ATOM 5739 C C . ARG B 1 331 ? 12.141 19.531 -11.398 1 95.44 331 ARG B C 1
ATOM 5741 O O . ARG B 1 331 ? 13.258 19.922 -11.742 1 95.44 331 ARG B O 1
ATOM 5748 N N . HIS B 1 332 ? 11.898 18.625 -10.484 1 95.88 332 HIS B N 1
ATOM 5749 C CA . HIS B 1 332 ? 13.055 18.031 -9.812 1 95.88 332 HIS B CA 1
ATOM 5750 C C . HIS B 1 332 ? 12.906 16.531 -9.695 1 95.88 332 HIS B C 1
ATOM 5752 O O . HIS B 1 332 ? 11.789 16.016 -9.633 1 95.88 332 HIS B O 1
ATOM 5758 N N . ARG B 1 333 ? 14 15.891 -9.711 1 94.81 333 ARG B N 1
ATOM 5759 C CA . ARG B 1 333 ? 14.109 14.484 -9.32 1 94.81 333 ARG B CA 1
ATOM 5760 C C . ARG B 1 333 ? 15.109 14.312 -8.188 1 94.81 333 ARG B C 1
ATOM 5762 O O . ARG B 1 333 ? 16.266 14.711 -8.305 1 94.81 333 ARG B O 1
ATOM 5769 N N . VAL B 1 334 ? 14.656 13.766 -7.117 1 95.12 334 VAL B N 1
ATOM 5770 C CA . VAL B 1 334 ? 15.484 13.586 -5.934 1 95.12 334 VAL B CA 1
ATOM 5771 C C . VAL B 1 334 ? 15.781 12.102 -5.734 1 95.12 334 VAL B C 1
ATOM 5773 O O . VAL B 1 334 ? 14.914 11.336 -5.316 1 95.12 334 VAL B O 1
ATOM 5776 N N . GLU B 1 335 ? 16.969 11.727 -5.957 1 91.88 335 GLU B N 1
ATOM 5777 C CA . GLU B 1 335 ? 17.375 10.336 -5.758 1 91.88 335 GLU B CA 1
ATOM 5778 C C . GLU B 1 335 ? 17.516 10.008 -4.273 1 91.88 335 GLU B C 1
ATOM 5780 O O . GLU B 1 335 ? 18 10.836 -3.496 1 91.88 335 GLU B O 1
ATOM 5785 N N . VAL B 1 336 ? 17.016 8.852 -3.926 1 87.31 336 VAL B N 1
ATOM 5786 C CA . VAL B 1 336 ? 17.141 8.398 -2.545 1 87.31 336 VAL B CA 1
ATOM 5787 C C . VAL B 1 336 ? 17.844 7.047 -2.506 1 87.31 336 VAL B C 1
ATOM 5789 O O . VAL B 1 336 ? 17.766 6.27 -3.463 1 87.31 336 VAL B O 1
ATOM 5792 N N . PRO B 1 337 ? 18.516 6.734 -1.427 1 79.81 337 PRO B N 1
ATOM 5793 C CA . PRO B 1 337 ? 19.312 5.512 -1.376 1 79.81 337 PRO B CA 1
ATOM 5794 C C . PRO B 1 337 ? 18.516 4.293 -0.922 1 79.81 337 PRO B C 1
ATOM 5796 O O . PRO B 1 337 ? 19.094 3.26 -0.584 1 79.81 337 PRO B O 1
ATOM 5799 N N . TRP B 1 338 ? 17.203 4.43 -0.833 1 76.62 338 TRP B N 1
ATOM 5800 C CA . TRP B 1 338 ? 16.391 3.312 -0.365 1 76.62 338 TRP B CA 1
ATOM 5801 C C . TRP B 1 338 ? 15.203 3.088 -1.284 1 76.62 338 TRP B C 1
ATOM 5803 O O . TRP B 1 338 ? 14.734 4.02 -1.948 1 76.62 338 TRP B O 1
ATOM 5813 N N . TYR B 1 339 ? 14.781 1.837 -1.32 1 76.06 339 TYR B N 1
ATOM 5814 C CA . TYR B 1 339 ? 13.539 1.508 -2.008 1 76.06 339 TYR B CA 1
ATOM 5815 C C . TYR B 1 339 ? 12.328 1.87 -1.151 1 76.06 339 TYR B C 1
ATOM 5817 O O . TYR B 1 339 ? 12.344 1.672 0.066 1 76.06 339 TYR B O 1
ATOM 5825 N N . ALA B 1 340 ? 11.477 2.527 -1.84 1 71.56 340 ALA B N 1
ATOM 5826 C CA . ALA B 1 340 ? 10.32 2.975 -1.074 1 71.56 340 ALA B CA 1
ATOM 5827 C C . ALA B 1 340 ? 9.055 2.244 -1.515 1 71.56 340 ALA B C 1
ATOM 5829 O O . ALA B 1 340 ? 8.891 1.931 -2.695 1 71.56 340 ALA B O 1
ATOM 5830 N N . GLU B 1 341 ? 8.227 1.939 -0.532 1 73.62 341 GLU B N 1
ATOM 5831 C CA . GLU B 1 341 ? 6.938 1.314 -0.811 1 73.62 341 GLU B CA 1
ATOM 5832 C C . GLU B 1 341 ? 5.809 2.342 -0.783 1 73.62 341 GLU B C 1
ATOM 5834 O O . GLU B 1 341 ? 4.848 2.234 -1.545 1 73.62 341 GLU B O 1
ATOM 5839 N N . ARG B 1 342 ? 5.918 3.285 0.058 1 76.94 342 ARG B N 1
ATOM 5840 C CA . ARG B 1 342 ? 4.875 4.301 0.162 1 76.94 342 ARG B CA 1
ATOM 5841 C C . ARG B 1 342 ? 5.441 5.613 0.701 1 76.94 342 ARG B C 1
ATOM 5843 O O . ARG B 1 342 ? 6.332 5.605 1.553 1 76.94 342 ARG B O 1
ATOM 5850 N N . PRO B 1 343 ? 4.934 6.672 0.146 1 77.69 343 PRO B N 1
ATOM 5851 C CA . PRO B 1 343 ? 5.309 7.941 0.772 1 77.69 343 PRO B CA 1
ATOM 5852 C C . PRO B 1 343 ? 4.68 8.133 2.15 1 77.69 343 PRO B C 1
ATOM 5854 O O . PRO B 1 343 ? 3.461 8.008 2.297 1 77.69 343 PRO B O 1
ATOM 5857 N N . THR B 1 344 ? 5.477 8.305 3.139 1 72.38 344 THR B N 1
ATOM 5858 C CA . THR B 1 344 ? 4.969 8.422 4.5 1 72.38 344 THR B CA 1
ATOM 5859 C C . THR B 1 344 ? 4.879 9.883 4.922 1 72.38 344 THR B C 1
ATOM 5861 O O . THR B 1 344 ? 3.961 10.273 5.645 1 72.38 344 THR B O 1
ATOM 5864 N N . VAL B 1 345 ? 5.781 10.68 4.453 1 72.94 345 VAL B N 1
ATOM 5865 C CA . VAL B 1 345 ? 5.734 12.094 4.832 1 72.94 345 VAL B CA 1
ATOM 5866 C C . VAL B 1 345 ? 6.23 12.953 3.672 1 72.94 345 VAL B C 1
ATOM 5868 O O . VAL B 1 345 ? 7.281 12.672 3.09 1 72.94 345 VAL B O 1
ATOM 5871 N N . VAL B 1 346 ? 5.422 13.883 3.393 1 78.06 346 VAL B N 1
ATOM 5872 C CA . VAL B 1 346 ? 5.766 14.906 2.412 1 78.06 346 VAL B CA 1
ATOM 5873 C C . VAL B 1 346 ? 5.254 16.266 2.883 1 78.06 346 VAL B C 1
ATOM 5875 O O . VAL B 1 346 ? 4.07 16.406 3.195 1 78.06 346 VAL B O 1
ATOM 5878 N N . ALA B 1 347 ? 6.219 17.125 3.059 1 79.94 347 ALA B N 1
ATOM 5879 C CA . ALA B 1 347 ? 5.816 18.453 3.531 1 79.94 347 ALA B CA 1
ATOM 5880 C C . ALA B 1 347 ? 6.801 19.516 3.07 1 79.94 347 ALA B C 1
ATOM 5882 O O . ALA B 1 347 ? 8 19.25 2.947 1 79.94 347 ALA B O 1
ATOM 5883 N N . GLY B 1 348 ? 6.223 20.656 2.812 1 77.44 348 GLY B N 1
ATOM 5884 C CA . GLY B 1 348 ? 7.059 21.812 2.525 1 77.44 348 GLY B CA 1
ATOM 5885 C C . GLY B 1 348 ? 7.254 22.719 3.725 1 77.44 348 GLY B C 1
ATOM 5886 O O . GLY B 1 348 ? 6.348 22.859 4.547 1 77.44 348 GLY B O 1
ATOM 5887 N N . ALA B 1 349 ? 8.461 23.266 3.635 1 70.12 349 ALA B N 1
ATOM 5888 C CA . ALA B 1 349 ? 8.711 24.266 4.668 1 70.12 349 ALA B CA 1
ATOM 5889 C C . ALA B 1 349 ? 7.871 25.516 4.422 1 70.12 349 ALA B C 1
ATOM 5891 O O . ALA B 1 349 ? 7.68 25.938 3.277 1 70.12 349 ALA B O 1
ATOM 5892 N N . GLU B 1 350 ? 7.281 26 5.426 1 65.31 350 GLU B N 1
ATOM 5893 C CA . GLU B 1 350 ? 6.41 27.172 5.301 1 65.31 350 GLU B CA 1
ATOM 5894 C C . GLU B 1 350 ? 7.199 28.469 5.48 1 65.31 350 GLU B C 1
ATOM 5896 O O . GLU B 1 350 ? 6.645 29.562 5.344 1 65.31 350 GLU B O 1
ATOM 5901 N N . ASP B 1 351 ? 8.438 28.359 5.652 1 63.28 351 ASP B N 1
ATOM 5902 C CA . ASP B 1 351 ? 9.211 29.562 5.941 1 63.28 351 ASP B CA 1
ATOM 5903 C C . ASP B 1 351 ? 9.797 30.156 4.66 1 63.28 351 ASP B C 1
ATOM 5905 O O . ASP B 1 351 ? 10.562 31.125 4.711 1 63.28 351 ASP B O 1
ATOM 5909 N N . GLY B 1 352 ? 9.477 29.625 3.627 1 68.25 352 GLY B N 1
ATOM 5910 C CA . GLY B 1 352 ? 9.977 30.156 2.369 1 68.25 352 GLY B CA 1
ATOM 5911 C C . GLY B 1 352 ? 11.391 29.703 2.045 1 68.25 352 GLY B C 1
ATOM 5912 O O . GLY B 1 352 ? 11.992 30.172 1.083 1 68.25 352 GLY B O 1
ATOM 5913 N N . SER B 1 353 ? 12 28.812 2.789 1 71.5 353 SER B N 1
ATOM 5914 C CA . SER B 1 353 ? 13.375 28.375 2.582 1 71.5 353 SER B CA 1
ATOM 5915 C C . SER B 1 353 ? 13.492 27.531 1.314 1 71.5 353 SER B C 1
ATOM 5917 O O . SER B 1 353 ? 14.586 27.391 0.761 1 71.5 353 SER B O 1
ATOM 5919 N N . GLY B 1 354 ? 12.391 26.984 0.947 1 81.56 354 GLY B N 1
ATOM 5920 C CA . GLY B 1 354 ? 12.422 26.078 -0.197 1 81.56 354 GLY B CA 1
ATOM 5921 C C . GLY B 1 354 ? 12.664 24.641 0.186 1 81.56 354 GLY B C 1
ATOM 5922 O O . GLY B 1 354 ? 12.75 23.766 -0.682 1 81.56 354 GLY B O 1
ATOM 5923 N N . ASP B 1 355 ? 12.758 24.359 1.461 1 82.75 355 ASP B N 1
ATOM 5924 C CA . ASP B 1 355 ? 12.992 22.984 1.929 1 82.75 355 ASP B CA 1
ATOM 5925 C C . ASP B 1 355 ? 11.727 22.156 1.837 1 82.75 355 ASP B C 1
ATOM 5927 O O . ASP B 1 355 ? 10.641 22.609 2.189 1 82.75 355 ASP B O 1
ATOM 5931 N N . VAL B 1 356 ? 11.922 20.969 1.33 1 86.94 356 VAL B N 1
ATOM 5932 C CA . VAL B 1 356 ? 10.852 19.969 1.255 1 86.94 356 VAL B CA 1
ATOM 5933 C C . VAL B 1 356 ? 11.289 18.688 1.946 1 86.94 356 VAL B C 1
ATOM 5935 O O . VAL B 1 356 ? 12.406 18.219 1.739 1 86.94 356 VAL B O 1
ATOM 5938 N N . VAL B 1 357 ? 10.414 18.203 2.795 1 83.69 357 VAL B N 1
ATOM 5939 C CA . VAL B 1 357 ? 10.664 16.922 3.451 1 83.69 357 VAL B CA 1
ATOM 5940 C C . VAL B 1 357 ? 10.07 15.789 2.623 1 83.69 357 VAL B C 1
ATOM 5942 O O . VAL B 1 357 ? 8.891 15.82 2.27 1 83.69 357 VAL B O 1
ATOM 5945 N N . LEU B 1 358 ? 10.875 14.859 2.295 1 86.31 358 LEU B N 1
ATOM 5946 C CA . LEU B 1 358 ? 10.477 13.68 1.54 1 86.31 358 LEU B CA 1
ATOM 5947 C C . LEU B 1 358 ? 10.805 12.406 2.311 1 86.31 358 LEU B C 1
ATOM 5949 O O . LEU B 1 358 ? 11.977 12.109 2.557 1 86.31 358 LEU B O 1
ATOM 5953 N N . GLY B 1 359 ? 9.695 11.727 2.697 1 82.31 359 GLY B N 1
ATOM 5954 C CA . GLY B 1 359 ? 9.914 10.539 3.502 1 82.31 359 GLY B CA 1
ATOM 5955 C C . GLY B 1 359 ? 9.117 9.336 3.02 1 82.31 359 GLY B C 1
ATOM 5956 O O . GLY B 1 359 ? 8.008 9.484 2.506 1 82.31 359 GLY B O 1
ATOM 5957 N N . SER B 1 360 ? 9.703 8.18 3.152 1 79.06 360 SER B N 1
ATOM 5958 C CA . SER B 1 360 ? 9.07 6.887 2.924 1 79.06 360 SER B CA 1
ATOM 5959 C C . SER B 1 360 ? 9.258 5.957 4.117 1 79.06 360 SER B C 1
ATOM 5961 O O . SER B 1 360 ? 9.734 6.383 5.172 1 79.06 360 SER B O 1
ATOM 5963 N N . ASP B 1 361 ? 8.805 4.73 4.035 1 70.19 361 ASP B N 1
ATOM 5964 C CA . ASP B 1 361 ? 8.898 3.732 5.098 1 70.19 361 ASP B CA 1
ATOM 5965 C C . ASP B 1 361 ? 10.352 3.443 5.453 1 70.19 361 ASP B C 1
ATOM 5967 O O . ASP B 1 361 ? 10.641 2.943 6.543 1 70.19 361 ASP B O 1
ATOM 5971 N N . TYR B 1 362 ? 11.344 3.947 4.621 1 71.25 362 TYR B N 1
ATOM 5972 C CA . TYR B 1 362 ? 12.711 3.512 4.852 1 71.25 362 TYR B CA 1
ATOM 5973 C C . TYR B 1 362 ? 13.617 4.703 5.145 1 71.25 362 TYR B C 1
ATOM 5975 O O . TYR B 1 362 ? 14.766 4.527 5.566 1 71.25 362 TYR B O 1
ATOM 5983 N N . GLY B 1 363 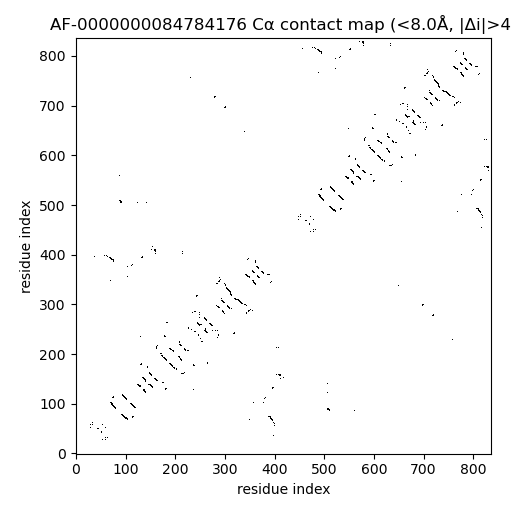? 13.07 5.863 4.914 1 74.19 363 GLY B N 1
ATOM 5984 C CA . GLY B 1 363 ? 13.938 6.996 5.191 1 74.19 363 GLY B CA 1
ATOM 5985 C C . GLY B 1 363 ? 13.297 8.328 4.871 1 74.19 363 GLY B C 1
ATOM 5986 O O . GLY B 1 363 ? 12.227 8.383 4.262 1 74.19 363 GLY B O 1
ATOM 5987 N N . VAL B 1 364 ? 14.039 9.328 5.391 1 78.62 364 VAL B N 1
ATOM 5988 C CA . VAL B 1 364 ? 13.57 10.695 5.18 1 78.62 364 VAL B CA 1
ATOM 5989 C C . VAL B 1 364 ? 14.727 11.562 4.688 1 78.62 364 VAL B C 1
ATOM 5991 O O . VAL B 1 364 ? 15.852 11.445 5.18 1 78.62 364 VAL B O 1
ATOM 5994 N N . VAL B 1 365 ? 14.477 12.391 3.713 1 83.81 365 VAL B N 1
ATOM 5995 C CA . VAL B 1 365 ? 15.445 13.375 3.246 1 83.81 365 VAL B CA 1
ATOM 5996 C C . VAL B 1 365 ? 14.805 14.758 3.211 1 83.81 365 VAL B C 1
ATOM 5998 O O . VAL B 1 365 ? 13.578 14.875 3.102 1 83.81 365 VAL B O 1
ATOM 6001 N N . VAL B 1 366 ? 15.617 15.695 3.416 1 84.44 366 VAL B N 1
ATOM 6002 C CA . VAL B 1 366 ? 15.234 17.078 3.176 1 84.44 366 VAL B CA 1
ATOM 6003 C C . VAL B 1 366 ? 15.883 17.578 1.888 1 84.44 366 VAL B C 1
ATOM 6005 O O . VAL B 1 366 ? 17.094 17.438 1.697 1 84.44 366 VAL B O 1
ATOM 6008 N N . TYR B 1 367 ? 15.094 18.094 0.955 1 90.19 367 TYR B N 1
ATOM 6009 C CA . TYR B 1 367 ? 15.547 18.625 -0.326 1 90.19 367 TYR B CA 1
ATOM 6010 C C . TYR B 1 367 ? 15.227 20.109 -0.445 1 90.19 367 TYR B C 1
ATOM 6012 O O . TYR B 1 367 ? 14.094 20.531 -0.188 1 90.19 367 TYR B O 1
ATOM 6020 N N . ASN B 1 368 ? 16.156 20.828 -0.822 1 88.81 368 ASN B N 1
ATOM 6021 C CA . ASN B 1 368 ? 15.93 22.25 -1.094 1 88.81 368 ASN B CA 1
ATOM 6022 C C . ASN B 1 368 ? 15.633 22.5 -2.57 1 88.81 368 ASN B C 1
ATOM 6024 O O . ASN B 1 368 ? 16.5 22.312 -3.422 1 88.81 368 ASN B O 1
ATOM 6028 N N . VAL B 1 369 ? 14.562 22.953 -2.879 1 91.62 369 VAL B N 1
ATOM 6029 C CA . VAL B 1 369 ? 14.102 23.062 -4.262 1 91.62 369 VAL B CA 1
ATOM 6030 C C . VAL B 1 369 ? 14.82 24.219 -4.961 1 91.62 369 VAL B C 1
ATOM 6032 O O . VAL B 1 369 ? 14.812 24.297 -6.191 1 91.62 369 VAL B O 1
ATOM 6035 N N . ARG B 1 370 ? 15.398 25.078 -4.273 1 89.62 370 ARG B N 1
ATOM 6036 C CA . ARG B 1 370 ? 16.109 26.203 -4.863 1 89.62 370 ARG B CA 1
ATOM 6037 C C . ARG B 1 370 ? 17.562 25.844 -5.164 1 89.62 370 ARG B C 1
ATOM 6039 O O . ARG B 1 370 ? 18.062 26.094 -6.266 1 89.62 370 ARG B O 1
ATOM 6046 N N . SER B 1 371 ? 18.156 25.172 -4.203 1 90.44 371 SER B N 1
ATOM 6047 C CA . SER B 1 371 ? 19.578 24.906 -4.34 1 90.44 371 SER B CA 1
ATOM 6048 C C . SER B 1 371 ? 19.812 23.5 -4.902 1 90.44 371 SER B C 1
ATOM 6050 O O . SER B 1 371 ? 20.906 23.219 -5.418 1 90.44 371 SER B O 1
ATOM 6052 N N . GLY B 1 372 ? 18.906 22.672 -4.676 1 91.56 372 GLY B N 1
ATOM 6053 C CA . GLY B 1 372 ? 19.078 21.297 -5.102 1 91.56 372 GLY B CA 1
ATOM 6054 C C . GLY B 1 372 ? 19.812 20.453 -4.086 1 91.56 372 GLY B C 1
ATOM 6055 O O . GLY B 1 372 ? 20.078 19.266 -4.332 1 91.56 372 GLY B O 1
ATOM 6056 N N . ALA B 1 373 ? 20.031 21 -2.975 1 90.5 373 ALA B N 1
ATOM 6057 C CA . ALA B 1 373 ? 20.766 20.266 -1.942 1 90.5 373 ALA B CA 1
ATOM 6058 C C . ALA B 1 373 ? 19.891 19.203 -1.286 1 90.5 373 ALA B C 1
ATOM 6060 O O . ALA B 1 373 ? 18.703 19.438 -1.046 1 90.5 373 ALA B O 1
ATOM 6061 N N . VAL B 1 374 ? 20.531 18.062 -1.069 1 89.62 374 VAL B N 1
ATOM 6062 C CA . VAL B 1 374 ? 19.844 16.969 -0.399 1 89.62 374 VAL B CA 1
ATOM 6063 C C . VAL B 1 374 ? 20.531 16.656 0.932 1 89.62 374 VAL B C 1
ATOM 6065 O O . VAL B 1 374 ? 21.75 16.578 0.998 1 89.62 374 VAL B O 1
ATOM 6068 N N . ARG B 1 375 ? 19.672 16.562 1.957 1 83.19 375 ARG B N 1
ATOM 6069 C CA . ARG B 1 375 ? 20.172 16.172 3.271 1 83.19 375 ARG B CA 1
ATOM 6070 C C . ARG B 1 375 ? 19.406 14.984 3.82 1 83.19 375 ARG B C 1
ATOM 6072 O O . ARG B 1 375 ? 18.172 14.992 3.848 1 83.19 375 ARG B O 1
ATOM 6079 N N . ARG B 1 376 ? 20.125 14.008 4.328 1 78.62 376 ARG B N 1
ATOM 6080 C CA . ARG B 1 376 ? 19.5 12.844 4.938 1 78.62 376 ARG B CA 1
ATOM 6081 C C . ARG B 1 376 ? 19.188 13.094 6.406 1 78.62 376 ARG B C 1
ATOM 6083 O O . ARG B 1 376 ? 19.984 13.688 7.125 1 78.62 376 ARG B O 1
ATOM 6090 N N . VAL B 1 377 ? 17.984 12.695 6.719 1 73.12 377 VAL B N 1
ATOM 6091 C CA . VAL B 1 377 ? 17.594 12.789 8.125 1 73.12 377 VAL B CA 1
ATOM 6092 C C . VAL B 1 377 ? 17.812 11.438 8.805 1 73.12 377 VAL B C 1
ATOM 6094 O O . VAL B 1 377 ? 17.312 10.414 8.352 1 73.12 377 VAL B O 1
ATOM 6097 N N . VAL B 1 378 ? 18.609 11.406 9.789 1 63.62 378 VAL B N 1
ATOM 6098 C CA . VAL B 1 378 ? 18.859 10.18 10.531 1 63.62 378 VAL B CA 1
ATOM 6099 C C . VAL B 1 378 ? 17.953 10.117 11.758 1 63.62 378 VAL B C 1
ATOM 6101 O O . VAL B 1 378 ? 17.922 11.055 12.562 1 63.62 378 VAL B O 1
ATOM 6104 N N . ILE B 1 379 ? 17.094 9.164 11.695 1 57 379 ILE B N 1
ATOM 6105 C CA . ILE B 1 379 ? 16.203 8.953 12.836 1 57 379 ILE B CA 1
ATOM 6106 C C . ILE B 1 379 ? 16.734 7.816 13.703 1 57 379 ILE B C 1
ATOM 6108 O O . ILE B 1 379 ? 16.922 6.695 13.219 1 57 379 ILE B O 1
ATOM 6112 N N . ASP B 1 380 ? 17.219 8.094 14.906 1 51.78 380 ASP B N 1
ATOM 6113 C CA . ASP B 1 380 ? 17.797 7.098 15.812 1 51.78 380 ASP B CA 1
ATOM 6114 C C . ASP B 1 380 ? 16.75 6.043 16.188 1 51.78 380 ASP B C 1
ATOM 6116 O O . ASP B 1 380 ? 15.586 6.367 16.422 1 51.78 380 ASP B O 1
ATOM 6120 N N . GLY B 1 381 ? 17.266 4.797 16.469 1 48.5 381 GLY B N 1
ATOM 6121 C CA . GLY B 1 381 ? 16.438 3.707 16.969 1 48.5 381 GLY B CA 1
ATOM 6122 C C . GLY B 1 381 ? 15.578 3.074 15.898 1 48.5 381 GLY B C 1
ATOM 6123 O O . GLY B 1 381 ? 14.906 2.068 16.141 1 48.5 381 GLY B O 1
ATOM 6124 N N . VAL B 1 382 ? 15.266 3.916 15.016 1 45.84 382 VAL B N 1
ATOM 6125 C CA . VAL B 1 382 ? 14.422 3.289 14.008 1 45.84 382 VAL B CA 1
ATOM 6126 C C . VAL B 1 382 ? 15.258 2.348 13.148 1 45.84 382 VAL B C 1
ATOM 6128 O O . VAL B 1 382 ? 16.25 2.766 12.539 1 45.84 382 VAL B O 1
ATOM 6131 N N . SER B 1 383 ? 15.391 1.249 13.68 1 44.09 383 SER B N 1
ATOM 6132 C CA . SER B 1 383 ? 15.969 0.256 12.781 1 44.09 383 SER B CA 1
ATOM 6133 C C . SER B 1 383 ? 15.438 0.412 11.367 1 44.09 383 SER B C 1
ATOM 6135 O O . SER B 1 383 ? 14.391 1.027 11.156 1 44.09 383 SER B O 1
ATOM 6137 N N . GLU B 1 384 ? 16.344 0.211 10.398 1 44.56 384 GLU B N 1
ATOM 6138 C CA . GLU B 1 384 ? 16.062 0.188 8.969 1 44.56 384 GLU B CA 1
ATOM 6139 C C . GLU B 1 384 ? 14.609 -0.169 8.688 1 44.56 384 GLU B C 1
ATOM 6141 O O . GLU B 1 384 ? 14.133 0.009 7.566 1 44.56 384 GLU B O 1
ATOM 6146 N N . ARG B 1 385 ? 14.023 -0.734 9.805 1 41.38 385 ARG B N 1
ATOM 6147 C CA . ARG B 1 385 ? 12.633 -1.158 9.648 1 41.38 385 ARG B CA 1
ATOM 6148 C C . ARG B 1 385 ? 11.68 -0.006 9.93 1 41.38 385 ARG B C 1
ATOM 6150 O O . ARG B 1 385 ? 10.836 -0.093 10.82 1 41.38 385 ARG B O 1
ATOM 6157 N N . LEU B 1 386 ? 12.219 1.214 10.031 1 43.94 386 LEU B N 1
ATOM 6158 C CA . LEU B 1 386 ? 11.352 2.305 10.453 1 43.94 386 LEU B CA 1
ATOM 6159 C C . LEU B 1 386 ? 10.016 2.258 9.719 1 43.94 386 LEU B C 1
ATOM 6161 O O . LEU B 1 386 ? 9.953 2.531 8.523 1 43.94 386 LEU B O 1
ATOM 6165 N N . LEU B 1 387 ? 9.133 1.311 10.094 1 44.94 387 LEU B N 1
ATOM 6166 C CA . LEU B 1 387 ? 7.754 1.564 9.688 1 44.94 387 LEU B CA 1
ATOM 6167 C C . LEU B 1 387 ? 7.348 3 10.016 1 44.94 387 LEU B C 1
ATOM 6169 O O . LEU B 1 387 ? 6.922 3.293 11.133 1 44.94 387 LEU B O 1
ATOM 6173 N N . LEU B 1 388 ? 8.211 3.969 9.594 1 45.69 388 LEU B N 1
ATOM 6174 C CA . LEU B 1 388 ? 7.875 5.387 9.656 1 45.69 388 LEU B CA 1
ATOM 6175 C C . LEU B 1 388 ? 6.43 5.621 9.227 1 45.69 388 LEU B C 1
ATOM 6177 O O . LEU B 1 388 ? 6.125 6.633 8.594 1 45.69 388 LEU B O 1
ATOM 6181 N N . SER B 1 389 ? 5.543 4.645 9.477 1 47.25 389 SER B N 1
ATOM 6182 C CA . SER B 1 389 ? 4.219 4.637 8.859 1 47.25 389 SER B CA 1
ATOM 6183 C C . SER B 1 389 ? 3.412 5.867 9.266 1 47.25 389 SER B C 1
ATOM 6185 O O . SER B 1 389 ? 2.432 6.215 8.602 1 47.25 389 SER B O 1
ATOM 6187 N N . ARG B 1 390 ? 3.838 6.586 10.422 1 50.94 390 ARG B N 1
ATOM 6188 C CA . ARG B 1 390 ? 2.893 7.676 10.656 1 50.94 390 ARG B CA 1
ATOM 6189 C C . ARG B 1 390 ? 3.617 8.953 11.055 1 50.94 390 ARG B C 1
ATOM 6191 O O . ARG B 1 390 ? 3.744 9.258 12.242 1 50.94 390 ARG B O 1
ATOM 6198 N N . ILE B 1 391 ? 4.332 9.422 10.164 1 53 391 ILE B N 1
ATOM 6199 C CA . ILE B 1 391 ? 4.992 10.703 10.367 1 53 391 ILE B CA 1
ATOM 6200 C C . ILE B 1 391 ? 4.055 11.836 9.961 1 53 391 ILE B C 1
ATOM 6202 O O . ILE B 1 391 ? 3.385 11.758 8.922 1 53 391 ILE B O 1
ATOM 6206 N N . GLY B 1 392 ? 3.738 12.57 10.992 1 61 392 GLY B N 1
ATOM 6207 C CA . GLY B 1 392 ? 2.979 13.773 10.711 1 61 392 GLY B CA 1
ATOM 6208 C C . GLY B 1 392 ? 3.779 15.047 10.922 1 61 392 GLY B C 1
ATOM 6209 O O . GLY B 1 392 ? 4.977 14.992 11.211 1 61 392 GLY B O 1
ATOM 6210 N N . VAL B 1 393 ? 3.322 16.125 10.391 1 60.75 393 VAL B N 1
ATOM 6211 C CA . VAL B 1 393 ? 3.928 17.438 10.57 1 60.75 393 VAL B CA 1
ATOM 6212 C C . VAL B 1 393 ? 3.1 18.266 11.555 1 60.75 393 VAL B C 1
ATOM 6214 O O . VAL B 1 393 ? 1.867 18.219 11.523 1 60.75 393 VAL B O 1
ATOM 6217 N N . LEU B 1 394 ? 3.814 18.688 12.586 1 65.5 394 LEU B N 1
ATOM 6218 C CA . LEU B 1 394 ? 3.137 19.547 13.547 1 65.5 394 LEU B CA 1
ATOM 6219 C C . LEU B 1 394 ? 3.939 20.828 13.797 1 65.5 394 LEU B C 1
ATOM 6221 O O . LEU B 1 394 ? 5.172 20.781 13.852 1 65.5 394 LEU B O 1
ATOM 6225 N N . LYS B 1 395 ? 3.152 21.922 13.828 1 66.12 395 LYS B N 1
ATOM 6226 C CA . LYS B 1 395 ? 3.711 23.203 14.266 1 66.12 395 LYS B CA 1
ATOM 6227 C C . LYS B 1 395 ? 3.131 23.625 15.609 1 66.12 395 LYS B C 1
ATOM 6229 O O . LYS B 1 395 ? 1.916 23.781 15.75 1 66.12 395 LYS B O 1
ATOM 6234 N N . GLU B 1 396 ? 4.047 23.812 16.5 1 67.31 396 GLU B N 1
ATOM 6235 C CA . GLU B 1 396 ? 3.551 24.203 17.828 1 67.31 396 GLU B CA 1
ATOM 6236 C C . GLU B 1 396 ? 2.963 25.609 17.797 1 67.31 396 GLU B C 1
ATOM 6238 O O . GLU B 1 396 ? 3.434 26.469 17.047 1 67.31 396 GLU B O 1
ATOM 6243 N N . SER B 1 397 ? 1.906 25.734 18.531 1 72.94 397 SER B N 1
ATOM 6244 C CA . SER B 1 397 ? 1.277 27.047 18.641 1 72.94 397 SER B CA 1
ATOM 6245 C C . SER B 1 397 ? 0.818 27.344 20.062 1 72.94 397 SER B C 1
ATOM 6247 O O . SER B 1 397 ? 0.314 26.453 20.75 1 72.94 397 SER B O 1
ATOM 6249 N N . LEU B 1 398 ? 1.057 28.578 20.484 1 72.94 398 LEU B N 1
ATOM 6250 C CA . LEU B 1 398 ? 0.628 29 21.812 1 72.94 398 LEU B CA 1
ATOM 6251 C C . LEU B 1 398 ? -0.634 29.859 21.719 1 72.94 398 LEU B C 1
ATOM 6253 O O . LEU B 1 398 ? -1.073 30.422 22.719 1 72.94 398 LEU B O 1
ATOM 6257 N N . VAL B 1 399 ? -1.141 29.938 20.578 1 73.38 399 VAL B N 1
ATOM 6258 C CA . VAL B 1 399 ? -2.344 30.734 20.391 1 73.38 399 VAL B CA 1
ATOM 6259 C C . VAL B 1 399 ? -3.49 30.156 21.203 1 73.38 399 VAL B C 1
ATOM 6261 O O . VAL B 1 399 ? -3.705 28.938 21.219 1 73.38 399 VAL B O 1
ATOM 6264 N N . ARG B 1 400 ? -4.168 31.047 21.891 1 78.5 400 ARG B N 1
ATOM 6265 C CA . ARG B 1 400 ? -5.305 30.625 22.703 1 78.5 400 ARG B CA 1
ATOM 6266 C C . ARG B 1 400 ? -6.59 30.594 21.875 1 78.5 400 ARG B C 1
ATOM 6268 O O . ARG B 1 400 ? -6.82 31.469 21.047 1 78.5 400 ARG B O 1
ATOM 6275 N N . HIS B 1 401 ? -7.254 29.578 22.109 1 86.31 401 HIS B N 1
ATOM 6276 C CA . HIS B 1 401 ? -8.539 29.438 21.438 1 86.31 401 HIS B CA 1
ATOM 6277 C C . HIS B 1 401 ? -9.672 29.297 22.453 1 86.31 401 HIS B C 1
ATOM 6279 O O . HIS B 1 401 ? -9.625 28.422 23.328 1 86.31 401 HIS B O 1
ATOM 6285 N N . GLY B 1 402 ? -10.703 30.062 22.328 1 85.88 402 GLY B N 1
ATOM 6286 C CA . GLY B 1 402 ? -11.812 30.109 23.281 1 85.88 402 GLY B CA 1
ATOM 6287 C C . GLY B 1 402 ? -12.617 28.828 23.328 1 85.88 402 GLY B C 1
ATOM 6288 O O . GLY B 1 402 ? -13.25 28.516 24.328 1 85.88 402 GLY B O 1
ATOM 6289 N N . PHE B 1 403 ? -12.602 28.062 22.297 1 90.06 403 PHE B N 1
ATOM 6290 C CA . PHE B 1 403 ? -13.438 26.875 22.25 1 90.06 403 PHE B CA 1
ATOM 6291 C C . PHE B 1 403 ? -12.93 25.812 23.203 1 90.06 403 PHE B C 1
ATOM 6293 O O . PHE B 1 403 ? -13.648 24.875 23.531 1 90.06 403 PHE B O 1
ATOM 6300 N N . PHE B 1 404 ? -11.742 25.891 23.688 1 89.69 404 PHE B N 1
ATOM 6301 C CA . PHE B 1 404 ? -11.242 24.953 24.672 1 89.69 404 PHE B CA 1
ATOM 6302 C C . PHE B 1 404 ? -11.938 25.156 26.016 1 89.69 404 PHE B C 1
ATOM 6304 O O . PHE B 1 404 ? -12.094 24.203 26.797 1 89.69 404 PHE B O 1
ATOM 6311 N N . ASP B 1 405 ? -12.289 26.344 26.219 1 86.75 405 ASP B N 1
ATOM 6312 C CA . ASP B 1 405 ? -12.961 26.672 27.469 1 86.75 405 ASP B CA 1
ATOM 6313 C C . ASP B 1 405 ? -14.453 26.359 27.391 1 86.75 405 ASP B C 1
ATOM 6315 O O . ASP B 1 405 ? -15.07 25.953 28.391 1 86.75 405 ASP B O 1
ATOM 6319 N N . ALA B 1 406 ? -14.984 26.484 26.266 1 84.31 406 ALA B N 1
ATOM 6320 C CA . ALA B 1 406 ? -16.406 26.281 26.062 1 84.31 406 ALA B CA 1
ATOM 6321 C C . ALA B 1 406 ? -16.781 24.812 26.219 1 84.31 406 ALA B C 1
ATOM 6323 O O . ALA B 1 406 ? -17.828 24.484 26.766 1 84.31 406 ALA B O 1
ATOM 6324 N N . ARG B 1 407 ? -15.93 23.938 25.766 1 86 407 ARG B N 1
ATOM 6325 C CA . ARG B 1 407 ? -16.156 22.5 25.844 1 86 407 ARG B CA 1
ATOM 6326 C C . ARG B 1 407 ? -14.867 21.766 26.219 1 86 407 ARG B C 1
ATOM 6328 O O . ARG B 1 407 ? -14.312 21.031 25.391 1 86 407 ARG B O 1
ATOM 6335 N N . PRO B 1 408 ? -14.555 21.891 27.406 1 87.38 408 PRO B N 1
ATOM 6336 C CA . PRO B 1 408 ? -13.305 21.25 27.812 1 87.38 408 PRO B CA 1
ATOM 6337 C C . PRO B 1 408 ? -13.398 19.734 27.828 1 87.38 408 PRO B C 1
ATOM 6339 O O . PRO B 1 408 ? -14.461 19.172 28.141 1 87.38 408 PRO B O 1
ATOM 6342 N N . HIS B 1 409 ? -12.391 19.141 27.406 1 88.12 409 HIS B N 1
ATOM 6343 C CA . HIS B 1 409 ? -12.234 17.688 27.453 1 88.12 409 HIS B CA 1
ATOM 6344 C C . HIS B 1 409 ? -11.008 17.297 28.266 1 88.12 409 HIS B C 1
ATOM 6346 O O . HIS B 1 409 ? -9.969 17.953 28.188 1 88.12 409 HIS B O 1
ATOM 6352 N N . PRO B 1 410 ? -11.102 16.266 29.109 1 82.56 410 PRO B N 1
ATOM 6353 C CA . PRO B 1 410 ? -9.984 15.883 29.969 1 82.56 410 PRO B CA 1
ATOM 6354 C C . PRO B 1 410 ? -8.797 15.32 29.188 1 82.56 410 PRO B C 1
ATOM 6356 O O . PRO B 1 410 ? -7.699 15.18 29.719 1 82.56 410 PRO B O 1
ATOM 6359 N N . GLY B 1 411 ? -8.922 15.281 27.953 1 75.75 411 GLY B N 1
ATOM 6360 C CA . GLY B 1 411 ? -7.844 14.734 27.141 1 75.75 411 GLY B CA 1
ATOM 6361 C C . GLY B 1 411 ? -7.789 13.219 27.156 1 75.75 411 GLY B C 1
ATOM 6362 O O . GLY B 1 411 ? -8.664 12.57 27.719 1 75.75 411 GLY B O 1
ATOM 6363 N N . LEU B 1 412 ? -6.93 12.758 26.234 1 67.5 412 LEU B N 1
ATOM 6364 C CA . LEU B 1 412 ? -6.699 11.32 26.188 1 67.5 412 LEU B CA 1
ATOM 6365 C C . LEU B 1 412 ? -5.488 10.93 27.031 1 67.5 412 LEU B C 1
ATOM 6367 O O . LEU B 1 412 ? -4.434 11.562 26.938 1 67.5 412 LEU B O 1
ATOM 6371 N N . PRO B 1 413 ? -5.773 10.148 28.109 1 53.12 413 PRO B N 1
ATOM 6372 C CA . PRO B 1 413 ? -4.688 9.828 29.031 1 53.12 413 PRO B CA 1
ATOM 6373 C C . PRO B 1 413 ? -3.369 9.523 28.328 1 53.12 413 PRO B C 1
ATOM 6375 O O . PRO B 1 413 ? -2.295 9.789 28.875 1 53.12 413 PRO B O 1
ATOM 6378 N N . LEU B 1 414 ? -3.48 8.859 27.281 1 48.16 414 LEU B N 1
ATOM 6379 C CA . LEU B 1 414 ? -2.266 8.289 26.703 1 48.16 414 LEU B CA 1
ATOM 6380 C C . LEU B 1 414 ? -1.564 9.297 25.797 1 48.16 414 LEU B C 1
ATOM 6382 O O . LEU B 1 414 ? -0.478 9.023 25.281 1 48.16 414 LEU B O 1
ATOM 6386 N N . PHE B 1 415 ? -2.24 10.375 25.578 1 46.31 415 PHE B N 1
ATOM 6387 C CA . PHE B 1 415 ? -1.555 11.375 24.766 1 46.31 415 PHE B CA 1
ATOM 6388 C C . PHE B 1 415 ? -0.657 12.25 25.625 1 46.31 415 PHE B C 1
ATOM 6390 O O . PHE B 1 415 ? -1.146 13.078 26.391 1 46.31 415 PHE B O 1
ATOM 6397 N N . ARG B 1 416 ? 0.515 11.672 26.062 1 41.97 416 ARG B N 1
ATOM 6398 C CA . ARG B 1 416 ? 1.389 12.562 26.828 1 41.97 416 ARG B CA 1
ATOM 6399 C C . ARG B 1 416 ? 2.033 13.609 25.922 1 41.97 416 ARG B C 1
ATOM 6401 O O . ARG B 1 416 ? 2.686 13.266 24.938 1 41.97 416 ARG B O 1
ATOM 6408 N N . LEU B 1 417 ? 1.453 14.719 25.891 1 38.53 417 LEU B N 1
ATOM 6409 C CA . LEU B 1 417 ? 2.047 15.891 25.25 1 38.53 417 LEU B CA 1
ATOM 6410 C C . LEU B 1 417 ? 3.379 16.25 25.906 1 38.53 417 LEU B C 1
ATOM 6412 O O . LEU B 1 417 ? 3.541 16.094 27.125 1 38.53 417 LEU B O 1
ATOM 6416 N N . PHE B 1 418 ? 4.504 16.094 25.281 1 35.38 418 PHE B N 1
ATOM 6417 C CA . PHE B 1 418 ? 5.758 16.516 25.891 1 35.38 418 PHE B CA 1
ATOM 6418 C C . PHE B 1 418 ? 5.695 17.984 26.281 1 35.38 418 PHE B C 1
ATOM 6420 O O . PHE B 1 418 ? 5.074 18.797 25.594 1 35.38 418 PHE B O 1
#

Solvent-accessible surface area (backbone atoms only — not comparable to full-atom values): 45684 Å² total; per-residue (Å²): 134,80,81,70,71,74,78,78,76,74,75,73,78,72,81,67,79,74,73,74,74,72,78,64,52,66,66,56,50,51,53,52,48,46,69,42,56,64,69,53,40,55,52,44,34,71,72,36,70,71,44,27,55,50,63,65,31,67,70,47,22,52,51,30,36,67,61,45,64,63,14,35,21,35,26,41,63,43,53,57,49,74,79,75,70,87,53,79,52,35,60,49,49,26,53,9,54,6,72,31,54,40,51,68,78,48,84,63,82,60,67,47,65,72,42,76,26,75,58,59,91,83,59,76,51,69,41,81,56,39,54,49,89,22,29,38,33,32,29,27,42,60,84,51,51,50,58,57,38,33,39,28,29,55,67,75,67,43,18,22,55,37,31,65,80,73,62,53,94,67,31,55,57,31,53,41,67,49,36,62,43,66,26,68,87,80,66,38,44,33,37,38,32,43,37,33,47,65,35,77,67,19,56,77,46,73,32,34,30,33,36,29,32,56,63,40,82,57,58,43,75,50,88,55,85,40,67,85,66,86,76,83,62,93,60,31,42,57,46,24,71,48,39,62,24,37,34,34,71,64,45,72,86,32,60,93,68,60,23,13,32,34,32,35,47,71,80,63,43,77,44,80,42,76,50,74,95,59,61,42,59,86,39,39,43,48,25,39,28,56,77,53,36,46,30,34,43,36,48,21,40,45,31,34,41,34,29,36,42,40,33,42,34,66,53,96,71,26,55,38,73,50,82,61,74,69,41,76,40,81,76,45,75,47,76,48,98,50,68,44,88,44,69,32,34,62,40,35,34,84,79,47,77,19,36,30,41,47,23,24,38,60,48,39,33,33,35,26,75,79,79,65,50,77,43,78,56,68,63,51,88,50,50,83,70,27,60,35,68,42,37,44,65,43,35,63,28,71,63,83,60,73,42,40,72,75,37,64,39,96,60,58,86,66,64,71,62,123,135,84,80,73,78,78,81,77,78,75,74,75,77,74,80,65,80,75,74,76,73,72,79,63,54,67,68,56,48,51,52,53,49,47,70,42,56,64,69,54,41,55,50,43,33,72,71,36,71,70,43,26,55,52,66,65,30,67,68,46,20,54,52,32,34,69,63,43,64,64,16,36,21,31,26,40,65,43,53,57,49,74,78,75,72,90,55,75,60,37,55,52,47,27,50,12,52,6,68,25,54,34,53,68,79,49,83,59,81,55,66,39,64,69,42,76,26,74,51,60,91,85,58,77,50,70,40,81,57,40,54,48,88,22,28,36,35,33,27,28,42,59,84,52,50,46,59,57,39,33,39,30,28,50,68,74,67,42,18,22,56,38,32,63,81,74,63,52,94,66,34,56,56,33,51,40,65,50,33,63,45,66,25,68,86,80,64,38,44,33,35,38,32,42,37,32,46,65,35,77,65,18,56,79,45,72,32,34,31,33,35,30,33,56,64,41,81,56,57,42,74,49,86,55,85,39,68,87,65,83,75,84,62,91,60,31,41,57,47,25,70,49,41,64,25,39,36,34,70,66,46,74,87,33,62,93,68,61,24,13,30,35,34,34,48,72,81,64,44,77,45,78,43,77,50,76,95,59,61,41,59,87,41,40,45,46,26,36,26,55,76,53,35,45,28,34,42,35,48,22,41,47,31,34,40,33,29,37,42,40,33,41,35,66,53,97,70,27,54,38,72,57,94,45,77,68,39,76,41,81,76,45,74,46,76,47,97,51,70,44,88,45,71,31,34,61,42,35,33,86,80,49,75,18,36,30,40,46,24,24,36,58,46,39,33,34,34,24,74,80,79,66,48,75,42,79,54,64,60,53,88,47,49,82,71,28,62,36,69,41,37,46,64,42,33,63,27,72,62,83,59,71,40,39,73,74,38,64,38,94,60,58,86,63,63,72,59,121

Foldseek 3Di:
DPPPPPPPPPPPPPPPPPPPPPPPDLVVVLVVLLPDPLLVLVVVLVVDVSSVVSSQDPVSQVSSLLPFWKFWFFWAQAQDQPPPDPPPRPSPSRTQRQGPRPSQVPPPLDQTDRHGQPPDPPAFDKDFQAADSQKTWIFGHDDQPGDWIKIARLSVGFIFTWADDDPPPQAGKGKDWQEWYAQVVVRWIKIKIWIDTDDPRSNVDAIFIWITTQQDHHIGTDPDHFDDDPDDQPCRYPFEDFLQKTKDQDDRVCPPVSWIWIARSHVRDIDTAHHDPDPDCSQKGWEAAQQGWIWIWGDDQFKTWIKTWPQWGDDPSHTDRNPDHTDIDGQDIGGHPGGADHWQDWYYIPNNQQWIWTDGQQFIWIARSVPGDIGGRDHPPCPSRSNSNHTDIGGRGPDDDCSSVSGTDPDDVSPPSD/DPCDDDDDPPPPPPPPPPPPPPPPDLVVVLVVLLPDPLQVLVVQLVVDVSSVVSSQDQVSQVSSLLPFWKFWFQWAQAQDQPPPDPPDRPSPRNGQRQGQGPSQPPPPLPQTDRHGQDPDPPAFDKDFQAADSQKTWIFGHDDQPGDWIKIARLSVGFIFTWADDDCPPQAGKGKDWQEWYAQVVVRWIKIKIWIDTDDPRRNVDAIFIWIITQQDHHIGTDPDHFDPDPDDQPCRYPFEDFLQKTKDQDDRVCPPVSWIWIARSHVRDIDTAHHDPDPDCSQKGWEAAQQGWIWIWGDDQFKTWIKTWPQWGDDPSHTDGNPDHTDIDGQDIGGHPGGADHWQDWYYIPPNQQWIWTDGQQFIWIARSVPRDIGGRDHPPCPSRNNSNHIDIGGRGPNDDCSSVSGTDPDRVSPNSD

InterPro domains:
  IPR001810 F-box domain [PF00646] (25-60)
  IPR001810 F-box domain [SM00256] (24-64)
  IPR006527 F-box associated beta-propeller, type 1 [PF07734] (129-286)
  IPR036047 F-box-like domain superfamily [SSF81383] (25-77)
  IPR050796 SCF complex F-box component [PTHR31672] (20-373)

Organism: Brachypodium distachyon (NCBI:txid15368)

pLDDT: mean 71.87, std 20.44, range [26.19, 96.81]

Nearest PDB structures (foldseek):
  5tzs-assembly1_T  TM=2.920E-01  e=2.286E-02  Saccharomyces cerevisiae S288C
  5wyk-assembly1_BE  TM=2.814E-01  e=3.502E-02  Saccharomyces cerevisiae S288C
  6lqv-assembly1_BE  TM=1.842E-01  e=1.027E-02  Saccharomyces cerevisiae S288C
  5tzs-assembly1_T  TM=2.829E-01  e=1.871E-02  Saccharomyces cerevisiae S288C
  5wyk-assembly1_BE  TM=2.793E-01  e=2.201E-02  Saccharomyces cerevisiae S288C

Secondary structure (DSSP, 8-state):
-------------------------HHHHHHHHHHS-HHHHHHHHHH-HHHHHHHH-HHHHHHHHHHPPPBEEEEEEEE---SSS-S-----EEEEEEEEEE-SSSSS------------TTS--EEEEEEETTEEEEEEEETTEEEEEEEEETTTTEEEEPPP---BTTB-EEEEEEEEEE-TTT--EEEEEEEEE-STTGGGSPPEEEEEETT-SS-EEEEEE--------TTTT-PEEETTEEEESS-GGGTTS--EEEEETTTTEEEEEPPP--S-GGGEEEEEETTTEEEEEEE-SSEEEEEEEETEEEETTEEEE-SS--EEEEEEEEE-SS--SSEEEEEE-SSSS-EEEEEESS-EEEEETTT--EEEE--TT--S---TTEE--B-------THHHHSB----TT----/-------------------------HHHHHHHHHHS-HHHHHHHHHH-HHHHHHHH-HHHHHHHHHHPPPEEEEEEEEE---SSS-S-----EEEEEEEEEEESSSSS------------TTS--EEEEEEETTEEEEEEEETTEEEEEEEEETTTTEEEEPPP---BTTB-EEEEEEEEEEETTTTEEEEEEEEEE-STTGGGSPPEEEEEETT-SS-EEEEEE--------TTTT-PEEETTEEEESS-GGGTTS--EEEEETTTTEEEEEPPP--S-GGGEEEEEETTTEEEEEEE-SSEEEEEEEETEEEETTEEEE-SS--EEEEEEEEE-SS--SSEEEEEE-SSSS-EEEEEESS-EEEEETTT--EEEE--TT--S----TEE--B-------THHHHSB----TT----

Sequence (836 aa):
MSTGQPPLKKMRAADGEGEVVHHLDEGVVGEILLRLPAASVLRCRAACTAWRRLADSPAFLAAHARRRPIEIPQYIRTEIWPDGVRRRPLCGSGEDFDLDAVSVFSGAGDRRKLARFPVAEEDPYCCPLASCDGLLLVGQGSGYQMQPYLVCNPATRQWTELPRIAARAAGRLKVRESGFYRHAPSGEYRLLCHVMPSDEVAAQTPPYYCVLSAGADEPRRLAAAARATWRFFADLMTPAALGGRLHWLRHMEAGNTGSMVAFDTAAETFSRMPSLPVACKKNSRLLVADGGTLMAAELGDLAFDLWALEGYTMIGGEAAEAGGAMRWERRHRVEVPWYAERPTVVAGAEDGSGDVVLGSDYGVVVYNVRSGAVRRVVIDGVSERLLLSRIGVLKESLVRHGFFDARPHPGLPLFRLFMSTGQPPLKKMRAADGEGEVVHHLDEGVVGEILLRLPAASVLRCRAACTAWRRLADSPAFLAAHARRRPIEIPQYIRTEIWPDGVRRRPLCGSGEDFDLDAVSVFSGAGDRRKLARFPVAEEDPYCCPLASCDGLLLVGQGSGYQMQPYLVCNPATRQWTELPRIAARAAGRLKVRESGFYRHAPSGEYRLLCHVMPSDEVAAQTPPYYCVLSAGADEPRRLAAAARATWRFFADLMTPAALGGRLHWLRHMEAGNTGSMVAFDTAAETFSRMPSLPVACKKNSRLLVADGGTLMAAELGDLAFDLWALEGYTMIGGEAAEAGGAMRWERRHRVEVPWYAERPTVVAGAEDGSGDVVLGSDYGVVVYNVRSGAVRRVVIDGVSERLLLSRIGVLKESLVRHGFFDARPHPGLPLFRLF